Protein AF-A0A8J7VTY9-F1 (afdb_monomer)

InterPro domains:
  IPR001764 Glycoside hydrolase, family 3, N-terminal [PF00933] (319-567)
  IPR001764 Glycoside hydrolase, family 3, N-terminal [PR00133] (319-335)
  IPR001764 Glycoside hydrolase, family 3, N-terminal [PR00133] (349-368)
  IPR001764 Glycoside hydrolase, family 3, N-terminal [PR00133] (395-411)
  IPR001764 Glycoside hydrolase, family 3, N-terminal [PR00133] (426-442)
  IPR001764 Glycoside hydrolase, family 3, N-terminal [PR00133] (496-514)
  IPR002772 Glycoside hydrolase family 3 C-terminal domain [PF01915] (601-849)
  IPR005135 Endonuclease/exonuclease/phosphatase [PF03372] (13-244)
  IPR013783 Immunoglobulin-like fold [G3DSA:2.60.40.10] (851-963)
  IPR017853 Glycoside hydrolase superfamily [SSF51445] (263-583)
  IPR026891 Fibronectin type III-like domain [PF14310] (882-949)
  IPR026891 Fibronectin type III-like domain [SM01217] (882-950)
  IPR036691 Endonuclease/exonuclease/phosphatase superfamily [G3DSA:3.60.10.10] (9-251)
  IPR036691 Endonuclease/exonuclease/phosphatase superfamily [SSF56219] (6-255)
  IPR036881 Glycoside hydrolase family 3 C-terminal domain superfamily [G3DSA:3.40.50.1700] (587-850)
  IPR036881 Glycoside hydrolase family 3 C-terminal domain superfamily [SSF52279] (601-852)
  IPR036962 Glycoside hydrolase, family 3, N-terminal domain superfamily [G3DSA:3.20.20.300] (252-574)
  IPR050288 Cellulose-degrading glycosyl hydrolase 3 [PTHR42715] (268-955)

Mean predicted aligned error: 11.64 Å

Sequence (978 aa):
MSPRSAAAPLRVLTLNIYHDKADWPARRARIVDGIRALDPDVVALQEVLQHEGLRNQAEDLAEALGYEAHFFSVDPAGAPKRYGNALLTRDPVLHAASRALPPLQDGRVAGRVDIAVGARRYAMVVTHLHHTPEGGAIRAEQLGDLLAWLEETADGVPLVLMGDFNAPSEAAVFAPLRADFVEAYASLHEGGDLARTTLNPAFFDARRQKRIDHVFAQRDAFDVREARIVLDAPDRQGTWPSDHFGLLATLVPRPLPQTARAWEQRALTPDARARALVAAMTADEKFRLIRSDFGLGVDGGPRPEGALGSAGYTPAIARLGIPALQLADAGLGVTNPANIRPGDYATPMPSGPMTASTWSPEIAWAGGATMGRQAWRKGFNVLLAGSLNLQRDPRNGRNFEYAGEDPLLAGTLVGASVRGIQDQHVVSTLKHFAMNDMETGRNTHSADIGARAMHESDLLAFRVAMEVEEPGAVMSAYNRINGTYAGEHAELLDRVLKRDWGFGGWVLSDWGGAHSAAQAANAGLDQQSAGEVFDKEVWFDRPLREAIAAGTVAPARLDDMATRVLRGLIATGAFDHPPRIAPIDVAADEAVVQRTAEAGIVLLHNPDGLLPLAKDVRRVLVVGGHADRGVIAGGGSSAVLGRGGNAVEGIAPTTWPGPVVFHPSSPLAALRALLPQAEVRFVDGRDLRDASRAAGEVDAVVVFATQWSAESVDLPDMDLPQGQDALIAAVAEANPRTAVVLETNGPVPMPWREDVGAVLEAWYPGIRGGEAIARVLLGEVNPSGRLPVTWPTGLEQLPRPALPGLGFDPPQPPGDAIDYTIEGANVGYRWFAARGLEPLYPFGHGLSYTTFAYDDFRVRVLGPEVWAYFSVANTGARRGADVPQLYLELPAGHPTPVRLAGWQRIELDPGERREVAVRLSPHALADYDPDARRWHIPGGRYGVRLARSAGDAGEVRRIELPPRTLEMRIGSAPTAAP

Secondary structure (DSSP, 8-state):
-PPPPTTSPEEEEEEE--TT-S-HHHHHHHHHHHHHHH--SEEEEEEEEEETTB--HHHHHHHHHT-EEEEEESSPTT-SEEEEEEEEESSPEEEEEEEEESSGGG-EEEEEEEEEETTEEEEEEEEE----TTTHHHHHHHHHHHHHHHHHT--S--EEEEEE-SS-TT-GGGTTHHHHEEEHHHHH-TT-----S---GGG--TT--S--EEEEEETTTEEEEEEEEES-S--TTS--S-SSPEEEEEEEEPPPPS---GGG-TTS-HHHHHHHHHHHS-HHHHHHHTEEEETT-GGGPPPPTT--SSSEEE--BGGGTBPPEEEE--TTS---GGG-STT-----PPPHHHHHHTT-HHHHHHHHHHHHHHHHHTT-SEE---B------TT-TTGGGS--S-HHHHHHHHHHHHHHHHTTT-EEEEEEETT----TTTTT-EEE--HHHHHHTHHHHHHHHHHH---SEEEEPSSEETTEEGGG-HIIIIIIIIIIS---SEEEEPTT----SHHHHHHT--BEESTTTSSSS-TTTHHHHHHHHTTSS-HHHHHHHHHHHHHHHHHTSTTTS--------HHHHHHHHHHHHHHH-EEEE-TT--PSPPTT--EEEEESTTTTT-EE---GGG----TT--SSTTPSP-STT----EES--HHHHHHHH-TTSEEEEE-SSSHHHHHHHHTTSSEEEEEEE---BTTB--SSSSPGGGHHHHHHHHHHH-S-EEEEEE-SS----TTGGGSSEEEE--S-GGGHHHHHHHHHTTSS------SS-B-SSGGGSS-S--TT-SSS-SSPPPSEEE-TTTTT--THHHHHHHTPPPSB-TT--B-SS-EEEEEEEEEEETTEEEEEEEEEE-SSS-EEE--EEEEEPPTT-SS-EEEEEE--EEE-TT-EEEEEEEPPTTTS-EEETTTTEEEE-SEEEEEEEESSTT---EEEEEEE--EEPPSSTT-------

Solvent-accessible surface area (backbone atoms only — not comparable to full-atom values): 48700 Å² total; per-residue (Å²): 130,80,82,52,58,62,66,50,66,46,32,39,31,26,38,51,48,49,54,87,66,72,65,56,74,64,23,49,52,48,40,52,54,50,48,64,75,65,62,53,50,33,40,31,36,26,51,35,40,29,37,94,92,39,73,45,47,54,55,56,50,16,65,77,70,69,33,52,58,49,80,37,51,66,49,61,94,84,50,72,56,38,47,24,30,27,44,32,28,70,50,56,75,78,47,74,52,72,45,73,30,60,64,68,91,72,48,25,32,37,32,36,39,30,30,42,47,52,90,38,62,35,34,41,31,31,35,45,46,50,77,52,89,85,37,56,66,54,32,38,50,31,50,48,54,48,51,51,51,51,58,78,64,54,68,83,57,49,43,36,43,30,27,39,53,60,47,41,88,84,40,73,74,49,57,74,51,57,76,57,28,40,48,38,51,66,75,75,42,88,89,62,82,80,49,50,34,47,81,49,80,92,74,66,50,92,88,57,58,42,36,24,70,48,47,33,35,29,48,88,41,39,44,74,78,44,45,46,83,37,64,70,61,52,52,100,86,66,52,45,46,31,72,38,42,25,42,39,34,33,34,34,53,51,82,78,74,76,84,68,53,69,59,69,39,76,75,50,53,40,65,58,22,16,49,48,48,52,73,71,49,54,71,66,57,37,45,48,66,22,30,29,42,42,8,57,29,60,95,84,39,72,50,49,90,90,44,84,38,34,61,26,29,26,80,52,47,69,96,78,60,42,65,53,47,31,30,30,30,21,70,28,18,52,32,46,65,92,54,68,44,78,93,65,58,34,66,26,38,36,21,22,40,26,43,35,7,38,62,35,45,68,57,26,17,54,51,18,31,47,37,14,43,45,30,17,24,69,48,24,34,29,36,56,20,29,44,48,31,41,44,71,45,69,34,25,13,52,34,39,55,15,25,22,28,45,33,65,62,27,8,43,33,38,11,26,18,33,40,19,12,26,78,42,24,12,25,20,20,39,25,36,47,62,70,56,43,46,31,51,48,27,80,65,19,17,42,31,59,47,69,41,25,40,51,63,23,51,52,34,9,54,49,39,11,44,71,66,31,74,50,26,28,34,26,22,9,46,24,19,48,72,78,36,41,31,30,45,26,34,64,54,42,33,43,44,41,35,59,42,33,50,54,63,34,24,30,31,30,32,83,43,23,56,90,51,25,46,58,16,50,74,10,40,42,30,27,41,31,21,23,86,71,51,26,97,52,50,28,58,42,66,52,32,52,52,27,36,74,70,61,73,29,61,70,67,53,56,53,49,29,38,24,13,48,42,19,12,31,43,70,28,33,25,53,82,48,63,47,50,75,51,89,75,62,62,70,65,49,45,51,51,24,26,52,40,27,39,34,12,25,21,29,76,43,48,91,82,52,52,58,46,41,63,90,81,57,52,30,36,36,38,31,21,56,56,27,80,40,12,32,54,42,53,21,32,70,48,36,39,42,26,75,84,39,57,47,47,76,86,43,77,51,68,47,84,41,33,44,49,39,18,28,57,17,21,30,49,57,33,40,42,69,75,35,77,86,30,52,71,48,79,44,72,46,85,47,54,69,58,40,18,54,56,33,56,76,38,73,35,33,41,37,36,46,54,38,87,39,18,44,76,32,17,44,70,55,52,68,58,55,96,56,43,63,61,38,52,40,45,28,20,75,45,25,52,53,18,32,38,38,34,32,33,50,52,58,54,69,61,94,50,55,89,51,35,26,25,32,35,43,45,29,29,21,25,52,30,21,10,51,24,52,33,32,36,48,51,50,80,35,45,33,37,3,24,36,38,44,47,24,56,73,48,52,83,76,44,94,63,60,74,74,60,25,34,29,97,81,39,98,41,74,50,58,68,57,46,76,39,61,79,51,44,43,27,41,42,55,26,35,30,61,59,68,74,54,84,52,73,40,37,24,34,36,50,42,52,78,38,44,70,48,78,45,80,76,46,76,46,77,60,85,97,42,44,37,40,34,31,32,45,28,25,74,29,89,38,57,39,44,49,54,54,32,32,33,34,33,48,45,92,88,45,86,54,42,52,36,73,24,42,64,49,63,47,78,35,47,54,69,35,70,46,81,46,77,41,66,45,43,69,68,54,59,33,45,57,38,67,91,77,67,37,38,33,25,71,56,45,58,33,36,42,29,47,22,61,25,75,76,44,86,53,54,75,46,78,48,77,43,75,63,44,77,52,80,63,44,60,89,64,75,84,75,79,76,131

Organism: NCBI:txid1776034

Nearest PDB structures (foldseek):
  5wab-assembly1_A  TM=9.139E-01  e=1.112E-51  Bifidobacterium adolescentis ATCC 15703
  3ac0-assembly1_A  TM=8.756E-01  e=1.592E-51  Kluyveromyces marxianus
  7pjj-assembly1_A  TM=8.555E-01  e=2.524E-51  Streptomyces scabiei 87.22
  8idz-assembly1_A  TM=8.706E-01  e=3.443E-49  Segatella copri
  8idz-assembly2_B  TM=8.670E-01  e=4.225E-49  Segatella copri

pLDDT: mean 93.11, std 9.72, range [23.64, 98.94]

Structure (mmCIF, N/CA/C/O backbone):
data_AF-A0A8J7VTY9-F1
#
_entry.id   AF-A0A8J7VTY9-F1
#
loop_
_atom_site.group_PDB
_atom_site.id
_atom_site.type_symbol
_atom_site.label_atom_id
_atom_site.label_alt_id
_atom_site.label_comp_id
_atom_site.label_asym_id
_atom_site.label_entity_id
_atom_site.label_seq_id
_atom_site.pdbx_PDB_ins_code
_atom_site.Cartn_x
_atom_site.Cartn_y
_atom_site.Cartn_z
_atom_site.occupancy
_atom_site.B_iso_or_equiv
_atom_site.auth_seq_id
_atom_site.auth_comp_id
_atom_site.auth_asym_id
_atom_site.auth_atom_id
_atom_site.pdbx_PDB_model_num
ATOM 1 N N . MET A 1 1 ? 10.774 -47.726 -35.542 1.00 43.75 1 MET A N 1
ATOM 2 C CA . MET A 1 1 ? 9.843 -46.801 -36.225 1.00 43.75 1 MET A CA 1
ATOM 3 C C . MET A 1 1 ? 10.666 -45.714 -36.893 1.00 43.75 1 MET A C 1
ATOM 5 O O . MET A 1 1 ? 11.621 -45.258 -36.279 1.00 43.75 1 MET A O 1
ATOM 9 N N . SER A 1 2 ? 10.357 -45.335 -38.135 1.00 41.72 2 SER A N 1
ATOM 10 C CA . SER A 1 2 ? 10.954 -44.138 -38.744 1.00 41.72 2 SER A CA 1
ATOM 11 C C . SER A 1 2 ? 10.578 -42.906 -37.912 1.00 41.72 2 SER A C 1
ATOM 13 O O . SER A 1 2 ? 9.440 -42.856 -37.437 1.00 41.72 2 SER A O 1
ATOM 15 N N . PRO A 1 3 ? 11.484 -41.933 -37.710 1.00 56.00 3 PRO A N 1
ATOM 16 C CA . PRO A 1 3 ? 11.172 -40.742 -36.932 1.00 56.00 3 PRO A CA 1
ATOM 17 C C . PRO A 1 3 ? 9.994 -40.011 -37.573 1.00 56.00 3 PRO A C 1
ATOM 19 O O . PRO A 1 3 ? 9.975 -39.739 -38.777 1.00 56.00 3 PRO A O 1
ATOM 22 N N . ARG A 1 4 ? 8.975 -39.753 -36.758 1.00 67.06 4 ARG A N 1
ATOM 23 C CA . ARG A 1 4 ? 7.744 -39.094 -37.178 1.00 67.06 4 ARG A CA 1
ATOM 24 C C . ARG A 1 4 ? 8.054 -37.653 -37.593 1.00 67.06 4 ARG A C 1
ATOM 26 O O . ARG A 1 4 ? 8.893 -36.995 -36.982 1.00 67.06 4 ARG A O 1
ATOM 33 N N . SER A 1 5 ? 7.405 -37.162 -38.650 1.00 71.44 5 SER A N 1
ATOM 34 C CA . SER A 1 5 ? 7.584 -35.773 -39.094 1.00 71.44 5 SER A CA 1
ATOM 35 C C . SER A 1 5 ? 7.140 -34.801 -38.000 1.00 71.44 5 SER A C 1
ATOM 37 O O . SER A 1 5 ? 6.091 -34.998 -37.395 1.00 71.44 5 SER A O 1
ATOM 39 N N . ALA A 1 6 ? 7.884 -33.710 -37.810 1.00 64.19 6 ALA A N 1
ATOM 40 C CA . ALA A 1 6 ? 7.519 -32.619 -36.903 1.00 64.19 6 ALA A CA 1
ATOM 41 C C . ALA A 1 6 ? 6.198 -31.910 -37.285 1.00 64.19 6 ALA A C 1
ATOM 43 O O . ALA A 1 6 ? 5.639 -31.169 -36.486 1.00 64.19 6 ALA A O 1
ATOM 44 N N . ALA A 1 7 ? 5.703 -32.113 -38.509 1.00 70.44 7 ALA A N 1
ATOM 45 C CA . ALA A 1 7 ? 4.404 -31.616 -38.967 1.00 70.44 7 ALA A CA 1
ATOM 46 C C . ALA A 1 7 ? 3.302 -32.694 -38.926 1.00 70.44 7 ALA A C 1
ATOM 48 O O . ALA A 1 7 ? 2.213 -32.486 -39.459 1.00 70.44 7 ALA A O 1
ATOM 49 N N . ALA A 1 8 ? 3.584 -33.875 -38.362 1.00 82.62 8 ALA A N 1
ATOM 50 C CA . ALA A 1 8 ? 2.589 -34.932 -38.259 1.00 82.62 8 ALA A CA 1
ATOM 51 C C . ALA A 1 8 ? 1.453 -34.508 -37.309 1.00 82.62 8 ALA A C 1
ATOM 53 O O . ALA A 1 8 ? 1.731 -33.924 -36.261 1.00 82.62 8 ALA A O 1
ATOM 54 N N . PRO A 1 9 ? 0.187 -34.820 -37.639 1.00 91.38 9 PRO A N 1
ATOM 55 C CA . PRO A 1 9 ? -0.913 -34.616 -36.711 1.00 91.38 9 PRO A CA 1
ATOM 56 C C . PRO A 1 9 ? -0.704 -35.405 -35.413 1.00 91.38 9 PRO A C 1
ATOM 58 O O . PRO A 1 9 ? -0.249 -36.556 -35.456 1.00 91.38 9 PRO A O 1
ATOM 61 N N . LEU A 1 10 ? -1.077 -34.785 -34.296 1.00 94.25 10 LEU A N 1
ATOM 62 C CA . LEU A 1 10 ? -1.082 -35.362 -32.959 1.00 94.25 10 LEU A CA 1
ATOM 63 C C . LEU A 1 10 ? -2.501 -35.817 -32.605 1.00 94.25 10 LEU A C 1
ATOM 65 O O . LEU A 1 10 ? -3.442 -35.026 -32.644 1.00 94.25 10 LEU A O 1
ATOM 69 N N . ARG A 1 11 ? -2.663 -37.093 -32.275 1.00 96.81 11 ARG A N 1
ATOM 70 C CA . ARG A 1 11 ? -3.924 -37.705 -31.849 1.00 96.81 11 ARG A CA 1
ATOM 71 C C . ARG A 1 11 ? -3.915 -37.804 -30.331 1.00 96.81 11 ARG A C 1
ATOM 73 O O . ARG A 1 11 ? -3.111 -38.544 -29.775 1.00 96.81 11 ARG A O 1
ATOM 80 N N . VAL A 1 12 ? -4.801 -37.084 -29.661 1.00 98.00 12 VAL A N 1
ATOM 81 C CA . VAL A 1 12 ? -4.883 -37.060 -28.196 1.00 98.00 12 VAL A CA 1
ATOM 82 C C . VAL A 1 12 ? -6.240 -37.568 -27.733 1.00 98.00 12 VAL A C 1
ATOM 84 O O . VAL A 1 12 ? -7.262 -37.257 -28.345 1.00 98.00 12 VAL A O 1
ATOM 87 N N . LEU A 1 13 ? -6.249 -38.371 -26.674 1.00 97.88 13 LEU A N 1
ATOM 88 C CA . LEU A 1 13 ? -7.451 -38.947 -26.072 1.00 97.88 13 LEU A CA 1
ATOM 89 C C . LEU A 1 13 ? -7.518 -38.551 -24.598 1.00 97.88 13 LEU A C 1
ATOM 91 O O . LEU A 1 13 ? -6.538 -38.745 -23.891 1.00 97.88 13 LEU A O 1
ATOM 95 N N . THR A 1 14 ? -8.665 -38.072 -24.121 1.00 97.25 14 THR A N 1
ATOM 96 C CA . THR A 1 14 ? -8.945 -37.961 -22.677 1.00 97.25 14 THR A CA 1
ATOM 97 C C . THR A 1 14 ? -10.020 -38.960 -22.255 1.00 97.25 14 THR A C 1
ATOM 99 O O . THR A 1 14 ? -10.961 -39.194 -23.022 1.00 97.25 14 THR A O 1
ATOM 102 N N . LEU A 1 15 ? -9.848 -39.594 -21.088 1.00 94.88 15 LEU A N 1
ATOM 103 C CA . LEU A 1 15 ? -10.726 -40.655 -20.588 1.00 94.88 15 LEU A CA 1
ATOM 104 C C . LEU A 1 15 ? -10.658 -40.816 -19.054 1.00 94.88 15 LEU A C 1
ATOM 106 O O . LEU A 1 15 ? -9.597 -41.118 -18.504 1.00 94.88 15 LEU A O 1
ATOM 110 N N . ASN A 1 16 ? -11.813 -40.784 -18.387 1.00 91.19 16 ASN A N 1
ATOM 111 C CA . ASN A 1 16 ? -11.935 -41.146 -16.969 1.00 91.19 16 ASN A CA 1
ATOM 112 C C . ASN A 1 16 ? -11.837 -42.668 -16.761 1.00 91.19 16 ASN A C 1
ATOM 114 O O . ASN A 1 16 ? -12.388 -43.447 -17.541 1.00 91.19 16 ASN A O 1
ATOM 118 N N . ILE A 1 17 ? -11.176 -43.122 -15.692 1.00 86.94 17 ILE A N 1
ATOM 119 C CA . ILE A 1 17 ? -10.935 -44.554 -15.421 1.00 86.94 17 ILE A CA 1
ATOM 120 C C . ILE A 1 17 ? -11.934 -45.169 -14.416 1.00 86.94 17 ILE A C 1
ATOM 122 O O . ILE A 1 17 ? -11.940 -46.387 -14.231 1.00 86.94 17 ILE A O 1
ATOM 126 N N . TYR A 1 18 ? -12.888 -44.400 -13.874 1.00 77.19 18 TYR A N 1
ATOM 127 C CA . TYR A 1 18 ? -13.954 -44.870 -12.966 1.00 77.19 18 TYR A CA 1
ATOM 128 C C . TYR A 1 18 ? -13.414 -45.734 -11.802 1.00 77.19 18 TYR A C 1
ATOM 130 O O . TYR A 1 18 ? -13.913 -46.833 -11.542 1.00 77.19 18 TYR A O 1
ATOM 138 N N . HIS A 1 19 ? -12.363 -45.248 -11.125 1.00 75.38 19 HIS A N 1
ATOM 139 C CA . HIS A 1 19 ? -11.750 -45.827 -9.914 1.00 75.38 19 HIS A CA 1
ATOM 140 C C . HIS A 1 19 ? -11.599 -47.378 -9.931 1.00 75.38 19 HIS A C 1
ATOM 142 O O . HIS A 1 19 ? -11.323 -47.980 -10.967 1.00 75.38 19 HIS A O 1
ATOM 148 N N . ASP A 1 20 ? -11.771 -48.041 -8.778 1.00 71.25 20 ASP A N 1
ATOM 149 C CA . ASP A 1 20 ? -11.821 -49.499 -8.575 1.00 71.25 20 ASP A CA 1
ATOM 150 C C . ASP A 1 20 ? -13.256 -50.066 -8.596 1.00 71.25 20 ASP A C 1
ATOM 152 O O . ASP A 1 20 ? -13.503 -51.190 -8.157 1.00 71.25 20 ASP A O 1
ATOM 156 N N . LYS A 1 21 ? -14.233 -49.298 -9.097 1.00 66.94 21 LYS A N 1
ATOM 157 C CA . LYS A 1 21 ? -15.632 -49.737 -9.181 1.00 66.94 21 LYS A CA 1
ATOM 158 C C . LYS A 1 21 ? -15.813 -50.710 -10.362 1.00 66.94 21 LYS A C 1
ATOM 160 O O . LYS A 1 21 ? -15.338 -50.456 -11.473 1.00 66.94 21 LYS A O 1
ATOM 165 N N . ALA A 1 22 ? -16.580 -51.784 -10.128 1.00 69.06 22 ALA A N 1
ATOM 166 C CA . ALA A 1 22 ? -16.841 -52.905 -11.051 1.00 69.06 22 ALA A CA 1
ATOM 167 C C . ALA A 1 22 ? -15.626 -53.832 -11.322 1.00 69.06 22 ALA A C 1
ATOM 169 O O . ALA A 1 22 ? -14.648 -53.824 -10.583 1.00 69.06 22 ALA A O 1
ATOM 170 N N . ASP A 1 23 ? -15.717 -54.702 -12.337 1.00 83.88 23 ASP A N 1
ATOM 171 C CA . ASP A 1 23 ? -14.685 -55.690 -12.698 1.00 83.88 23 ASP A CA 1
ATOM 172 C C . ASP A 1 23 ? -13.533 -55.022 -13.477 1.00 83.88 23 ASP A C 1
ATOM 174 O O . ASP A 1 23 ? -13.607 -54.842 -14.698 1.00 83.88 23 ASP A O 1
ATOM 178 N N . TRP A 1 24 ? -12.477 -54.611 -12.759 1.00 89.06 24 TRP A N 1
ATOM 179 C CA . TRP A 1 24 ? -11.293 -53.978 -13.356 1.00 89.06 24 TRP A CA 1
ATOM 180 C C . TRP A 1 24 ? -10.664 -54.814 -14.484 1.00 89.06 24 TRP A C 1
ATOM 182 O O . TRP A 1 24 ? -10.461 -54.248 -15.556 1.00 89.06 24 TRP A O 1
ATOM 192 N N . PRO A 1 25 ? -10.393 -56.128 -14.335 1.00 89.00 25 PRO A N 1
ATOM 193 C CA . PRO A 1 25 ? -9.904 -56.962 -15.436 1.00 89.00 25 PRO A CA 1
ATOM 194 C C . PRO A 1 25 ? -10.725 -56.870 -16.731 1.00 89.00 25 PRO A C 1
ATOM 196 O O . PRO A 1 25 ? -10.147 -56.676 -17.808 1.00 89.00 25 PRO A O 1
ATOM 199 N N . ALA A 1 26 ? -12.056 -56.965 -16.645 1.00 88.31 26 ALA A N 1
ATOM 200 C CA . ALA A 1 26 ? -12.928 -56.867 -17.819 1.00 88.31 26 ALA A CA 1
ATOM 201 C C . ALA A 1 26 ? -12.894 -55.458 -18.439 1.00 88.31 26 ALA A C 1
ATOM 203 O O . ALA A 1 26 ? -12.750 -55.300 -19.656 1.00 88.31 26 ALA A O 1
ATOM 204 N N . ARG A 1 27 ? -12.956 -54.417 -17.599 1.00 89.94 27 ARG A N 1
ATOM 205 C CA . ARG A 1 27 ? -12.906 -53.016 -18.044 1.00 89.94 27 ARG A CA 1
ATOM 206 C C . ARG A 1 27 ? -11.564 -52.655 -18.667 1.00 89.94 27 ARG A C 1
ATOM 208 O O . ARG A 1 27 ? -11.531 -52.045 -19.731 1.00 89.94 27 ARG A O 1
ATOM 215 N N . ARG A 1 28 ? -10.461 -53.091 -18.063 1.00 92.00 28 ARG A N 1
ATOM 216 C CA . ARG A 1 28 ? -9.100 -52.938 -18.583 1.00 92.00 28 ARG A CA 1
ATOM 217 C C . ARG A 1 28 ? -8.990 -53.502 -19.993 1.00 92.00 28 ARG A C 1
ATOM 219 O O . ARG A 1 28 ? -8.496 -52.806 -20.874 1.00 92.00 28 ARG A O 1
ATOM 226 N N . ALA A 1 29 ? -9.466 -54.728 -20.227 1.00 91.69 29 ALA A N 1
ATOM 227 C CA . ALA A 1 29 ? -9.459 -55.325 -21.564 1.00 91.69 29 ALA A CA 1
ATOM 228 C C . ALA A 1 29 ? -10.233 -54.452 -22.567 1.00 91.69 29 ALA A C 1
ATOM 230 O O . ALA A 1 29 ? -9.714 -54.119 -23.634 1.00 91.69 29 ALA A O 1
ATOM 231 N N . ARG A 1 30 ? -11.425 -53.982 -22.176 1.00 91.38 30 ARG A N 1
ATOM 232 C CA . ARG A 1 30 ? -12.256 -53.099 -23.003 1.00 91.38 30 ARG A CA 1
ATOM 233 C C . ARG A 1 30 ? -11.585 -51.756 -23.321 1.00 91.38 30 ARG A C 1
ATOM 235 O O . ARG A 1 30 ? -11.667 -51.302 -24.466 1.00 91.38 30 ARG A O 1
ATOM 242 N N . ILE A 1 31 ? -10.940 -51.128 -22.337 1.00 93.81 31 ILE A N 1
ATOM 243 C CA . ILE A 1 31 ? -10.201 -49.866 -22.501 1.00 93.81 31 ILE A CA 1
ATOM 244 C C . ILE A 1 31 ? -9.007 -50.080 -23.435 1.00 93.81 31 ILE A C 1
ATOM 246 O O . ILE A 1 31 ? -8.840 -49.315 -24.382 1.00 93.81 31 ILE A O 1
ATOM 250 N N . VAL A 1 32 ? -8.214 -51.135 -23.222 1.00 95.50 32 VAL A N 1
ATOM 251 C CA . VAL A 1 32 ? -7.040 -51.453 -24.053 1.00 95.50 32 VAL A CA 1
ATOM 252 C C . VAL A 1 32 ? -7.438 -51.680 -25.510 1.00 95.50 32 VAL A C 1
ATOM 254 O O . VAL A 1 32 ? -6.833 -51.086 -26.403 1.00 95.50 32 VAL A O 1
ATOM 257 N N . ASP A 1 33 ? -8.472 -52.482 -25.768 1.00 94.00 33 ASP A N 1
ATOM 258 C CA . ASP A 1 33 ? -8.959 -52.732 -27.130 1.00 94.00 33 ASP A CA 1
ATOM 259 C C . ASP A 1 33 ? -9.476 -51.449 -27.787 1.00 94.00 33 ASP A C 1
ATOM 261 O O . ASP A 1 33 ? -9.207 -51.185 -28.962 1.00 94.00 33 ASP A O 1
ATOM 265 N N . GLY A 1 34 ? -10.173 -50.617 -27.009 1.00 94.38 34 GLY A N 1
ATOM 266 C CA . GLY A 1 34 ? -10.633 -49.305 -27.437 1.00 94.38 34 GLY A CA 1
ATOM 267 C C . GLY A 1 34 ? -9.483 -48.381 -27.837 1.00 94.38 34 GLY A C 1
ATOM 268 O O . GLY A 1 34 ? -9.474 -47.856 -28.947 1.00 94.38 34 GLY A O 1
ATOM 269 N N . ILE A 1 35 ? -8.484 -48.221 -26.969 1.00 95.94 35 ILE A N 1
ATOM 270 C CA . ILE A 1 35 ? -7.326 -47.359 -27.226 1.00 95.94 35 ILE A CA 1
ATOM 271 C C . ILE A 1 35 ? -6.514 -47.878 -28.420 1.00 95.94 35 ILE A C 1
ATOM 273 O O . ILE A 1 35 ? -6.144 -47.083 -29.281 1.00 95.94 35 ILE A O 1
ATOM 277 N N . ARG A 1 36 ? -6.307 -49.197 -28.552 1.00 95.88 36 ARG A N 1
ATOM 278 C CA . ARG A 1 36 ? -5.632 -49.786 -29.726 1.00 95.88 36 ARG A CA 1
ATOM 279 C C . ARG A 1 36 ? -6.362 -49.490 -31.032 1.00 95.88 36 ARG A C 1
ATOM 281 O O . ARG A 1 36 ? -5.713 -49.179 -32.024 1.00 95.88 36 ARG A O 1
ATOM 288 N N . ALA A 1 37 ? -7.693 -49.570 -31.038 1.00 94.94 37 ALA A N 1
ATOM 289 C CA . ALA A 1 37 ? -8.492 -49.264 -32.224 1.00 94.94 37 ALA A CA 1
ATOM 290 C C . ALA A 1 37 ? -8.469 -47.768 -32.583 1.00 94.94 37 ALA A C 1
ATOM 292 O O . ALA A 1 37 ? -8.562 -47.408 -33.757 1.00 94.94 37 ALA A O 1
ATOM 293 N N . LEU A 1 38 ? -8.362 -46.897 -31.578 1.00 95.94 38 LEU A N 1
ATOM 294 C CA . LEU A 1 38 ? -8.302 -45.449 -31.766 1.00 95.94 38 LEU A CA 1
ATOM 295 C C . LEU A 1 38 ? -6.904 -44.951 -32.141 1.00 95.94 38 LEU A C 1
ATOM 297 O O . LEU A 1 38 ? -6.804 -43.892 -32.758 1.00 95.94 38 LEU A O 1
ATOM 301 N N . ASP A 1 39 ? -5.856 -45.693 -31.790 1.00 95.25 39 ASP A N 1
ATOM 302 C CA . ASP A 1 39 ? -4.453 -45.372 -32.066 1.00 95.25 39 ASP A CA 1
ATOM 303 C C . ASP A 1 39 ? -4.068 -43.917 -31.692 1.00 95.25 39 ASP A C 1
ATOM 305 O O . ASP A 1 39 ? -3.654 -43.146 -32.564 1.00 95.25 39 ASP A O 1
ATOM 309 N N . PRO A 1 40 ? -4.283 -43.470 -30.434 1.00 96.75 40 PRO A N 1
ATOM 310 C CA . PRO A 1 40 ? -3.873 -42.139 -29.996 1.00 96.75 40 PRO A CA 1
ATOM 311 C C . PRO A 1 40 ? -2.370 -42.091 -29.705 1.00 96.75 40 PRO A C 1
ATOM 313 O O . PRO A 1 40 ? -1.769 -43.076 -29.285 1.00 96.75 40 PRO A O 1
ATOM 316 N N . ASP A 1 41 ? -1.765 -40.925 -29.858 1.00 95.62 41 ASP A N 1
ATOM 317 C CA . ASP A 1 41 ? -0.364 -40.683 -29.506 1.00 95.62 41 ASP A CA 1
ATOM 318 C C . ASP A 1 41 ? -0.202 -40.459 -28.008 1.00 95.62 41 ASP A C 1
ATOM 320 O O . ASP A 1 41 ? 0.731 -40.974 -27.393 1.00 95.62 41 ASP A O 1
ATOM 324 N N . VAL A 1 42 ? -1.164 -39.740 -27.428 1.00 97.75 42 VAL A N 1
ATOM 325 C CA . VAL A 1 42 ? -1.209 -39.402 -26.009 1.00 97.75 42 VAL A CA 1
ATOM 326 C C . VAL A 1 42 ? -2.583 -39.749 -25.451 1.00 97.75 42 VAL A C 1
ATOM 328 O O . VAL A 1 42 ? -3.606 -39.454 -26.075 1.00 97.75 42 VAL A O 1
ATOM 331 N N . VAL A 1 43 ? -2.609 -40.357 -24.267 1.00 98.31 43 VAL A N 1
ATOM 332 C CA . VAL A 1 43 ? -3.831 -40.636 -23.510 1.00 98.31 43 VAL A CA 1
ATOM 333 C C . VAL A 1 43 ? -3.745 -39.955 -22.148 1.00 98.31 43 VAL A C 1
ATOM 335 O O . VAL A 1 43 ? -2.878 -40.281 -21.343 1.00 98.31 43 VAL A O 1
ATOM 338 N N . ALA A 1 44 ? -4.645 -39.014 -21.892 1.00 98.25 44 ALA A N 1
ATOM 339 C CA . ALA A 1 44 ? -4.842 -38.353 -20.613 1.00 98.25 44 ALA A CA 1
ATOM 340 C C . ALA A 1 44 ? -5.908 -39.108 -19.811 1.00 98.25 44 ALA A C 1
ATOM 342 O O . ALA A 1 44 ? -7.062 -39.189 -20.229 1.00 98.25 44 ALA A O 1
ATOM 343 N N . LEU A 1 45 ? -5.512 -39.673 -18.674 1.00 97.56 45 LEU A N 1
ATOM 344 C CA . LEU A 1 45 ? -6.389 -40.422 -17.784 1.00 97.56 45 LEU A CA 1
ATOM 345 C C . LEU A 1 45 ? -6.692 -39.633 -16.519 1.00 97.56 45 LEU A C 1
ATOM 347 O O . LEU A 1 45 ? -5.783 -39.091 -15.885 1.00 97.56 45 LEU A O 1
ATOM 351 N N . GLN A 1 46 ? -7.957 -39.643 -16.121 1.00 96.19 46 GLN A N 1
ATOM 352 C CA . GLN A 1 46 ? -8.418 -39.088 -14.854 1.00 96.19 46 GLN A CA 1
ATOM 353 C C . GLN A 1 46 ? -8.939 -40.204 -13.949 1.00 96.19 46 GLN A C 1
ATOM 355 O O . GLN A 1 46 ? -9.332 -41.277 -14.414 1.00 96.19 46 GLN A O 1
ATOM 360 N N . GLU A 1 47 ? -8.955 -39.937 -12.645 1.00 93.12 47 GLU A N 1
ATOM 361 C CA . GLU A 1 47 ? -9.420 -40.873 -11.613 1.00 93.12 47 GLU A CA 1
ATOM 362 C C . GLU A 1 47 ? -8.633 -42.190 -11.531 1.00 93.12 47 GLU A C 1
ATOM 364 O O . GLU A 1 47 ? -9.177 -43.253 -11.222 1.00 93.12 47 GLU A O 1
ATOM 369 N N . VAL A 1 48 ? -7.331 -42.120 -11.796 1.00 94.94 48 VAL A N 1
ATOM 370 C CA . VAL A 1 48 ? -6.419 -43.260 -11.707 1.00 94.94 48 VAL A CA 1
ATOM 371 C C . VAL A 1 48 ? -6.194 -43.620 -10.240 1.00 94.94 48 VAL A C 1
ATOM 373 O O . VAL A 1 48 ? -5.869 -42.756 -9.418 1.00 94.94 48 VAL A O 1
ATOM 376 N N . LEU A 1 49 ? -6.337 -44.907 -9.920 1.00 93.94 49 LEU A N 1
ATOM 377 C CA . LEU A 1 49 ? -6.187 -45.435 -8.571 1.00 93.94 49 LEU A CA 1
ATOM 378 C C . LEU A 1 49 ? -5.033 -46.443 -8.451 1.00 93.94 49 LEU A C 1
ATOM 380 O O . LEU A 1 49 ? -4.711 -47.189 -9.379 1.00 93.94 49 LEU A O 1
ATOM 384 N N . GLN A 1 50 ? -4.430 -46.476 -7.264 1.00 93.38 50 GLN A N 1
ATOM 385 C CA . GLN A 1 50 ? -3.450 -47.471 -6.830 1.00 93.38 50 GLN A CA 1
ATOM 386 C C . GLN A 1 50 ? -3.673 -47.785 -5.342 1.00 93.38 50 GLN A C 1
ATOM 388 O O . GLN A 1 50 ? -3.786 -46.858 -4.542 1.00 93.38 50 GLN A O 1
ATOM 393 N N . HIS A 1 51 ? -3.712 -49.062 -4.950 1.00 92.94 51 HIS A N 1
ATOM 394 C CA . HIS A 1 51 ? -3.717 -49.504 -3.542 1.00 92.94 51 HIS A CA 1
ATOM 395 C C . HIS A 1 51 ? -3.234 -50.963 -3.414 1.00 92.94 51 HIS A C 1
ATOM 397 O O . HIS A 1 51 ? -2.955 -51.610 -4.416 1.00 92.94 51 HIS A O 1
ATOM 403 N N . GLU A 1 52 ? -3.144 -51.509 -2.196 1.00 86.94 52 GLU A N 1
ATOM 404 C CA . GLU A 1 52 ? -2.567 -52.845 -1.912 1.00 86.94 52 GLU A CA 1
ATOM 405 C C . GLU A 1 52 ? -3.152 -54.006 -2.753 1.00 86.94 52 GLU A C 1
ATOM 407 O O . GLU A 1 52 ? -2.452 -54.968 -3.054 1.00 86.94 52 GLU A O 1
ATOM 412 N N . GLY A 1 53 ? -4.411 -53.899 -3.189 1.00 87.19 53 GLY A N 1
ATOM 413 C CA . GLY A 1 53 ? -5.098 -54.901 -4.018 1.00 87.19 53 GLY A CA 1
ATOM 414 C C . GLY A 1 53 ? -5.226 -54.543 -5.503 1.00 87.19 53 GLY A C 1
ATOM 415 O O . GLY A 1 53 ? -5.816 -55.313 -6.257 1.00 87.19 53 GLY A O 1
ATOM 416 N N . LEU A 1 54 ? -4.712 -53.385 -5.926 1.00 89.94 54 LEU A N 1
ATOM 417 C CA . LEU A 1 54 ? -4.859 -52.867 -7.284 1.00 89.94 54 LEU A CA 1
ATOM 418 C C . LEU A 1 54 ? -3.567 -52.177 -7.722 1.00 89.94 54 LEU A C 1
ATOM 420 O O . LEU A 1 54 ? -3.209 -51.102 -7.228 1.00 89.94 54 LEU A O 1
ATOM 424 N N . ARG A 1 55 ? -2.884 -52.791 -8.695 1.00 91.44 55 ARG A N 1
ATOM 425 C CA . ARG A 1 55 ? -1.760 -52.158 -9.394 1.00 91.44 55 ARG A CA 1
ATOM 426 C C . ARG A 1 55 ? -2.207 -50.813 -9.965 1.00 91.44 55 ARG A C 1
ATOM 428 O O . ARG A 1 55 ? -3.352 -50.687 -10.389 1.00 91.44 55 ARG A O 1
ATOM 435 N N . ASN A 1 56 ? -1.294 -49.841 -10.006 1.00 94.38 56 ASN A N 1
ATOM 436 C CA . ASN A 1 56 ? -1.561 -48.548 -10.622 1.00 94.38 56 ASN A CA 1
ATOM 437 C C . ASN A 1 56 ? -2.184 -48.735 -12.014 1.00 94.38 56 ASN A C 1
ATOM 439 O O . ASN A 1 56 ? -1.573 -49.321 -12.911 1.00 94.38 56 ASN A O 1
ATOM 443 N N . GLN A 1 57 ? -3.415 -48.254 -12.171 1.00 95.75 57 GLN A N 1
ATOM 444 C CA . GLN A 1 57 ? -4.209 -48.518 -13.369 1.00 95.75 57 GLN A CA 1
ATOM 445 C C . GLN A 1 57 ? -3.575 -47.925 -14.634 1.00 95.75 57 GLN A C 1
ATOM 447 O O . GLN A 1 57 ? -3.686 -48.521 -15.704 1.00 95.75 57 GLN A O 1
ATOM 452 N N . ALA A 1 58 ? -2.878 -46.788 -14.528 1.00 96.50 58 ALA A N 1
ATOM 453 C CA . ALA A 1 58 ? -2.205 -46.175 -15.669 1.00 96.50 58 ALA A CA 1
ATOM 454 C C . ALA A 1 58 ? -0.992 -46.996 -16.122 1.00 96.50 58 ALA A C 1
ATOM 456 O O . ALA A 1 58 ? -0.830 -47.221 -17.318 1.00 96.50 58 ALA A O 1
ATOM 457 N N . GLU A 1 59 ? -0.183 -47.498 -15.186 1.00 96.00 59 GLU A N 1
ATOM 458 C CA . GLU A 1 59 ? 0.941 -48.392 -15.502 1.00 96.00 59 GLU A CA 1
ATOM 459 C C . GLU A 1 59 ? 0.461 -49.701 -16.142 1.00 96.00 59 GLU A C 1
ATOM 461 O O . GLU A 1 59 ? 1.061 -50.191 -17.098 1.00 96.00 59 GLU A O 1
ATOM 466 N N . ASP A 1 60 ? -0.643 -50.254 -15.636 1.00 94.75 60 ASP A N 1
ATOM 467 C CA . ASP A 1 60 ? -1.233 -51.495 -16.137 1.00 94.75 60 ASP A CA 1
ATOM 468 C C . ASP A 1 60 ? -1.772 -51.347 -17.577 1.00 94.75 60 ASP A C 1
ATOM 470 O O . ASP A 1 60 ? -1.556 -52.212 -18.434 1.00 94.75 60 ASP A O 1
ATOM 474 N N . LEU A 1 61 ? -2.424 -50.218 -17.877 1.00 96.81 61 LEU A N 1
ATOM 475 C CA . LEU A 1 61 ? -2.848 -49.877 -19.237 1.00 96.81 61 LEU A CA 1
ATOM 476 C C . LEU A 1 61 ? -1.647 -49.613 -20.156 1.00 96.81 61 LEU A C 1
ATOM 478 O O . LEU A 1 61 ? -1.623 -50.107 -21.285 1.00 96.81 61 LEU A O 1
ATOM 482 N N . ALA A 1 62 ? -0.644 -48.875 -19.681 1.00 96.94 62 ALA A N 1
ATOM 483 C CA . ALA A 1 62 ? 0.542 -48.530 -20.458 1.00 96.94 62 ALA A CA 1
ATOM 484 C C . ALA A 1 62 ? 1.345 -49.762 -20.875 1.00 96.94 62 ALA A C 1
ATOM 486 O O . ALA A 1 62 ? 1.714 -49.879 -22.043 1.00 96.94 62 ALA A O 1
ATOM 487 N N . GLU A 1 63 ? 1.518 -50.730 -19.973 1.00 96.31 63 GLU A N 1
ATOM 488 C CA . GLU A 1 63 ? 2.170 -52.001 -20.288 1.00 96.31 63 GLU A CA 1
ATOM 489 C C . GLU A 1 63 ? 1.423 -52.768 -21.389 1.00 96.31 63 GLU A C 1
ATOM 491 O O . GLU A 1 63 ? 2.037 -53.256 -22.338 1.00 96.31 63 GLU A O 1
ATOM 496 N N . ALA A 1 64 ? 0.089 -52.832 -21.320 1.00 96.00 64 ALA A N 1
ATOM 497 C CA . ALA A 1 64 ? -0.711 -53.505 -22.343 1.00 96.00 64 ALA A CA 1
ATOM 498 C C . ALA A 1 64 ? -0.667 -52.799 -23.707 1.00 96.00 64 ALA A C 1
ATOM 500 O O . ALA A 1 64 ? -0.806 -53.447 -24.751 1.00 96.00 64 ALA A O 1
ATOM 501 N N . LEU A 1 65 ? -0.522 -51.477 -23.709 1.00 96.69 65 LEU A N 1
ATOM 502 C CA . LEU A 1 65 ? -0.520 -50.653 -24.913 1.00 96.69 65 LEU A CA 1
ATOM 503 C C . LEU A 1 65 ? 0.882 -50.468 -25.511 1.00 96.69 65 LEU A C 1
ATOM 505 O O . LEU A 1 65 ? 0.983 -50.121 -26.686 1.00 96.69 65 LEU A O 1
ATOM 509 N N . GLY A 1 66 ? 1.942 -50.718 -24.736 1.00 96.12 66 GLY A N 1
ATOM 510 C CA . GLY A 1 66 ? 3.324 -50.405 -25.106 1.00 96.12 66 GLY A CA 1
ATOM 511 C C . GLY A 1 66 ? 3.646 -48.911 -25.007 1.00 96.12 66 GLY A C 1
ATOM 512 O O . GLY A 1 66 ? 4.365 -48.390 -25.856 1.00 96.12 66 GLY A O 1
ATOM 513 N N . TYR A 1 67 ? 3.055 -48.216 -24.033 1.00 97.50 67 TYR A N 1
ATOM 514 C CA . TYR A 1 67 ? 3.222 -46.777 -23.801 1.00 97.50 67 TYR A CA 1
ATOM 515 C C . TYR A 1 67 ? 4.082 -46.558 -22.551 1.00 97.50 67 TYR A C 1
ATOM 517 O O . TYR A 1 67 ? 4.185 -47.430 -21.689 1.00 97.50 67 TYR A O 1
ATOM 525 N N . GLU A 1 68 ? 4.664 -45.373 -22.430 1.00 96.94 68 GLU A N 1
ATOM 526 C CA . GLU A 1 68 ? 5.217 -44.861 -21.179 1.00 96.94 68 GLU A CA 1
ATOM 527 C C . GLU A 1 68 ? 4.099 -44.189 -20.367 1.00 96.94 68 GLU A C 1
ATOM 529 O O . GLU A 1 68 ? 3.281 -43.477 -20.950 1.00 96.94 68 GLU A O 1
ATOM 534 N N . ALA A 1 69 ? 4.047 -44.406 -19.047 1.00 97.19 69 ALA A N 1
ATOM 535 C CA . ALA A 1 69 ? 3.059 -43.800 -18.147 1.00 97.19 69 ALA A CA 1
ATOM 536 C C . ALA A 1 69 ? 3.704 -42.862 -17.125 1.00 97.19 69 ALA A C 1
ATOM 538 O O . ALA A 1 69 ? 4.702 -43.205 -16.497 1.00 97.19 69 ALA A O 1
ATOM 539 N N . HIS A 1 70 ? 3.051 -41.723 -16.896 1.00 97.75 70 HIS A N 1
ATOM 540 C CA . HIS A 1 70 ? 3.384 -40.760 -15.847 1.00 97.75 70 HIS A CA 1
ATOM 541 C C . HIS A 1 70 ? 2.159 -40.524 -14.968 1.00 97.75 70 HIS A C 1
ATOM 543 O O . HIS A 1 70 ? 1.160 -39.992 -15.448 1.00 97.75 70 HIS A O 1
ATOM 549 N N . PHE A 1 71 ? 2.223 -40.947 -13.701 1.00 97.31 71 PHE A N 1
ATOM 550 C CA . PHE A 1 71 ? 1.129 -40.839 -12.730 1.00 97.31 71 PHE A CA 1
ATOM 551 C C . PHE A 1 71 ? 1.378 -39.710 -11.723 1.00 97.31 71 PHE A C 1
ATOM 553 O O . PHE A 1 71 ? 2.408 -39.673 -11.047 1.00 97.31 71 PHE A O 1
ATOM 560 N N . PHE A 1 72 ? 0.394 -38.826 -11.586 1.00 96.81 72 PHE A N 1
ATOM 561 C CA . PHE A 1 72 ? 0.425 -37.630 -10.753 1.00 96.81 72 PHE A CA 1
ATOM 562 C C . PHE A 1 72 ? -0.633 -37.740 -9.662 1.00 96.81 72 PHE A C 1
ATOM 564 O O . PHE A 1 72 ? -1.788 -38.046 -9.943 1.00 96.81 72 PHE A O 1
ATOM 571 N N . SER A 1 73 ? -0.245 -37.484 -8.416 1.00 94.31 73 SER A N 1
ATOM 572 C CA . SER A 1 73 ? -1.087 -37.690 -7.236 1.00 94.31 73 SER A CA 1
ATOM 573 C C . SER A 1 73 ? -0.672 -36.712 -6.147 1.00 94.31 73 SER A C 1
ATOM 575 O O . SER A 1 73 ? 0.526 -36.507 -5.948 1.00 94.31 73 SER A O 1
ATOM 577 N N . VAL A 1 74 ? -1.642 -36.153 -5.418 1.00 92.06 74 VAL A N 1
ATOM 578 C CA . VAL A 1 74 ? -1.345 -35.371 -4.204 1.00 92.06 74 VAL A CA 1
ATOM 579 C C . VAL A 1 74 ? -0.949 -36.269 -3.030 1.00 92.06 74 VAL A C 1
ATOM 581 O O . VAL A 1 74 ? -0.282 -35.815 -2.103 1.00 92.06 74 VAL A O 1
ATOM 584 N N . ASP A 1 75 ? -1.322 -37.554 -3.079 1.00 91.00 75 ASP A N 1
ATOM 585 C CA . ASP A 1 75 ? -0.957 -38.522 -2.048 1.00 91.00 75 ASP A CA 1
ATOM 586 C C . ASP A 1 75 ? 0.554 -38.828 -2.069 1.00 91.00 75 ASP A C 1
ATOM 588 O O . ASP A 1 75 ? 1.108 -39.093 -3.151 1.00 91.00 75 ASP A O 1
ATOM 592 N N . PRO A 1 76 ? 1.218 -38.873 -0.893 1.00 87.62 76 PRO A N 1
ATOM 593 C CA . PRO A 1 76 ? 2.638 -39.183 -0.780 1.00 87.62 76 PRO A CA 1
ATOM 594 C C . PRO A 1 76 ? 3.033 -40.508 -1.439 1.00 87.62 76 PRO A C 1
ATOM 596 O O . PRO A 1 76 ? 2.278 -41.486 -1.455 1.00 87.62 76 PRO A O 1
ATOM 599 N N . ALA A 1 77 ? 4.273 -40.571 -1.928 1.00 83.06 77 ALA A N 1
ATOM 600 C CA . ALA A 1 77 ? 4.865 -41.821 -2.388 1.00 83.06 77 ALA A CA 1
ATOM 601 C C . ALA A 1 77 ? 4.888 -42.843 -1.233 1.00 83.06 77 ALA A C 1
ATOM 603 O O . ALA A 1 77 ? 5.491 -42.598 -0.192 1.00 83.06 77 ALA A O 1
ATOM 604 N N . GLY A 1 78 ? 4.203 -43.977 -1.414 1.00 82.62 78 GLY A N 1
ATOM 605 C CA . GLY A 1 78 ? 4.062 -45.026 -0.397 1.00 82.62 78 GLY A CA 1
ATOM 606 C C . GLY A 1 78 ? 2.757 -45.001 0.408 1.00 82.62 78 GLY A C 1
ATOM 607 O O . GLY A 1 78 ? 2.572 -45.868 1.259 1.00 82.62 78 GLY A O 1
ATOM 608 N N . ALA A 1 79 ? 1.838 -44.063 0.148 1.00 87.19 79 ALA A N 1
ATOM 609 C CA . ALA A 1 79 ? 0.506 -44.102 0.754 1.00 87.19 79 ALA A CA 1
ATOM 610 C C . ALA A 1 79 ? -0.236 -45.416 0.400 1.00 87.19 79 ALA A C 1
ATOM 612 O O . ALA A 1 79 ? -0.111 -45.900 -0.729 1.00 87.19 79 ALA A O 1
ATOM 613 N N . PRO A 1 80 ? -1.037 -45.988 1.327 1.00 88.06 80 PRO A N 1
ATOM 614 C CA . PRO A 1 80 ? -1.738 -47.263 1.116 1.00 88.06 80 PRO A CA 1
ATOM 615 C C . PRO A 1 80 ? -2.774 -47.197 -0.015 1.00 88.06 80 PRO A C 1
ATOM 617 O O . PRO A 1 80 ? -3.143 -48.224 -0.585 1.00 88.06 80 PRO A O 1
ATOM 620 N N . LYS A 1 81 ? -3.227 -45.984 -0.342 1.00 92.12 81 LYS A N 1
ATOM 621 C CA . LYS A 1 81 ? -4.065 -45.654 -1.488 1.00 92.12 81 LYS A CA 1
ATOM 622 C C . LYS A 1 81 ? -3.554 -44.347 -2.089 1.00 92.12 81 LYS A C 1
ATOM 624 O O . LYS A 1 81 ? -3.263 -43.420 -1.339 1.00 92.12 81 LYS A O 1
ATOM 629 N N . ARG A 1 82 ? -3.440 -44.293 -3.415 1.00 93.69 82 ARG A N 1
ATOM 630 C CA . ARG A 1 82 ? -3.086 -43.089 -4.175 1.00 93.69 82 ARG A CA 1
ATOM 631 C C . ARG A 1 82 ? -4.131 -42.833 -5.249 1.00 93.69 82 ARG A C 1
ATOM 633 O O . ARG A 1 82 ? -4.571 -43.779 -5.912 1.00 93.69 82 ARG A O 1
ATOM 640 N N . TYR A 1 83 ? -4.507 -41.573 -5.406 1.00 93.06 83 TYR A N 1
ATOM 641 C CA . TYR A 1 83 ? -5.500 -41.099 -6.360 1.00 93.06 83 TYR A CA 1
ATOM 642 C C . TYR A 1 83 ? -4.958 -39.918 -7.166 1.00 93.06 83 TYR A C 1
ATOM 644 O O . TYR A 1 83 ? -4.337 -39.004 -6.622 1.00 93.06 83 TYR A O 1
ATOM 652 N N . GLY A 1 84 ? -5.225 -39.915 -8.470 1.00 94.88 84 GLY A N 1
ATOM 653 C CA . GLY A 1 84 ? -4.935 -38.748 -9.288 1.00 94.88 84 GLY A CA 1
ATOM 654 C C . GLY A 1 84 ? -5.107 -38.980 -10.781 1.00 94.88 84 GLY A C 1
ATOM 655 O O . GLY A 1 84 ? -6.032 -39.666 -11.213 1.00 94.88 84 GLY A O 1
ATOM 656 N N . ASN A 1 85 ? -4.216 -38.383 -11.566 1.00 97.62 85 ASN A N 1
ATOM 657 C CA . ASN A 1 85 ? -4.295 -38.321 -13.024 1.00 97.62 85 ASN A CA 1
ATOM 658 C C . ASN A 1 85 ? -3.048 -38.945 -13.655 1.00 97.62 85 ASN A C 1
ATOM 660 O O . ASN A 1 85 ? -2.002 -39.033 -13.013 1.00 97.62 85 ASN A O 1
ATOM 664 N N . ALA A 1 86 ? -3.123 -39.355 -14.918 1.00 97.94 86 ALA A N 1
ATOM 665 C CA . ALA A 1 86 ? -1.962 -39.869 -15.633 1.00 97.94 86 ALA A CA 1
ATOM 666 C C . ALA A 1 86 ? -1.917 -39.445 -17.099 1.00 97.94 86 ALA A C 1
ATOM 668 O O . ALA A 1 86 ? -2.944 -39.176 -17.718 1.00 97.94 86 ALA A O 1
ATOM 669 N N . LEU A 1 87 ? -0.713 -39.434 -17.663 1.00 98.56 87 LEU A N 1
ATOM 670 C CA . LEU A 1 87 ? -0.478 -39.300 -19.098 1.00 98.56 87 LEU A CA 1
ATOM 671 C C . LEU A 1 87 ? 0.245 -40.544 -19.606 1.00 98.56 87 LEU A C 1
ATOM 673 O O . LEU A 1 87 ? 1.239 -40.970 -19.018 1.00 98.56 87 LEU A O 1
ATOM 677 N N . LEU A 1 88 ? -0.259 -41.113 -20.699 1.00 98.25 88 LEU A N 1
ATOM 678 C CA . LEU A 1 88 ? 0.365 -42.212 -21.421 1.00 98.25 88 LEU A CA 1
ATOM 679 C C . LEU A 1 88 ? 0.806 -41.713 -22.786 1.00 98.25 88 LEU A C 1
ATOM 681 O O . LEU A 1 88 ? 0.017 -41.077 -23.482 1.00 98.25 88 LEU A O 1
ATOM 685 N N . THR A 1 89 ? 2.022 -42.042 -23.207 1.00 97.19 89 THR A N 1
ATOM 686 C CA . THR A 1 89 ? 2.545 -41.632 -24.516 1.00 97.19 89 THR A CA 1
ATOM 687 C C . THR A 1 89 ? 3.418 -42.711 -25.144 1.00 97.19 89 THR A C 1
ATOM 689 O O . THR A 1 89 ? 4.061 -43.499 -24.454 1.00 97.19 89 THR A O 1
ATOM 692 N N . ARG A 1 90 ? 3.438 -42.743 -26.476 1.00 92.69 90 ARG A N 1
ATOM 693 C CA . ARG A 1 90 ? 4.374 -43.549 -27.281 1.00 92.69 90 ARG A CA 1
ATOM 694 C C . ARG A 1 90 ? 5.617 -42.766 -27.716 1.00 92.69 90 ARG A C 1
ATOM 696 O O . ARG A 1 90 ? 6.587 -43.362 -28.180 1.00 92.69 90 ARG A O 1
ATOM 703 N N . ASP A 1 91 ? 5.565 -41.441 -27.611 1.00 93.00 91 ASP A N 1
ATOM 704 C CA . ASP A 1 91 ? 6.659 -40.541 -27.960 1.00 93.00 91 ASP A CA 1
ATOM 705 C C . ASP A 1 91 ? 7.576 -40.304 -26.745 1.00 93.00 91 ASP A C 1
ATOM 707 O O . ASP A 1 91 ? 7.071 -40.262 -25.619 1.00 93.00 91 ASP A O 1
ATOM 711 N N . PRO A 1 92 ? 8.899 -40.125 -26.945 1.00 93.69 92 PRO A N 1
ATOM 712 C CA . PRO A 1 92 ? 9.851 -39.933 -25.853 1.00 93.69 92 PRO A CA 1
ATOM 713 C C . PRO A 1 92 ? 9.481 -38.773 -24.930 1.00 93.69 92 PRO A C 1
ATOM 715 O O . PRO A 1 92 ? 9.263 -37.649 -25.395 1.00 93.69 92 PRO A O 1
ATOM 718 N N . VAL A 1 93 ? 9.483 -39.038 -23.625 1.00 94.81 93 VAL A N 1
ATOM 719 C CA . VAL A 1 93 ? 9.285 -38.020 -22.594 1.00 94.81 93 VAL A CA 1
ATOM 720 C C . VAL A 1 93 ? 10.599 -37.304 -22.302 1.00 94.81 93 VAL A C 1
ATOM 722 O O . VAL A 1 93 ? 11.631 -37.921 -22.041 1.00 94.81 93 VAL A O 1
ATOM 725 N N . LEU A 1 94 ? 10.556 -35.977 -22.354 1.00 91.94 94 LEU A N 1
ATOM 726 C CA . LEU A 1 94 ? 11.694 -35.101 -22.078 1.00 91.94 94 LEU A CA 1
ATOM 727 C C . LEU A 1 94 ? 11.654 -34.545 -20.658 1.00 91.94 94 LEU A C 1
ATOM 729 O O . LEU A 1 94 ? 12.695 -34.349 -20.034 1.00 91.94 94 LEU A O 1
ATOM 733 N N . HIS A 1 95 ? 10.452 -34.256 -20.167 1.00 92.12 95 HIS A N 1
ATOM 734 C CA . HIS A 1 95 ? 10.231 -33.656 -18.862 1.00 92.12 95 HIS A CA 1
ATOM 735 C C . HIS A 1 95 ? 8.834 -34.014 -18.348 1.00 92.12 95 HIS A C 1
ATOM 737 O O . HIS A 1 95 ? 7.901 -34.142 -19.139 1.00 92.12 95 HIS A O 1
ATOM 743 N N . ALA A 1 96 ? 8.690 -34.149 -17.029 1.00 94.56 96 ALA A N 1
ATOM 744 C CA . ALA A 1 96 ? 7.408 -34.333 -16.364 1.00 94.56 96 ALA A CA 1
ATOM 745 C C . ALA A 1 96 ? 7.351 -33.492 -15.082 1.00 94.56 96 ALA A C 1
ATOM 747 O O . ALA A 1 96 ? 8.337 -33.405 -14.347 1.00 94.56 96 ALA A O 1
ATOM 748 N N . ALA A 1 97 ? 6.194 -32.890 -14.816 1.00 94.62 97 ALA A N 1
ATOM 749 C CA . ALA A 1 97 ? 5.945 -32.050 -13.649 1.00 94.62 97 ALA A CA 1
ATOM 750 C C . ALA A 1 97 ? 4.479 -32.141 -13.208 1.00 94.62 97 ALA A C 1
ATOM 752 O O . ALA A 1 97 ? 3.612 -32.557 -13.976 1.00 94.62 97 ALA A O 1
ATOM 753 N N . SER A 1 98 ? 4.182 -31.718 -11.980 1.00 96.06 98 SER A N 1
ATOM 754 C CA . SER A 1 98 ? 2.809 -31.650 -11.476 1.00 96.06 98 SER A CA 1
ATOM 755 C C . SER A 1 98 ? 2.600 -30.518 -10.484 1.00 96.06 98 SER A C 1
ATOM 757 O O . SER A 1 98 ? 3.528 -30.144 -9.767 1.00 96.06 98 SER A O 1
ATOM 759 N N . ARG A 1 99 ? 1.356 -30.049 -10.383 1.00 95.50 99 ARG A N 1
ATOM 760 C CA . ARG A 1 99 ? 0.898 -29.035 -9.427 1.00 95.50 99 ARG A CA 1
ATOM 761 C C . ARG A 1 99 ? -0.338 -29.559 -8.703 1.00 95.50 99 ARG A C 1
ATOM 763 O O . ARG A 1 99 ? -1.318 -29.927 -9.347 1.00 95.50 99 ARG A O 1
ATOM 770 N N . ALA A 1 100 ? -0.299 -29.604 -7.375 1.00 94.38 100 ALA A N 1
ATOM 771 C CA . ALA A 1 100 ? -1.513 -29.823 -6.594 1.00 94.38 100 ALA A CA 1
ATOM 772 C C . ALA A 1 100 ? -2.413 -28.583 -6.710 1.00 94.38 100 ALA A C 1
ATOM 774 O O . ALA A 1 100 ? -1.902 -27.466 -6.642 1.00 94.38 100 ALA A O 1
ATOM 775 N N . LEU A 1 101 ? -3.718 -28.780 -6.898 1.00 91.62 101 LEU A N 1
ATOM 776 C CA . LEU A 1 101 ? -4.690 -27.700 -7.078 1.00 91.62 101 LEU A CA 1
ATOM 777 C C . LEU A 1 101 ? -5.528 -27.553 -5.792 1.00 91.62 101 LEU A C 1
ATOM 779 O O . LEU A 1 101 ? -6.311 -28.458 -5.483 1.00 91.62 101 LEU A O 1
ATOM 783 N N . PRO A 1 102 ? -5.343 -26.471 -5.011 1.00 84.00 102 PRO A N 1
ATOM 784 C CA . PRO A 1 102 ? -6.156 -26.153 -3.843 1.00 84.00 102 PRO A CA 1
ATOM 785 C C . PRO A 1 102 ? -7.674 -26.154 -4.112 1.00 84.00 102 PRO A C 1
ATOM 787 O O . PRO A 1 102 ? -8.106 -25.928 -5.239 1.00 84.00 102 PRO A O 1
ATOM 790 N N . PRO A 1 103 ? -8.512 -26.417 -3.094 1.00 83.00 103 PRO A N 1
ATOM 791 C CA . PRO A 1 103 ? -8.156 -26.863 -1.749 1.00 83.00 103 PRO A CA 1
ATOM 792 C C . PRO A 1 103 ? -7.588 -28.293 -1.773 1.00 83.00 103 PRO A C 1
ATOM 794 O O . PRO A 1 103 ? -8.174 -29.197 -2.364 1.00 83.00 103 PRO A O 1
ATOM 797 N N . LEU A 1 104 ? -6.444 -28.524 -1.113 1.00 75.00 104 LEU A N 1
ATOM 798 C CA . LEU A 1 104 ? -5.714 -29.806 -1.192 1.00 75.00 104 LEU A CA 1
ATOM 799 C C . LEU A 1 104 ? -6.534 -31.004 -0.686 1.00 75.00 104 LEU A C 1
ATOM 801 O O . LEU A 1 104 ? -6.282 -32.142 -1.077 1.00 75.00 104 LEU A O 1
ATOM 805 N N . GLN A 1 105 ? -7.539 -30.747 0.152 1.00 76.12 105 GLN A N 1
ATOM 806 C CA . GLN A 1 105 ? -8.477 -31.751 0.651 1.00 76.12 105 GLN A CA 1
ATOM 807 C C . GLN A 1 105 ? -9.363 -32.345 -0.461 1.00 76.12 105 GLN A C 1
ATOM 809 O O . GLN A 1 105 ? -9.939 -33.412 -0.266 1.00 76.12 105 GLN A O 1
ATOM 814 N N . ASP A 1 106 ? -9.467 -31.687 -1.621 1.00 76.12 106 ASP A N 1
ATOM 815 C CA . ASP A 1 106 ? -10.214 -32.167 -2.792 1.00 76.12 106 ASP A CA 1
ATOM 816 C C . ASP A 1 106 ? -9.389 -33.112 -3.688 1.00 76.12 106 ASP A C 1
ATOM 818 O O . ASP A 1 106 ? -9.901 -33.646 -4.671 1.00 76.12 106 ASP A O 1
ATOM 822 N N . GLY A 1 107 ? -8.111 -33.346 -3.366 1.00 83.38 107 GLY A N 1
ATOM 823 C CA . GLY A 1 107 ? -7.300 -34.360 -4.043 1.00 83.38 107 GLY A CA 1
ATOM 824 C C . GLY A 1 107 ? -6.948 -34.049 -5.503 1.00 83.38 107 GLY A C 1
ATOM 825 O O . GLY A 1 107 ? -6.585 -34.962 -6.245 1.00 83.38 107 GLY A O 1
ATOM 826 N N . ARG A 1 108 ? -7.092 -32.793 -5.950 1.00 93.62 108 ARG A N 1
ATOM 827 C CA . ARG A 1 108 ? -6.912 -32.406 -7.359 1.00 93.62 108 ARG A CA 1
ATOM 828 C C . ARG A 1 108 ? -5.457 -32.107 -7.689 1.00 93.62 108 ARG A C 1
ATOM 830 O O . ARG A 1 108 ? -4.734 -31.479 -6.918 1.00 93.62 108 ARG A O 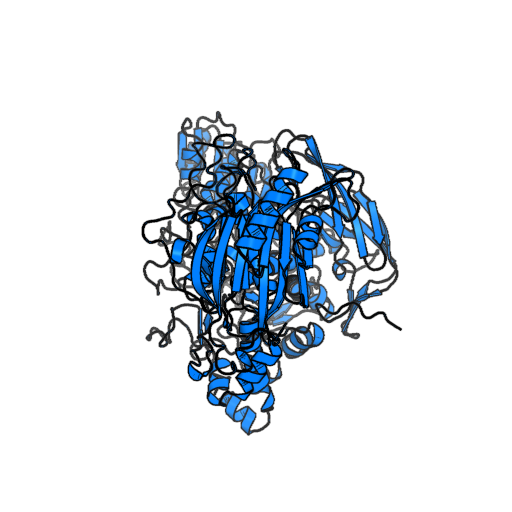1
ATOM 837 N N . VAL A 1 109 ? -5.032 -32.545 -8.869 1.00 95.88 109 VAL A N 1
ATOM 838 C CA . VAL A 1 109 ? -3.662 -32.388 -9.363 1.00 95.88 109 VAL A CA 1
ATOM 839 C C . VAL A 1 109 ? -3.666 -32.161 -10.870 1.00 95.88 109 VAL A C 1
ATOM 841 O O . VAL A 1 109 ? -4.364 -32.857 -11.606 1.00 95.88 109 VAL A O 1
ATOM 844 N N . ALA A 1 110 ? -2.858 -31.219 -11.338 1.00 97.69 110 ALA A N 1
ATOM 845 C CA . ALA A 1 110 ? -2.505 -31.090 -12.743 1.00 97.69 110 ALA A CA 1
ATOM 846 C C . ALA A 1 110 ? -1.162 -31.780 -13.004 1.00 97.69 110 ALA A C 1
ATOM 848 O O . ALA A 1 110 ? -0.225 -31.635 -12.217 1.00 97.69 110 ALA A O 1
ATOM 849 N N . GLY A 1 111 ? -1.064 -32.525 -14.102 1.00 97.31 111 GLY A N 1
ATOM 850 C CA . GLY A 1 111 ? 0.164 -33.186 -14.543 1.00 97.31 111 GLY A CA 1
ATOM 851 C C . GLY A 1 111 ? 0.570 -32.720 -15.933 1.00 97.31 111 GLY A C 1
ATOM 852 O O . GLY A 1 111 ? -0.287 -32.609 -16.804 1.00 97.31 111 GLY A O 1
ATOM 853 N N . ARG A 1 112 ? 1.861 -32.462 -16.150 1.00 97.06 112 ARG A N 1
ATOM 854 C CA . ARG A 1 112 ? 2.454 -32.055 -17.431 1.00 97.06 112 ARG A CA 1
ATOM 855 C C . ARG A 1 112 ? 3.517 -33.064 -17.843 1.00 97.06 112 ARG A C 1
ATOM 857 O O . ARG A 1 112 ? 4.367 -33.422 -17.031 1.00 97.06 112 ARG A O 1
ATOM 864 N N . VAL A 1 113 ? 3.493 -33.468 -19.109 1.00 97.12 113 VAL A N 1
ATOM 865 C CA . VAL A 1 113 ? 4.544 -34.251 -19.767 1.00 97.12 113 VAL A CA 1
ATOM 866 C C . VAL A 1 113 ? 4.937 -33.551 -21.063 1.00 97.12 113 VAL A C 1
ATOM 868 O O . VAL A 1 113 ? 4.102 -33.349 -21.943 1.00 97.12 113 VAL A O 1
ATOM 871 N N . ASP A 1 114 ? 6.214 -33.210 -21.201 1.00 95.50 114 ASP A N 1
ATOM 872 C CA . ASP A 1 114 ? 6.773 -32.711 -22.453 1.00 95.50 114 ASP A CA 1
ATOM 873 C C . ASP A 1 114 ? 7.244 -33.891 -23.304 1.00 95.50 114 ASP A C 1
ATOM 875 O O . ASP A 1 114 ? 8.146 -34.632 -22.904 1.00 95.50 114 ASP A O 1
ATOM 879 N N . ILE A 1 115 ? 6.669 -34.043 -24.494 1.00 94.25 115 ILE A N 1
ATOM 880 C CA . ILE A 1 115 ? 6.996 -35.121 -25.433 1.00 94.25 115 ILE A CA 1
ATOM 881 C C . ILE A 1 115 ? 7.783 -34.604 -26.638 1.00 94.25 115 ILE A C 1
ATOM 883 O O . ILE A 1 115 ? 7.608 -33.461 -27.077 1.00 94.25 115 ILE A O 1
ATOM 887 N N . ALA A 1 116 ? 8.630 -35.462 -27.204 1.00 90.94 116 ALA A N 1
ATOM 888 C CA . ALA A 1 116 ? 9.362 -35.197 -28.438 1.00 90.94 116 ALA A CA 1
ATOM 889 C C . ALA A 1 116 ? 8.702 -35.898 -29.635 1.00 90.94 116 ALA A C 1
ATOM 891 O O . ALA A 1 116 ? 8.756 -37.120 -29.745 1.00 90.94 116 ALA A O 1
ATOM 892 N N . VAL A 1 117 ? 8.152 -35.134 -30.583 1.00 88.69 117 VAL A N 1
ATOM 893 C CA . VAL A 1 117 ? 7.607 -35.674 -31.841 1.00 88.69 117 VAL A CA 1
ATOM 894 C C . VAL A 1 117 ? 8.477 -35.190 -33.000 1.00 88.69 117 VAL A C 1
ATOM 896 O O . VAL A 1 117 ? 8.411 -34.037 -33.441 1.00 88.69 117 VAL A O 1
ATOM 899 N N . GLY A 1 118 ? 9.352 -36.072 -33.481 1.00 83.31 118 GLY A N 1
ATOM 900 C CA . GLY A 1 118 ? 10.390 -35.700 -34.442 1.00 83.31 118 GLY A CA 1
ATOM 901 C C . GLY A 1 118 ? 11.376 -34.699 -33.830 1.00 83.31 118 GLY A C 1
ATOM 902 O O . GLY A 1 118 ? 12.010 -34.993 -32.825 1.00 83.31 118 GLY A O 1
ATOM 903 N N . ALA A 1 119 ? 11.508 -33.516 -34.438 1.00 79.88 119 ALA A N 1
ATOM 904 C CA . ALA A 1 119 ? 12.369 -32.431 -33.945 1.00 79.88 119 ALA A CA 1
ATOM 905 C C . ALA A 1 119 ? 11.623 -31.376 -33.099 1.00 79.88 119 ALA A C 1
ATOM 907 O O . ALA A 1 119 ? 12.212 -30.356 -32.741 1.00 79.88 119 ALA A O 1
ATOM 908 N N . ARG A 1 120 ? 10.325 -31.568 -32.825 1.00 86.62 120 ARG A N 1
ATOM 909 C CA . ARG A 1 120 ? 9.503 -30.620 -32.058 1.00 86.62 120 ARG A CA 1
ATOM 910 C C . ARG A 1 120 ? 9.158 -31.165 -30.677 1.00 86.62 120 ARG A C 1
ATOM 912 O O . ARG A 1 120 ? 9.030 -32.372 -30.490 1.00 86.62 120 ARG A O 1
ATOM 919 N N . ARG A 1 121 ? 8.993 -30.237 -29.735 1.00 90.94 121 ARG A N 1
ATOM 920 C CA . ARG A 1 121 ? 8.521 -30.484 -28.370 1.00 90.94 121 ARG A CA 1
ATOM 921 C C . ARG A 1 121 ? 7.058 -30.079 -28.259 1.00 90.94 121 ARG A C 1
ATOM 923 O O . ARG A 1 121 ? 6.664 -29.090 -28.878 1.00 90.94 121 ARG A O 1
ATOM 930 N N . TYR A 1 122 ? 6.296 -30.813 -27.458 1.00 93.69 122 TYR A N 1
ATOM 931 C CA . TYR A 1 122 ? 4.905 -30.498 -27.142 1.00 93.69 122 TYR A CA 1
ATOM 932 C C . TYR A 1 122 ? 4.625 -30.757 -25.663 1.00 93.69 122 TYR A C 1
ATOM 934 O O . TYR A 1 122 ? 5.047 -31.788 -25.145 1.00 93.69 122 TYR A O 1
ATOM 942 N N . ALA A 1 123 ? 3.901 -29.852 -25.008 1.00 95.75 123 ALA A N 1
ATOM 943 C CA . ALA A 1 123 ? 3.511 -29.977 -23.608 1.00 95.75 123 ALA A CA 1
ATOM 944 C C . ALA A 1 123 ? 2.098 -30.568 -23.519 1.00 95.75 123 ALA A C 1
ATOM 946 O O . ALA A 1 123 ? 1.129 -29.968 -23.989 1.00 95.75 123 ALA A O 1
ATOM 947 N N . MET A 1 124 ? 1.989 -31.761 -22.943 1.00 97.69 124 MET A N 1
ATOM 948 C CA . MET A 1 124 ? 0.731 -32.470 -22.722 1.00 97.69 124 MET A CA 1
ATOM 949 C C . MET A 1 124 ? 0.325 -32.301 -21.268 1.00 97.69 124 MET A C 1
ATOM 951 O O . MET A 1 124 ? 1.088 -32.679 -20.382 1.00 97.69 124 MET A O 1
ATOM 955 N N . VAL A 1 125 ? -0.856 -31.745 -21.014 1.00 98.25 125 VAL A N 1
ATOM 956 C CA . VAL A 1 125 ? -1.332 -31.473 -19.655 1.00 98.25 125 VAL A CA 1
ATOM 957 C C . VAL A 1 125 ? -2.632 -32.212 -19.390 1.00 98.25 125 VAL A C 1
ATOM 959 O O . VAL A 1 125 ? -3.545 -32.167 -20.211 1.00 98.25 125 VAL A O 1
ATOM 962 N N . VAL A 1 126 ? -2.721 -32.871 -18.236 1.00 98.31 126 VAL A N 1
ATOM 963 C CA . VAL A 1 126 ? -3.931 -33.528 -17.738 1.00 98.31 126 VAL A CA 1
ATOM 964 C C . VAL A 1 126 ? -4.392 -32.900 -16.427 1.00 98.31 126 VAL A C 1
ATOM 966 O O . VAL A 1 126 ? -3.572 -32.632 -15.547 1.00 98.31 126 VAL A O 1
ATOM 969 N N . THR A 1 127 ? -5.698 -32.696 -16.267 1.00 97.50 127 THR A N 1
ATOM 970 C CA . THR A 1 127 ? -6.295 -32.285 -14.989 1.00 97.50 127 THR A CA 1
ATOM 971 C C . THR A 1 127 ? -7.635 -32.976 -14.725 1.00 97.50 127 THR A C 1
ATOM 973 O O . THR A 1 127 ? -8.236 -33.574 -15.617 1.00 97.50 127 THR A O 1
ATOM 976 N N . HIS A 1 128 ? -8.090 -32.883 -13.480 1.00 95.12 128 HIS A N 1
ATOM 977 C CA . HIS A 1 128 ? -9.439 -33.226 -13.050 1.00 95.12 128 HIS A CA 1
ATOM 978 C C . HIS A 1 128 ? -9.866 -32.170 -12.025 1.00 95.12 128 HIS A C 1
ATOM 980 O O . HIS A 1 128 ? -9.205 -32.042 -10.995 1.00 95.12 128 HIS A O 1
ATOM 986 N N . LEU A 1 129 ? -10.911 -31.389 -12.311 1.00 94.50 129 LEU A N 1
ATOM 987 C CA . LEU A 1 129 ? -11.369 -30.300 -11.434 1.00 94.50 129 LEU A CA 1
ATOM 988 C C . LEU A 1 129 ? -12.480 -30.742 -10.472 1.00 94.50 129 LEU A C 1
ATOM 990 O O . LEU A 1 129 ? -13.030 -31.837 -10.582 1.00 94.50 129 LEU A O 1
ATOM 994 N N . HIS A 1 130 ? -12.834 -29.866 -9.533 1.00 92.38 130 HIS A N 1
ATOM 995 C CA . HIS A 1 130 ? -13.834 -30.114 -8.502 1.00 92.38 130 HIS A CA 1
ATOM 996 C C . HIS A 1 130 ? -15.203 -30.556 -9.056 1.00 92.38 130 HIS A C 1
ATOM 998 O O . HIS A 1 130 ? -15.812 -29.886 -9.896 1.00 92.38 130 HIS A O 1
ATOM 1004 N N . HIS A 1 131 ? -15.721 -31.663 -8.517 1.00 85.12 131 HIS A N 1
ATOM 1005 C CA . HIS A 1 131 ? -16.800 -32.455 -9.119 1.00 85.12 131 HIS A CA 1
ATOM 1006 C C . HIS A 1 131 ? -18.235 -32.116 -8.680 1.00 85.12 131 HIS A C 1
ATOM 1008 O O . HIS A 1 131 ? -19.191 -32.660 -9.243 1.00 85.12 131 HIS A O 1
ATOM 1014 N N . THR A 1 132 ? -18.439 -31.277 -7.660 1.00 80.69 132 THR A N 1
ATOM 1015 C CA . THR A 1 132 ? -19.801 -30.974 -7.176 1.00 80.69 132 THR A CA 1
ATOM 1016 C C . THR A 1 132 ? -20.503 -29.954 -8.081 1.00 80.69 132 THR A C 1
ATOM 1018 O O . THR A 1 132 ? -19.851 -29.029 -8.569 1.00 80.69 132 THR A O 1
ATOM 1021 N N . PRO A 1 133 ? -21.823 -30.062 -8.325 1.00 66.31 133 PRO A N 1
ATOM 1022 C CA . PRO A 1 133 ? -22.545 -29.074 -9.130 1.00 66.31 133 PRO A CA 1
ATOM 1023 C C . PRO A 1 133 ? -22.389 -27.637 -8.601 1.00 66.31 133 PRO A C 1
ATOM 1025 O O . PRO A 1 133 ? -22.126 -26.721 -9.381 1.00 66.31 133 PRO A O 1
ATOM 1028 N N . GLU A 1 134 ? -22.461 -27.459 -7.280 1.00 72.12 134 GLU A N 1
ATOM 1029 C CA . GLU A 1 134 ? -22.403 -26.165 -6.588 1.00 72.12 134 GLU A CA 1
ATOM 1030 C C . GLU A 1 134 ? -20.979 -25.585 -6.502 1.00 72.12 134 GLU A C 1
ATOM 1032 O O . GLU A 1 134 ? -20.812 -24.380 -6.316 1.00 72.12 134 GLU A O 1
ATOM 1037 N N . GLY A 1 135 ? -19.938 -26.401 -6.693 1.00 79.69 135 GLY A N 1
ATOM 1038 C CA . GLY A 1 135 ? -18.534 -26.000 -6.547 1.00 79.69 135 GLY A CA 1
ATOM 1039 C C . GLY A 1 135 ? -17.949 -25.199 -7.716 1.00 79.69 135 GLY A C 1
ATOM 1040 O O . GLY A 1 135 ? -16.773 -25.347 -8.040 1.00 79.69 135 GLY A O 1
ATOM 1041 N N . GLY A 1 136 ? -18.750 -24.351 -8.368 1.00 83.56 136 GLY A N 1
ATOM 1042 C CA . GLY A 1 136 ? -18.297 -23.509 -9.482 1.00 83.56 136 GLY A CA 1
ATOM 1043 C C . GLY A 1 136 ? -17.177 -22.538 -9.098 1.00 83.56 136 GLY A C 1
ATOM 1044 O O . GLY A 1 136 ? -16.254 -22.345 -9.885 1.00 83.56 136 GLY A O 1
ATOM 1045 N N . ALA A 1 137 ? -17.222 -21.988 -7.880 1.00 81.44 137 ALA A N 1
ATOM 1046 C CA . ALA A 1 137 ? -16.169 -21.117 -7.354 1.00 81.44 137 ALA A CA 1
ATOM 1047 C C . ALA A 1 137 ? -14.840 -21.869 -7.170 1.00 81.44 137 ALA A C 1
ATOM 1049 O O . ALA A 1 137 ? -13.805 -21.385 -7.612 1.00 81.44 137 ALA A O 1
ATOM 1050 N N . ILE A 1 138 ? -14.888 -23.092 -6.626 1.00 84.81 138 ILE A N 1
ATOM 1051 C CA . ILE A 1 138 ? -13.701 -23.941 -6.440 1.00 84.81 138 ILE A CA 1
ATOM 1052 C C . ILE A 1 138 ? -13.078 -24.298 -7.795 1.00 84.81 138 ILE A C 1
ATOM 1054 O O . ILE A 1 138 ? -11.867 -24.220 -7.958 1.00 84.81 138 ILE A O 1
ATOM 1058 N N . ARG A 1 139 ? -13.892 -24.634 -8.808 1.00 92.00 139 ARG A N 1
ATOM 1059 C CA . ARG A 1 139 ? -13.372 -24.871 -10.168 1.00 92.00 139 ARG A CA 1
ATOM 1060 C C . ARG A 1 139 ? -12.701 -23.634 -10.761 1.00 92.00 139 ARG A C 1
ATOM 1062 O O . ARG A 1 139 ? -11.721 -23.782 -11.482 1.00 92.00 139 ARG A O 1
ATOM 1069 N N . ALA A 1 140 ? -13.234 -22.440 -10.501 1.00 86.06 140 ALA A N 1
ATOM 1070 C CA . ALA A 1 140 ? -12.640 -21.195 -10.979 1.00 86.06 140 ALA A CA 1
ATOM 1071 C C . ALA A 1 140 ? -11.286 -20.917 -10.316 1.00 86.06 140 ALA A C 1
ATOM 1073 O O . ALA A 1 140 ? -10.349 -20.547 -11.015 1.00 86.06 140 ALA A O 1
ATOM 1074 N N . GLU A 1 141 ? -11.172 -21.170 -9.012 1.00 87.00 141 GLU A N 1
ATOM 1075 C CA . GLU A 1 141 ? -9.909 -21.105 -8.268 1.00 87.00 141 GLU A CA 1
ATOM 1076 C C . GLU A 1 141 ? -8.892 -22.122 -8.810 1.00 87.00 141 GLU A C 1
ATOM 1078 O O . GLU A 1 141 ? -7.821 -21.734 -9.266 1.00 87.00 141 GLU A O 1
ATOM 1083 N N . GLN A 1 142 ? -9.274 -23.401 -8.909 1.00 93.00 142 GLN A N 1
ATOM 1084 C CA . GLN A 1 142 ? -8.409 -24.467 -9.432 1.00 93.00 142 GLN A CA 1
ATOM 1085 C C . GLN A 1 142 ? -7.959 -24.225 -10.874 1.00 93.00 142 GLN A C 1
ATOM 1087 O O . GLN A 1 142 ? -6.831 -24.554 -11.241 1.00 93.00 142 GLN A O 1
ATOM 1092 N N . LEU A 1 143 ? -8.841 -23.681 -11.718 1.00 93.62 143 LEU A N 1
ATOM 1093 C CA . LEU A 1 143 ? -8.475 -23.310 -13.079 1.00 93.62 143 LEU A CA 1
ATOM 1094 C C . LEU A 1 143 ? -7.532 -22.102 -13.093 1.00 93.62 143 LEU A C 1
ATOM 1096 O O . LEU A 1 143 ? -6.607 -22.088 -13.900 1.00 93.62 143 LEU A O 1
ATOM 1100 N N . GLY A 1 144 ? -7.738 -21.122 -12.211 1.00 88.12 144 GLY A N 1
ATOM 1101 C CA . GLY A 1 144 ? -6.808 -20.010 -12.010 1.00 88.12 144 GLY A CA 1
ATOM 1102 C C . GLY A 1 144 ? -5.413 -20.503 -11.626 1.00 88.12 144 GLY A C 1
ATOM 1103 O O . GLY A 1 144 ? -4.443 -20.145 -12.289 1.00 88.12 144 GLY A O 1
ATOM 1104 N N . ASP A 1 145 ? -5.326 -21.409 -10.651 1.00 89.06 145 ASP A N 1
ATOM 1105 C CA . ASP A 1 145 ? -4.068 -22.027 -10.214 1.00 89.06 145 ASP A CA 1
ATOM 1106 C C . ASP A 1 145 ? -3.391 -22.840 -11.322 1.00 89.06 145 ASP A C 1
ATOM 1108 O O . ASP A 1 145 ? -2.171 -22.782 -11.492 1.00 89.06 145 ASP A O 1
ATOM 1112 N N . LEU A 1 146 ? -4.175 -23.597 -12.097 1.00 94.88 146 LEU A N 1
ATOM 1113 C CA . LEU A 1 146 ? -3.676 -24.323 -13.262 1.00 94.88 146 LEU A CA 1
ATOM 1114 C C . LEU A 1 146 ? -3.078 -23.354 -14.286 1.00 94.88 146 LEU A C 1
ATOM 1116 O O . LEU A 1 146 ? -1.958 -23.573 -14.736 1.00 94.88 146 LEU A O 1
ATOM 1120 N N . LEU A 1 147 ? -3.799 -22.294 -14.654 1.00 91.75 147 LEU A N 1
ATOM 1121 C CA . LEU A 1 147 ? -3.333 -21.324 -15.646 1.00 91.75 147 LEU A CA 1
ATOM 1122 C C . LEU A 1 147 ? -2.083 -20.579 -15.175 1.00 91.75 147 LEU A C 1
ATOM 1124 O O . LEU A 1 147 ? -1.134 -20.478 -15.949 1.00 91.75 147 LEU A O 1
ATOM 1128 N N . ALA A 1 148 ? -2.041 -20.163 -13.907 1.00 82.06 148 ALA A N 1
ATOM 1129 C CA . ALA A 1 148 ? -0.855 -19.561 -13.306 1.00 82.06 148 ALA A CA 1
ATOM 1130 C C . ALA A 1 148 ? 0.348 -20.512 -13.377 1.00 82.06 148 ALA A C 1
ATOM 1132 O O . ALA A 1 148 ? 1.425 -20.120 -13.812 1.00 82.06 148 ALA A O 1
ATOM 1133 N N . TRP A 1 149 ? 0.164 -21.796 -13.053 1.00 92.44 149 TRP A N 1
ATOM 1134 C CA . TRP A 1 149 ? 1.236 -22.788 -13.172 1.00 92.44 149 TRP A CA 1
ATOM 1135 C C . TRP A 1 149 ? 1.692 -23.022 -14.624 1.00 92.44 149 TRP A C 1
ATOM 1137 O O . TRP A 1 149 ? 2.884 -23.220 -14.886 1.00 92.44 149 TRP A O 1
ATOM 1147 N N . LEU A 1 150 ? 0.772 -23.001 -15.593 1.00 89.25 150 LEU A N 1
ATOM 1148 C CA . LEU A 1 150 ? 1.135 -23.102 -17.010 1.00 89.25 150 LEU A CA 1
ATOM 1149 C C . LEU A 1 150 ? 1.916 -21.875 -17.491 1.00 89.25 150 LEU A C 1
ATOM 1151 O O . LEU A 1 150 ? 2.814 -22.025 -18.316 1.00 89.25 150 LEU A O 1
ATOM 1155 N N . GLU A 1 151 ? 1.614 -20.695 -16.956 1.00 83.12 151 GLU A N 1
ATOM 1156 C CA . GLU A 1 151 ? 2.346 -19.459 -17.228 1.00 83.12 151 GLU A CA 1
ATOM 1157 C C . GLU A 1 151 ? 3.733 -19.451 -16.564 1.00 83.12 151 GLU A C 1
ATOM 1159 O O . GLU A 1 151 ? 4.728 -19.201 -17.244 1.00 83.12 151 GLU A O 1
ATOM 1164 N N . GLU A 1 152 ? 3.828 -19.847 -15.288 1.00 77.50 152 GLU A N 1
ATOM 1165 C CA . GLU A 1 152 ? 5.094 -20.045 -14.555 1.00 77.50 152 GLU A CA 1
ATOM 1166 C C . GLU A 1 152 ? 6.048 -20.993 -15.303 1.00 77.50 152 GLU A C 1
ATOM 1168 O O . GLU A 1 152 ? 7.269 -20.839 -15.258 1.00 77.50 152 GLU A O 1
ATOM 1173 N N . THR A 1 153 ? 5.489 -21.996 -15.987 1.00 77.56 153 THR A N 1
ATOM 1174 C CA . THR A 1 153 ? 6.243 -23.025 -16.719 1.00 77.56 153 THR A CA 1
ATOM 1175 C C . THR A 1 153 ? 6.258 -22.808 -18.235 1.00 77.56 153 THR A C 1
ATOM 1177 O O . THR A 1 153 ? 6.632 -23.716 -18.988 1.00 77.56 153 THR A O 1
ATOM 1180 N N . ALA A 1 154 ? 5.856 -21.629 -18.714 1.00 76.56 154 ALA A N 1
ATOM 1181 C CA . ALA A 1 154 ? 5.797 -21.333 -20.138 1.00 76.56 154 ALA A CA 1
ATOM 1182 C C . ALA A 1 154 ? 7.208 -21.188 -20.736 1.00 76.56 154 ALA A C 1
ATOM 1184 O O . ALA A 1 154 ? 7.892 -20.185 -20.555 1.00 76.56 154 ALA A O 1
ATOM 1185 N N . ASP A 1 155 ? 7.630 -22.172 -21.527 1.00 77.88 155 ASP A N 1
ATOM 1186 C CA . ASP A 1 155 ? 8.915 -22.185 -22.240 1.00 77.88 155 ASP A CA 1
ATOM 1187 C C . ASP A 1 155 ? 8.750 -22.013 -23.763 1.00 77.88 155 ASP A C 1
ATOM 1189 O O . ASP A 1 155 ? 9.660 -22.290 -24.545 1.00 77.88 155 ASP A O 1
ATOM 1193 N N . GLY A 1 156 ? 7.571 -21.551 -24.197 1.00 78.75 156 GLY A N 1
ATOM 1194 C CA . GLY A 1 156 ? 7.209 -21.402 -25.609 1.00 78.75 156 GLY A CA 1
ATOM 1195 C C . GLY A 1 156 ? 6.903 -22.725 -26.321 1.00 78.75 156 GLY A C 1
ATOM 1196 O O . GLY A 1 156 ? 6.704 -22.731 -27.537 1.00 78.75 156 GLY A O 1
ATOM 1197 N N . VAL A 1 157 ? 6.861 -23.845 -25.592 1.00 86.38 157 VAL A N 1
ATOM 1198 C CA . VAL A 1 157 ? 6.466 -25.148 -26.132 1.00 86.38 157 VAL A CA 1
ATOM 1199 C C . VAL A 1 157 ? 4.949 -25.174 -26.372 1.00 86.38 157 VAL A C 1
ATOM 1201 O O . VAL A 1 157 ? 4.189 -24.889 -25.447 1.00 86.38 157 VAL A O 1
ATOM 1204 N N . PRO A 1 158 ? 4.484 -25.548 -27.582 1.00 91.44 158 PRO A N 1
ATOM 1205 C CA . PRO A 1 158 ? 3.064 -25.712 -27.874 1.00 91.44 158 PRO A CA 1
ATOM 1206 C C . PRO A 1 158 ? 2.346 -26.640 -26.893 1.00 91.44 158 PRO A C 1
ATOM 1208 O O . PRO A 1 158 ? 2.770 -27.786 -26.703 1.00 91.44 158 PRO A O 1
ATOM 1211 N N . LEU A 1 159 ? 1.236 -26.164 -26.326 1.00 94.62 159 LEU A N 1
ATOM 1212 C CA . LEU A 1 159 ? 0.528 -26.853 -25.246 1.00 94.62 159 LEU A CA 1
ATOM 1213 C C . LEU A 1 159 ? -0.843 -27.409 -25.660 1.00 94.62 159 LEU A C 1
ATOM 1215 O O . LEU A 1 159 ? -1.611 -26.767 -26.385 1.00 94.62 159 LEU A O 1
ATOM 1219 N N . VAL A 1 160 ? -1.157 -28.601 -25.147 1.00 97.75 160 VAL A N 1
ATOM 1220 C CA . VAL A 1 160 ? -2.480 -29.233 -25.213 1.00 97.75 160 VAL A CA 1
ATOM 1221 C C . VAL A 1 160 ? -2.926 -29.592 -23.798 1.00 97.75 160 VAL A C 1
ATOM 1223 O O . VAL A 1 160 ? -2.252 -30.352 -23.103 1.00 97.75 160 VAL A O 1
ATOM 1226 N N . LEU A 1 161 ? -4.067 -29.052 -23.381 1.00 97.81 161 LEU A N 1
ATOM 1227 C CA . LEU A 1 161 ? -4.671 -29.276 -22.075 1.00 97.81 161 LEU A CA 1
ATOM 1228 C C . LEU A 1 161 ? -5.881 -30.206 -22.212 1.00 97.81 161 LEU A C 1
ATOM 1230 O O . LEU A 1 161 ? -6.769 -29.977 -23.030 1.00 97.81 161 LEU A O 1
ATOM 1234 N N . MET A 1 162 ? -5.914 -31.264 -21.413 1.00 97.94 162 MET A N 1
ATOM 1235 C CA . MET A 1 162 ? -6.894 -32.345 -21.488 1.00 97.94 162 MET A CA 1
ATOM 1236 C C . MET A 1 162 ? -7.438 -32.658 -20.097 1.00 97.94 162 MET A C 1
ATOM 1238 O O . MET A 1 162 ? -6.726 -32.513 -19.102 1.00 97.94 162 MET A O 1
ATOM 1242 N N . GLY A 1 163 ? -8.675 -33.132 -20.015 1.00 96.19 163 GLY A N 1
ATOM 1243 C CA . GLY A 1 163 ? -9.183 -33.693 -18.769 1.00 96.19 163 GLY A CA 1
ATOM 1244 C C . GLY A 1 163 ? -10.663 -33.503 -18.530 1.00 96.19 163 GLY A C 1
ATOM 1245 O O . GLY A 1 163 ? -11.383 -33.009 -19.397 1.00 96.19 163 GLY A O 1
ATOM 1246 N N . ASP A 1 164 ? -11.075 -33.869 -17.321 1.00 93.62 164 ASP A N 1
ATOM 1247 C CA . ASP A 1 164 ? -12.424 -33.671 -16.805 1.00 93.62 164 ASP A CA 1
ATOM 1248 C C . ASP A 1 164 ? -12.480 -32.366 -16.004 1.00 93.62 164 ASP A C 1
ATOM 1250 O O . ASP A 1 164 ? -11.931 -32.236 -14.906 1.00 93.62 164 ASP A O 1
ATOM 1254 N N . PHE A 1 165 ? -13.138 -31.364 -16.572 1.00 93.31 165 PHE A N 1
ATOM 1255 C CA . PHE A 1 165 ? -13.256 -30.048 -15.952 1.00 93.31 165 PHE A CA 1
ATOM 1256 C C . PHE A 1 165 ? -14.516 -29.909 -15.099 1.00 93.31 165 PHE A C 1
ATOM 1258 O O . PHE A 1 165 ? -14.709 -28.860 -14.480 1.00 93.31 165 PHE A O 1
ATOM 1265 N N . ASN A 1 166 ? -15.384 -30.927 -15.063 1.00 91.00 166 ASN A N 1
ATOM 1266 C CA . ASN A 1 166 ? -16.656 -30.894 -14.345 1.00 91.00 166 ASN A CA 1
ATOM 1267 C C . ASN A 1 166 ? -17.522 -29.652 -14.667 1.00 91.00 166 ASN A C 1
ATOM 1269 O O . ASN A 1 166 ? -18.280 -29.160 -13.826 1.00 91.00 166 ASN A O 1
ATOM 1273 N N . ALA A 1 167 ? -17.413 -29.120 -15.890 1.00 88.56 167 ALA A N 1
ATOM 1274 C CA . ALA A 1 167 ? -18.156 -27.955 -16.364 1.00 88.56 167 ALA A CA 1
ATOM 1275 C C . ALA A 1 167 ? -18.416 -28.053 -17.877 1.00 88.56 167 ALA A C 1
ATOM 1277 O O . ALA A 1 167 ? -17.528 -28.495 -18.592 1.00 88.56 167 ALA A O 1
ATOM 1278 N N . PRO A 1 168 ? -19.595 -27.641 -18.382 1.00 88.31 168 PRO A N 1
ATOM 1279 C CA . PRO A 1 168 ? -19.898 -27.699 -19.811 1.00 88.31 168 PRO A CA 1
ATOM 1280 C C . PRO A 1 168 ? -19.157 -26.622 -20.613 1.00 88.31 168 PRO A C 1
ATOM 1282 O O . PRO A 1 168 ? -18.774 -25.587 -20.066 1.00 88.31 168 PRO A O 1
ATOM 1285 N N . SER A 1 169 ? -19.028 -26.809 -21.931 1.00 87.12 169 SER A N 1
ATOM 1286 C CA . SER A 1 169 ? -18.279 -25.906 -22.825 1.00 87.12 169 SER A CA 1
ATOM 1287 C C . SER A 1 169 ? -18.656 -24.428 -22.732 1.00 87.12 169 SER A C 1
ATOM 1289 O O . SER A 1 169 ? -17.790 -23.571 -22.910 1.00 87.12 169 SER A O 1
ATOM 1291 N N . GLU A 1 170 ? -19.921 -24.093 -22.469 1.00 85.50 170 GLU A N 1
ATOM 1292 C CA . GLU A 1 170 ? -20.393 -22.710 -22.327 1.00 85.50 170 GLU A CA 1
ATOM 1293 C C . GLU A 1 170 ? -20.143 -22.092 -20.943 1.00 85.50 170 GLU A C 1
ATOM 1295 O O . GLU A 1 170 ? -20.362 -20.893 -20.764 1.00 85.50 170 GLU A O 1
ATOM 1300 N N . ALA A 1 171 ? -19.667 -22.867 -19.966 1.00 85.88 171 ALA A N 1
ATOM 1301 C CA . ALA A 1 171 ? -19.492 -22.397 -18.599 1.00 85.88 171 ALA A CA 1
ATOM 1302 C C . ALA A 1 171 ? -18.585 -21.158 -18.533 1.00 85.88 171 ALA A C 1
ATOM 1304 O O . ALA A 1 171 ? -17.574 -21.057 -19.237 1.00 85.88 171 ALA A O 1
ATOM 1305 N N . ALA A 1 172 ? -18.941 -20.207 -17.666 1.00 83.94 172 ALA A N 1
ATOM 1306 C CA . ALA A 1 172 ? -18.175 -18.974 -17.476 1.00 83.94 172 ALA A CA 1
ATOM 1307 C C . ALA A 1 172 ? -16.741 -19.248 -16.996 1.00 83.94 172 ALA A C 1
ATOM 1309 O O . ALA A 1 172 ? -15.838 -18.482 -17.319 1.00 83.94 172 ALA A O 1
ATOM 1310 N N . VAL A 1 173 ? -16.526 -20.378 -16.308 1.00 84.69 173 VAL A N 1
ATOM 1311 C CA . VAL A 1 173 ? -15.211 -20.808 -15.820 1.00 84.69 173 VAL A CA 1
ATOM 1312 C C . VAL A 1 173 ? -14.175 -20.902 -16.944 1.00 84.69 173 VAL A C 1
ATOM 1314 O O . VAL A 1 173 ? -13.027 -20.559 -16.725 1.00 84.69 173 VAL A O 1
ATOM 1317 N N . PHE A 1 174 ? -14.563 -21.243 -18.178 1.00 88.62 174 PHE A N 1
ATOM 1318 C CA . PHE A 1 174 ? -13.628 -21.320 -19.308 1.00 88.62 174 PHE A CA 1
ATOM 1319 C C . PHE A 1 174 ? -13.329 -19.977 -19.985 1.00 88.62 174 PHE A C 1
ATOM 1321 O O . PHE A 1 174 ? -12.572 -19.954 -20.954 1.00 88.62 174 PHE A O 1
ATOM 1328 N N . ALA A 1 175 ? -13.898 -18.855 -19.529 1.00 84.81 175 ALA A N 1
ATOM 1329 C CA . ALA A 1 175 ? -13.639 -17.551 -20.143 1.00 84.81 175 ALA A CA 1
ATOM 1330 C C . ALA A 1 175 ? -12.136 -17.204 -20.247 1.00 84.81 175 ALA A C 1
ATOM 1332 O O . ALA A 1 175 ? -11.741 -16.770 -21.331 1.00 84.81 175 ALA A O 1
ATOM 1333 N N . PRO A 1 176 ? -11.287 -17.464 -19.228 1.00 81.06 176 PRO A N 1
ATOM 1334 C CA . PRO A 1 176 ? -9.844 -17.244 -19.334 1.00 81.06 176 PRO A CA 1
ATOM 1335 C C . PRO A 1 176 ? -9.171 -18.153 -20.375 1.00 81.06 176 PRO A C 1
ATOM 1337 O O . PRO A 1 176 ? -8.374 -17.681 -21.177 1.00 81.06 176 PRO A O 1
ATOM 1340 N N . LEU A 1 177 ? -9.553 -19.437 -20.445 1.00 86.88 177 LEU A N 1
ATOM 1341 C CA . LEU A 1 177 ? -8.994 -20.396 -21.412 1.00 86.88 177 LEU A CA 1
ATOM 1342 C C . LEU A 1 177 ? -9.286 -20.016 -22.869 1.00 86.88 177 LEU A C 1
ATOM 1344 O O . LEU A 1 177 ? -8.455 -20.229 -23.748 1.00 86.88 177 LEU A O 1
ATOM 1348 N N . ARG A 1 178 ? -10.469 -19.459 -23.150 1.00 84.81 178 ARG A N 1
ATOM 1349 C CA . ARG A 1 178 ? -10.906 -19.165 -24.527 1.00 84.81 178 ARG A CA 1
ATOM 1350 C C . ARG A 1 178 ? -10.049 -18.108 -25.231 1.00 84.81 178 ARG A C 1
ATOM 1352 O O . ARG A 1 178 ? -10.098 -18.050 -26.463 1.00 84.81 178 ARG A O 1
ATOM 1359 N N . ALA A 1 179 ? -9.293 -17.295 -24.490 1.00 79.25 179 ALA A N 1
ATOM 1360 C CA . ALA A 1 179 ? -8.363 -16.331 -25.070 1.00 79.25 179 ALA A CA 1
ATOM 1361 C C . ALA A 1 179 ? -7.261 -17.049 -25.868 1.00 79.25 179 ALA A C 1
ATOM 1363 O O . ALA A 1 179 ? -7.131 -16.829 -27.075 1.00 79.25 179 ALA A O 1
ATOM 1364 N N . ASP A 1 180 ? -6.573 -17.992 -25.225 1.00 84.50 180 ASP A N 1
ATOM 1365 C CA . ASP A 1 180 ? -5.344 -18.594 -25.756 1.00 84.50 180 ASP A CA 1
ATOM 1366 C C . ASP A 1 180 ? -5.542 -20.010 -26.309 1.00 84.50 180 ASP A C 1
ATOM 1368 O O . ASP A 1 180 ? -4.699 -20.517 -27.053 1.00 84.50 180 ASP A O 1
ATOM 1372 N N . PHE A 1 181 ? -6.678 -20.644 -26.006 1.00 94.00 181 PHE A N 1
ATOM 1373 C CA . PHE A 1 181 ? -6.988 -22.007 -26.423 1.00 94.00 181 PHE A CA 1
ATOM 1374 C C . PHE A 1 181 ? -8.234 -22.093 -27.303 1.00 94.00 181 PHE A C 1
ATOM 1376 O O . PHE A 1 181 ? -9.215 -21.358 -27.150 1.00 94.00 181 PHE A O 1
ATOM 1383 N N . VAL A 1 182 ? -8.205 -23.059 -28.217 1.00 93.31 182 VAL A N 1
ATOM 1384 C CA . VAL A 1 182 ? -9.367 -23.560 -28.942 1.00 93.31 182 VAL A CA 1
ATOM 1385 C C . VAL A 1 182 ? -9.831 -24.868 -28.300 1.00 93.31 182 VAL A C 1
ATOM 1387 O O . VAL A 1 182 ? -9.048 -25.800 -28.127 1.00 93.31 182 VAL A O 1
ATOM 1390 N N . GLU A 1 183 ? -11.109 -24.943 -27.929 1.00 94.00 183 GLU A N 1
ATOM 1391 C CA . GLU A 1 183 ? -11.718 -26.192 -27.460 1.00 94.00 183 GLU A CA 1
ATOM 1392 C C . GLU A 1 183 ? -12.047 -27.066 -28.673 1.00 94.00 183 GLU A C 1
ATOM 1394 O O . GLU A 1 183 ? -12.818 -26.665 -29.549 1.00 94.00 183 GLU A O 1
ATOM 1399 N N . ALA A 1 184 ? -11.425 -28.240 -28.752 1.00 93.88 184 ALA A N 1
ATOM 1400 C CA . ALA A 1 184 ? -11.379 -29.038 -29.968 1.00 93.88 184 ALA A CA 1
ATOM 1401 C C . ALA A 1 184 ? -12.774 -29.455 -30.452 1.00 93.88 184 ALA A C 1
ATOM 1403 O O . ALA A 1 184 ? -13.089 -29.290 -31.631 1.00 93.88 184 ALA A O 1
ATOM 1404 N N . TYR A 1 185 ? -13.633 -29.945 -29.557 1.00 91.81 185 TYR A N 1
ATOM 1405 C CA . TYR A 1 185 ? -14.951 -30.443 -29.947 1.00 91.81 185 TYR A CA 1
ATOM 1406 C C . TYR A 1 185 ? -15.892 -29.311 -30.379 1.00 91.81 185 TYR A C 1
ATOM 1408 O O . TYR A 1 185 ? -16.443 -29.360 -31.480 1.00 91.81 185 TYR A O 1
ATOM 1416 N N . ALA A 1 186 ? -16.018 -28.255 -29.575 1.00 88.12 186 ALA A N 1
ATOM 1417 C CA . ALA A 1 186 ? -16.863 -27.100 -29.864 1.00 88.12 186 ALA A CA 1
ATOM 1418 C C . ALA A 1 186 ? -16.413 -26.342 -31.120 1.00 88.12 186 ALA A C 1
ATOM 1420 O O . ALA A 1 186 ? -17.251 -25.767 -31.807 1.00 88.12 186 ALA A O 1
ATOM 1421 N N . SER A 1 187 ? -15.118 -26.370 -31.459 1.00 89.12 187 SER A N 1
ATOM 1422 C CA . SER A 1 187 ? -14.610 -25.721 -32.676 1.00 89.12 187 SER A CA 1
ATOM 1423 C C . SER A 1 187 ? -15.088 -26.360 -33.984 1.00 89.12 187 SER A C 1
ATOM 1425 O O . SER A 1 187 ? -15.058 -25.700 -35.019 1.00 89.12 187 SER A O 1
ATOM 1427 N N . LEU A 1 188 ? -15.533 -27.622 -33.946 1.00 88.56 188 LEU A N 1
ATOM 1428 C CA . LEU A 1 188 ? -15.959 -28.382 -35.127 1.00 88.56 188 LEU A CA 1
ATOM 1429 C C . LEU A 1 188 ? -17.468 -28.680 -35.164 1.00 88.56 188 LEU A C 1
ATOM 1431 O O . LEU A 1 188 ? -17.951 -29.213 -36.160 1.00 88.56 188 LEU A O 1
ATOM 1435 N N . HIS A 1 189 ? -18.214 -28.343 -34.107 1.00 81.62 189 HIS A N 1
ATOM 1436 C CA . HIS A 1 189 ? -19.642 -28.651 -33.978 1.00 81.62 189 HIS A CA 1
ATOM 1437 C C . HIS A 1 189 ? -20.443 -27.370 -33.707 1.00 81.62 189 HIS A C 1
ATOM 1439 O O . HIS A 1 189 ? -20.674 -26.984 -32.559 1.00 81.62 189 HIS A O 1
ATOM 1445 N N . GLU A 1 190 ? -20.862 -26.695 -34.782 1.00 59.53 190 GLU A N 1
ATOM 1446 C CA . GLU A 1 190 ? -21.706 -25.494 -34.716 1.00 59.53 190 GLU A CA 1
ATOM 1447 C C . GLU A 1 190 ? -23.095 -25.812 -34.124 1.00 59.53 190 GLU A C 1
ATOM 1449 O O . GLU A 1 190 ? -23.729 -26.798 -34.497 1.00 59.53 190 GLU A O 1
ATOM 1454 N N . GLY A 1 191 ? -23.591 -24.965 -33.209 1.00 60.03 191 GLY A N 1
ATOM 1455 C CA . GLY A 1 191 ? -24.920 -25.109 -32.582 1.00 60.03 191 GLY A CA 1
ATOM 1456 C C . GLY A 1 191 ? -24.927 -25.404 -31.074 1.00 60.03 191 GLY A C 1
ATOM 1457 O O . GLY A 1 191 ? -26.001 -25.456 -30.476 1.00 60.03 191 GLY A O 1
ATOM 1458 N N . GLY A 1 192 ? -23.753 -25.526 -30.447 1.00 57.41 192 GLY A N 1
ATOM 1459 C CA . GLY A 1 192 ? -23.597 -25.767 -29.007 1.00 57.41 192 GLY A CA 1
ATOM 1460 C C . GLY A 1 192 ? -23.345 -27.239 -28.667 1.00 57.41 192 GLY A C 1
ATOM 1461 O O . GLY A 1 192 ? -23.687 -28.136 -29.432 1.00 57.41 192 GLY A O 1
ATOM 1462 N N . ASP A 1 193 ? -22.714 -27.490 -27.517 1.00 65.62 193 ASP A N 1
ATOM 1463 C CA . ASP A 1 193 ? -22.369 -28.844 -27.077 1.00 65.62 193 ASP A CA 1
ATOM 1464 C C . ASP A 1 193 ? -23.631 -29.634 -26.681 1.00 65.62 193 ASP A C 1
ATOM 1466 O O . ASP A 1 193 ? -24.208 -29.437 -25.608 1.00 65.62 193 ASP A O 1
ATOM 1470 N N . LEU A 1 194 ? -24.095 -30.491 -27.596 1.00 63.66 194 LEU A N 1
ATOM 1471 C CA . LEU A 1 194 ? -25.232 -31.399 -27.401 1.00 63.66 194 LEU A CA 1
ATOM 1472 C C . LEU A 1 194 ? -24.793 -32.797 -26.929 1.00 63.66 194 LEU A C 1
ATOM 1474 O O . LEU A 1 194 ? -25.640 -33.681 -26.762 1.00 63.66 194 LEU A O 1
ATOM 1478 N N . ALA A 1 195 ? -23.489 -33.020 -26.737 1.00 69.06 195 ALA A N 1
ATOM 1479 C CA . ALA A 1 195 ? -22.958 -34.293 -26.274 1.00 69.06 195 ALA A CA 1
ATOM 1480 C C . ALA A 1 195 ? -23.260 -34.505 -24.787 1.00 69.06 195 ALA A C 1
ATOM 1482 O O . ALA A 1 195 ? -23.113 -33.589 -23.980 1.00 69.06 195 ALA A O 1
ATOM 1483 N N . ARG A 1 196 ? -23.643 -35.730 -24.410 1.00 70.44 196 ARG A N 1
ATOM 1484 C CA . ARG A 1 196 ? -23.991 -36.091 -23.025 1.00 70.44 196 ARG A CA 1
ATOM 1485 C C . ARG A 1 196 ? -22.859 -36.821 -22.339 1.00 70.44 196 ARG A C 1
ATOM 1487 O O . ARG A 1 196 ? -22.477 -37.860 -22.862 1.00 70.44 196 ARG A O 1
ATOM 1494 N N . THR A 1 197 ? -22.415 -36.354 -21.166 1.00 72.06 197 THR A N 1
ATOM 1495 C CA . THR A 1 197 ? -21.289 -36.899 -20.367 1.00 72.06 197 THR A CA 1
ATOM 1496 C C . THR A 1 197 ? -21.261 -38.420 -20.253 1.00 72.06 197 THR A C 1
ATOM 1498 O O . THR A 1 197 ? -20.194 -39.021 -20.257 1.00 72.06 197 THR A O 1
ATOM 1501 N N . THR A 1 198 ? -22.429 -39.062 -20.194 1.00 71.88 198 THR A N 1
ATOM 1502 C CA . THR A 1 198 ? -22.528 -40.519 -20.206 1.00 71.88 198 THR A CA 1
ATOM 1503 C C . THR A 1 198 ? -23.731 -41.006 -21.007 1.00 71.88 198 THR A C 1
ATOM 1505 O O . THR A 1 198 ? -24.799 -40.384 -21.009 1.00 71.88 198 THR A O 1
ATOM 1508 N N . LEU A 1 199 ? -23.560 -42.149 -21.676 1.00 64.56 199 LEU A N 1
ATOM 1509 C CA . LEU A 1 199 ? -24.642 -42.938 -22.275 1.00 64.56 199 LEU A CA 1
ATOM 1510 C C . LEU A 1 199 ? -24.949 -44.208 -21.464 1.00 64.56 199 LEU A C 1
ATOM 1512 O O . LEU A 1 199 ? -25.820 -44.984 -21.858 1.00 64.56 199 LEU A O 1
ATOM 1516 N N . ASN A 1 200 ? -24.273 -44.418 -20.327 1.00 67.94 200 ASN A N 1
ATOM 1517 C CA . ASN A 1 200 ? -24.529 -45.546 -19.443 1.00 67.94 200 ASN A CA 1
ATOM 1518 C C . ASN A 1 200 ? -25.780 -45.273 -18.578 1.00 67.94 200 ASN A C 1
ATOM 1520 O O . ASN A 1 200 ? -25.753 -44.370 -17.736 1.00 67.94 200 ASN A O 1
ATOM 1524 N N . PRO A 1 201 ? -26.867 -46.061 -18.713 1.00 63.62 201 PRO A N 1
ATOM 1525 C CA . PRO A 1 201 ? -28.097 -45.843 -17.950 1.00 63.62 201 PRO A CA 1
ATOM 1526 C C . PRO A 1 201 ? -27.910 -45.938 -16.429 1.00 63.62 201 PRO A C 1
ATOM 1528 O O . PRO A 1 201 ? -28.686 -45.340 -15.688 1.00 63.62 201 PRO A O 1
ATOM 1531 N N . ALA A 1 202 ? -26.890 -46.668 -15.957 1.00 63.03 202 ALA A N 1
ATOM 1532 C CA . ALA A 1 202 ? -26.607 -46.846 -14.532 1.00 63.03 202 ALA A CA 1
ATOM 1533 C C . ALA A 1 202 ? -26.045 -45.582 -13.853 1.00 63.03 202 ALA A C 1
ATOM 1535 O O . ALA A 1 202 ? -26.147 -45.453 -12.635 1.00 63.03 202 ALA A O 1
ATOM 1536 N N . PHE A 1 203 ? -25.485 -44.650 -14.630 1.00 59.75 203 PHE A N 1
ATOM 1537 C CA . PHE A 1 203 ? -24.887 -43.395 -14.146 1.00 59.75 203 PHE A CA 1
ATOM 1538 C C . PHE A 1 203 ? -25.610 -42.160 -14.685 1.00 59.75 203 PHE A C 1
ATOM 1540 O O . PHE A 1 203 ? -25.104 -41.041 -14.629 1.00 59.75 203 PHE A O 1
ATOM 1547 N N . PHE A 1 204 ? -26.818 -42.363 -15.206 1.00 56.41 204 PHE A N 1
ATOM 1548 C CA . PHE A 1 204 ? -27.635 -41.311 -15.778 1.00 56.41 204 PHE A CA 1
ATOM 1549 C C . PHE A 1 204 ? -28.146 -40.353 -14.684 1.00 56.41 204 PHE A C 1
ATOM 1551 O O . PHE A 1 204 ? -29.101 -40.666 -13.973 1.00 56.41 204 PHE A O 1
ATOM 1558 N N . ASP A 1 205 ? -27.538 -39.166 -14.564 1.00 57.34 205 ASP A N 1
ATOM 1559 C CA . ASP A 1 205 ? -28.078 -38.039 -13.786 1.00 57.34 205 ASP A CA 1
ATOM 1560 C C . ASP A 1 205 ? -28.729 -37.023 -14.735 1.00 57.34 205 ASP A C 1
ATOM 1562 O O . ASP A 1 205 ? -28.067 -36.395 -15.565 1.00 57.34 205 ASP A O 1
ATOM 1566 N N . ALA A 1 206 ? -30.038 -36.809 -14.577 1.00 51.34 206 ALA A N 1
ATOM 1567 C CA . ALA A 1 206 ? -30.807 -35.849 -15.367 1.00 51.34 206 ALA A CA 1
ATOM 1568 C C . ALA A 1 206 ? -30.284 -34.396 -15.275 1.00 51.34 206 ALA A C 1
ATOM 1570 O O . ALA A 1 206 ? -30.648 -33.582 -16.127 1.00 51.34 206 ALA A O 1
ATOM 1571 N N . ARG A 1 207 ? -29.435 -34.074 -14.283 1.00 51.41 207 ARG A N 1
ATOM 1572 C CA . ARG A 1 207 ? -28.823 -32.752 -14.045 1.00 51.41 207 ARG A CA 1
ATOM 1573 C C . ARG A 1 207 ? -27.451 -32.555 -14.714 1.00 51.41 207 ARG A C 1
ATOM 1575 O O . ARG A 1 207 ? -26.986 -31.422 -14.769 1.00 51.41 207 ARG A O 1
ATOM 1582 N N . ARG A 1 208 ? -26.808 -33.609 -15.245 1.00 57.50 208 ARG A N 1
ATOM 1583 C CA . ARG A 1 208 ? -25.469 -33.572 -15.885 1.00 57.50 208 ARG A CA 1
ATOM 1584 C C . ARG A 1 208 ? -25.538 -33.980 -17.363 1.00 57.50 208 ARG A C 1
ATOM 1586 O O . ARG A 1 208 ? -24.958 -34.975 -17.781 1.00 57.50 208 ARG A O 1
ATOM 1593 N N . GLN A 1 209 ? -26.305 -33.237 -18.164 1.00 64.50 209 GLN A N 1
ATOM 1594 C CA . GLN A 1 209 ? -26.601 -33.627 -19.553 1.00 64.50 209 GLN A CA 1
ATOM 1595 C C . GLN A 1 209 ? -25.556 -33.212 -20.595 1.00 64.50 209 GLN A C 1
ATOM 1597 O O . GLN A 1 209 ? -25.711 -33.605 -21.745 1.00 64.50 209 GLN A O 1
ATOM 1602 N N . LYS A 1 210 ? -24.535 -32.426 -20.242 1.00 78.12 210 LYS A N 1
ATOM 1603 C CA . LYS A 1 210 ? -23.562 -31.879 -21.199 1.00 78.12 210 LYS A CA 1
ATOM 1604 C C . LYS A 1 210 ? -22.150 -32.316 -20.861 1.00 78.12 210 LYS A C 1
ATOM 1606 O O . LYS A 1 210 ? -21.809 -32.302 -19.683 1.00 78.12 210 LYS A O 1
ATOM 1611 N N . ARG A 1 211 ? -21.364 -32.646 -21.888 1.00 87.94 211 ARG A N 1
ATOM 1612 C CA . ARG A 1 211 ? -19.951 -33.037 -21.798 1.00 87.94 211 ARG A CA 1
ATOM 1613 C C . ARG A 1 211 ? -19.158 -32.133 -20.858 1.00 87.94 211 ARG A C 1
ATOM 1615 O O . ARG A 1 211 ? -19.279 -30.913 -20.926 1.00 87.94 211 ARG A O 1
ATOM 1622 N N . ILE A 1 212 ? -18.316 -32.772 -20.054 1.00 88.88 212 ILE A N 1
ATOM 1623 C CA . ILE A 1 212 ? -17.403 -32.125 -19.105 1.00 88.88 212 ILE A CA 1
ATOM 1624 C C . ILE A 1 212 ? -15.932 -32.509 -19.327 1.00 88.88 212 ILE A C 1
ATOM 1626 O O . ILE A 1 212 ? -15.041 -31.913 -18.725 1.00 88.88 212 ILE A O 1
ATOM 1630 N N . ASP A 1 213 ? -15.673 -33.460 -20.227 1.00 91.88 213 ASP A N 1
ATOM 1631 C CA . ASP A 1 213 ? -14.341 -33.850 -20.679 1.00 91.88 213 ASP A CA 1
ATOM 1632 C C . ASP A 1 213 ? -13.922 -33.009 -21.888 1.00 91.88 213 ASP A C 1
ATOM 1634 O O . ASP A 1 213 ? -14.616 -32.986 -22.911 1.00 91.88 213 ASP A O 1
ATOM 1638 N N . HIS A 1 214 ? -12.778 -32.333 -21.808 1.00 94.50 214 HIS A N 1
ATOM 1639 C CA . HIS A 1 214 ? -12.342 -31.373 -22.823 1.00 94.50 214 HIS A CA 1
ATOM 1640 C C . HIS A 1 214 ? -10.926 -31.628 -23.332 1.00 94.50 214 HIS A C 1
ATOM 1642 O O . HIS A 1 214 ? -10.062 -32.143 -22.622 1.00 94.50 214 HIS A O 1
ATOM 1648 N N . VAL A 1 215 ? -10.695 -31.200 -24.577 1.00 97.25 215 VAL A N 1
ATOM 1649 C CA . VAL A 1 215 ? -9.364 -31.031 -25.166 1.00 97.25 215 VAL A CA 1
ATOM 1650 C C . VAL A 1 215 ? -9.243 -29.580 -25.621 1.00 97.25 215 VAL A C 1
ATOM 1652 O O . VAL A 1 215 ? -9.929 -29.152 -26.548 1.00 97.25 215 VAL A O 1
ATOM 1655 N N . PHE A 1 216 ? -8.357 -28.830 -24.983 1.00 97.25 216 PHE A N 1
ATOM 1656 C CA . PHE A 1 216 ? -8.009 -27.457 -25.316 1.00 97.25 216 PHE A CA 1
ATOM 1657 C C . PHE A 1 216 ? -6.634 -27.435 -25.986 1.00 97.25 216 PHE A C 1
ATOM 1659 O O . PHE A 1 216 ? -5.634 -27.822 -25.383 1.00 97.25 216 PHE A O 1
ATOM 1666 N N . ALA A 1 217 ? -6.567 -26.977 -27.233 1.00 96.25 217 ALA A N 1
ATOM 1667 C CA . ALA A 1 217 ? -5.313 -26.824 -27.966 1.00 96.25 217 ALA A CA 1
ATOM 1668 C C . ALA A 1 217 ? -4.928 -25.345 -28.049 1.00 96.25 217 ALA A C 1
ATOM 1670 O O . ALA A 1 217 ? -5.794 -24.496 -28.257 1.00 96.25 217 ALA A O 1
ATOM 1671 N N . GLN A 1 218 ? -3.647 -25.016 -27.887 1.00 93.75 218 GLN A N 1
ATOM 1672 C CA . GLN A 1 218 ? -3.192 -23.628 -27.980 1.00 93.75 218 GLN A CA 1
ATOM 1673 C C . GLN A 1 218 ? -3.469 -23.057 -29.382 1.00 93.75 218 GLN A C 1
ATOM 1675 O O . GLN A 1 218 ? -3.019 -23.603 -30.395 1.00 93.75 218 GLN A O 1
ATOM 1680 N N . ARG A 1 219 ? -4.216 -21.951 -29.433 1.00 90.38 219 ARG A N 1
ATOM 1681 C CA . ARG A 1 219 ? -4.849 -21.400 -30.642 1.00 90.38 219 ARG A CA 1
ATOM 1682 C C . ARG A 1 219 ? -3.857 -21.077 -31.757 1.00 90.38 219 ARG A C 1
ATOM 1684 O O . ARG A 1 219 ? -4.131 -21.346 -32.924 1.00 90.38 219 ARG A O 1
ATOM 1691 N N . ASP A 1 220 ? -2.702 -20.530 -31.400 1.00 85.94 220 ASP A N 1
ATOM 1692 C CA . ASP A 1 220 ? -1.691 -20.117 -32.378 1.00 85.94 220 ASP A CA 1
ATOM 1693 C C . ASP A 1 220 ? -0.736 -21.248 -32.773 1.00 85.94 220 ASP A C 1
ATOM 1695 O O . ASP A 1 220 ? 0.041 -21.102 -33.718 1.00 85.94 220 ASP A O 1
ATOM 1699 N N . ALA A 1 221 ? -0.825 -22.399 -32.102 1.00 88.94 221 ALA A N 1
ATOM 1700 C CA . ALA A 1 221 ? 0.076 -23.521 -32.320 1.00 88.94 221 ALA A CA 1
ATOM 1701 C C . ALA A 1 221 ? -0.576 -24.718 -33.025 1.00 88.94 221 ALA A C 1
ATOM 1703 O O . ALA A 1 221 ? 0.143 -25.516 -33.633 1.00 88.94 221 ALA A O 1
ATOM 1704 N N . PHE A 1 222 ? -1.905 -24.845 -32.988 1.00 93.81 222 PHE A N 1
ATOM 1705 C CA . PHE A 1 222 ? -2.614 -25.990 -33.559 1.00 93.81 222 PHE A CA 1
ATOM 1706 C C . PHE A 1 222 ? -3.862 -25.594 -34.345 1.00 93.81 222 PHE A C 1
ATOM 1708 O O . PHE A 1 222 ? -4.629 -24.728 -33.936 1.00 93.81 222 PHE A O 1
ATOM 1715 N N . ASP A 1 223 ? -4.109 -26.327 -35.427 1.00 93.69 223 ASP A N 1
ATOM 1716 C CA . ASP A 1 223 ? -5.422 -26.426 -36.055 1.00 93.69 223 ASP A CA 1
ATOM 1717 C C . ASP A 1 223 ? -6.113 -27.717 -35.605 1.00 93.69 223 ASP A C 1
ATOM 1719 O O . ASP A 1 223 ? -5.513 -28.796 -35.602 1.00 93.69 223 ASP A O 1
ATOM 1723 N N . VAL A 1 224 ? -7.391 -27.629 -35.237 1.00 94.88 224 VAL A N 1
ATOM 1724 C CA . VAL A 1 224 ? -8.186 -28.806 -34.868 1.00 94.88 224 VAL A CA 1
ATOM 1725 C C . VAL A 1 224 ? -8.730 -29.433 -36.148 1.00 94.88 224 VAL A C 1
ATOM 1727 O O . VAL A 1 224 ? -9.559 -28.844 -36.836 1.00 94.88 224 VAL A O 1
ATOM 1730 N N . ARG A 1 225 ? -8.251 -30.632 -36.491 1.00 95.25 225 ARG A N 1
ATOM 1731 C CA . ARG A 1 225 ? -8.679 -31.349 -37.704 1.00 95.25 225 ARG A CA 1
ATOM 1732 C C . ARG A 1 225 ? -9.868 -32.263 -37.453 1.00 95.25 225 ARG A C 1
ATOM 1734 O O . ARG A 1 225 ? -10.686 -32.466 -38.343 1.00 95.25 225 ARG A O 1
ATOM 1741 N N . GLU A 1 226 ? -9.916 -32.866 -36.274 1.00 95.12 226 GLU A N 1
ATOM 1742 C CA . GLU A 1 226 ? -10.973 -33.786 -35.874 1.00 95.12 226 GLU A CA 1
ATOM 1743 C C . GLU A 1 226 ? -11.147 -33.732 -34.358 1.00 95.12 226 GLU A C 1
ATOM 1745 O O . GLU A 1 226 ? -10.160 -33.625 -33.634 1.00 95.12 226 GLU A O 1
ATOM 1750 N N . ALA A 1 227 ? -12.383 -33.855 -33.883 1.00 94.31 227 ALA A N 1
ATOM 1751 C CA . ALA A 1 227 ? -12.712 -34.064 -32.482 1.00 94.31 227 ALA A CA 1
ATOM 1752 C C . ALA A 1 227 ? -14.006 -34.880 -32.411 1.00 94.31 227 ALA A C 1
ATOM 1754 O O . ALA A 1 227 ? -14.983 -34.508 -33.053 1.00 94.31 227 ALA A O 1
ATOM 1755 N N . ARG A 1 228 ? -14.028 -36.005 -31.693 1.00 92.50 228 ARG A N 1
ATOM 1756 C CA . ARG A 1 228 ? -15.216 -36.871 -31.618 1.00 92.50 228 ARG A CA 1
ATOM 1757 C C . ARG A 1 228 ? -15.281 -37.666 -30.320 1.00 92.50 228 ARG A C 1
ATOM 1759 O O . ARG A 1 228 ? -14.252 -38.037 -29.754 1.00 92.50 228 ARG A O 1
ATOM 1766 N N . ILE A 1 229 ? -16.507 -37.969 -29.907 1.00 91.19 229 ILE A N 1
ATOM 1767 C CA . ILE A 1 229 ? -16.798 -38.893 -28.812 1.00 91.19 229 ILE A CA 1
ATOM 1768 C C . ILE A 1 229 ? -16.424 -40.314 -29.234 1.00 91.19 229 ILE A C 1
ATOM 1770 O O . ILE A 1 229 ? -16.646 -40.720 -30.377 1.00 91.19 229 ILE A O 1
ATOM 1774 N N . VAL A 1 230 ? -15.835 -41.063 -28.311 1.00 92.56 230 VAL A N 1
ATOM 1775 C CA . VAL A 1 230 ? -15.403 -42.447 -28.489 1.00 92.56 230 VAL A CA 1
ATOM 1776 C C . VAL A 1 230 ? -15.653 -43.230 -27.202 1.00 92.56 230 VAL A C 1
ATOM 1778 O O . VAL A 1 230 ? -15.878 -42.646 -26.149 1.00 92.56 230 VAL A O 1
ATOM 1781 N N . LEU A 1 231 ? -15.566 -44.562 -27.262 1.00 90.44 231 LEU A N 1
ATOM 1782 C CA . LEU A 1 231 ? -15.724 -45.427 -26.079 1.00 90.44 231 LEU A CA 1
ATOM 1783 C C . LEU A 1 231 ? -17.097 -45.269 -25.388 1.00 90.44 231 LEU A C 1
ATOM 1785 O O . LEU A 1 231 ? -17.225 -45.450 -24.184 1.00 90.44 231 LEU A O 1
ATOM 1789 N N . ASP A 1 232 ? -18.132 -44.985 -26.171 1.00 86.56 232 ASP A N 1
ATOM 1790 C CA . ASP A 1 232 ? -19.491 -44.618 -25.760 1.00 86.56 232 ASP A CA 1
ATOM 1791 C C . ASP A 1 232 ? -20.490 -45.790 -25.786 1.00 86.56 232 ASP A C 1
ATOM 1793 O O . ASP A 1 232 ? -21.703 -45.589 -25.722 1.00 86.56 232 ASP A O 1
ATOM 1797 N N . ALA A 1 233 ? -19.988 -47.027 -25.859 1.00 84.75 233 ALA A N 1
ATOM 1798 C CA . ALA A 1 233 ? -20.800 -48.241 -25.871 1.00 84.75 233 ALA A CA 1
ATOM 1799 C C . ALA A 1 233 ? -20.130 -49.403 -25.109 1.00 84.75 233 ALA A C 1
ATOM 1801 O O . ALA A 1 233 ? -18.891 -49.542 -25.157 1.00 84.75 233 ALA A O 1
ATOM 1802 N N . PRO A 1 234 ? -20.928 -50.279 -24.462 1.00 85.62 234 PRO A N 1
ATOM 1803 C CA . PRO A 1 234 ? -20.409 -51.452 -23.781 1.00 85.62 234 PRO A CA 1
ATOM 1804 C C . PRO A 1 234 ? -19.945 -52.515 -24.782 1.00 85.62 234 PRO A C 1
ATOM 1806 O O . PRO A 1 234 ? -20.283 -52.475 -25.968 1.00 85.62 234 PRO A O 1
ATOM 1809 N N . ASP A 1 235 ? -19.171 -53.488 -24.307 1.00 84.50 235 ASP A N 1
ATOM 1810 C CA . ASP A 1 235 ? -18.933 -54.717 -25.066 1.00 84.50 235 ASP A CA 1
ATOM 1811 C C . ASP A 1 235 ? -20.185 -55.619 -25.126 1.00 84.50 235 ASP A C 1
ATOM 1813 O O . ASP A 1 235 ? -21.262 -55.294 -24.617 1.00 84.50 235 ASP A O 1
ATOM 1817 N N . ARG A 1 236 ? -20.049 -56.788 -25.765 1.00 83.44 236 ARG A N 1
ATOM 1818 C CA . ARG A 1 236 ? -21.146 -57.763 -25.902 1.00 83.44 236 ARG A CA 1
ATOM 1819 C C . ARG A 1 236 ? -21.615 -58.333 -24.559 1.00 83.44 236 ARG A C 1
ATOM 1821 O O . ARG A 1 236 ? -22.702 -58.902 -24.503 1.00 83.44 236 ARG A O 1
ATOM 1828 N N . GLN A 1 237 ? -20.804 -58.212 -23.515 1.00 82.62 237 GLN A N 1
ATOM 1829 C CA . GLN A 1 237 ? -21.061 -58.669 -22.156 1.00 82.62 237 GLN A CA 1
ATOM 1830 C C . GLN A 1 237 ? -21.668 -57.558 -21.281 1.00 82.62 237 GLN A C 1
ATOM 1832 O O . GLN A 1 237 ? -22.032 -57.820 -20.138 1.00 82.62 237 GLN A O 1
ATOM 1837 N N . GLY A 1 238 ? -21.828 -56.342 -21.817 1.00 85.25 238 GLY A N 1
ATOM 1838 C CA . GLY A 1 238 ? -22.370 -55.193 -21.093 1.00 85.25 238 GLY A CA 1
ATOM 1839 C C . GLY A 1 238 ? -21.318 -54.383 -20.327 1.00 85.25 238 GLY A C 1
ATOM 1840 O O . GLY A 1 238 ? -21.686 -53.469 -19.588 1.00 85.25 238 GLY A O 1
ATOM 1841 N N . THR A 1 239 ? -20.025 -54.675 -20.500 1.00 86.81 239 THR A N 1
ATOM 1842 C CA . THR A 1 239 ? -18.929 -53.976 -19.818 1.00 86.81 239 THR A CA 1
ATOM 1843 C C . THR A 1 239 ? -18.626 -52.650 -20.502 1.00 86.81 239 THR A C 1
ATOM 1845 O O . THR A 1 239 ? -18.253 -52.601 -21.677 1.00 86.81 239 THR A O 1
ATOM 1848 N N . TRP A 1 240 ? -18.739 -51.562 -19.745 1.00 87.19 240 TRP A N 1
ATOM 1849 C CA . TRP A 1 240 ? -18.391 -50.220 -20.199 1.00 87.19 240 TRP A CA 1
ATOM 1850 C C . TRP A 1 240 ? -16.913 -49.904 -19.929 1.00 87.19 240 TRP A C 1
ATOM 1852 O O . TRP A 1 240 ? -16.402 -50.258 -18.864 1.00 87.19 240 TRP A O 1
ATOM 1862 N N . PRO A 1 241 ? -16.215 -49.219 -20.855 1.00 87.38 241 PRO A N 1
ATOM 1863 C CA . PRO A 1 241 ? -14.833 -48.791 -20.628 1.00 87.38 241 PRO A CA 1
ATOM 1864 C C . PRO A 1 241 ? -14.736 -47.804 -19.457 1.00 87.38 241 PRO A C 1
ATOM 1866 O O . PRO A 1 241 ? -13.845 -47.919 -18.620 1.00 87.38 241 PRO A O 1
ATOM 1869 N N . SER A 1 242 ? -15.683 -46.878 -19.357 1.00 87.81 242 SER A N 1
ATOM 1870 C CA . SER A 1 242 ? -15.723 -45.822 -18.351 1.00 87.81 242 SER A CA 1
ATOM 1871 C C . SER A 1 242 ? -17.175 -45.455 -18.031 1.00 87.81 242 SER A C 1
ATOM 1873 O O . SER A 1 242 ? -18.101 -45.877 -18.734 1.00 87.81 242 SER A O 1
ATOM 1875 N N . ASP A 1 243 ? -17.381 -44.733 -16.935 1.00 80.69 243 ASP A N 1
ATOM 1876 C CA . ASP A 1 243 ? -18.641 -44.058 -16.643 1.00 80.69 243 ASP A CA 1
ATOM 1877 C C . ASP A 1 243 ? -18.826 -42.790 -17.489 1.00 80.69 243 ASP A C 1
ATOM 1879 O O . ASP A 1 243 ? -19.969 -42.380 -17.696 1.00 80.69 243 ASP A O 1
ATOM 1883 N N . HIS A 1 244 ? -17.747 -42.237 -18.049 1.00 83.88 244 HIS A N 1
ATOM 1884 C CA . HIS A 1 244 ? -17.763 -41.213 -19.094 1.00 83.88 244 HIS A CA 1
ATOM 1885 C C . HIS A 1 244 ? -17.499 -41.821 -20.477 1.00 83.88 244 HIS A C 1
ATOM 1887 O O . HIS A 1 244 ? -17.037 -42.955 -20.620 1.00 83.88 244 HIS A O 1
ATOM 1893 N N . PHE A 1 245 ? -17.773 -41.056 -21.528 1.00 85.00 245 PHE A N 1
ATOM 1894 C CA . PHE A 1 245 ? -17.198 -41.345 -22.839 1.00 85.00 245 PHE A CA 1
ATOM 1895 C C . PHE A 1 245 ? -15.768 -40.783 -22.936 1.00 85.00 245 PHE A C 1
ATOM 1897 O O . PHE A 1 245 ? -15.388 -39.881 -22.196 1.00 85.00 245 PHE A O 1
ATOM 1904 N N . GLY A 1 246 ? -14.969 -41.281 -23.878 1.00 90.56 246 GLY A N 1
ATOM 1905 C CA . GLY A 1 246 ? -13.680 -40.676 -24.215 1.00 90.56 246 GLY A CA 1
ATOM 1906 C C . GLY A 1 246 ? -13.824 -39.585 -25.278 1.00 90.56 246 GLY A C 1
ATOM 1907 O O . GLY A 1 246 ? -14.674 -39.684 -26.165 1.00 90.56 246 GLY A O 1
ATOM 1908 N N . LEU A 1 247 ? -12.961 -38.571 -25.247 1.00 94.56 247 LEU A N 1
ATOM 1909 C CA . LEU A 1 247 ? -12.882 -37.555 -26.302 1.00 94.56 247 LEU A CA 1
ATOM 1910 C C . LEU A 1 247 ? -11.548 -37.673 -27.039 1.00 94.56 247 LEU A C 1
ATOM 1912 O O . LEU A 1 247 ? -10.488 -37.441 -26.458 1.00 94.56 247 LEU A O 1
ATOM 1916 N N . LEU A 1 248 ? -11.611 -38.027 -28.325 1.00 96.94 248 LEU A N 1
ATOM 1917 C CA . LEU A 1 248 ? -10.451 -38.081 -29.213 1.00 96.94 248 LEU A CA 1
ATOM 1918 C C . LEU A 1 248 ? -10.385 -36.803 -30.051 1.00 96.94 248 LEU A C 1
ATOM 1920 O O . LEU A 1 248 ? -11.363 -36.469 -30.721 1.00 96.94 248 LEU A O 1
ATOM 1924 N N . ALA A 1 249 ? -9.222 -36.158 -30.098 1.00 97.69 249 ALA A N 1
ATOM 1925 C CA . ALA A 1 249 ? -8.939 -35.046 -30.998 1.00 97.69 249 ALA A CA 1
ATOM 1926 C C . ALA A 1 249 ? -7.693 -35.312 -31.855 1.00 97.69 249 ALA A C 1
ATOM 1928 O O . ALA A 1 249 ? -6.709 -35.879 -31.385 1.00 97.69 249 ALA A O 1
ATOM 1929 N N . THR A 1 250 ? -7.724 -34.879 -33.117 1.00 97.50 250 THR A N 1
ATOM 1930 C CA . THR A 1 250 ? -6.555 -34.833 -34.004 1.00 97.50 250 THR A CA 1
ATOM 1931 C C . THR A 1 250 ? -6.171 -33.375 -34.237 1.00 97.50 250 THR A C 1
ATOM 1933 O O . THR A 1 250 ? -6.921 -32.617 -34.855 1.00 97.50 250 THR A O 1
ATOM 1936 N N . LEU A 1 251 ? -4.986 -33.001 -33.768 1.00 96.81 251 LEU A N 1
ATOM 1937 C CA . LEU A 1 251 ? -4.440 -31.649 -33.797 1.00 96.81 251 LEU A CA 1
ATOM 1938 C C . LEU A 1 251 ? -3.323 -31.566 -34.839 1.00 96.81 251 LEU A C 1
ATOM 1940 O O . LEU A 1 251 ? -2.422 -32.402 -34.861 1.00 96.81 251 LEU A O 1
ATOM 1944 N N . VAL A 1 252 ? -3.367 -30.568 -35.714 1.00 94.00 252 VAL A N 1
ATOM 1945 C CA . VAL A 1 252 ? -2.345 -30.327 -36.737 1.00 94.00 252 VAL A CA 1
ATOM 1946 C C . VAL A 1 252 ? -1.452 -29.181 -36.264 1.00 94.00 252 VAL A C 1
ATOM 1948 O O . VAL A 1 252 ? -1.946 -28.064 -36.124 1.00 94.00 252 VAL A O 1
ATOM 1951 N N . PRO A 1 253 ? -0.153 -29.418 -36.008 1.00 89.56 253 PRO A N 1
ATOM 1952 C CA . PRO A 1 253 ? 0.752 -28.355 -35.593 1.00 89.56 253 PRO A CA 1
ATOM 1953 C C . PRO A 1 253 ? 0.925 -27.300 -36.690 1.00 89.56 253 PRO A C 1
ATOM 1955 O O . PRO A 1 253 ? 1.248 -27.631 -37.835 1.00 89.56 253 PRO A O 1
ATOM 1958 N N . ARG A 1 254 ? 0.795 -26.023 -36.332 1.00 86.69 254 ARG A N 1
ATOM 1959 C CA . ARG A 1 254 ? 1.072 -24.899 -37.233 1.00 86.69 254 ARG A CA 1
ATOM 1960 C C . ARG A 1 254 ? 2.584 -24.751 -37.497 1.00 86.69 254 ARG A C 1
ATOM 1962 O O . ARG A 1 254 ? 3.419 -25.268 -36.737 1.00 86.69 254 ARG A O 1
ATOM 1969 N N . PRO A 1 255 ? 2.994 -24.097 -38.600 1.00 72.00 255 PRO A N 1
ATOM 1970 C CA . PRO A 1 255 ? 4.391 -23.725 -38.824 1.00 72.00 255 PRO A CA 1
ATOM 1971 C C . PRO A 1 255 ? 4.912 -22.833 -37.688 1.00 72.00 255 PRO A C 1
ATOM 1973 O O . PRO A 1 255 ? 4.195 -21.952 -37.226 1.00 72.00 255 PRO A O 1
ATOM 1976 N N . LEU A 1 256 ? 6.157 -23.048 -37.244 1.00 58.91 256 LEU A N 1
ATOM 1977 C CA . LEU A 1 256 ? 6.790 -22.148 -36.275 1.00 58.91 256 LEU A CA 1
ATOM 1978 C C . LEU A 1 256 ? 7.006 -20.775 -36.940 1.00 58.91 256 LEU A C 1
ATOM 1980 O O . LEU A 1 256 ? 7.426 -20.751 -38.103 1.00 58.91 256 LEU A O 1
ATOM 1984 N N . PRO A 1 257 ? 6.758 -19.650 -36.245 1.00 53.03 257 PRO A N 1
ATOM 1985 C CA . PRO A 1 257 ? 7.091 -18.327 -36.761 1.00 53.03 257 PRO A CA 1
ATOM 1986 C C . PRO A 1 257 ? 8.580 -18.219 -37.131 1.00 53.03 257 PRO A C 1
ATOM 1988 O O . PRO A 1 257 ? 9.435 -18.885 -36.543 1.00 53.03 257 PRO A O 1
ATOM 1991 N N . GLN A 1 258 ? 8.887 -17.356 -38.103 1.00 51.00 258 GLN A N 1
ATOM 1992 C CA . GLN A 1 258 ? 10.248 -16.907 -38.428 1.00 51.00 258 GLN A CA 1
ATOM 1993 C C . GLN A 1 258 ? 10.961 -16.491 -37.127 1.00 51.00 258 GLN A C 1
ATOM 1995 O O . GLN A 1 258 ? 10.312 -15.881 -36.285 1.00 51.00 258 GLN A O 1
ATOM 2000 N N . THR A 1 259 ? 12.241 -16.852 -36.937 1.00 56.50 259 THR A N 1
ATOM 2001 C CA . THR A 1 259 ? 12.962 -16.743 -35.646 1.00 56.50 259 THR A CA 1
ATOM 2002 C C . THR A 1 259 ? 12.605 -15.463 -34.893 1.00 56.50 259 THR A C 1
ATOM 2004 O O . THR A 1 259 ? 13.017 -14.378 -35.310 1.00 56.50 259 THR A O 1
ATOM 2007 N N . ALA A 1 260 ? 11.828 -15.610 -33.815 1.00 64.56 260 ALA A N 1
ATOM 2008 C CA . ALA A 1 260 ? 11.399 -14.506 -32.968 1.00 64.56 260 ALA A CA 1
ATOM 2009 C C . ALA A 1 260 ? 12.618 -13.665 -32.574 1.00 64.56 260 ALA A C 1
ATOM 2011 O O . ALA A 1 260 ? 13.688 -14.215 -32.263 1.00 64.56 260 ALA A O 1
ATOM 2012 N N . ARG A 1 261 ? 12.480 -12.336 -32.617 1.00 84.38 261 ARG A N 1
ATOM 2013 C CA . ARG A 1 261 ? 13.562 -11.420 -32.228 1.00 84.38 261 ARG A CA 1
ATOM 2014 C C . ARG A 1 261 ? 13.996 -11.759 -30.804 1.00 84.38 261 ARG A C 1
ATOM 2016 O O . ARG A 1 261 ? 13.190 -12.244 -30.018 1.00 84.38 261 ARG A O 1
ATOM 2023 N N . ALA A 1 262 ? 15.252 -11.505 -30.440 1.00 86.75 262 ALA A N 1
ATOM 2024 C CA . ALA A 1 262 ? 15.762 -11.910 -29.125 1.00 86.75 262 ALA A CA 1
ATOM 2025 C C . ALA A 1 262 ? 14.864 -11.426 -27.965 1.00 86.75 262 ALA A C 1
ATOM 2027 O O . ALA A 1 262 ? 14.597 -12.174 -27.035 1.00 86.75 262 ALA A O 1
ATOM 2028 N N . TRP A 1 263 ? 14.306 -10.218 -28.052 1.00 90.19 263 TRP A N 1
ATOM 2029 C CA . TRP A 1 263 ? 13.403 -9.684 -27.029 1.00 90.19 263 TRP A CA 1
ATOM 2030 C C . TRP A 1 263 ? 11.964 -10.224 -27.064 1.00 90.19 263 TRP A C 1
ATOM 2032 O O . TRP A 1 263 ? 11.211 -9.977 -26.128 1.00 90.19 263 TRP A O 1
ATOM 2042 N N . GLU A 1 264 ? 11.579 -10.979 -28.090 1.00 85.69 264 GLU A N 1
ATOM 2043 C CA . GLU A 1 264 ? 10.299 -11.703 -28.175 1.00 85.69 264 GLU A CA 1
ATOM 2044 C C . GLU A 1 264 ? 10.418 -13.125 -27.590 1.00 85.69 264 GLU A C 1
ATOM 2046 O O . GLU A 1 264 ? 9.418 -13.802 -27.359 1.00 85.69 264 GLU A O 1
ATOM 2051 N N . GLN A 1 265 ? 11.641 -13.592 -27.318 1.00 82.38 265 GLN A N 1
ATOM 2052 C CA . GLN A 1 265 ? 11.898 -14.911 -26.745 1.00 82.38 265 GLN A CA 1
ATOM 2053 C C . GLN A 1 265 ? 11.713 -14.873 -25.225 1.00 82.38 265 GLN A C 1
ATOM 2055 O O . GLN A 1 265 ? 12.639 -14.541 -24.486 1.00 82.38 265 GLN A O 1
ATOM 2060 N N . ARG A 1 266 ? 10.524 -15.259 -24.749 1.00 83.19 266 ARG A N 1
ATOM 2061 C CA . ARG A 1 266 ? 10.173 -15.274 -23.313 1.00 83.19 266 ARG A CA 1
ATOM 2062 C C . ARG A 1 266 ? 11.062 -16.184 -22.449 1.00 83.19 266 ARG A C 1
ATOM 2064 O O . ARG A 1 266 ? 11.145 -15.974 -21.250 1.00 83.19 266 ARG A O 1
ATOM 2071 N N . ALA A 1 267 ? 11.776 -17.135 -23.057 1.00 78.69 267 ALA A N 1
ATOM 2072 C CA . ALA A 1 267 ? 12.768 -17.967 -22.370 1.00 78.69 267 ALA A CA 1
ATOM 2073 C C . ALA A 1 267 ? 14.040 -17.199 -21.944 1.00 78.69 267 ALA A C 1
ATOM 2075 O O . ALA A 1 267 ? 14.811 -17.694 -21.122 1.00 78.69 267 ALA A O 1
ATOM 2076 N N . LEU A 1 268 ? 14.303 -16.015 -22.513 1.00 81.31 268 LEU A N 1
ATOM 2077 C CA . LEU A 1 268 ? 15.398 -15.150 -22.076 1.00 81.31 268 LEU A CA 1
ATOM 2078 C C . LEU A 1 268 ? 14.990 -14.336 -20.846 1.00 81.31 268 LEU A C 1
ATOM 2080 O O . LEU A 1 268 ? 13.850 -13.894 -20.726 1.00 81.31 268 LEU A O 1
ATOM 2084 N N . THR A 1 269 ? 15.957 -14.060 -19.968 1.00 91.19 269 THR A N 1
ATOM 2085 C CA . THR A 1 269 ? 15.723 -13.219 -18.788 1.00 91.19 269 THR A CA 1
ATOM 2086 C C . THR A 1 269 ? 15.285 -11.800 -19.182 1.00 91.19 269 THR A C 1
ATOM 2088 O O . THR A 1 269 ? 15.690 -11.316 -20.249 1.00 91.19 269 THR A O 1
ATOM 2091 N N . PRO A 1 270 ? 14.534 -11.085 -18.317 1.00 94.38 270 PRO A N 1
ATOM 2092 C CA . PRO A 1 270 ? 14.174 -9.685 -18.551 1.00 94.38 270 PRO A CA 1
ATOM 2093 C C . PRO A 1 270 ? 15.379 -8.814 -18.921 1.00 94.38 270 PRO A C 1
ATOM 2095 O O . PRO A 1 270 ? 15.341 -8.070 -19.897 1.00 94.38 270 PRO A O 1
ATOM 2098 N N . ASP A 1 271 ? 16.493 -8.996 -18.214 1.00 93.94 271 ASP A N 1
ATOM 2099 C CA . ASP A 1 271 ? 17.780 -8.357 -18.479 1.00 93.94 271 ASP A CA 1
ATOM 2100 C C . ASP A 1 271 ? 18.316 -8.591 -19.901 1.00 93.94 271 ASP A C 1
ATOM 2102 O O . ASP A 1 271 ? 18.787 -7.662 -20.561 1.00 93.94 271 ASP A O 1
ATOM 2106 N N . ALA A 1 272 ? 18.280 -9.835 -20.386 1.00 94.75 272 ALA A N 1
ATOM 2107 C CA . ALA A 1 272 ? 18.770 -10.169 -21.721 1.00 94.75 272 ALA A CA 1
ATOM 2108 C C . ALA A 1 272 ? 17.869 -9.579 -22.816 1.00 94.75 272 ALA A C 1
ATOM 2110 O O . ALA A 1 272 ? 18.373 -9.033 -23.802 1.00 94.75 272 ALA A O 1
ATOM 2111 N N . ARG A 1 273 ? 16.549 -9.636 -22.615 1.00 97.19 273 ARG A N 1
ATOM 2112 C CA . ARG A 1 273 ? 15.554 -9.067 -23.534 1.00 97.19 273 ARG A CA 1
ATOM 2113 C C . ARG A 1 273 ? 15.653 -7.539 -23.591 1.00 97.19 273 ARG A C 1
ATOM 2115 O O . ARG A 1 273 ? 15.699 -6.979 -24.686 1.00 97.19 273 ARG A O 1
ATOM 2122 N N . ALA A 1 274 ? 15.785 -6.874 -22.442 1.00 98.12 274 ALA A N 1
ATOM 2123 C CA . ALA A 1 274 ? 15.961 -5.425 -22.353 1.00 98.12 274 ALA A CA 1
ATOM 2124 C C . ALA A 1 274 ? 17.240 -4.957 -23.067 1.00 98.12 274 ALA A C 1
ATOM 2126 O O . ALA A 1 274 ? 17.182 -4.053 -23.898 1.00 98.12 274 ALA A O 1
ATOM 2127 N N . ARG A 1 275 ? 18.383 -5.623 -22.838 1.00 97.81 275 ARG A N 1
ATOM 2128 C CA . ARG A 1 275 ? 19.636 -5.303 -23.549 1.00 97.81 275 ARG A CA 1
ATOM 2129 C C . ARG A 1 275 ? 19.515 -5.477 -25.062 1.00 97.81 275 ARG A C 1
ATOM 2131 O O . ARG A 1 275 ? 20.043 -4.659 -25.810 1.00 97.81 275 ARG A O 1
ATOM 2138 N N . ALA A 1 276 ? 18.814 -6.516 -25.517 1.00 97.19 276 ALA A N 1
ATOM 2139 C CA . ALA A 1 276 ? 18.576 -6.730 -26.941 1.00 97.19 276 ALA A CA 1
ATOM 2140 C C . ALA A 1 276 ? 17.709 -5.619 -27.565 1.00 97.19 276 ALA A C 1
ATOM 2142 O O . ALA A 1 276 ? 18.006 -5.181 -28.676 1.00 97.19 276 ALA A O 1
ATOM 2143 N N . LEU A 1 277 ? 16.692 -5.124 -26.848 1.00 97.94 277 LEU A N 1
ATOM 2144 C CA . LEU A 1 277 ? 15.905 -3.960 -27.273 1.00 97.94 277 LEU A CA 1
ATOM 2145 C C . LEU A 1 277 ? 16.764 -2.695 -27.349 1.00 97.94 277 LEU A C 1
ATOM 2147 O O . LEU A 1 277 ? 16.782 -2.047 -28.391 1.00 97.94 277 LEU A O 1
ATOM 2151 N N . VAL A 1 278 ? 17.527 -2.375 -26.297 1.00 98.44 278 VAL A N 1
ATOM 2152 C CA . VAL A 1 278 ? 18.395 -1.180 -26.260 1.00 98.44 278 VAL A CA 1
ATOM 2153 C C . VAL A 1 278 ? 19.444 -1.202 -27.369 1.00 98.44 278 VAL A C 1
ATOM 2155 O O . VAL A 1 278 ? 19.702 -0.169 -27.990 1.00 98.44 278 VAL A O 1
ATOM 2158 N N . ALA A 1 279 ? 20.015 -2.370 -27.672 1.00 97.69 279 ALA A N 1
ATOM 2159 C CA . ALA A 1 279 ? 20.948 -2.533 -28.787 1.00 97.69 279 ALA A CA 1
ATOM 2160 C C . ALA A 1 279 ? 20.294 -2.267 -30.156 1.00 97.69 279 ALA A C 1
ATOM 2162 O O . ALA A 1 279 ? 20.975 -1.856 -31.094 1.00 97.69 279 ALA A O 1
ATOM 2163 N N . ALA A 1 280 ? 18.981 -2.479 -30.274 1.00 97.19 280 ALA A N 1
ATOM 2164 C CA . ALA A 1 280 ? 18.213 -2.220 -31.485 1.00 97.19 280 ALA A CA 1
ATOM 2165 C C . ALA A 1 280 ? 17.643 -0.791 -31.568 1.00 97.19 280 ALA A C 1
ATOM 2167 O O . ALA A 1 280 ? 17.090 -0.442 -32.616 1.00 97.19 280 ALA A O 1
ATOM 2168 N N . MET A 1 281 ? 17.743 0.019 -30.506 1.00 98.25 281 MET A N 1
ATOM 2169 C CA . MET A 1 281 ? 17.237 1.398 -30.434 1.00 98.25 281 MET A CA 1
ATOM 2170 C C . MET A 1 281 ? 18.208 2.420 -31.038 1.00 98.25 281 MET A C 1
ATOM 2172 O O . MET A 1 281 ? 19.429 2.290 -30.934 1.00 98.25 281 MET A O 1
ATOM 2176 N N . THR A 1 282 ? 17.661 3.492 -31.609 1.00 98.00 282 THR A N 1
ATOM 2177 C CA . THR A 1 282 ? 18.425 4.707 -31.925 1.00 98.00 282 THR A CA 1
ATOM 2178 C C . THR A 1 282 ? 18.682 5.523 -30.653 1.00 98.00 282 THR A C 1
ATOM 2180 O O . THR A 1 282 ? 18.048 5.305 -29.621 1.00 98.00 282 THR A O 1
ATOM 2183 N N . ALA A 1 283 ? 19.598 6.495 -30.709 1.00 96.38 283 ALA A N 1
ATOM 2184 C CA . ALA A 1 283 ? 19.817 7.402 -29.581 1.00 96.38 283 ALA A CA 1
ATOM 2185 C C . ALA A 1 283 ? 18.549 8.204 -29.232 1.00 96.38 283 ALA A C 1
ATOM 2187 O O . ALA A 1 283 ? 18.215 8.332 -28.059 1.00 96.38 283 ALA A O 1
ATOM 2188 N N . ASP A 1 284 ? 17.811 8.688 -30.234 1.00 98.00 284 ASP A N 1
ATOM 2189 C CA . ASP A 1 284 ? 16.600 9.487 -30.009 1.00 98.00 284 ASP A CA 1
ATOM 2190 C C . ASP A 1 284 ? 15.470 8.684 -29.368 1.00 98.00 284 ASP A C 1
ATOM 2192 O O . ASP A 1 284 ? 14.760 9.200 -28.510 1.00 98.00 284 ASP A O 1
ATOM 2196 N N . GLU A 1 285 ? 15.336 7.405 -29.710 1.00 98.44 285 GLU A N 1
ATOM 2197 C CA . GLU A 1 285 ? 14.391 6.515 -29.034 1.00 98.44 285 GLU A CA 1
ATOM 2198 C C . GLU A 1 285 ? 14.770 6.281 -27.570 1.00 98.44 285 GLU A C 1
ATOM 2200 O O . GLU A 1 285 ? 13.886 6.221 -26.718 1.00 98.44 285 GLU A O 1
ATOM 2205 N N . LYS A 1 286 ? 16.072 6.188 -27.254 1.00 98.69 286 LYS A N 1
ATOM 2206 C CA . LYS A 1 286 ? 16.542 6.073 -25.863 1.00 98.69 286 LYS A CA 1
ATOM 2207 C C . LYS A 1 286 ? 16.231 7.348 -25.087 1.00 98.69 286 LYS A C 1
ATOM 2209 O O . LYS A 1 286 ? 15.642 7.262 -24.017 1.00 98.69 286 LYS A O 1
ATOM 2214 N N . PHE A 1 287 ? 16.534 8.517 -25.659 1.00 98.56 287 PHE A N 1
ATOM 2215 C CA . PHE A 1 287 ? 16.173 9.811 -25.070 1.00 98.56 287 PHE A CA 1
ATOM 2216 C C . PHE A 1 287 ? 14.669 9.974 -24.888 1.00 98.56 287 PHE A C 1
ATOM 2218 O O . PHE A 1 287 ? 14.232 10.551 -23.897 1.00 98.56 287 PHE A O 1
ATOM 2225 N N . ARG A 1 288 ? 13.859 9.446 -25.811 1.00 97.38 288 ARG A N 1
ATOM 2226 C CA . ARG A 1 288 ? 12.409 9.504 -25.657 1.00 97.38 288 ARG A CA 1
ATOM 2227 C C . ARG A 1 288 ? 11.909 8.637 -24.506 1.00 97.38 288 ARG A C 1
ATOM 2229 O O . ARG A 1 288 ? 10.979 9.050 -23.827 1.00 97.38 288 ARG A O 1
ATOM 2236 N N . LEU A 1 289 ? 12.514 7.470 -24.291 1.00 98.31 289 LEU A N 1
ATOM 2237 C CA . LEU A 1 289 ? 12.106 6.529 -23.248 1.00 98.31 289 LEU A CA 1
ATOM 2238 C C . LEU A 1 289 ? 12.417 7.033 -21.826 1.00 98.31 289 LEU A C 1
ATOM 2240 O O . LEU A 1 289 ? 11.652 6.775 -20.898 1.00 98.31 289 LEU A O 1
ATOM 2244 N N . ILE A 1 290 ? 13.508 7.784 -21.655 1.00 98.44 290 ILE A N 1
ATOM 2245 C CA . ILE A 1 290 ? 13.957 8.321 -20.354 1.00 98.44 290 ILE A CA 1
ATOM 2246 C C . ILE A 1 290 ? 13.243 9.619 -19.947 1.00 98.44 290 ILE A C 1
ATOM 2248 O O . ILE A 1 290 ? 13.706 10.362 -19.082 1.00 98.44 290 ILE A O 1
ATOM 2252 N N . ARG A 1 291 ? 12.095 9.900 -20.562 1.00 96.94 291 ARG A N 1
ATOM 2253 C CA . ARG A 1 291 ? 11.226 11.009 -20.187 1.00 96.94 291 ARG A CA 1
ATOM 2254 C C . ARG A 1 291 ? 9.759 10.643 -20.357 1.00 96.94 291 ARG A C 1
ATOM 2256 O O . ARG A 1 291 ? 9.396 9.904 -21.276 1.00 96.94 291 ARG A O 1
ATOM 2263 N N . SER A 1 292 ? 8.916 11.196 -19.501 1.00 97.19 292 SER A N 1
ATOM 2264 C CA . SER A 1 292 ? 7.467 11.210 -19.694 1.00 97.19 292 SER A CA 1
ATOM 2265 C C . SER A 1 292 ? 6.991 12.650 -19.862 1.00 97.19 292 SER A C 1
ATOM 2267 O O . SER A 1 292 ? 7.581 13.567 -19.295 1.00 97.19 292 SER A O 1
ATOM 2269 N N . ASP A 1 293 ? 5.956 12.844 -20.671 1.00 96.12 293 ASP A N 1
ATOM 2270 C CA . ASP A 1 293 ? 5.246 14.119 -20.772 1.00 96.12 293 ASP A CA 1
ATOM 2271 C C . ASP A 1 293 ? 4.066 14.117 -19.796 1.00 96.12 293 ASP A C 1
ATOM 2273 O O . ASP A 1 293 ? 3.545 13.052 -19.441 1.00 96.12 293 ASP A O 1
ATOM 2277 N N . PHE A 1 294 ? 3.578 15.296 -19.421 1.00 95.94 294 PHE A N 1
ATOM 2278 C CA . PHE A 1 294 ? 2.380 15.439 -18.614 1.00 95.94 294 PHE A CA 1
ATOM 2279 C C . PHE A 1 294 ? 1.162 14.922 -19.377 1.00 95.94 294 PHE A C 1
ATOM 2281 O O . PHE A 1 294 ? 0.799 15.430 -20.444 1.00 95.94 294 PHE A O 1
ATOM 2288 N N . GLY A 1 295 ? 0.490 13.919 -18.812 1.00 94.06 295 GLY A N 1
ATOM 2289 C CA . GLY A 1 295 ? -0.618 13.251 -19.491 1.00 94.06 295 GLY A CA 1
ATOM 2290 C C . GLY A 1 295 ? -1.805 14.176 -19.781 1.00 94.06 295 GLY A C 1
ATOM 2291 O O . GLY A 1 295 ? -2.581 13.885 -20.693 1.00 94.06 295 GLY A O 1
ATOM 2292 N N . LEU A 1 296 ? -1.942 15.289 -19.049 1.00 91.00 296 LEU A N 1
ATOM 2293 C CA . LEU A 1 296 ? -3.013 16.276 -19.237 1.00 91.00 296 LEU A CA 1
ATOM 2294 C C . LEU A 1 296 ? -2.714 17.336 -20.308 1.00 91.00 296 LEU A C 1
ATOM 2296 O O . LEU A 1 296 ? -3.657 17.952 -20.799 1.00 91.00 296 LEU A O 1
ATOM 2300 N N . GLY A 1 297 ? -1.452 17.500 -20.715 1.00 85.75 297 GLY A N 1
ATOM 2301 C CA . GLY A 1 297 ? -1.011 18.584 -21.600 1.00 85.75 297 GLY A CA 1
ATOM 2302 C C . GLY A 1 297 ? -0.525 19.833 -20.850 1.00 85.75 297 GLY A C 1
ATOM 2303 O O . GLY A 1 297 ? -0.819 20.032 -19.675 1.00 85.75 297 GLY A O 1
ATOM 2304 N N . VAL A 1 298 ? 0.249 20.671 -21.542 1.00 82.56 298 VAL A N 1
ATOM 2305 C CA . VAL A 1 298 ? 0.931 21.857 -20.983 1.00 82.56 298 VAL A CA 1
ATOM 2306 C C . VAL A 1 298 ? -0.015 23.060 -20.941 1.00 82.56 298 VAL A C 1
ATOM 2308 O O . VAL A 1 298 ? -0.612 23.375 -21.966 1.00 82.56 298 VAL A O 1
ATOM 2311 N N . ASP A 1 299 ? -0.140 23.746 -19.799 1.00 74.88 299 ASP A N 1
ATOM 2312 C CA . ASP A 1 299 ? -0.873 25.022 -19.640 1.00 74.88 299 ASP A CA 1
ATOM 2313 C C . ASP A 1 299 ? -2.308 25.040 -20.214 1.00 74.88 299 ASP A C 1
ATOM 2315 O O . ASP A 1 299 ? -2.757 26.015 -20.818 1.00 74.88 299 ASP A O 1
ATOM 2319 N N . GLY A 1 300 ? -3.048 23.936 -20.059 1.00 70.31 300 GLY A N 1
ATOM 2320 C CA . GLY A 1 300 ? -4.397 23.790 -20.628 1.00 70.31 300 GLY A CA 1
ATOM 2321 C C . GLY A 1 300 ? -4.422 23.532 -22.143 1.00 70.31 300 GLY A C 1
ATOM 2322 O O . GLY A 1 300 ? -5.486 23.570 -22.764 1.00 70.31 300 GLY A O 1
ATOM 2323 N N . GLY A 1 301 ? -3.260 23.265 -22.739 1.00 79.38 301 GLY A N 1
ATOM 2324 C CA . GLY A 1 301 ? -3.092 22.768 -24.099 1.00 79.38 301 GLY A CA 1
ATOM 2325 C C . GLY A 1 301 ? -3.602 21.332 -24.282 1.00 79.38 301 GLY A C 1
ATOM 2326 O O . GLY A 1 301 ? -4.007 20.671 -23.324 1.00 79.38 301 GLY A O 1
ATOM 2327 N N . PRO A 1 302 ? -3.620 20.822 -25.528 1.00 84.94 302 PRO A N 1
ATOM 2328 C CA . PRO A 1 302 ? -4.114 19.480 -25.799 1.00 84.94 302 PRO A CA 1
ATOM 2329 C C . PRO A 1 302 ? -3.230 18.422 -25.133 1.00 84.94 302 PRO A C 1
ATOM 2331 O O . PRO A 1 302 ? -2.010 18.570 -25.048 1.00 84.94 302 PRO A O 1
ATOM 2334 N N . ARG A 1 303 ? -3.853 17.310 -24.730 1.00 91.06 303 ARG A N 1
ATOM 2335 C CA . ARG A 1 303 ? -3.124 16.114 -24.298 1.00 91.06 303 ARG A CA 1
ATOM 2336 C C . ARG A 1 303 ? -2.151 15.652 -25.391 1.00 91.06 303 ARG A C 1
ATOM 2338 O O . ARG A 1 303 ? -2.510 15.737 -26.572 1.00 91.06 303 ARG A O 1
ATOM 2345 N N . PRO A 1 304 ? -0.984 15.092 -25.023 1.00 93.69 304 PRO A N 1
ATOM 2346 C CA . PRO A 1 304 ? -0.093 14.458 -25.987 1.00 93.69 304 PRO A CA 1
ATOM 2347 C C . PRO A 1 304 ? -0.823 13.401 -26.828 1.00 93.69 304 PRO A C 1
ATOM 2349 O O . PRO A 1 304 ? -1.699 12.686 -26.335 1.00 93.69 304 PRO A O 1
ATOM 2352 N N . GLU A 1 305 ? -0.458 13.280 -28.105 1.00 93.69 305 GLU A N 1
ATOM 2353 C CA . GLU A 1 305 ? -1.075 12.301 -29.003 1.00 93.69 305 GLU A CA 1
ATOM 2354 C C . GLU A 1 305 ? -0.875 10.873 -28.471 1.00 93.69 305 GLU A C 1
ATOM 2356 O O . GLU A 1 305 ? 0.252 10.428 -28.242 1.00 93.69 305 GLU A O 1
ATOM 2361 N N . GLY A 1 306 ? -1.984 10.156 -28.269 1.00 93.38 306 GLY A N 1
ATOM 2362 C CA . GLY A 1 306 ? -2.008 8.805 -27.706 1.00 93.38 306 GLY A CA 1
ATOM 2363 C C . GLY A 1 306 ? -2.101 8.740 -26.177 1.00 93.38 306 GLY A C 1
ATOM 2364 O O . GLY A 1 306 ? -2.360 7.658 -25.652 1.00 93.38 306 GLY A O 1
ATOM 2365 N N . ALA A 1 307 ? -1.958 9.852 -25.450 1.00 95.69 307 ALA A N 1
ATOM 2366 C CA . ALA A 1 307 ? -2.122 9.869 -23.997 1.00 95.69 307 ALA A CA 1
ATOM 2367 C C . ALA A 1 307 ? -3.592 9.666 -23.591 1.00 95.69 307 ALA A C 1
ATOM 2369 O O . ALA A 1 307 ? -4.505 10.303 -24.127 1.00 95.69 307 ALA A O 1
ATOM 2370 N N . LEU A 1 308 ? -3.827 8.822 -22.582 1.00 94.62 308 LEU A N 1
ATOM 2371 C CA . LEU A 1 308 ? -5.172 8.603 -22.031 1.00 94.62 308 LEU A CA 1
ATOM 2372 C C . LEU A 1 308 ? -5.645 9.765 -21.143 1.00 94.62 308 LEU A C 1
ATOM 2374 O O . LEU A 1 308 ? -6.845 9.925 -20.931 1.00 94.62 308 LEU A O 1
ATOM 2378 N N . GLY A 1 309 ? -4.728 10.621 -20.687 1.00 92.31 309 GLY A N 1
ATOM 2379 C CA . GLY A 1 309 ? -5.008 11.748 -19.797 1.00 92.31 309 GLY A CA 1
ATOM 2380 C C . GLY A 1 309 ? -4.970 11.349 -18.331 1.00 92.31 309 GLY A C 1
ATOM 2381 O O . GLY A 1 309 ? -6.015 11.063 -17.773 1.00 92.31 309 GLY A O 1
ATOM 2382 N N . SER A 1 310 ? -3.789 11.318 -17.717 1.00 93.38 310 SER A N 1
ATOM 2383 C CA . SER A 1 310 ? -3.564 11.139 -16.272 1.00 93.38 310 SER A CA 1
ATOM 2384 C C . SER A 1 310 ? -2.199 11.766 -15.924 1.00 93.38 310 SER A C 1
ATOM 2386 O O . SER A 1 310 ? -1.858 12.788 -16.520 1.00 93.38 310 SER A O 1
ATOM 2388 N N . ALA A 1 311 ? -1.422 11.177 -15.014 1.00 94.38 311 ALA A N 1
ATOM 2389 C CA . ALA A 1 311 ? -0.159 11.717 -14.517 1.00 94.38 311 ALA A CA 1
ATOM 2390 C C . ALA A 1 311 ? 0.909 11.881 -15.612 1.00 94.38 311 ALA A C 1
ATOM 2392 O O . ALA A 1 311 ? 1.484 12.958 -15.768 1.00 94.38 311 ALA A O 1
ATOM 2393 N N . GLY A 1 312 ? 1.161 10.845 -16.420 1.00 96.19 312 GLY A N 1
ATOM 2394 C CA . GLY A 1 312 ? 2.277 10.870 -17.371 1.00 96.19 312 GLY A CA 1
ATOM 2395 C C . GLY A 1 312 ? 2.098 9.987 -18.599 1.00 96.19 312 GLY A C 1
ATOM 2396 O O . GLY A 1 312 ? 1.282 9.063 -18.619 1.00 96.19 312 GLY A O 1
ATOM 2397 N N . TYR A 1 313 ? 2.880 10.275 -19.638 1.00 97.75 313 TYR A N 1
ATOM 2398 C CA . TYR A 1 313 ? 2.840 9.553 -20.906 1.00 97.75 313 TYR A CA 1
ATOM 2399 C C . TYR A 1 313 ? 4.210 9.478 -21.591 1.00 97.75 313 TYR A C 1
ATOM 2401 O O . TYR A 1 313 ? 4.855 10.499 -21.828 1.00 97.75 313 TYR A O 1
ATOM 2409 N N . THR A 1 314 ? 4.611 8.274 -22.000 1.00 97.94 314 THR A N 1
ATOM 2410 C CA . THR A 1 314 ? 5.740 8.047 -22.915 1.00 97.94 314 THR A CA 1
ATOM 2411 C C . THR A 1 314 ? 5.242 7.269 -24.148 1.00 97.94 314 THR A C 1
ATOM 2413 O O . THR A 1 314 ? 4.727 6.164 -23.997 1.00 97.94 314 THR A O 1
ATOM 2416 N N . PRO A 1 315 ? 5.378 7.800 -25.377 1.00 97.19 315 PRO A N 1
ATOM 2417 C CA . PRO A 1 315 ? 4.950 7.174 -26.623 1.00 97.19 315 PRO A CA 1
ATOM 2418 C C . PRO A 1 315 ? 5.549 5.795 -26.875 1.00 97.19 315 PRO A C 1
ATOM 2420 O O . PRO A 1 315 ? 6.680 5.500 -26.492 1.00 97.19 315 PRO A O 1
ATOM 2423 N N . ALA A 1 316 ? 4.799 4.985 -27.620 1.00 96.81 316 ALA A N 1
ATOM 2424 C CA . ALA A 1 316 ? 5.240 3.679 -28.087 1.00 96.81 316 ALA A CA 1
ATOM 2425 C C . ALA A 1 316 ? 6.416 3.783 -29.072 1.00 96.81 316 ALA A C 1
ATOM 2427 O O . ALA A 1 316 ? 6.485 4.701 -29.893 1.00 96.81 316 ALA A O 1
ATOM 2428 N N . ILE A 1 317 ? 7.271 2.758 -29.086 1.00 97.50 317 ILE A N 1
ATOM 2429 C CA . ILE A 1 317 ? 8.275 2.551 -30.140 1.00 97.50 317 ILE A CA 1
ATOM 2430 C C . ILE A 1 317 ? 7.826 1.345 -30.968 1.00 97.50 317 ILE A C 1
ATOM 2432 O O . ILE A 1 317 ? 8.303 0.217 -30.814 1.00 97.50 317 ILE A O 1
ATOM 2436 N N . ALA A 1 318 ? 6.863 1.598 -31.859 1.00 93.50 318 ALA A N 1
ATOM 2437 C CA . ALA A 1 318 ? 6.106 0.561 -32.562 1.00 93.50 318 ALA A CA 1
ATOM 2438 C C . ALA A 1 318 ? 6.987 -0.432 -33.341 1.00 93.50 318 ALA A C 1
ATOM 2440 O O . ALA A 1 318 ? 6.720 -1.631 -33.329 1.00 93.50 318 ALA A O 1
ATOM 2441 N N . ARG A 1 319 ? 8.086 0.025 -33.964 1.00 95.12 319 ARG A N 1
ATOM 2442 C CA . ARG A 1 319 ? 8.981 -0.860 -34.739 1.00 95.12 319 ARG A CA 1
ATOM 2443 C C . ARG A 1 319 ? 9.647 -1.950 -33.887 1.00 95.12 319 ARG A C 1
ATOM 2445 O O . ARG A 1 319 ? 10.057 -2.980 -34.429 1.00 95.12 319 ARG A O 1
ATOM 2452 N N . LEU A 1 320 ? 9.799 -1.699 -32.585 1.00 95.56 320 LEU A N 1
ATOM 2453 C CA . LEU A 1 320 ? 10.405 -2.608 -31.610 1.00 95.56 320 LEU A CA 1
ATOM 2454 C C . LEU A 1 320 ? 9.359 -3.365 -30.781 1.00 95.56 320 LEU A C 1
ATOM 2456 O O . LEU A 1 320 ? 9.735 -4.257 -30.028 1.00 95.56 320 LEU A O 1
ATOM 2460 N N . GLY A 1 321 ? 8.071 -3.040 -30.938 1.00 93.81 321 GLY A N 1
ATOM 2461 C CA . GLY A 1 321 ? 6.992 -3.614 -30.137 1.00 93.81 321 GLY A CA 1
ATOM 2462 C C . GLY A 1 321 ? 6.918 -3.067 -28.709 1.00 93.81 321 GLY A C 1
ATOM 2463 O O . GLY A 1 321 ? 6.198 -3.630 -27.898 1.00 93.81 321 GLY A O 1
ATOM 2464 N N . ILE A 1 322 ? 7.638 -1.983 -28.388 1.00 97.00 322 ILE A N 1
ATOM 2465 C CA . ILE A 1 322 ? 7.564 -1.351 -27.064 1.00 97.00 322 ILE A CA 1
ATOM 2466 C C . ILE A 1 322 ? 6.239 -0.573 -26.986 1.00 97.00 322 ILE A C 1
ATOM 2468 O O . ILE A 1 322 ? 6.055 0.353 -27.790 1.00 97.00 322 ILE A O 1
ATOM 2472 N N . PRO A 1 323 ? 5.318 -0.923 -26.065 1.00 96.31 323 PRO A N 1
ATOM 2473 C CA . PRO A 1 323 ? 4.065 -0.195 -25.904 1.00 96.31 323 PRO A CA 1
ATOM 2474 C C . PRO A 1 323 ? 4.322 1.213 -25.360 1.00 96.31 323 PRO A C 1
ATOM 2476 O O . PRO A 1 323 ? 5.387 1.502 -24.818 1.00 96.31 323 PRO A O 1
ATOM 2479 N N . ALA A 1 324 ? 3.335 2.099 -25.486 1.00 97.25 324 ALA A N 1
ATOM 2480 C CA . ALA A 1 324 ? 3.383 3.365 -24.767 1.00 97.25 324 ALA A CA 1
ATOM 2481 C C . ALA A 1 324 ? 3.338 3.103 -23.254 1.00 97.25 324 ALA A C 1
ATOM 2483 O O . ALA A 1 324 ? 2.654 2.177 -22.812 1.00 97.25 324 ALA A O 1
ATOM 2484 N N . LEU A 1 325 ? 4.031 3.922 -22.467 1.00 98.31 325 LEU A N 1
ATOM 2485 C CA . LEU A 1 325 ? 3.876 3.945 -21.017 1.00 98.31 325 LEU A CA 1
ATOM 2486 C C . LEU A 1 325 ? 2.783 4.963 -20.703 1.00 98.31 325 LEU A C 1
ATOM 2488 O O . LEU A 1 325 ? 2.932 6.157 -20.963 1.00 98.31 325 LEU A O 1
ATOM 2492 N N . GLN A 1 326 ? 1.673 4.472 -20.173 1.00 97.94 326 GLN A N 1
ATOM 2493 C CA . GLN A 1 326 ? 0.544 5.257 -19.696 1.00 97.94 326 GLN A CA 1
ATOM 2494 C C . GLN A 1 326 ? 0.605 5.230 -18.168 1.00 97.94 326 GLN A C 1
ATOM 2496 O O . GLN A 1 326 ? 0.327 4.189 -17.562 1.00 97.94 326 GLN A O 1
ATOM 2501 N N . LEU A 1 327 ? 1.006 6.353 -17.568 1.00 98.19 327 LEU A N 1
ATOM 2502 C CA . LEU A 1 327 ? 1.224 6.486 -16.130 1.00 98.19 327 LEU A CA 1
ATOM 2503 C C . LEU A 1 327 ? -0.036 7.071 -15.489 1.00 98.19 327 LEU A C 1
ATOM 2505 O O . LEU A 1 327 ? -0.456 8.177 -15.847 1.00 98.19 327 LEU A O 1
ATOM 2509 N N . ALA A 1 328 ? -0.620 6.342 -14.540 1.00 97.06 328 ALA A N 1
ATOM 2510 C CA . ALA A 1 328 ? -1.734 6.815 -13.727 1.00 97.06 328 ALA A CA 1
ATOM 2511 C C . ALA A 1 328 ? -1.357 6.940 -12.253 1.00 97.06 328 ALA A C 1
ATOM 2513 O O . ALA A 1 328 ? -0.685 6.075 -11.697 1.00 97.06 328 ALA A O 1
ATOM 2514 N N . ASP A 1 329 ? -1.867 7.985 -11.614 1.00 93.25 329 ASP A N 1
ATOM 2515 C CA . ASP A 1 329 ? -1.984 8.067 -10.160 1.00 93.25 329 ASP A CA 1
ATOM 2516 C C . ASP A 1 329 ? -3.176 7.219 -9.666 1.00 93.25 329 ASP A C 1
ATOM 2518 O O . ASP A 1 329 ? -4.120 6.997 -10.427 1.00 93.25 329 ASP A O 1
ATOM 2522 N N . ALA A 1 330 ? -3.226 6.732 -8.421 1.00 81.38 330 ALA A N 1
ATOM 2523 C CA . ALA A 1 330 ? -2.133 6.523 -7.457 1.00 81.38 330 ALA A CA 1
ATOM 2524 C C . ALA A 1 330 ? -2.504 5.373 -6.485 1.00 81.38 330 ALA A C 1
ATOM 2526 O O . ALA A 1 330 ? -3.248 4.460 -6.845 1.00 81.38 330 ALA A O 1
ATOM 2527 N N . GLY A 1 331 ? -1.975 5.383 -5.255 1.00 88.06 331 GLY A N 1
ATOM 2528 C CA . GLY A 1 331 ? -2.044 4.284 -4.280 1.00 88.06 331 GLY A CA 1
ATOM 2529 C C . GLY A 1 331 ? -3.430 3.915 -3.740 1.00 88.06 331 GLY A C 1
ATOM 2530 O O . GLY A 1 331 ? -3.515 2.957 -2.978 1.00 88.06 331 GLY A O 1
ATOM 2531 N N . LEU A 1 332 ? -4.491 4.636 -4.124 1.00 95.69 332 LEU A N 1
ATOM 2532 C CA . LEU A 1 332 ? -5.877 4.400 -3.686 1.00 95.69 332 LEU A CA 1
ATOM 2533 C C . LEU A 1 332 ? -6.845 4.090 -4.846 1.00 95.69 332 LEU A C 1
ATOM 2535 O O . LEU A 1 332 ? -8.057 4.002 -4.640 1.00 95.69 332 LEU A O 1
ATOM 2539 N N . GLY A 1 333 ? -6.325 3.923 -6.066 1.00 95.19 333 GLY A N 1
ATOM 2540 C CA . GLY A 1 333 ? -7.090 3.632 -7.281 1.00 95.19 333 GLY A CA 1
ATOM 2541 C C . GLY A 1 333 ? -6.705 4.538 -8.453 1.00 95.19 333 GLY A C 1
ATOM 2542 O O . GLY A 1 333 ? -5.946 5.491 -8.303 1.00 95.19 333 GLY A O 1
ATOM 2543 N N . VAL A 1 334 ? -7.233 4.230 -9.643 1.00 95.69 334 VAL A N 1
ATOM 2544 C CA . VAL A 1 334 ? -6.926 4.970 -10.882 1.00 95.69 334 VAL A CA 1
ATOM 2545 C C . VAL A 1 334 ? -7.632 6.328 -10.885 1.00 95.69 334 VAL A C 1
ATOM 2547 O O . VAL A 1 334 ? -8.863 6.394 -10.890 1.00 95.69 334 VAL A O 1
ATOM 2550 N N . THR A 1 335 ? -6.873 7.418 -10.945 1.00 93.44 335 THR A N 1
ATOM 2551 C CA . THR A 1 335 ? -7.415 8.779 -10.853 1.00 93.44 335 THR A CA 1
ATOM 2552 C C . THR A 1 335 ? -7.854 9.335 -12.203 1.00 93.44 335 THR A C 1
ATOM 2554 O O . THR A 1 335 ? -7.325 8.996 -13.269 1.00 93.44 335 THR A O 1
ATOM 2557 N N . ASN A 1 336 ? -8.839 10.234 -12.169 1.00 91.69 336 ASN A N 1
ATOM 2558 C CA . ASN A 1 336 ? -9.334 10.989 -13.322 1.00 91.69 336 ASN A CA 1
ATOM 2559 C C . ASN A 1 336 ? -9.201 12.499 -13.050 1.00 91.69 336 ASN A C 1
ATOM 2561 O O . ASN A 1 336 ? -10.208 13.183 -12.831 1.00 91.69 336 ASN A O 1
ATOM 2565 N N . PRO A 1 337 ? -7.961 13.017 -12.983 1.00 88.44 337 PRO A N 1
ATOM 2566 C CA . PRO A 1 337 ? -7.715 14.400 -12.601 1.00 88.44 337 PRO A CA 1
ATOM 2567 C C . PRO A 1 337 ? -8.381 15.363 -13.587 1.00 88.44 337 PRO A C 1
ATOM 2569 O O . PRO A 1 337 ? -8.457 15.103 -14.791 1.00 88.44 337 PRO A O 1
ATOM 2572 N N . ALA A 1 338 ? -8.912 16.463 -13.047 1.00 82.38 338 ALA A N 1
ATOM 2573 C CA . ALA A 1 338 ? -9.680 17.470 -13.783 1.00 82.38 338 ALA A CA 1
ATOM 2574 C C . ALA A 1 338 ? -10.855 16.909 -14.621 1.00 82.38 338 ALA A C 1
ATOM 2576 O O . ALA A 1 338 ? -11.328 17.582 -15.536 1.00 82.38 338 ALA A O 1
ATOM 2577 N N . ASN A 1 339 ? -11.334 15.688 -14.326 1.00 86.00 339 ASN A N 1
ATOM 2578 C CA . ASN A 1 339 ? -12.364 14.989 -15.102 1.00 86.00 339 ASN A CA 1
ATOM 2579 C C . ASN A 1 339 ? -12.032 14.918 -16.610 1.00 86.00 339 ASN A C 1
ATOM 2581 O O . ASN A 1 339 ? -12.912 15.032 -17.467 1.00 86.00 339 ASN A O 1
ATOM 2585 N N . ILE A 1 340 ? -10.747 14.746 -16.949 1.00 87.69 340 ILE A N 1
ATOM 2586 C CA . ILE A 1 340 ? -10.275 14.754 -18.343 1.00 87.69 340 ILE A CA 1
ATOM 2587 C C . ILE A 1 340 ? -10.801 13.573 -19.170 1.00 87.69 340 ILE A C 1
ATOM 2589 O O . ILE A 1 340 ? -10.791 13.610 -20.403 1.00 87.69 340 ILE A O 1
ATOM 2593 N N . ARG A 1 341 ? -11.289 12.526 -18.496 1.00 90.88 341 ARG A N 1
ATOM 2594 C CA . ARG A 1 341 ? -12.014 11.399 -19.088 1.00 90.88 341 ARG A CA 1
ATOM 2595 C C . ARG A 1 341 ? -13.471 11.447 -18.596 1.00 90.88 341 ARG A C 1
ATOM 2597 O O . ARG A 1 341 ? -13.795 10.784 -17.613 1.00 90.88 341 ARG A O 1
ATOM 2604 N N . PRO A 1 342 ? -14.364 12.248 -19.210 1.00 88.06 342 PRO A N 1
ATOM 2605 C CA . PRO A 1 342 ? -15.729 12.411 -18.717 1.00 88.06 342 PRO A CA 1
ATOM 2606 C C . PRO A 1 342 ? -16.480 11.083 -18.610 1.00 88.06 342 PRO A C 1
ATOM 2608 O O . PRO A 1 342 ? -16.506 10.297 -19.556 1.00 88.06 342 PRO A O 1
ATOM 2611 N N . GLY A 1 343 ? -17.106 10.846 -17.457 1.00 86.31 343 GLY A N 1
ATOM 2612 C CA . GLY A 1 343 ? -17.830 9.604 -17.169 1.00 86.31 343 GLY A CA 1
ATOM 2613 C C . GLY A 1 343 ? -16.940 8.428 -16.751 1.00 86.31 343 GLY A C 1
ATOM 2614 O O . GLY A 1 343 ? -17.475 7.376 -16.407 1.00 86.31 343 GLY A O 1
ATOM 2615 N N . ASP A 1 344 ? -15.613 8.596 -16.741 1.00 90.62 344 ASP A N 1
ATOM 2616 C CA . ASP A 1 344 ? -14.694 7.608 -16.186 1.00 90.62 344 ASP A CA 1
ATOM 2617 C C . ASP A 1 344 ? -14.662 7.687 -14.655 1.00 90.62 344 ASP A C 1
ATOM 2619 O O . ASP A 1 344 ? -14.432 8.749 -14.072 1.00 90.62 344 ASP A O 1
ATOM 2623 N N . TYR A 1 345 ? -14.862 6.535 -14.022 1.00 92.44 345 TYR A N 1
ATOM 2624 C CA . TYR A 1 345 ? -14.771 6.326 -12.581 1.00 92.44 345 TYR A CA 1
ATOM 2625 C C . TYR A 1 345 ? -13.959 5.062 -12.301 1.00 92.44 345 TYR A C 1
ATOM 2627 O O . TYR A 1 345 ? -13.924 4.136 -13.119 1.00 92.44 345 TYR A O 1
ATOM 2635 N N . ALA A 1 346 ? -13.325 5.005 -11.138 1.00 94.88 346 ALA A N 1
ATOM 2636 C CA . ALA A 1 346 ? -12.605 3.829 -10.656 1.00 94.88 346 ALA A CA 1
ATOM 2637 C C . ALA A 1 346 ? -13.220 3.345 -9.338 1.00 94.88 346 ALA A C 1
ATOM 2639 O O . ALA A 1 346 ? -14.260 3.855 -8.918 1.00 94.88 346 ALA A O 1
ATOM 2640 N N . THR A 1 347 ? -12.607 2.349 -8.705 1.00 96.69 347 THR A N 1
ATOM 2641 C CA . THR A 1 347 ? -12.950 1.943 -7.336 1.00 96.69 347 THR A CA 1
ATOM 2642 C C . THR A 1 347 ? -12.030 2.658 -6.346 1.00 96.69 347 THR A C 1
ATOM 2644 O O . THR A 1 347 ? -10.844 2.335 -6.312 1.00 96.69 347 THR A O 1
ATOM 2647 N N . PRO A 1 348 ? -12.544 3.617 -5.550 1.00 97.12 348 PRO A N 1
ATOM 2648 C CA . PRO A 1 348 ? -11.803 4.193 -4.438 1.00 97.12 348 PRO A CA 1
ATOM 2649 C C . PRO A 1 348 ? -11.535 3.148 -3.357 1.00 97.12 348 PRO A C 1
ATOM 2651 O O . PRO A 1 348 ? -12.467 2.639 -2.721 1.00 97.12 348 PRO A O 1
ATOM 2654 N N . MET A 1 349 ? -10.257 2.838 -3.169 1.00 98.25 349 MET A N 1
ATOM 2655 C CA . MET A 1 349 ? -9.782 1.942 -2.124 1.00 98.25 349 MET A CA 1
ATOM 2656 C C . MET A 1 349 ? -9.771 2.653 -0.763 1.00 98.25 349 MET A C 1
ATOM 2658 O O . MET A 1 349 ? -9.688 3.883 -0.717 1.00 98.25 349 MET A O 1
ATOM 2662 N N . PRO A 1 350 ? -9.829 1.908 0.355 1.00 98.56 350 PRO A N 1
ATOM 2663 C CA . PRO A 1 350 ? -9.598 2.491 1.670 1.00 98.56 350 PRO A CA 1
ATOM 2664 C C . PRO A 1 350 ? -8.177 3.042 1.814 1.00 98.56 350 PRO A C 1
ATOM 2666 O O . PRO A 1 350 ? -7.255 2.568 1.148 1.00 98.56 350 PRO A O 1
ATOM 2669 N N . SER A 1 351 ? -8.008 4.010 2.713 1.00 98.62 351 SER A N 1
ATOM 2670 C CA . SER A 1 351 ? -6.744 4.704 2.969 1.00 98.62 351 SER A CA 1
ATOM 2671 C C . SER A 1 351 ? -5.587 3.762 3.336 1.00 98.62 351 SER A C 1
ATOM 2673 O O . SER A 1 351 ? -5.786 2.616 3.760 1.00 98.62 351 SER A O 1
ATOM 2675 N N . GLY A 1 352 ? -4.357 4.265 3.209 1.00 98.12 352 GLY A N 1
ATOM 2676 C CA . GLY A 1 352 ? -3.138 3.599 3.672 1.00 98.12 352 GLY A CA 1
ATOM 2677 C C . GLY A 1 352 ? -3.228 3.163 5.141 1.00 98.12 352 GLY A C 1
ATOM 2678 O O . GLY A 1 352 ? -3.079 1.964 5.396 1.00 98.12 352 GLY A O 1
ATOM 2679 N N . PRO A 1 353 ? -3.569 4.064 6.090 1.00 98.56 353 PRO A N 1
ATOM 2680 C CA . PRO A 1 353 ? -3.778 3.709 7.491 1.00 98.56 353 PRO A CA 1
ATOM 2681 C C . PRO A 1 353 ? -4.852 2.636 7.680 1.00 98.56 353 PRO A C 1
ATOM 2683 O O . PRO A 1 353 ? -4.636 1.693 8.434 1.00 98.56 353 PRO A O 1
ATOM 2686 N N . MET A 1 354 ? -5.975 2.707 6.956 1.00 98.69 354 MET A N 1
ATOM 2687 C CA . MET A 1 354 ? -7.038 1.707 7.085 1.00 98.69 354 MET A CA 1
ATOM 2688 C C . MET A 1 354 ? -6.602 0.329 6.606 1.00 98.69 354 MET A C 1
ATOM 2690 O O . MET A 1 354 ? -6.826 -0.678 7.281 1.00 98.69 354 MET A O 1
ATOM 2694 N N . THR A 1 355 ? -5.964 0.276 5.439 1.00 98.75 355 THR A N 1
ATOM 2695 C CA . THR A 1 355 ? -5.434 -0.974 4.892 1.00 98.75 355 THR A CA 1
ATOM 2696 C C . THR A 1 355 ? -4.365 -1.539 5.820 1.00 98.75 355 THR A C 1
ATOM 2698 O O . THR A 1 355 ? -4.353 -2.742 6.094 1.00 98.75 355 THR A O 1
ATOM 2701 N N . ALA A 1 356 ? -3.519 -0.680 6.386 1.00 98.81 356 ALA A N 1
ATOM 2702 C CA . ALA A 1 356 ? -2.524 -1.089 7.358 1.00 98.81 356 ALA A CA 1
ATOM 2703 C C . ALA A 1 356 ? -3.125 -1.561 8.681 1.00 98.81 356 ALA A C 1
ATOM 2705 O O . ALA A 1 356 ? -2.632 -2.532 9.255 1.00 98.81 356 ALA A O 1
ATOM 2706 N N . SER A 1 357 ? -4.245 -0.974 9.108 1.00 98.94 357 SER A N 1
ATOM 2707 C CA . SER A 1 357 ? -4.980 -1.409 10.291 1.00 98.94 357 SER A CA 1
ATOM 2708 C C . SER A 1 357 ? -5.487 -2.840 10.205 1.00 98.94 357 SER A C 1
ATOM 2710 O O . SER A 1 357 ? -5.710 -3.468 11.238 1.00 98.94 357 SER A O 1
ATOM 2712 N N . THR A 1 358 ? -5.599 -3.409 9.006 1.00 98.88 358 THR A N 1
ATOM 2713 C CA . THR A 1 358 ? -5.944 -4.826 8.846 1.00 98.88 358 THR A CA 1
ATOM 2714 C C . THR A 1 358 ? -4.842 -5.767 9.341 1.00 98.88 358 THR A C 1
ATOM 2716 O O . THR A 1 358 ? -5.141 -6.916 9.685 1.00 98.88 358 THR A O 1
ATOM 2719 N N . TRP A 1 359 ? -3.580 -5.304 9.341 1.00 98.81 359 TRP A N 1
ATOM 2720 C CA . TRP A 1 359 ? -2.371 -6.101 9.576 1.00 98.81 359 TRP A CA 1
ATOM 2721 C C . TRP A 1 359 ? -2.332 -7.370 8.706 1.00 98.81 359 TRP A C 1
ATOM 2723 O O . TRP A 1 359 ? -1.852 -8.426 9.124 1.00 98.81 359 TRP A O 1
ATOM 2733 N N . SER A 1 360 ? -2.873 -7.289 7.487 1.00 98.56 360 SER A N 1
ATOM 2734 C CA . SER A 1 360 ? -3.044 -8.433 6.592 1.00 98.56 360 SER A CA 1
ATOM 2735 C C . SER A 1 360 ? -2.387 -8.192 5.233 1.00 98.56 360 SER A C 1
ATOM 2737 O O . SER A 1 360 ? -2.942 -7.467 4.402 1.00 98.56 360 SER A O 1
ATOM 2739 N N . PRO A 1 361 ? -1.241 -8.844 4.960 1.00 96.50 361 PRO A N 1
ATOM 2740 C CA . PRO A 1 361 ? -0.633 -8.826 3.631 1.00 96.50 361 PRO A CA 1
ATOM 2741 C C . PRO A 1 361 ? -1.582 -9.348 2.542 1.00 96.50 361 PRO A C 1
ATOM 2743 O O . PRO A 1 361 ? -1.570 -8.843 1.428 1.00 96.50 361 PRO A O 1
ATOM 2746 N N . GLU A 1 362 ? -2.453 -10.308 2.871 1.00 96.69 362 GLU A N 1
ATOM 2747 C CA . GLU A 1 362 ? -3.468 -10.847 1.951 1.00 96.69 362 GLU A CA 1
ATOM 2748 C C . GLU A 1 362 ? -4.478 -9.772 1.519 1.00 96.69 362 GLU A C 1
ATOM 2750 O O . GLU A 1 362 ? -4.793 -9.646 0.337 1.00 96.69 362 GLU A O 1
ATOM 2755 N N . ILE A 1 363 ? -4.974 -8.969 2.468 1.00 97.62 363 ILE A N 1
ATOM 2756 C CA . ILE A 1 363 ? -5.940 -7.904 2.167 1.00 97.62 363 ILE A CA 1
ATOM 2757 C C . ILE A 1 363 ? -5.262 -6.781 1.372 1.00 97.62 363 ILE A C 1
ATOM 2759 O O . ILE A 1 363 ? -5.836 -6.294 0.397 1.00 97.62 363 ILE A O 1
ATOM 2763 N N . ALA A 1 364 ? -4.028 -6.415 1.733 1.00 98.44 364 ALA A N 1
ATOM 2764 C CA . ALA A 1 364 ? -3.249 -5.435 0.980 1.00 98.44 364 ALA A CA 1
ATOM 2765 C C . ALA A 1 364 ? -2.987 -5.897 -0.468 1.00 98.44 364 ALA A C 1
ATOM 2767 O O . ALA A 1 364 ? -3.185 -5.121 -1.403 1.00 98.44 364 ALA A O 1
ATOM 2768 N N . TRP A 1 365 ? -2.635 -7.174 -0.666 1.00 98.44 365 TRP A N 1
ATOM 2769 C CA . TRP A 1 365 ? -2.480 -7.778 -1.993 1.00 98.44 365 TRP A CA 1
ATOM 2770 C C . TRP A 1 365 ? -3.776 -7.733 -2.807 1.00 98.44 365 TRP A C 1
ATOM 2772 O O . TRP A 1 365 ? -3.756 -7.312 -3.962 1.00 98.44 365 TRP A O 1
ATOM 2782 N N . ALA A 1 366 ? -4.921 -8.083 -2.211 1.00 96.81 366 ALA A N 1
ATOM 2783 C CA . ALA A 1 366 ? -6.213 -8.036 -2.902 1.00 96.81 366 ALA A CA 1
ATOM 2784 C C . ALA A 1 366 ? -6.589 -6.606 -3.342 1.00 96.81 366 ALA A C 1
ATOM 2786 O O . ALA A 1 366 ? -7.143 -6.406 -4.433 1.00 96.81 366 ALA A O 1
ATOM 2787 N N . GLY A 1 367 ? -6.259 -5.608 -2.517 1.00 97.81 367 GLY A N 1
ATOM 2788 C CA . GLY A 1 367 ? -6.394 -4.198 -2.875 1.00 97.81 367 GLY A CA 1
ATOM 2789 C C . GLY A 1 367 ? -5.497 -3.809 -4.051 1.00 97.81 367 GLY A C 1
ATOM 2790 O O . GLY A 1 367 ? -5.985 -3.255 -5.037 1.00 97.81 367 GLY A O 1
ATOM 2791 N N . GLY A 1 368 ? -4.218 -4.187 -3.997 1.00 98.38 368 GLY A N 1
ATOM 2792 C CA . GLY A 1 368 ? -3.262 -4.008 -5.092 1.00 98.38 368 GLY A CA 1
ATOM 2793 C C . GLY A 1 368 ? -3.727 -4.645 -6.404 1.00 98.38 368 GLY A C 1
ATOM 2794 O O . GLY A 1 368 ? -3.785 -3.979 -7.437 1.00 98.38 368 GLY A O 1
ATOM 2795 N N . ALA A 1 369 ? -4.171 -5.903 -6.362 1.00 97.31 369 ALA A N 1
ATOM 2796 C CA . ALA A 1 369 ? -4.697 -6.621 -7.523 1.00 97.31 369 ALA A CA 1
ATOM 2797 C C . ALA A 1 369 ? -5.944 -5.954 -8.113 1.00 97.31 369 ALA A C 1
ATOM 2799 O O . ALA A 1 369 ? -6.140 -5.950 -9.329 1.00 97.31 369 ALA A O 1
ATOM 2800 N N . THR A 1 370 ? -6.786 -5.348 -7.274 1.00 96.69 370 THR A N 1
ATOM 2801 C CA . THR A 1 370 ? -7.940 -4.567 -7.738 1.00 96.69 370 THR A CA 1
ATOM 2802 C C . THR A 1 370 ? -7.505 -3.316 -8.489 1.00 96.69 370 THR A C 1
ATOM 2804 O O . THR A 1 370 ? -7.967 -3.088 -9.611 1.00 96.69 370 THR A O 1
ATOM 2807 N N . MET A 1 371 ? -6.558 -2.554 -7.939 1.00 98.12 371 MET A N 1
ATOM 2808 C CA . MET A 1 371 ? -6.012 -1.372 -8.610 1.00 98.12 371 MET A CA 1
ATOM 2809 C C . MET A 1 371 ? -5.289 -1.726 -9.916 1.00 98.12 371 MET A C 1
ATOM 2811 O O . MET A 1 371 ? -5.564 -1.106 -10.943 1.00 98.12 371 MET A O 1
ATOM 2815 N N . GLY A 1 372 ? -4.429 -2.751 -9.913 1.00 97.75 372 GLY A N 1
ATOM 2816 C CA . GLY A 1 372 ? -3.697 -3.211 -11.098 1.00 97.75 372 GLY A CA 1
ATOM 2817 C C . GLY A 1 372 ? -4.631 -3.675 -12.216 1.00 97.75 372 GLY A C 1
ATOM 2818 O O . GLY A 1 372 ? -4.520 -3.221 -13.354 1.00 97.75 372 GLY A O 1
ATOM 2819 N N . ARG A 1 373 ? -5.641 -4.491 -11.890 1.00 95.88 373 ARG A N 1
ATOM 2820 C CA . ARG A 1 373 ? -6.639 -4.954 -12.867 1.00 95.88 373 ARG A CA 1
ATOM 2821 C C . ARG A 1 373 ? -7.420 -3.791 -13.470 1.00 95.88 373 ARG A C 1
ATOM 2823 O O . ARG A 1 373 ? -7.677 -3.794 -14.674 1.00 95.88 373 ARG A O 1
ATOM 2830 N N . GLN A 1 374 ? -7.806 -2.800 -12.663 1.00 95.75 374 GLN A N 1
ATOM 2831 C CA . GLN A 1 374 ? -8.485 -1.611 -13.179 1.00 95.75 374 GLN A CA 1
ATOM 2832 C C . GLN A 1 374 ? -7.572 -0.750 -14.042 1.00 95.75 374 GLN A C 1
ATOM 2834 O O . GLN A 1 374 ? -8.013 -0.316 -15.104 1.00 95.75 374 GLN A O 1
ATOM 2839 N N . ALA A 1 375 ? -6.324 -0.523 -13.630 1.00 97.56 375 ALA A N 1
ATOM 2840 C CA . ALA A 1 375 ? -5.340 0.204 -14.425 1.00 97.56 375 ALA A CA 1
ATOM 2841 C C . ALA A 1 375 ? -5.180 -0.452 -15.803 1.00 97.56 375 ALA A C 1
ATOM 2843 O O . ALA A 1 375 ? -5.419 0.203 -16.822 1.00 97.56 375 ALA A O 1
ATOM 2844 N N . TRP A 1 376 ? -4.946 -1.767 -15.829 1.00 96.31 376 TRP A N 1
ATOM 2845 C CA . TRP A 1 376 ? -4.817 -2.543 -17.060 1.00 96.31 376 TRP A CA 1
ATOM 2846 C C . TRP A 1 376 ? -6.074 -2.459 -17.937 1.00 96.31 376 TRP A C 1
ATOM 2848 O O . TRP A 1 376 ? -5.989 -2.188 -19.138 1.00 96.31 376 TRP A O 1
ATOM 2858 N N . ARG A 1 377 ? -7.266 -2.604 -17.337 1.00 95.12 377 ARG A N 1
ATOM 2859 C CA . ARG A 1 377 ? -8.555 -2.482 -18.044 1.00 95.12 377 ARG A CA 1
ATOM 2860 C C . ARG A 1 377 ? -8.894 -1.064 -18.493 1.00 95.12 377 ARG A C 1
ATOM 2862 O O . ARG A 1 377 ? -9.766 -0.887 -19.336 1.00 95.12 377 ARG A O 1
ATOM 2869 N N . LYS A 1 378 ? -8.235 -0.049 -17.946 1.00 95.12 378 LYS A N 1
ATOM 2870 C CA . LYS A 1 378 ? -8.403 1.355 -18.341 1.00 95.12 378 LYS A CA 1
ATOM 2871 C C . LYS A 1 378 ? -7.340 1.818 -19.335 1.00 95.12 378 LYS A C 1
ATOM 2873 O O . LYS A 1 378 ? -7.411 2.956 -19.785 1.00 95.12 378 LYS A O 1
ATOM 2878 N N . GLY A 1 379 ? -6.411 0.943 -19.727 1.00 96.06 379 GLY A N 1
ATOM 2879 C CA . GLY A 1 379 ? -5.361 1.260 -20.694 1.00 96.06 379 GLY A CA 1
ATOM 2880 C C . GLY A 1 379 ? -4.034 1.709 -20.070 1.00 96.06 379 GLY A C 1
ATOM 2881 O O . GLY A 1 379 ? -3.116 2.044 -20.814 1.00 96.06 379 GLY A O 1
ATOM 2882 N N . PHE A 1 380 ? -3.911 1.710 -18.740 1.00 98.19 380 PHE A N 1
ATOM 2883 C CA . PHE A 1 380 ? -2.689 2.079 -18.024 1.00 98.19 380 PHE A CA 1
ATOM 2884 C C . PHE A 1 380 ? -1.817 0.852 -17.744 1.00 98.19 380 PHE A C 1
ATOM 2886 O O . PHE A 1 380 ? -2.322 -0.205 -17.375 1.00 98.19 380 PHE A O 1
ATOM 2893 N N . ASN A 1 381 ? -0.503 0.994 -17.908 1.00 97.88 381 ASN A N 1
ATOM 2894 C CA . ASN A 1 381 ? 0.491 -0.058 -17.652 1.00 97.88 381 ASN A CA 1
ATOM 2895 C C . ASN A 1 381 ? 1.576 0.359 -16.655 1.00 97.88 381 ASN A C 1
ATOM 2897 O O . ASN A 1 381 ? 2.438 -0.451 -16.321 1.00 97.88 381 ASN A O 1
ATOM 2901 N N . VAL A 1 382 ? 1.512 1.592 -16.153 1.00 98.62 382 VAL A N 1
ATOM 2902 C CA . VAL A 1 382 ? 2.307 2.061 -15.022 1.00 98.62 382 VAL A CA 1
ATOM 2903 C C . VAL A 1 382 ? 1.356 2.723 -14.032 1.00 98.62 382 VAL A C 1
ATOM 2905 O O . VAL A 1 382 ? 0.660 3.681 -14.370 1.00 98.62 382 VAL A O 1
ATOM 2908 N N . LEU A 1 383 ? 1.311 2.201 -12.813 1.00 98.44 383 LEU A N 1
ATOM 2909 C CA . LEU A 1 383 ? 0.555 2.771 -11.711 1.00 98.44 383 LEU A CA 1
ATOM 2910 C C . LEU A 1 383 ? 1.538 3.356 -10.694 1.00 98.44 383 LEU A C 1
ATOM 2912 O O . LEU A 1 383 ? 2.443 2.676 -10.199 1.00 98.44 383 LEU A O 1
ATOM 2916 N N . LEU A 1 384 ? 1.348 4.629 -10.364 1.00 98.44 384 LEU A N 1
ATOM 2917 C CA . LEU A 1 384 ? 2.159 5.378 -9.406 1.00 98.44 384 LEU A CA 1
ATOM 2918 C C . LEU A 1 384 ? 1.701 5.061 -7.975 1.00 98.44 384 LEU A C 1
ATOM 2920 O O . LEU A 1 384 ? 1.299 5.942 -7.212 1.00 98.44 384 LEU A O 1
ATOM 2924 N N . ALA A 1 385 ? 1.703 3.768 -7.653 1.00 97.06 385 ALA A N 1
ATOM 2925 C CA . ALA A 1 385 ? 1.215 3.186 -6.413 1.00 97.06 385 ALA A CA 1
ATOM 2926 C C . ALA A 1 385 ? 2.321 2.384 -5.720 1.00 97.06 385 ALA A C 1
ATOM 2928 O O . ALA A 1 385 ? 3.036 1.601 -6.351 1.00 97.06 385 ALA A O 1
ATOM 2929 N N . GLY A 1 386 ? 2.425 2.595 -4.409 1.00 96.12 386 GLY A N 1
ATOM 2930 C CA . GLY A 1 386 ? 3.520 2.106 -3.574 1.00 96.12 386 GLY A CA 1
ATOM 2931 C C . GLY A 1 386 ? 3.976 3.138 -2.538 1.00 96.12 386 GLY A C 1
ATOM 2932 O O . GLY A 1 386 ? 5.168 3.210 -2.252 1.00 96.12 386 GLY A O 1
ATOM 2933 N N . SER A 1 387 ? 3.053 3.968 -2.032 1.00 95.50 387 SER A N 1
ATOM 2934 C CA . SER A 1 387 ? 3.323 5.038 -1.064 1.00 95.50 387 SER A CA 1
ATOM 2935 C C . SER A 1 387 ? 3.787 4.449 0.280 1.00 95.50 387 SER A C 1
ATOM 2937 O O . SER A 1 387 ? 3.025 3.752 0.948 1.00 95.50 387 SER A O 1
ATOM 2939 N N . LEU A 1 388 ? 5.047 4.689 0.658 1.00 96.12 388 LEU A N 1
ATOM 2940 C CA . LEU A 1 388 ? 5.761 3.958 1.720 1.00 96.12 388 LEU A CA 1
ATOM 2941 C C . LEU A 1 388 ? 6.591 4.845 2.665 1.00 96.12 388 LEU A C 1
ATOM 2943 O O . LEU A 1 388 ? 7.357 4.348 3.488 1.00 96.12 388 LEU A O 1
ATOM 2947 N N . ASN A 1 389 ? 6.442 6.160 2.572 1.00 97.88 389 ASN A N 1
ATOM 2948 C CA . ASN A 1 389 ? 6.963 7.067 3.589 1.00 97.88 389 ASN A CA 1
ATOM 2949 C C . ASN A 1 389 ? 6.421 6.690 4.978 1.00 97.88 389 ASN A C 1
ATOM 2951 O O . ASN A 1 389 ? 5.282 6.230 5.101 1.00 97.88 389 ASN A O 1
ATOM 2955 N N . LEU A 1 390 ? 7.248 6.832 6.018 1.00 98.19 390 LEU A N 1
ATOM 2956 C CA . LEU A 1 390 ? 6.803 6.546 7.379 1.00 98.19 390 LEU A CA 1
ATOM 2957 C C . LEU A 1 390 ? 5.986 7.724 7.900 1.00 98.19 390 LEU A C 1
ATOM 2959 O O . LEU A 1 390 ? 6.326 8.886 7.684 1.00 98.19 390 LEU A O 1
ATOM 2963 N N . GLN A 1 391 ? 4.932 7.428 8.655 1.00 97.62 391 GLN A N 1
ATOM 2964 C CA . GLN A 1 391 ? 4.163 8.461 9.346 1.00 97.62 391 GLN A CA 1
ATOM 2965 C C . GLN A 1 391 ? 4.960 8.983 10.548 1.00 97.62 391 GLN A C 1
ATOM 2967 O O . GLN A 1 391 ? 4.811 8.508 11.674 1.00 97.62 391 GLN A O 1
ATOM 2972 N N . ARG A 1 392 ? 5.869 9.932 10.291 1.00 95.62 392 ARG A N 1
ATOM 2973 C CA . ARG A 1 392 ? 6.742 10.538 11.311 1.00 95.62 392 ARG A CA 1
ATOM 2974 C C . ARG A 1 392 ? 6.048 11.589 12.163 1.00 95.62 392 ARG A C 1
ATOM 2976 O O . ARG A 1 392 ? 6.406 11.758 13.328 1.00 95.62 392 ARG A O 1
ATOM 2983 N N . ASP A 1 393 ? 5.105 12.314 11.575 1.00 96.75 393 ASP A N 1
ATOM 2984 C CA . ASP A 1 393 ? 4.358 13.376 12.236 1.00 96.75 393 ASP A CA 1
ATOM 2985 C C . ASP A 1 393 ? 2.866 13.229 11.906 1.00 96.75 393 ASP A C 1
ATOM 2987 O O . ASP A 1 393 ? 2.521 13.083 10.729 1.00 96.75 393 ASP A O 1
ATOM 2991 N N . PRO A 1 394 ? 1.961 13.263 12.902 1.00 96.75 394 PRO A N 1
ATOM 2992 C CA . PRO A 1 394 ? 0.524 13.119 12.664 1.00 96.75 394 PRO A CA 1
ATOM 2993 C C . PRO A 1 394 ? -0.056 14.235 11.782 1.00 96.75 394 PRO A C 1
ATOM 2995 O O . PRO A 1 394 ? -1.105 14.036 11.170 1.00 96.75 394 PRO A O 1
ATOM 2998 N N . ARG A 1 395 ? 0.629 15.383 11.674 1.00 97.25 395 ARG A N 1
ATOM 2999 C CA . ARG A 1 395 ? 0.179 16.533 10.877 1.00 97.25 395 ARG A CA 1
ATOM 3000 C C . ARG A 1 395 ? 0.488 16.413 9.387 1.00 97.25 395 ARG A C 1
ATOM 3002 O O . ARG A 1 395 ? -0.015 17.230 8.624 1.00 97.25 395 ARG A O 1
ATOM 3009 N N . ASN A 1 396 ? 1.278 15.428 8.954 1.00 97.56 396 ASN A N 1
ATOM 3010 C CA . ASN A 1 396 ? 1.601 15.265 7.537 1.00 97.56 396 ASN A CA 1
ATOM 3011 C C . ASN A 1 396 ? 0.323 15.111 6.688 1.00 97.56 396 ASN A C 1
ATOM 3013 O O . ASN A 1 396 ? -0.489 14.206 6.917 1.00 97.56 396 ASN A O 1
ATOM 3017 N N . GLY A 1 397 ? 0.170 15.968 5.676 1.00 97.50 397 GLY A N 1
ATOM 3018 C CA . GLY A 1 397 ? -0.992 16.028 4.786 1.00 97.50 397 GLY A CA 1
ATOM 3019 C C . GLY A 1 397 ? -1.283 14.743 4.007 1.00 97.50 397 GLY A C 1
ATOM 3020 O O . GLY A 1 397 ? -2.416 14.528 3.578 1.00 97.50 397 GLY A O 1
ATOM 3021 N N . ARG A 1 398 ? -0.289 13.860 3.858 1.00 97.56 398 ARG A N 1
ATOM 3022 C CA . ARG A 1 398 ? -0.383 12.602 3.096 1.00 97.56 398 ARG A CA 1
ATOM 3023 C C . ARG A 1 398 ? -0.362 11.337 3.940 1.00 97.56 398 ARG A C 1
ATOM 3025 O O . ARG A 1 398 ? -0.309 10.247 3.375 1.00 97.56 398 ARG A O 1
ATOM 3032 N N . ASN A 1 399 ? -0.471 11.430 5.266 1.00 98.06 399 ASN A N 1
ATOM 3033 C CA . ASN A 1 399 ? -0.554 10.225 6.102 1.00 98.06 399 ASN A CA 1
ATOM 3034 C C . ASN A 1 399 ? -1.660 9.262 5.635 1.00 98.06 399 ASN A C 1
ATOM 3036 O O . ASN A 1 399 ? -1.455 8.051 5.662 1.00 98.06 399 ASN A O 1
ATOM 3040 N N . PHE A 1 400 ? -2.773 9.776 5.101 1.00 97.38 400 PHE A N 1
ATOM 3041 C CA . PHE A 1 400 ? -3.856 8.964 4.546 1.00 97.38 400 PHE A CA 1
ATOM 3042 C C . PHE A 1 400 ? -3.450 8.022 3.399 1.00 97.38 400 PHE A C 1
ATOM 3044 O O . PHE A 1 400 ? -4.158 7.051 3.144 1.00 97.38 400 PHE A O 1
ATOM 3051 N N . GLU A 1 401 ? -2.354 8.265 2.681 1.00 96.00 401 GLU A N 1
ATOM 3052 C CA . GLU A 1 401 ? -1.866 7.350 1.639 1.00 96.00 401 GLU A CA 1
ATOM 3053 C C . GLU A 1 401 ? -0.663 6.505 2.085 1.00 96.00 401 GLU A C 1
ATOM 3055 O O . GLU A 1 401 ? -0.241 5.615 1.349 1.00 96.00 401 GLU A O 1
ATOM 3060 N N . TYR A 1 402 ? -0.142 6.729 3.295 1.00 97.75 402 TYR A N 1
ATOM 3061 C CA . TYR A 1 402 ? 0.970 5.976 3.874 1.00 97.75 402 TYR A CA 1
ATOM 3062 C C . TYR A 1 402 ? 0.487 4.907 4.856 1.00 97.75 402 TYR A C 1
ATOM 3064 O O . TYR A 1 402 ? -0.525 5.061 5.532 1.00 97.75 402 TYR A O 1
ATOM 3072 N N . ALA A 1 403 ? 1.228 3.805 4.968 1.00 97.00 403 ALA A N 1
ATOM 3073 C CA . ALA A 1 403 ? 0.787 2.647 5.745 1.00 97.00 403 ALA A CA 1
ATOM 3074 C C . ALA A 1 403 ? 0.989 2.776 7.269 1.00 97.00 403 ALA A C 1
ATOM 3076 O O . ALA A 1 403 ? 0.325 2.070 8.014 1.00 97.00 403 ALA A O 1
ATOM 3077 N N . GLY A 1 404 ? 1.875 3.637 7.776 1.00 97.75 404 GLY A N 1
ATOM 3078 C CA . GLY A 1 404 ? 2.037 3.813 9.227 1.00 97.75 404 GLY A CA 1
ATOM 3079 C C . GLY A 1 404 ? 3.458 4.147 9.660 1.00 97.75 404 GLY A C 1
ATOM 3080 O O . GLY A 1 404 ? 4.278 4.583 8.855 1.00 97.75 404 GLY A O 1
ATOM 3081 N N . GLU A 1 405 ? 3.743 3.953 10.947 1.00 98.62 405 GLU A N 1
ATOM 3082 C CA . GLU A 1 405 ? 4.990 4.415 11.580 1.00 98.62 405 GLU A CA 1
ATOM 3083 C C . GLU A 1 405 ? 6.089 3.344 11.699 1.00 98.62 405 GLU A C 1
ATOM 3085 O O . GLU A 1 405 ? 7.249 3.676 11.943 1.00 98.62 405 GLU A O 1
ATOM 3090 N N . ASP A 1 406 ? 5.749 2.058 11.544 1.00 98.75 406 ASP A N 1
ATOM 3091 C CA . ASP A 1 406 ? 6.709 0.956 11.671 1.00 98.75 406 ASP A CA 1
ATOM 3092 C C . ASP A 1 406 ? 7.170 0.435 10.297 1.00 98.75 406 ASP A C 1
ATOM 3094 O O . ASP A 1 406 ? 6.332 0.027 9.487 1.00 98.75 406 ASP A O 1
ATOM 3098 N N . PRO A 1 407 ? 8.489 0.360 10.033 1.00 98.62 407 PRO A N 1
ATOM 3099 C CA . PRO A 1 407 ? 9.007 -0.063 8.734 1.00 98.62 407 PRO A CA 1
ATOM 3100 C C . PRO A 1 407 ? 8.715 -1.524 8.385 1.00 98.62 407 PRO A C 1
ATOM 3102 O O . PRO A 1 407 ? 8.587 -1.840 7.203 1.00 98.62 407 PRO A O 1
ATOM 3105 N N . LEU A 1 408 ? 8.594 -2.424 9.370 1.00 98.81 408 LEU A N 1
ATOM 3106 C CA . LEU A 1 408 ? 8.289 -3.826 9.087 1.00 98.81 408 LEU A CA 1
ATOM 3107 C C . LEU A 1 408 ? 6.823 -3.973 8.669 1.00 98.81 408 LEU A C 1
ATOM 3109 O O . LEU A 1 408 ? 6.546 -4.626 7.662 1.00 98.81 408 LEU A O 1
ATOM 3113 N N . LEU A 1 409 ? 5.898 -3.347 9.403 1.00 98.88 409 LEU A N 1
ATOM 3114 C CA . LEU A 1 409 ? 4.477 -3.355 9.048 1.00 98.88 409 LEU A CA 1
ATOM 3115 C C . LEU A 1 409 ? 4.241 -2.654 7.702 1.00 98.88 409 LEU A C 1
ATOM 3117 O O . LEU A 1 409 ? 3.690 -3.263 6.784 1.00 98.88 409 LEU A O 1
ATOM 3121 N N . ALA A 1 410 ? 4.698 -1.405 7.571 1.00 98.75 410 ALA A N 1
ATOM 3122 C CA . ALA A 1 410 ? 4.487 -0.596 6.375 1.00 98.75 410 ALA A CA 1
ATOM 3123 C C . ALA A 1 410 ? 5.106 -1.252 5.132 1.00 98.75 410 ALA A C 1
ATOM 3125 O O . ALA A 1 410 ? 4.413 -1.451 4.134 1.00 98.75 410 ALA A O 1
ATOM 3126 N N . GLY A 1 411 ? 6.374 -1.671 5.218 1.00 98.75 411 GLY A N 1
ATOM 3127 C CA . GLY A 1 411 ? 7.072 -2.328 4.114 1.00 98.75 411 GLY A CA 1
ATOM 3128 C C . GLY A 1 411 ? 6.381 -3.612 3.668 1.00 98.75 411 GLY A C 1
ATOM 3129 O O . GLY A 1 411 ? 6.166 -3.815 2.476 1.00 98.75 411 GLY A O 1
ATOM 3130 N N . THR A 1 412 ? 5.950 -4.454 4.613 1.00 98.81 412 THR A N 1
ATOM 3131 C CA . THR A 1 412 ? 5.301 -5.730 4.274 1.00 98.81 412 THR A CA 1
ATOM 3132 C C . THR A 1 412 ? 3.971 -5.518 3.552 1.00 98.81 412 THR A C 1
ATOM 3134 O O . THR A 1 412 ? 3.693 -6.185 2.555 1.00 98.81 412 THR A O 1
ATOM 3137 N N . LEU A 1 413 ? 3.135 -4.597 4.040 1.00 98.81 413 LEU A N 1
ATOM 3138 C CA . LEU A 1 413 ? 1.803 -4.379 3.476 1.00 98.81 413 LEU A CA 1
ATOM 3139 C C . LEU A 1 413 ? 1.856 -3.633 2.141 1.00 98.81 413 LEU A C 1
ATOM 3141 O O . LEU A 1 413 ? 1.160 -4.019 1.201 1.00 98.81 413 LEU A O 1
ATOM 3145 N N . VAL A 1 414 ? 2.716 -2.620 2.014 1.00 98.81 414 VAL A N 1
ATOM 3146 C CA . VAL A 1 414 ? 2.898 -1.926 0.732 1.00 98.81 414 VAL A CA 1
ATOM 3147 C C . VAL A 1 414 ? 3.553 -2.846 -0.296 1.00 98.81 414 VAL A C 1
ATOM 3149 O O . VAL A 1 414 ? 3.094 -2.876 -1.434 1.00 98.81 414 VAL A O 1
ATOM 3152 N N . GLY A 1 415 ? 4.540 -3.661 0.092 1.00 98.75 415 GLY A N 1
ATOM 3153 C CA . GLY A 1 415 ? 5.122 -4.685 -0.783 1.00 98.75 415 GLY A CA 1
ATOM 3154 C C . GLY A 1 415 ? 4.086 -5.705 -1.276 1.00 98.75 415 GLY A C 1
ATOM 3155 O O . GLY A 1 415 ? 4.067 -6.054 -2.453 1.00 98.75 415 GLY A O 1
ATOM 3156 N N . ALA A 1 416 ? 3.151 -6.121 -0.416 1.00 98.50 416 ALA A N 1
ATOM 3157 C CA . ALA A 1 416 ? 2.051 -6.997 -0.822 1.00 98.50 416 ALA A CA 1
ATOM 3158 C C . ALA A 1 416 ? 1.089 -6.318 -1.817 1.00 98.50 416 ALA A C 1
ATOM 3160 O O . ALA A 1 416 ? 0.656 -6.952 -2.779 1.00 98.50 416 ALA A O 1
ATOM 3161 N N . SER A 1 417 ? 0.792 -5.026 -1.629 1.00 98.75 417 SER A N 1
ATOM 3162 C CA . SER A 1 417 ? 0.008 -4.231 -2.588 1.00 98.75 417 SER A CA 1
ATOM 3163 C C . SER A 1 417 ? 0.727 -4.085 -3.937 1.00 98.75 417 SER A C 1
ATOM 3165 O O . SER A 1 417 ? 0.121 -4.319 -4.983 1.00 98.75 417 SER A O 1
ATOM 3167 N N . VAL A 1 418 ? 2.036 -3.798 -3.918 1.00 98.81 418 VAL A N 1
ATOM 3168 C CA . VAL A 1 418 ? 2.904 -3.765 -5.110 1.00 98.81 418 VAL A CA 1
ATOM 3169 C C . VAL A 1 418 ? 2.821 -5.088 -5.866 1.00 98.81 418 VAL A C 1
ATOM 3171 O O . VAL A 1 418 ? 2.530 -5.080 -7.060 1.00 98.81 418 VAL A O 1
ATOM 3174 N N . ARG A 1 419 ? 2.971 -6.222 -5.174 1.00 98.19 419 ARG A N 1
ATOM 3175 C CA . ARG A 1 419 ? 2.804 -7.550 -5.778 1.00 98.19 419 ARG A CA 1
ATOM 3176 C C . ARG A 1 419 ? 1.444 -7.719 -6.439 1.00 98.19 419 ARG A C 1
ATOM 3178 O O . ARG A 1 419 ? 1.379 -8.114 -7.597 1.00 98.19 419 ARG A O 1
ATOM 3185 N N . GLY A 1 420 ? 0.368 -7.357 -5.741 1.00 96.81 420 GLY A N 1
ATOM 3186 C CA . GLY A 1 420 ? -0.983 -7.430 -6.294 1.00 96.81 420 GLY A CA 1
ATOM 3187 C C . GLY A 1 420 ? -1.125 -6.644 -7.599 1.00 96.81 420 GLY A C 1
ATOM 3188 O O . GLY A 1 420 ? -1.729 -7.138 -8.546 1.00 96.81 420 GLY A O 1
ATOM 3189 N N . ILE A 1 421 ? -0.535 -5.448 -7.686 1.00 98.62 421 ILE A N 1
ATOM 3190 C CA . ILE A 1 421 ? -0.545 -4.633 -8.911 1.00 98.62 421 ILE A CA 1
ATOM 3191 C C . ILE A 1 421 ? 0.230 -5.330 -10.042 1.00 98.62 421 ILE A C 1
ATOM 3193 O O . ILE A 1 421 ? -0.275 -5.415 -11.165 1.00 98.62 421 ILE A O 1
ATOM 3197 N N . GLN A 1 422 ? 1.427 -5.849 -9.749 1.00 97.94 422 GLN A N 1
ATOM 3198 C CA . GLN A 1 422 ? 2.311 -6.465 -10.749 1.00 97.94 422 GLN A CA 1
ATOM 3199 C C . GLN A 1 422 ? 1.799 -7.810 -11.264 1.00 97.94 422 GLN A C 1
ATOM 3201 O O . GLN A 1 422 ? 1.944 -8.084 -12.455 1.00 97.94 422 GLN A O 1
ATOM 3206 N N . ASP A 1 423 ? 1.083 -8.573 -10.433 1.00 95.25 423 ASP A N 1
ATOM 3207 C CA . ASP A 1 423 ? 0.374 -9.797 -10.836 1.00 95.25 423 ASP A CA 1
ATOM 3208 C C . ASP A 1 423 ? -0.685 -9.531 -11.931 1.00 95.25 423 ASP A C 1
ATOM 3210 O O . ASP A 1 423 ? -1.194 -10.462 -12.547 1.00 95.25 423 ASP A O 1
ATOM 3214 N N . GLN A 1 424 ? -1.052 -8.265 -12.178 1.00 95.44 424 GLN A N 1
ATOM 3215 C CA . GLN A 1 424 ? -1.993 -7.848 -13.230 1.00 95.44 424 GLN A CA 1
ATOM 3216 C C . GLN A 1 424 ? -1.296 -7.250 -14.465 1.00 95.44 424 GLN A C 1
ATOM 3218 O O . GLN A 1 424 ? -1.942 -6.592 -15.283 1.00 95.44 424 GLN A O 1
ATOM 3223 N N . HIS A 1 425 ? 0.015 -7.460 -14.600 1.00 96.38 425 HIS A N 1
ATOM 3224 C CA . HIS A 1 425 ? 0.852 -6.939 -15.683 1.00 96.38 425 HIS A CA 1
ATOM 3225 C C . HIS A 1 425 ? 0.906 -5.407 -15.766 1.00 96.38 425 HIS A C 1
ATOM 3227 O O . HIS A 1 425 ? 0.950 -4.817 -16.851 1.00 96.38 425 HIS A O 1
ATOM 3233 N N . VAL A 1 426 ? 0.890 -4.750 -14.607 1.00 98.44 426 VAL A N 1
ATOM 3234 C CA . VAL A 1 426 ? 1.030 -3.297 -14.469 1.00 98.44 426 VAL A CA 1
ATOM 3235 C C . VAL A 1 426 ? 2.256 -3.015 -13.615 1.00 98.44 426 VAL A C 1
ATOM 3237 O O . VAL A 1 426 ? 2.422 -3.602 -12.550 1.00 98.44 426 VAL A O 1
ATOM 3240 N N . VAL A 1 427 ? 3.118 -2.100 -14.053 1.00 98.75 427 VAL A N 1
ATOM 3241 C CA . VAL A 1 427 ? 4.258 -1.679 -13.236 1.00 98.75 427 VAL A CA 1
ATOM 3242 C C . VAL A 1 427 ? 3.754 -0.899 -12.025 1.00 98.75 427 VAL A C 1
ATOM 3244 O O . VAL A 1 427 ? 3.091 0.123 -12.191 1.00 98.75 427 VAL A O 1
ATOM 3247 N N . SER A 1 428 ? 4.109 -1.347 -10.822 1.00 98.56 428 SER A N 1
ATOM 3248 C CA . SER A 1 428 ? 3.938 -0.562 -9.597 1.00 98.56 428 SER A CA 1
ATOM 3249 C C . SER A 1 428 ? 5.158 0.327 -9.347 1.00 98.56 428 SER A C 1
ATOM 3251 O O . SER A 1 428 ? 6.267 0.017 -9.791 1.00 98.56 428 SER A O 1
ATOM 3253 N N . THR A 1 429 ? 4.963 1.408 -8.591 1.00 98.50 429 THR A N 1
ATOM 3254 C CA . THR A 1 429 ? 6.003 2.405 -8.315 1.00 98.50 429 THR A CA 1
ATOM 3255 C C . THR A 1 429 ? 6.120 2.682 -6.818 1.00 98.50 429 THR A C 1
ATOM 3257 O O . THR A 1 429 ? 5.296 3.410 -6.262 1.00 98.50 429 THR A O 1
ATOM 3260 N N . LEU A 1 430 ? 7.156 2.150 -6.159 1.00 98.31 430 LEU A N 1
ATOM 3261 C CA . LEU A 1 430 ? 7.425 2.514 -4.761 1.00 98.31 430 LEU A CA 1
ATOM 3262 C C . LEU A 1 430 ? 7.776 4.002 -4.665 1.00 98.31 430 LEU A C 1
ATOM 3264 O O . LEU A 1 430 ? 8.637 4.482 -5.406 1.00 98.31 430 LEU A O 1
ATOM 3268 N N . LYS A 1 431 ? 7.117 4.727 -3.758 1.00 97.88 431 LYS A N 1
ATOM 3269 C CA . LYS A 1 431 ? 7.258 6.179 -3.621 1.00 97.88 431 LYS A CA 1
ATOM 3270 C C . LYS A 1 431 ? 7.062 6.653 -2.176 1.00 97.88 431 LYS A C 1
ATOM 3272 O O . LYS A 1 431 ? 6.435 5.967 -1.384 1.00 97.88 431 LYS A O 1
ATOM 3277 N N . HIS A 1 432 ? 7.589 7.797 -1.770 1.00 98.31 432 HIS A N 1
ATOM 3278 C CA . HIS A 1 432 ? 8.558 8.634 -2.477 1.00 98.31 432 HIS A CA 1
ATOM 3279 C C . HIS A 1 432 ? 9.909 8.387 -1.823 1.00 98.31 432 HIS A C 1
ATOM 3281 O O . HIS A 1 432 ? 10.051 8.574 -0.615 1.00 98.31 432 HIS A O 1
ATOM 3287 N N . PHE A 1 433 ? 10.877 7.913 -2.600 1.00 98.50 433 PHE A N 1
ATOM 3288 C CA . PHE A 1 433 ? 12.178 7.468 -2.120 1.00 98.50 433 PHE A CA 1
ATOM 3289 C C . PHE A 1 433 ? 13.130 8.672 -1.980 1.00 98.50 433 PHE A C 1
ATOM 3291 O O . PHE A 1 433 ? 13.630 9.184 -2.979 1.00 98.50 433 PHE A O 1
ATOM 3298 N N . ALA A 1 434 ? 13.391 9.195 -0.781 1.00 96.38 434 ALA A N 1
ATOM 3299 C CA . ALA A 1 434 ? 12.910 8.757 0.535 1.00 96.38 434 ALA A CA 1
ATOM 3300 C C . ALA A 1 434 ? 12.646 9.963 1.461 1.00 96.38 434 ALA A C 1
ATOM 3302 O O . ALA A 1 434 ? 13.064 11.075 1.151 1.00 96.38 434 ALA A O 1
ATOM 3303 N N . MET A 1 435 ? 11.993 9.725 2.608 1.00 95.88 435 MET A N 1
ATOM 3304 C CA . MET A 1 435 ? 11.763 10.715 3.682 1.00 95.88 435 MET A CA 1
ATOM 3305 C C . MET A 1 435 ? 10.949 11.958 3.269 1.00 95.88 435 MET A C 1
ATOM 3307 O O . MET A 1 435 ? 11.173 13.055 3.773 1.00 95.88 435 MET A O 1
ATOM 3311 N N . ASN A 1 436 ? 9.991 11.791 2.355 1.00 96.56 436 ASN A N 1
ATOM 3312 C CA . ASN A 1 436 ? 8.979 12.796 2.026 1.00 96.56 436 ASN A CA 1
ATOM 3313 C C . ASN A 1 436 ? 7.832 12.756 3.050 1.00 96.56 436 ASN A C 1
ATOM 3315 O O . ASN A 1 436 ? 6.678 12.466 2.718 1.00 96.56 436 ASN A O 1
ATOM 3319 N N . ASP A 1 437 ? 8.182 12.952 4.319 1.00 91.69 437 ASP A N 1
ATOM 3320 C CA . ASP A 1 437 ? 7.282 12.706 5.447 1.00 91.69 437 ASP A CA 1
ATOM 3321 C C . ASP A 1 437 ? 6.603 14.001 5.943 1.00 91.69 437 ASP A C 1
ATOM 3323 O O . ASP A 1 437 ? 5.997 13.994 7.014 1.00 91.69 437 ASP A O 1
ATOM 3327 N N . MET A 1 438 ? 6.696 15.091 5.166 1.00 94.56 438 MET A N 1
ATOM 3328 C CA . MET A 1 438 ? 6.024 16.386 5.353 1.00 94.56 438 MET A CA 1
ATOM 3329 C C . MET A 1 438 ? 5.762 17.040 3.988 1.00 94.56 438 MET A C 1
ATOM 3331 O O . MET A 1 438 ? 6.649 17.063 3.132 1.00 94.56 438 MET A O 1
ATOM 3335 N N . GLU A 1 439 ? 4.583 17.624 3.784 1.00 96.56 439 GLU A N 1
ATOM 3336 C CA . GLU A 1 439 ? 4.227 18.290 2.524 1.00 96.56 439 GLU A CA 1
ATOM 3337 C C . GLU A 1 439 ? 4.679 19.752 2.475 1.00 96.56 439 GLU A C 1
ATOM 3339 O O . GLU A 1 439 ? 5.047 20.283 1.418 1.00 96.56 439 GLU A O 1
ATOM 3344 N N . THR A 1 440 ? 4.680 20.413 3.627 1.00 94.00 440 THR A N 1
ATOM 3345 C CA . THR A 1 440 ? 5.081 21.801 3.775 1.00 94.00 440 THR A CA 1
ATOM 3346 C C . THR A 1 440 ? 6.541 21.972 3.343 1.00 94.00 440 THR A C 1
ATOM 3348 O O . THR A 1 440 ? 7.481 21.386 3.884 1.00 94.00 440 THR A O 1
ATOM 3351 N N . GLY A 1 441 ? 6.747 22.792 2.310 1.00 92.75 441 GLY A N 1
ATOM 3352 C CA . GLY A 1 441 ? 8.072 23.027 1.740 1.00 92.75 441 GLY A CA 1
ATOM 3353 C C . GLY A 1 441 ? 8.708 21.794 1.087 1.00 92.75 441 GLY A C 1
ATOM 3354 O O . GLY A 1 441 ? 9.918 21.815 0.888 1.00 92.75 441 GLY A O 1
ATOM 3355 N N . ARG A 1 442 ? 7.950 20.736 0.747 1.00 95.31 442 ARG A N 1
ATOM 3356 C CA . ARG A 1 442 ? 8.476 19.467 0.188 1.00 95.31 442 ARG A CA 1
ATOM 3357 C C . ARG A 1 442 ? 9.444 19.626 -0.983 1.00 95.31 442 ARG A C 1
ATOM 3359 O O . ARG A 1 442 ? 10.386 18.861 -1.106 1.00 95.31 442 ARG A O 1
ATOM 3366 N N . ASN A 1 443 ? 9.270 20.665 -1.800 1.00 94.12 443 ASN A N 1
ATOM 3367 C CA . ASN A 1 443 ? 10.130 20.942 -2.956 1.00 94.12 443 ASN A CA 1
ATOM 3368 C C . ASN A 1 443 ? 11.473 21.596 -2.591 1.00 94.12 443 ASN A C 1
ATOM 3370 O O . ASN A 1 443 ? 12.286 21.847 -3.476 1.00 94.12 443 ASN A O 1
ATOM 3374 N N . THR A 1 444 ? 11.686 21.972 -1.328 1.00 93.50 444 THR A N 1
ATOM 3375 C CA . THR A 1 444 ? 12.843 22.780 -0.918 1.00 93.50 444 THR A CA 1
ATOM 3376 C C . THR A 1 444 ? 13.437 22.382 0.423 1.00 93.50 444 THR A C 1
ATOM 3378 O O . THR A 1 444 ? 14.634 22.587 0.614 1.00 93.50 444 THR A O 1
ATOM 3381 N N . HIS A 1 445 ? 12.672 21.842 1.371 1.00 95.75 445 HIS A N 1
ATOM 3382 C CA . HIS A 1 445 ? 13.212 21.507 2.687 1.00 95.75 445 HIS A CA 1
ATOM 3383 C C . HIS A 1 445 ? 14.222 20.349 2.599 1.00 95.75 445 HIS A C 1
ATOM 3385 O O . HIS A 1 445 ? 14.218 19.565 1.647 1.00 95.75 445 HIS A O 1
ATOM 3391 N N . SER A 1 446 ? 15.112 20.258 3.584 1.00 98.00 446 SER A N 1
ATOM 3392 C CA . SER A 1 446 ? 15.988 19.104 3.799 1.00 98.00 446 SER A CA 1
ATOM 3393 C C . SER A 1 446 ? 15.502 18.260 4.970 1.00 98.00 446 SER A C 1
ATOM 3395 O O . SER A 1 446 ? 15.300 18.792 6.054 1.00 98.00 446 SER A O 1
ATOM 3397 N N . ALA A 1 447 ? 15.316 16.960 4.768 1.00 97.69 447 ALA A N 1
ATOM 3398 C CA . ALA A 1 447 ? 15.161 15.991 5.845 1.00 97.69 447 ALA A CA 1
ATOM 3399 C C . ALA A 1 447 ? 16.561 15.578 6.322 1.00 97.69 447 ALA A C 1
ATOM 3401 O O . ALA A 1 447 ? 17.299 14.899 5.599 1.00 97.69 447 ALA A O 1
ATOM 3402 N N . ASP A 1 448 ? 16.947 16.021 7.517 1.00 98.00 448 ASP A N 1
ATOM 3403 C CA . ASP A 1 448 ? 18.295 15.813 8.044 1.00 98.00 448 ASP A CA 1
ATOM 3404 C C . ASP A 1 448 ? 18.296 14.657 9.050 1.00 98.00 448 ASP A C 1
ATOM 3406 O O . ASP A 1 448 ? 17.664 14.717 10.105 1.00 98.00 448 ASP A O 1
ATOM 3410 N N . ILE A 1 449 ? 19.003 13.576 8.714 1.00 97.94 449 ILE A N 1
ATOM 3411 C CA . ILE A 1 449 ? 18.981 12.313 9.459 1.00 97.94 449 ILE A CA 1
ATOM 3412 C C . ILE A 1 449 ? 20.341 11.607 9.412 1.00 97.94 449 ILE A C 1
ATOM 3414 O O . ILE A 1 449 ? 21.040 11.590 8.396 1.00 97.94 449 ILE A O 1
ATOM 3418 N N . GLY A 1 450 ? 20.720 10.964 10.520 1.00 97.56 450 GLY A N 1
ATOM 3419 C CA . GLY A 1 450 ? 21.939 10.155 10.583 1.00 97.56 450 GLY A CA 1
ATOM 3420 C C . GLY A 1 450 ? 21.849 8.883 9.731 1.00 97.56 450 GLY A C 1
ATOM 3421 O O . GLY A 1 450 ? 20.811 8.226 9.695 1.00 97.56 450 GLY A O 1
ATOM 3422 N N . ALA A 1 451 ? 22.958 8.473 9.105 1.00 96.06 451 ALA A N 1
ATOM 3423 C CA . ALA A 1 451 ? 22.989 7.335 8.176 1.00 96.06 451 ALA A CA 1
ATOM 3424 C C . ALA A 1 451 ? 22.442 6.027 8.779 1.00 96.06 451 ALA A C 1
ATOM 3426 O O . ALA A 1 451 ? 21.611 5.364 8.165 1.00 96.06 451 ALA A O 1
ATOM 3427 N N . ARG A 1 452 ? 22.846 5.675 10.010 1.00 97.12 452 ARG A N 1
ATOM 3428 C CA . ARG A 1 452 ? 22.293 4.507 10.719 1.00 97.12 452 ARG A CA 1
ATOM 3429 C C . ARG A 1 452 ? 20.781 4.626 10.906 1.00 97.12 452 ARG A C 1
ATOM 3431 O O . ARG A 1 452 ? 20.054 3.687 10.608 1.00 97.12 452 ARG A O 1
ATOM 3438 N N . ALA A 1 453 ? 20.314 5.788 11.359 1.00 98.12 453 ALA A N 1
ATOM 3439 C CA . ALA A 1 453 ? 18.901 6.022 11.616 1.00 98.12 453 ALA A CA 1
ATOM 3440 C C . ALA A 1 453 ? 18.053 5.886 10.345 1.00 98.12 453 ALA A C 1
ATOM 3442 O O . ALA A 1 453 ? 17.038 5.196 10.356 1.00 98.12 453 ALA A O 1
ATOM 3443 N N . MET A 1 454 ? 18.523 6.470 9.243 1.00 97.31 454 MET A N 1
ATOM 3444 C CA . MET A 1 454 ? 17.903 6.383 7.921 1.00 97.31 454 MET A CA 1
ATOM 3445 C C . MET A 1 454 ? 17.767 4.929 7.440 1.00 97.31 454 MET A C 1
ATOM 3447 O O . MET A 1 454 ? 16.714 4.529 6.945 1.00 97.31 454 MET A O 1
ATOM 3451 N N . HIS A 1 455 ? 18.807 4.111 7.640 1.00 98.06 455 HIS A N 1
ATOM 3452 C CA . HIS A 1 455 ? 18.784 2.687 7.301 1.00 98.06 455 HIS A CA 1
ATOM 3453 C C . HIS A 1 455 ? 17.900 1.838 8.222 1.00 98.06 455 HIS A C 1
ATOM 3455 O O . HIS A 1 455 ? 17.388 0.827 7.762 1.00 98.06 455 HIS A O 1
ATOM 3461 N N . GLU A 1 456 ? 17.700 2.231 9.482 1.00 98.12 456 GLU A N 1
ATOM 3462 C CA . GLU A 1 456 ? 16.877 1.512 10.473 1.00 98.12 456 GLU A CA 1
ATOM 3463 C C . GLU A 1 456 ? 15.408 1.984 10.545 1.00 98.12 456 GLU A C 1
ATOM 3465 O O . GLU A 1 456 ? 14.610 1.416 11.302 1.00 98.12 456 GLU A O 1
ATOM 3470 N N . SER A 1 457 ? 15.039 2.994 9.748 1.00 98.00 457 SER A N 1
ATOM 3471 C CA . SER A 1 457 ? 13.676 3.537 9.638 1.00 98.00 457 SER A CA 1
ATOM 3472 C C . SER A 1 457 ? 13.177 3.571 8.189 1.00 98.00 457 SER A C 1
ATOM 3474 O O . SER A 1 457 ? 12.737 2.534 7.698 1.00 98.00 457 SER A O 1
ATOM 3476 N N . ASP A 1 458 ? 13.237 4.701 7.479 1.00 97.56 458 ASP A N 1
ATOM 3477 C CA . ASP A 1 458 ? 12.539 4.862 6.189 1.00 97.56 458 ASP A CA 1
ATOM 3478 C C . ASP A 1 458 ? 13.092 3.923 5.121 1.00 97.56 458 ASP A C 1
ATOM 3480 O O . ASP A 1 458 ? 12.333 3.223 4.453 1.00 97.56 458 ASP A O 1
ATOM 3484 N N . LEU A 1 459 ? 14.421 3.822 4.992 1.00 98.31 459 LEU A N 1
ATOM 3485 C CA . LEU A 1 459 ? 15.015 2.907 4.016 1.00 98.31 459 LEU A CA 1
ATOM 3486 C C . LEU A 1 459 ? 14.757 1.443 4.378 1.00 98.31 459 LEU A C 1
ATOM 3488 O O . LEU A 1 459 ? 14.689 0.608 3.478 1.00 98.31 459 LEU A O 1
ATOM 3492 N N . LEU A 1 460 ? 14.579 1.117 5.664 1.00 98.25 460 LEU A N 1
ATOM 3493 C CA . LEU A 1 460 ? 14.168 -0.229 6.051 1.00 98.25 460 LEU A CA 1
ATOM 3494 C C . LEU A 1 460 ? 12.761 -0.540 5.532 1.00 98.25 460 LEU A C 1
ATOM 3496 O O . LEU A 1 460 ? 12.546 -1.650 5.058 1.00 98.25 460 LEU A O 1
ATOM 3500 N N . ALA A 1 461 ? 11.834 0.423 5.558 1.00 98.62 461 ALA A N 1
ATOM 3501 C CA . ALA A 1 461 ? 10.489 0.231 5.017 1.00 98.62 461 ALA A CA 1
ATOM 3502 C C . ALA A 1 461 ? 10.541 -0.121 3.520 1.00 98.62 461 ALA A C 1
ATOM 3504 O O . ALA A 1 461 ? 10.009 -1.155 3.112 1.00 98.62 461 ALA A O 1
ATOM 3505 N N . PHE A 1 462 ? 11.269 0.670 2.718 1.00 98.69 462 PHE A N 1
ATOM 3506 C CA . PHE A 1 462 ? 11.477 0.393 1.288 1.00 98.69 462 PHE A CA 1
ATOM 3507 C C . PHE A 1 462 ? 12.171 -0.946 1.042 1.00 98.69 462 PHE A C 1
ATOM 3509 O O . PHE A 1 462 ? 11.755 -1.701 0.163 1.00 98.69 462 PHE A O 1
ATOM 3516 N N . ARG A 1 463 ? 13.197 -1.271 1.835 1.00 97.38 463 ARG A N 1
ATOM 3517 C CA . ARG A 1 463 ? 13.890 -2.556 1.739 1.00 97.38 463 ARG A CA 1
ATOM 3518 C C . ARG A 1 463 ? 12.945 -3.727 2.001 1.00 97.38 463 ARG A C 1
ATOM 3520 O O . ARG A 1 463 ? 12.943 -4.670 1.219 1.00 97.38 463 ARG A O 1
ATOM 3527 N N . VAL A 1 464 ? 12.150 -3.670 3.071 1.00 98.19 464 VAL A N 1
ATOM 3528 C CA . VAL A 1 464 ? 11.186 -4.727 3.414 1.00 98.19 464 VAL A CA 1
ATOM 3529 C C . VAL A 1 464 ? 10.147 -4.884 2.302 1.00 98.19 464 VAL A C 1
ATOM 3531 O O . VAL A 1 464 ? 9.842 -6.012 1.928 1.00 98.19 464 VAL A O 1
ATOM 3534 N N . ALA A 1 465 ? 9.649 -3.789 1.720 1.00 98.44 465 ALA A N 1
ATOM 3535 C CA . ALA A 1 465 ? 8.739 -3.880 0.577 1.00 98.44 465 ALA A CA 1
ATOM 3536 C C . ALA A 1 465 ? 9.380 -4.587 -0.625 1.00 98.44 465 ALA A C 1
ATOM 3538 O O . ALA A 1 465 ? 8.747 -5.457 -1.215 1.00 98.44 465 ALA A O 1
ATOM 3539 N N . MET A 1 466 ? 10.644 -4.283 -0.935 1.00 96.44 466 MET A N 1
ATOM 3540 C CA . MET A 1 466 ? 11.395 -4.954 -2.005 1.00 96.44 466 MET A CA 1
ATOM 3541 C C . MET A 1 466 ? 11.728 -6.421 -1.705 1.00 96.44 466 MET A C 1
ATOM 3543 O O . MET A 1 466 ? 11.879 -7.214 -2.630 1.00 96.44 466 MET A O 1
ATOM 3547 N N . GLU A 1 467 ? 11.848 -6.797 -0.429 1.00 94.44 467 GLU A N 1
ATOM 3548 C CA . GLU A 1 467 ? 11.984 -8.198 -0.009 1.00 94.44 467 GLU A CA 1
ATOM 3549 C C . GLU A 1 467 ? 10.676 -8.988 -0.195 1.00 94.44 467 GLU A C 1
ATOM 3551 O O . GLU A 1 467 ? 10.730 -10.206 -0.374 1.00 94.44 467 GLU A O 1
ATOM 3556 N N . VAL A 1 468 ? 9.518 -8.315 -0.176 1.00 93.81 468 VAL A N 1
ATOM 3557 C CA . VAL A 1 468 ? 8.220 -8.917 -0.525 1.00 93.81 468 VAL A CA 1
ATOM 3558 C C . VAL A 1 468 ? 8.039 -9.001 -2.040 1.00 93.81 468 VAL A C 1
ATOM 3560 O O . VAL A 1 468 ? 7.641 -10.056 -2.529 1.00 93.81 468 VAL A O 1
ATOM 3563 N N . GLU A 1 469 ? 8.316 -7.911 -2.761 1.00 93.88 469 GLU A N 1
ATOM 3564 C CA . GLU A 1 469 ? 8.213 -7.824 -4.220 1.00 93.88 469 GLU A CA 1
ATOM 3565 C C . GLU A 1 469 ? 9.112 -6.702 -4.767 1.00 93.88 469 GLU A C 1
ATOM 3567 O O . GLU A 1 469 ? 8.993 -5.545 -4.356 1.00 93.88 469 GLU A O 1
ATOM 3572 N N . GLU A 1 470 ? 9.982 -7.008 -5.737 1.00 96.88 470 GLU A N 1
ATOM 3573 C CA . GLU A 1 470 ? 10.753 -5.974 -6.441 1.00 96.88 470 GLU A CA 1
ATOM 3574 C C . GLU A 1 470 ? 9.814 -5.174 -7.369 1.00 96.88 470 GLU A C 1
ATOM 3576 O O . GLU A 1 470 ? 9.272 -5.748 -8.320 1.00 96.88 470 GLU A O 1
ATOM 3581 N N . PRO A 1 471 ? 9.615 -3.856 -7.158 1.00 97.62 471 PRO A N 1
ATOM 3582 C CA . PRO A 1 471 ? 8.757 -3.072 -8.036 1.00 97.62 471 PRO A CA 1
ATOM 3583 C C . PRO A 1 471 ? 9.412 -2.884 -9.414 1.00 97.62 471 PRO A C 1
ATOM 3585 O O . PRO A 1 471 ? 10.635 -2.866 -9.549 1.00 97.62 471 PRO A O 1
ATOM 3588 N N . GLY A 1 472 ? 8.619 -2.652 -10.457 1.00 98.38 472 GLY A N 1
ATOM 3589 C CA . GLY A 1 472 ? 9.146 -2.289 -11.772 1.00 98.38 472 GLY A CA 1
ATOM 3590 C C . GLY A 1 472 ? 9.786 -0.896 -11.771 1.00 98.38 472 GLY A C 1
ATOM 3591 O O . GLY A 1 472 ? 10.725 -0.665 -12.539 1.00 98.38 472 GLY A O 1
ATOM 3592 N N . ALA A 1 473 ? 9.333 -0.003 -10.880 1.00 98.75 473 ALA A N 1
ATOM 3593 C CA . ALA A 1 473 ? 9.826 1.364 -10.757 1.00 98.75 473 ALA A CA 1
ATOM 3594 C C . ALA A 1 473 ? 9.910 1.873 -9.303 1.00 98.75 473 ALA A C 1
ATOM 3596 O O . ALA A 1 473 ? 9.211 1.402 -8.403 1.00 98.75 473 ALA A O 1
ATOM 3597 N N . VAL A 1 474 ? 10.749 2.887 -9.087 1.00 98.88 474 VAL A N 1
ATOM 3598 C CA . VAL A 1 474 ? 10.833 3.678 -7.848 1.00 98.88 474 VAL A CA 1
ATOM 3599 C C . VAL A 1 474 ? 10.748 5.158 -8.206 1.00 98.88 474 VAL A C 1
ATOM 3601 O O . VAL A 1 474 ? 11.423 5.607 -9.128 1.00 98.88 474 VAL A O 1
ATOM 3604 N N . MET A 1 475 ? 9.955 5.930 -7.473 1.00 98.88 475 MET A N 1
ATOM 3605 C CA . MET A 1 475 ? 9.884 7.382 -7.632 1.00 98.88 475 MET A CA 1
ATOM 3606 C C . MET A 1 475 ? 10.740 8.067 -6.571 1.00 98.88 475 MET A C 1
ATOM 3608 O O . MET A 1 475 ? 10.554 7.809 -5.379 1.00 98.88 475 MET A O 1
ATOM 3612 N N . SER A 1 476 ? 11.670 8.931 -6.981 1.00 98.62 476 SER A N 1
ATOM 3613 C CA . SER A 1 476 ? 12.453 9.737 -6.038 1.00 98.62 476 SER A CA 1
ATOM 3614 C C . SER A 1 476 ? 11.588 10.820 -5.395 1.00 98.62 476 SER A C 1
ATOM 3616 O O . SER A 1 476 ? 10.750 11.401 -6.072 1.00 98.62 476 SER A O 1
ATOM 3618 N N . ALA A 1 477 ? 11.832 11.130 -4.125 1.00 98.31 477 ALA A N 1
ATOM 3619 C CA . ALA A 1 477 ? 11.146 12.202 -3.409 1.00 98.31 477 ALA A CA 1
ATOM 3620 C C . ALA A 1 477 ? 11.447 13.615 -3.944 1.00 98.31 477 ALA A C 1
ATOM 3622 O O . ALA A 1 477 ? 12.408 13.830 -4.685 1.00 98.31 477 ALA A O 1
ATOM 3623 N N . TYR A 1 478 ? 10.623 14.578 -3.526 1.00 98.19 478 TYR A N 1
ATOM 3624 C CA . TYR A 1 478 ? 10.821 16.004 -3.791 1.00 98.19 478 TYR A CA 1
ATOM 3625 C C . TYR A 1 478 ? 11.954 16.617 -2.968 1.00 98.19 478 TYR A C 1
ATOM 3627 O O . TYR A 1 478 ? 12.744 17.412 -3.475 1.00 98.19 478 TYR A O 1
ATOM 3635 N N . ASN A 1 479 ? 12.007 16.275 -1.683 1.00 98.00 479 ASN A N 1
ATOM 3636 C CA . ASN A 1 479 ? 12.823 16.975 -0.707 1.00 98.00 479 ASN A CA 1
ATOM 3637 C C . ASN A 1 479 ? 14.319 16.708 -0.884 1.00 98.00 479 ASN A C 1
ATOM 3639 O O . ASN A 1 479 ? 14.776 15.780 -1.564 1.00 98.00 479 ASN A O 1
ATOM 3643 N N . ARG A 1 480 ? 15.108 17.546 -0.214 1.00 98.44 480 ARG A N 1
ATOM 3644 C CA . ARG A 1 480 ? 16.515 17.255 0.038 1.00 98.44 480 ARG A CA 1
ATOM 3645 C C . ARG A 1 480 ? 16.622 16.269 1.199 1.00 98.44 480 ARG A C 1
ATOM 3647 O O . ARG A 1 480 ? 15.785 16.263 2.097 1.00 98.44 480 ARG A O 1
ATOM 3654 N N . ILE A 1 481 ? 17.665 15.453 1.187 1.00 98.12 481 ILE A N 1
ATOM 3655 C CA . ILE A 1 481 ? 18.077 14.600 2.297 1.00 98.12 481 ILE A CA 1
ATOM 3656 C C . ILE A 1 481 ? 19.514 14.984 2.614 1.00 98.12 481 ILE A C 1
ATOM 3658 O O . ILE A 1 481 ? 20.372 14.931 1.727 1.00 98.12 481 ILE A O 1
ATOM 3662 N N . ASN A 1 482 ? 19.770 15.428 3.847 1.00 97.75 482 ASN A N 1
ATOM 3663 C CA . ASN A 1 482 ? 21.082 15.930 4.268 1.00 97.75 482 ASN A CA 1
ATOM 3664 C C . ASN A 1 482 ? 21.685 16.944 3.263 1.00 97.75 482 ASN A C 1
ATOM 3666 O O . ASN A 1 482 ? 22.864 16.882 2.903 1.00 97.75 482 ASN A O 1
ATOM 3670 N N . GLY A 1 483 ? 20.849 17.855 2.753 1.00 97.56 483 GLY A N 1
ATOM 3671 C CA . GLY A 1 483 ? 21.222 18.939 1.842 1.00 97.56 483 GLY A CA 1
ATOM 3672 C C . GLY A 1 483 ? 21.214 18.613 0.341 1.00 97.56 483 GLY A C 1
ATOM 3673 O O . GLY A 1 483 ? 21.360 19.541 -0.455 1.00 97.56 483 GLY A O 1
ATOM 3674 N N . THR A 1 484 ? 21.002 17.357 -0.071 1.00 98.19 484 THR A N 1
ATOM 3675 C CA . THR A 1 484 ? 20.993 16.948 -1.494 1.00 98.19 484 THR A CA 1
ATOM 3676 C C . THR A 1 484 ? 19.603 16.502 -1.934 1.00 98.19 484 THR A C 1
ATOM 3678 O O . THR A 1 484 ? 19.002 15.671 -1.263 1.00 98.19 484 THR A O 1
ATOM 3681 N N . TYR A 1 485 ? 19.091 17.008 -3.061 1.00 98.50 485 TYR A N 1
ATOM 3682 C CA . TYR A 1 485 ? 17.793 16.581 -3.603 1.00 98.50 485 TYR A CA 1
ATOM 3683 C C . TYR A 1 485 ? 17.756 15.076 -3.863 1.00 98.50 485 TYR A C 1
ATOM 3685 O O . TYR A 1 485 ? 18.732 14.522 -4.371 1.00 98.50 485 TYR A O 1
ATOM 3693 N N . ALA A 1 486 ? 16.634 14.416 -3.560 1.00 98.19 486 ALA A N 1
ATOM 3694 C CA . ALA A 1 486 ? 16.531 12.961 -3.683 1.00 98.19 486 ALA A CA 1
ATOM 3695 C C . ALA A 1 486 ? 16.852 12.464 -5.106 1.00 98.19 486 ALA A C 1
ATOM 3697 O O . ALA A 1 486 ? 17.607 11.504 -5.260 1.00 98.19 486 ALA A O 1
ATOM 3698 N N . GLY A 1 487 ? 16.375 13.173 -6.140 1.00 97.75 487 GLY A N 1
ATOM 3699 C CA . GLY A 1 487 ? 16.675 12.902 -7.557 1.00 97.75 487 GLY A CA 1
ATOM 3700 C C . GLY A 1 487 ? 18.156 13.053 -7.953 1.00 97.75 487 GLY A C 1
ATOM 3701 O O . GLY A 1 487 ? 18.566 12.612 -9.025 1.00 97.75 487 GLY A O 1
ATOM 3702 N N . GLU A 1 488 ? 18.977 13.646 -7.087 1.00 98.50 488 GLU A N 1
ATOM 3703 C CA . GLU A 1 488 ? 20.413 13.893 -7.276 1.00 98.50 488 GLU A CA 1
ATOM 3704 C C . GLU A 1 488 ? 21.280 13.169 -6.231 1.00 98.50 488 GLU A C 1
ATOM 3706 O O . GLU A 1 488 ? 22.505 13.330 -6.203 1.00 98.50 488 GLU A O 1
ATOM 3711 N N . HIS A 1 489 ? 20.670 12.355 -5.366 1.00 98.44 489 HIS A N 1
ATOM 3712 C CA . HIS A 1 489 ? 21.337 11.769 -4.211 1.00 98.44 489 HIS A CA 1
ATOM 3713 C C . HIS A 1 489 ? 22.002 10.429 -4.560 1.00 98.44 489 HIS A C 1
ATOM 3715 O O . HIS A 1 489 ? 21.441 9.354 -4.339 1.00 98.44 489 HIS A O 1
ATOM 3721 N N . ALA A 1 490 ? 23.241 10.480 -5.063 1.00 98.06 490 ALA A N 1
ATOM 3722 C CA . ALA A 1 490 ? 23.978 9.304 -5.548 1.00 98.06 490 ALA A CA 1
ATOM 3723 C C . ALA A 1 490 ? 24.104 8.163 -4.520 1.00 98.06 490 ALA A C 1
ATOM 3725 O O . ALA A 1 490 ? 24.025 6.988 -4.879 1.00 98.06 490 ALA A O 1
ATOM 3726 N N . GLU A 1 491 ? 24.254 8.493 -3.232 1.00 96.75 491 GLU A N 1
ATOM 3727 C CA . GLU A 1 491 ? 24.295 7.473 -2.178 1.00 96.75 491 GLU A CA 1
ATOM 3728 C C . GLU A 1 491 ? 22.954 6.726 -2.043 1.00 96.75 491 GLU A C 1
ATOM 3730 O O . GLU A 1 491 ? 22.953 5.532 -1.774 1.00 96.75 491 GLU A O 1
ATOM 3735 N N . LEU A 1 492 ? 21.812 7.376 -2.287 1.00 97.62 492 LEU A N 1
ATOM 3736 C CA . LEU A 1 492 ? 20.500 6.736 -2.172 1.00 97.62 492 LEU A CA 1
ATOM 3737 C C . LEU A 1 492 ? 20.152 5.968 -3.449 1.00 97.62 492 LEU A C 1
ATOM 3739 O O . LEU A 1 492 ? 19.868 4.772 -3.387 1.00 97.62 492 LEU A O 1
ATOM 3743 N N . LEU A 1 493 ? 20.185 6.641 -4.604 1.00 98.62 493 LEU A N 1
ATOM 3744 C CA . LEU A 1 493 ? 19.663 6.086 -5.856 1.00 98.62 493 LEU A CA 1
ATOM 3745 C C . LEU A 1 493 ? 20.613 5.069 -6.502 1.00 98.62 493 LEU A C 1
ATOM 3747 O O . LEU A 1 493 ? 20.193 3.976 -6.875 1.00 98.62 493 LEU A O 1
ATOM 3751 N N . ASP A 1 494 ? 21.893 5.401 -6.653 1.00 97.88 494 ASP A N 1
ATOM 3752 C CA . ASP A 1 494 ? 22.871 4.492 -7.259 1.00 97.88 494 ASP A CA 1
ATOM 3753 C C . ASP A 1 494 ? 23.430 3.518 -6.222 1.00 97.88 494 ASP A C 1
ATOM 3755 O O . ASP A 1 494 ? 23.403 2.300 -6.421 1.00 97.88 494 ASP A O 1
ATOM 3759 N N . ARG A 1 495 ? 23.925 4.026 -5.093 1.00 96.44 495 ARG A N 1
ATOM 3760 C CA . ARG A 1 495 ? 24.657 3.179 -4.157 1.00 96.44 495 ARG A CA 1
ATOM 3761 C C . ARG A 1 495 ? 23.743 2.253 -3.350 1.00 96.44 495 ARG A C 1
ATOM 3763 O O . ARG A 1 495 ? 23.893 1.040 -3.475 1.00 96.44 495 ARG A O 1
ATOM 3770 N N . VAL A 1 496 ? 22.817 2.781 -2.552 1.00 97.31 496 VAL A N 1
ATOM 3771 C CA . VAL A 1 496 ? 21.943 1.957 -1.701 1.00 97.31 496 VAL A CA 1
ATOM 3772 C C . VAL A 1 496 ? 20.952 1.154 -2.543 1.00 97.31 496 VAL A C 1
ATOM 3774 O O . VAL A 1 496 ? 20.951 -0.075 -2.486 1.00 97.31 496 VAL A O 1
ATOM 3777 N N . LEU A 1 497 ? 20.142 1.829 -3.359 1.00 98.19 497 LEU A N 1
ATOM 3778 C CA . LEU A 1 497 ? 19.045 1.198 -4.089 1.00 98.19 497 LEU A CA 1
ATOM 3779 C C . LEU A 1 497 ? 19.545 0.251 -5.195 1.00 98.19 497 LEU A C 1
ATOM 3781 O O . LEU A 1 497 ? 19.240 -0.942 -5.195 1.00 98.19 497 LEU A O 1
ATOM 3785 N N . LYS A 1 498 ? 20.337 0.753 -6.148 1.00 97.31 498 LYS A N 1
ATOM 3786 C CA . LYS A 1 498 ? 20.724 -0.039 -7.330 1.00 97.31 498 LYS A CA 1
ATOM 3787 C C . LYS A 1 498 ? 21.844 -1.038 -7.065 1.00 97.31 498 LYS A C 1
ATOM 3789 O O . LYS A 1 498 ? 21.790 -2.146 -7.597 1.00 97.31 498 LYS A O 1
ATOM 3794 N N . ARG A 1 499 ? 22.873 -0.669 -6.295 1.00 95.62 499 ARG A N 1
ATOM 3795 C CA . ARG A 1 499 ? 24.053 -1.529 -6.086 1.00 95.62 499 ARG A CA 1
ATOM 3796 C C . ARG A 1 499 ? 23.930 -2.407 -4.853 1.00 95.62 499 ARG A C 1
ATOM 3798 O O . ARG A 1 499 ? 24.084 -3.620 -4.977 1.00 95.62 499 ARG A O 1
ATOM 3805 N N . ASP A 1 500 ? 23.678 -1.811 -3.691 1.00 94.75 500 ASP A N 1
ATOM 3806 C CA . ASP A 1 500 ? 23.686 -2.554 -2.434 1.00 94.75 500 ASP A CA 1
ATOM 3807 C C . ASP A 1 500 ? 22.443 -3.458 -2.327 1.00 94.75 500 ASP A C 1
ATOM 3809 O O . ASP A 1 500 ? 22.593 -4.627 -1.978 1.00 94.75 500 ASP A O 1
ATOM 3813 N N . TRP A 1 501 ? 21.241 -2.976 -2.678 1.00 95.88 501 TRP A N 1
ATOM 3814 C CA . TRP A 1 501 ? 20.019 -3.804 -2.686 1.00 95.88 501 TRP A CA 1
ATOM 3815 C C . TRP A 1 501 ? 19.844 -4.607 -3.975 1.00 95.88 501 TRP A C 1
ATOM 3817 O O . TRP A 1 501 ? 19.271 -5.695 -3.938 1.00 95.88 501 TRP A O 1
ATOM 3827 N N . GLY A 1 502 ? 20.407 -4.128 -5.087 1.00 95.69 502 GLY A N 1
ATOM 3828 C CA . GLY A 1 502 ? 20.370 -4.818 -6.376 1.00 95.69 502 GLY A CA 1
ATOM 3829 C C . GLY A 1 502 ? 19.141 -4.507 -7.229 1.00 95.69 502 GLY A C 1
ATOM 3830 O O . GLY A 1 502 ? 18.852 -5.290 -8.132 1.00 95.69 502 GLY A O 1
ATOM 3831 N N . PHE A 1 503 ? 18.449 -3.391 -6.967 1.00 97.62 503 PHE A N 1
ATOM 3832 C CA . PHE A 1 503 ? 17.243 -2.986 -7.688 1.00 97.62 503 PHE A CA 1
ATOM 3833 C C . PHE A 1 503 ? 17.476 -2.903 -9.204 1.00 97.62 503 PHE A C 1
ATOM 3835 O O . PHE A 1 503 ? 18.293 -2.104 -9.694 1.00 97.62 503 PHE A O 1
ATOM 3842 N N . GLY A 1 504 ? 16.742 -3.727 -9.955 1.00 95.50 504 GLY A N 1
ATOM 3843 C CA . GLY A 1 504 ? 16.871 -3.800 -11.410 1.00 95.50 504 GLY A CA 1
ATOM 3844 C C . GLY A 1 504 ? 15.922 -2.890 -12.197 1.00 95.50 504 GLY A C 1
ATOM 3845 O O . GLY A 1 504 ? 16.166 -2.664 -13.382 1.00 95.50 504 GLY A O 1
ATOM 3846 N N . GLY A 1 505 ? 14.861 -2.368 -11.577 1.00 97.75 505 GLY A N 1
ATOM 3847 C CA . GLY A 1 505 ? 13.925 -1.436 -12.214 1.00 97.75 505 GLY A CA 1
ATOM 3848 C C . GLY A 1 505 ? 14.524 -0.047 -12.471 1.00 97.75 505 GLY A C 1
ATOM 3849 O O . GLY A 1 505 ? 15.742 0.168 -12.351 1.00 97.75 505 GLY A O 1
ATOM 3850 N N . TRP A 1 506 ? 13.661 0.903 -12.842 1.00 98.69 506 TRP A N 1
ATOM 3851 C CA . TRP A 1 506 ? 14.065 2.289 -13.103 1.00 98.69 506 TRP A CA 1
ATOM 3852 C C . TRP A 1 506 ? 13.647 3.246 -11.988 1.00 98.69 506 TRP A C 1
ATOM 3854 O O . TRP A 1 506 ? 12.658 3.022 -11.290 1.00 98.69 506 TRP A O 1
ATOM 3864 N N . VAL A 1 507 ? 14.417 4.322 -11.837 1.00 98.88 507 VAL A N 1
ATOM 3865 C CA . VAL A 1 507 ? 14.081 5.448 -10.966 1.00 98.88 507 VAL A CA 1
ATOM 3866 C C . VAL A 1 507 ? 13.520 6.586 -11.810 1.00 98.88 507 VAL A C 1
ATOM 3868 O O . VAL A 1 507 ? 14.220 7.105 -12.681 1.00 98.88 507 VAL A O 1
ATOM 3871 N N . LEU A 1 508 ? 12.281 6.988 -11.549 1.00 98.75 508 LEU A N 1
ATOM 3872 C CA . LEU A 1 508 ? 11.670 8.184 -12.127 1.00 98.75 508 LEU A CA 1
ATOM 3873 C C . LEU A 1 508 ? 11.658 9.323 -11.105 1.00 98.75 508 LEU A C 1
ATOM 3875 O O . LEU A 1 508 ? 11.627 9.076 -9.898 1.00 98.75 508 LEU A O 1
ATOM 3879 N N . SER A 1 509 ? 11.685 10.567 -11.578 1.00 98.69 509 SER A N 1
ATOM 3880 C CA . SER A 1 509 ? 11.513 11.719 -10.695 1.00 98.69 509 SER A CA 1
ATOM 3881 C C . SER A 1 509 ? 10.049 11.862 -10.301 1.00 98.69 509 SER A C 1
ATOM 3883 O O . SER A 1 509 ? 9.157 11.460 -11.055 1.00 98.69 509 SER A O 1
ATOM 3885 N N . ASP A 1 510 ? 9.796 12.498 -9.163 1.00 98.00 510 ASP A N 1
ATOM 3886 C CA . ASP A 1 510 ? 8.497 13.124 -8.938 1.00 98.00 510 ASP A CA 1
ATOM 3887 C C . ASP A 1 510 ? 8.277 14.297 -9.923 1.00 98.00 510 ASP A C 1
ATOM 3889 O O . ASP A 1 510 ? 9.220 14.758 -10.589 1.00 98.00 510 ASP A O 1
ATOM 3893 N N . TRP A 1 511 ? 7.040 14.782 -10.034 1.00 96.06 511 TRP A N 1
ATOM 3894 C CA . TRP A 1 511 ? 6.653 15.879 -10.933 1.00 96.06 511 TRP A CA 1
ATOM 3895 C C . TRP A 1 511 ? 7.183 17.215 -10.409 1.00 96.06 511 TRP A C 1
ATOM 3897 O O . TRP A 1 511 ? 6.572 17.801 -9.517 1.00 96.06 511 TRP A O 1
ATOM 3907 N N . GLY A 1 512 ? 8.298 17.710 -10.954 1.00 95.44 512 GLY A N 1
ATOM 3908 C CA . GLY A 1 512 ? 9.019 18.872 -10.408 1.00 95.44 512 GLY A CA 1
ATOM 3909 C C . GLY A 1 512 ? 10.276 18.505 -9.605 1.00 95.44 512 GLY A C 1
ATOM 3910 O O . GLY A 1 512 ? 10.932 19.382 -9.040 1.00 95.44 512 GLY A O 1
ATOM 3911 N N . GLY A 1 513 ? 10.585 17.206 -9.494 1.00 96.25 513 GLY A N 1
ATOM 3912 C CA . GLY A 1 513 ? 11.680 16.677 -8.673 1.00 96.25 513 GLY A CA 1
ATOM 3913 C C . GLY A 1 513 ? 13.036 16.578 -9.382 1.00 96.25 513 GLY A C 1
ATOM 3914 O O . GLY A 1 513 ? 13.982 16.042 -8.803 1.00 96.25 513 GLY A O 1
ATOM 3915 N N . ALA A 1 514 ? 13.156 17.036 -10.636 1.00 97.06 514 ALA A N 1
ATOM 3916 C CA . ALA A 1 514 ? 14.419 17.014 -11.374 1.00 97.06 514 ALA A CA 1
ATOM 3917 C C . ALA A 1 514 ? 15.052 18.415 -11.444 1.00 97.06 514 ALA A C 1
ATOM 3919 O O . ALA A 1 514 ? 14.461 19.381 -11.930 1.00 97.06 514 ALA A O 1
ATOM 3920 N N . HIS A 1 515 ? 16.308 18.530 -11.002 1.00 97.19 515 HIS A N 1
ATOM 3921 C CA . HIS A 1 515 ? 16.986 19.829 -10.869 1.00 97.19 515 HIS A CA 1
ATOM 3922 C C . HIS A 1 515 ? 18.242 19.989 -11.732 1.00 97.19 515 HIS A C 1
ATOM 3924 O O . HIS A 1 515 ? 18.779 21.095 -11.828 1.00 97.19 515 HIS A O 1
ATOM 3930 N N . SER A 1 516 ? 18.689 18.925 -12.400 1.00 98.25 516 SER A N 1
ATOM 3931 C CA . SER A 1 516 ? 19.852 18.951 -13.283 1.00 98.25 516 SER A CA 1
ATOM 3932 C C . SER A 1 516 ? 19.859 17.777 -14.262 1.00 98.25 516 SER A C 1
ATOM 3934 O O . SER A 1 516 ? 19.152 16.786 -14.091 1.00 98.25 516 SER A O 1
ATOM 3936 N N . ALA A 1 517 ? 20.709 17.869 -15.289 1.00 98.25 517 ALA A N 1
ATOM 3937 C CA . ALA A 1 517 ? 20.971 16.758 -16.199 1.00 98.25 517 ALA A CA 1
ATOM 3938 C C . ALA A 1 517 ? 22.099 15.853 -15.693 1.00 98.25 517 ALA A C 1
ATOM 3940 O O . ALA A 1 517 ? 21.862 14.714 -15.307 1.00 98.25 517 ALA A O 1
ATOM 3941 N N . ALA A 1 518 ? 23.338 16.356 -15.684 1.00 98.38 518 ALA A N 1
ATOM 3942 C CA . ALA A 1 518 ? 24.512 15.524 -15.426 1.00 98.38 518 ALA A CA 1
ATOM 3943 C C . ALA A 1 518 ? 24.554 14.959 -13.999 1.00 98.38 518 ALA A C 1
ATOM 3945 O O . ALA A 1 518 ? 24.866 13.784 -13.818 1.00 98.38 518 ALA A O 1
ATOM 3946 N N . GLN A 1 519 ? 24.237 15.774 -12.990 1.00 98.38 519 GLN A N 1
ATOM 3947 C CA . GLN A 1 519 ? 24.278 15.339 -11.595 1.00 98.38 519 GLN A CA 1
ATOM 3948 C C . GLN A 1 519 ? 23.177 14.309 -11.308 1.00 98.38 519 GLN A C 1
ATOM 3950 O O . GLN A 1 519 ? 23.506 13.229 -10.825 1.00 98.38 519 GLN A O 1
ATOM 3955 N N . ALA A 1 520 ? 21.922 14.567 -11.690 1.00 98.62 520 ALA A N 1
ATOM 3956 C CA . ALA A 1 520 ? 20.835 13.594 -11.535 1.00 98.62 520 ALA A CA 1
ATOM 3957 C C . ALA A 1 520 ? 21.092 12.281 -12.306 1.00 98.62 520 ALA A C 1
ATOM 3959 O O . ALA A 1 520 ? 20.962 11.183 -11.754 1.00 98.62 520 ALA A O 1
ATOM 3960 N N . ALA A 1 521 ? 21.550 12.372 -13.562 1.00 98.69 521 ALA A N 1
ATOM 3961 C CA . ALA A 1 521 ? 21.891 11.204 -14.374 1.00 98.69 521 ALA A CA 1
ATOM 3962 C C . ALA A 1 521 ? 22.981 10.340 -13.722 1.00 98.69 521 ALA A C 1
ATOM 3964 O O . ALA A 1 521 ? 22.830 9.117 -13.640 1.00 98.69 521 ALA A O 1
ATOM 3965 N N . ASN A 1 522 ? 24.062 10.963 -13.242 1.00 98.62 522 ASN A N 1
ATOM 3966 C CA . ASN A 1 522 ? 25.171 10.270 -12.583 1.00 98.62 522 ASN A CA 1
ATOM 3967 C C . ASN A 1 522 ? 24.808 9.771 -11.175 1.00 98.62 522 ASN A C 1
ATOM 3969 O O . ASN A 1 522 ? 25.385 8.786 -10.721 1.00 98.62 522 ASN A O 1
ATOM 3973 N N . ALA A 1 523 ? 23.847 10.410 -10.502 1.00 98.56 523 ALA A N 1
ATOM 3974 C CA . ALA A 1 523 ? 23.333 9.973 -9.209 1.00 98.56 523 ALA A CA 1
ATOM 3975 C C . ALA A 1 523 ? 22.452 8.722 -9.302 1.00 98.56 523 ALA A C 1
ATOM 3977 O O . ALA A 1 523 ? 22.286 8.028 -8.305 1.00 98.56 523 ALA A O 1
ATOM 3978 N N . GLY A 1 524 ? 21.917 8.412 -10.485 1.00 98.44 524 GLY A N 1
ATOM 3979 C CA . GLY A 1 524 ? 21.125 7.208 -10.719 1.00 98.44 524 GLY A CA 1
ATOM 3980 C C . GLY A 1 524 ? 19.664 7.460 -11.082 1.00 98.44 524 GLY A C 1
ATOM 3981 O O . GLY A 1 524 ? 18.932 6.483 -11.200 1.00 98.44 524 GLY A O 1
ATOM 3982 N N . LEU A 1 525 ? 19.229 8.699 -11.321 1.00 98.88 525 LEU A N 1
ATOM 3983 C CA . LEU A 1 525 ? 17.899 8.969 -11.877 1.00 98.88 525 LEU A CA 1
ATOM 3984 C C . LEU A 1 525 ? 17.820 8.465 -13.327 1.00 98.88 525 LEU A C 1
ATOM 3986 O O . LEU A 1 525 ? 18.724 8.757 -14.111 1.00 98.88 525 LEU A O 1
ATOM 3990 N N . ASP A 1 526 ? 16.793 7.687 -13.683 1.00 98.88 526 ASP A N 1
ATOM 3991 C CA . ASP A 1 526 ? 16.653 7.055 -15.007 1.00 98.88 526 ASP A CA 1
ATOM 3992 C C . ASP A 1 526 ? 15.634 7.724 -15.922 1.00 98.88 526 ASP A C 1
ATOM 3994 O O . ASP A 1 526 ? 15.787 7.643 -17.138 1.00 98.88 526 ASP A O 1
ATOM 3998 N N . GLN A 1 527 ? 14.601 8.351 -15.361 1.00 98.75 527 GLN A N 1
ATOM 3999 C CA . GLN A 1 527 ? 13.528 8.973 -16.127 1.00 98.75 527 GLN A CA 1
ATOM 4000 C C . GLN A 1 527 ? 13.103 10.305 -15.497 1.00 98.75 527 GLN A C 1
ATOM 4002 O O . GLN A 1 527 ? 12.831 10.364 -14.300 1.00 98.75 527 GLN A O 1
ATOM 4007 N N . GLN A 1 528 ? 13.021 11.365 -16.302 1.00 98.69 528 GLN A N 1
ATOM 4008 C CA . GLN A 1 528 ? 12.441 12.645 -15.877 1.00 98.69 528 GLN A CA 1
ATOM 4009 C C . GLN A 1 528 ? 10.929 12.650 -16.132 1.00 98.69 528 GLN A C 1
ATOM 4011 O O . GLN A 1 528 ? 10.492 12.336 -17.245 1.00 98.69 528 GLN A O 1
ATOM 4016 N N . SER A 1 529 ? 10.146 13.045 -15.130 1.00 98.19 529 SER A N 1
ATOM 4017 C CA . SER A 1 529 ? 8.684 13.099 -15.213 1.00 98.19 529 SER A CA 1
ATOM 4018 C C . SER A 1 529 ? 8.178 14.505 -15.526 1.00 98.19 529 SER A C 1
ATOM 4020 O O . SER A 1 529 ? 8.379 15.418 -14.731 1.00 98.19 529 SER A O 1
ATOM 4022 N N . ALA A 1 530 ? 7.502 14.672 -16.668 1.00 95.94 530 ALA A N 1
ATOM 4023 C CA . ALA A 1 530 ? 6.785 15.891 -17.069 1.00 95.94 530 ALA A CA 1
ATOM 4024 C C . ALA A 1 530 ? 7.599 17.197 -16.951 1.00 95.94 530 ALA A C 1
ATOM 4026 O O . ALA A 1 530 ? 7.088 18.250 -16.550 1.00 95.94 530 ALA A O 1
ATOM 4027 N N . GLY A 1 531 ? 8.886 17.134 -17.307 1.00 95.88 531 GLY A N 1
ATOM 4028 C CA . GLY A 1 531 ? 9.813 18.257 -17.154 1.00 95.88 531 GLY A CA 1
ATOM 4029 C C . GLY A 1 531 ? 9.457 19.494 -17.981 1.00 95.88 531 GLY A C 1
ATOM 4030 O O . GLY A 1 531 ? 9.935 20.585 -17.697 1.00 95.88 531 GLY A O 1
ATOM 4031 N N . GLU A 1 532 ? 8.610 19.348 -18.999 1.00 94.81 532 GLU A N 1
ATOM 4032 C CA . GLU A 1 532 ? 8.087 20.457 -19.797 1.00 94.81 532 GLU A CA 1
ATOM 4033 C C . GLU A 1 532 ? 7.005 21.285 -19.087 1.00 94.81 532 GLU A C 1
ATOM 4035 O O . GLU A 1 532 ? 6.679 22.365 -19.575 1.00 94.81 532 GLU A O 1
ATOM 4040 N N . VAL A 1 533 ? 6.463 20.799 -17.963 1.00 94.25 533 VAL A N 1
ATOM 4041 C CA . VAL A 1 533 ? 5.450 21.505 -17.157 1.00 94.25 533 VAL A CA 1
ATOM 4042 C C . VAL A 1 533 ? 5.984 21.879 -15.776 1.00 94.25 533 VAL A C 1
ATOM 4044 O O . VAL A 1 533 ? 5.765 23.000 -15.323 1.00 94.25 533 VAL A O 1
ATOM 4047 N N . PHE A 1 534 ? 6.660 20.951 -15.092 1.00 94.31 534 PHE A N 1
ATOM 4048 C CA . PHE A 1 534 ? 6.934 21.095 -13.656 1.00 94.31 534 PHE A CA 1
ATOM 4049 C C . PHE A 1 534 ? 8.379 21.469 -13.320 1.00 94.31 534 PHE A C 1
ATOM 4051 O O . PHE A 1 534 ? 8.636 21.964 -12.222 1.00 94.31 534 PHE A O 1
ATOM 4058 N N . ASP A 1 535 ? 9.314 21.283 -14.253 1.00 95.12 535 ASP A N 1
ATOM 4059 C CA . ASP A 1 535 ? 10.726 21.595 -14.043 1.00 95.12 535 ASP A CA 1
ATOM 4060 C C . ASP A 1 535 ? 11.130 22.903 -14.741 1.00 95.12 535 ASP A C 1
ATOM 4062 O O . ASP A 1 535 ? 10.469 23.404 -15.648 1.00 95.12 535 ASP A O 1
ATOM 4066 N N . LYS A 1 536 ? 12.277 23.466 -14.337 1.00 95.38 536 LYS A N 1
ATOM 4067 C CA . LYS A 1 536 ? 12.838 24.681 -14.965 1.00 95.38 536 LYS A CA 1
ATOM 4068 C C . LYS A 1 536 ? 13.245 24.470 -16.425 1.00 95.38 536 LYS A C 1
ATOM 4070 O O . LYS A 1 536 ? 13.297 25.427 -17.194 1.00 95.38 536 LYS A O 1
ATOM 4075 N N . GLU A 1 537 ? 13.606 23.241 -16.770 1.00 95.88 537 GLU A N 1
ATOM 4076 C CA . GLU A 1 537 ? 13.983 22.808 -18.107 1.00 95.88 537 GLU A CA 1
ATOM 4077 C C . GLU A 1 537 ? 13.784 21.292 -18.205 1.00 95.88 537 GLU A C 1
ATOM 4079 O O . GLU A 1 537 ? 13.868 20.558 -17.216 1.00 95.88 537 GLU A O 1
ATOM 4084 N N . VAL A 1 538 ? 13.594 20.791 -19.422 1.00 97.56 538 VAL A N 1
ATOM 4085 C CA . VAL A 1 538 ? 13.695 19.358 -19.681 1.00 97.56 538 VAL A CA 1
ATOM 4086 C C . VAL A 1 538 ? 15.166 18.921 -19.644 1.00 97.56 538 VAL A C 1
ATOM 4088 O O . VAL A 1 538 ? 15.840 18.825 -20.672 1.00 97.56 538 VAL A O 1
ATOM 4091 N N . TRP A 1 539 ? 15.660 18.631 -18.446 1.00 98.50 539 TRP A N 1
ATOM 4092 C CA . TRP A 1 539 ? 17.018 18.171 -18.185 1.00 98.50 539 TRP A CA 1
ATOM 4093 C C . TRP A 1 539 ? 17.419 16.916 -18.974 1.00 98.50 539 TRP A C 1
ATOM 4095 O O . TRP A 1 539 ? 18.538 16.848 -19.484 1.00 98.50 539 TRP A O 1
ATOM 4105 N N . PHE A 1 540 ? 16.522 15.938 -19.125 1.00 98.56 540 PHE A N 1
ATOM 4106 C CA . PHE A 1 540 ? 16.799 14.624 -19.726 1.00 98.56 540 PHE A CA 1
ATOM 4107 C C . PHE A 1 540 ? 16.593 14.603 -21.253 1.00 98.56 540 PHE A C 1
ATOM 4109 O O . PHE A 1 540 ? 16.287 13.571 -21.846 1.00 98.56 540 PHE A O 1
ATOM 4116 N N . ASP A 1 541 ? 16.797 15.745 -21.914 1.00 98.19 541 ASP A N 1
ATOM 4117 C CA . ASP A 1 541 ? 16.893 15.827 -23.373 1.00 98.19 541 ASP A CA 1
ATOM 4118 C C . ASP A 1 541 ? 18.103 16.661 -23.803 1.00 98.19 541 ASP A C 1
ATOM 4120 O O . ASP A 1 541 ? 19.228 16.170 -23.698 1.00 98.19 541 ASP A O 1
ATOM 4124 N N . ARG A 1 542 ? 17.926 17.913 -24.257 1.00 98.38 542 ARG A N 1
ATOM 4125 C CA . ARG A 1 542 ? 19.043 18.751 -24.731 1.00 98.38 542 ARG A CA 1
ATOM 4126 C C . ARG A 1 542 ? 20.186 18.855 -23.703 1.00 98.38 542 ARG A C 1
ATOM 4128 O O . ARG A 1 542 ? 21.312 18.540 -24.092 1.00 98.38 542 ARG A O 1
ATOM 4135 N N . PRO A 1 543 ? 19.955 19.205 -22.422 1.00 98.62 543 PRO A N 1
ATOM 4136 C CA . PRO A 1 543 ? 21.047 19.329 -21.456 1.00 98.62 543 PRO A CA 1
ATOM 4137 C C . PRO A 1 543 ? 21.798 18.010 -21.212 1.00 98.62 543 PRO A C 1
ATOM 4139 O O . PRO A 1 543 ? 23.023 18.001 -21.098 1.00 98.62 543 PRO A O 1
ATOM 4142 N N . LEU A 1 544 ? 21.099 16.869 -21.184 1.00 98.75 544 LEU A N 1
ATOM 4143 C CA . LEU A 1 544 ? 21.737 15.558 -21.036 1.00 98.75 544 LEU A CA 1
ATOM 4144 C C . LEU A 1 544 ? 22.509 15.135 -22.297 1.00 98.75 544 LEU A C 1
ATOM 4146 O O . LEU A 1 544 ? 23.594 14.564 -22.183 1.00 98.75 544 LEU A O 1
ATOM 4150 N N . ARG A 1 545 ? 22.013 15.454 -23.500 1.00 98.62 545 ARG A N 1
ATOM 4151 C CA . ARG A 1 545 ? 22.755 15.258 -24.761 1.00 98.62 545 ARG A CA 1
ATOM 4152 C C . ARG A 1 545 ? 24.067 16.037 -24.756 1.00 98.62 545 ARG A C 1
ATOM 4154 O O . ARG A 1 545 ? 25.105 15.481 -25.112 1.00 98.62 545 ARG A O 1
ATOM 4161 N N . GLU A 1 546 ? 24.024 17.295 -24.324 1.00 98.62 546 GLU A N 1
ATOM 4162 C CA . GLU A 1 546 ? 25.205 18.151 -24.183 1.00 98.62 546 GLU A CA 1
ATOM 4163 C C . GLU A 1 546 ? 26.179 17.596 -23.136 1.00 98.62 546 GLU A C 1
ATOM 4165 O O . GLU A 1 546 ? 27.380 17.526 -23.395 1.00 98.62 546 GLU A O 1
ATOM 4170 N N . ALA A 1 547 ? 25.675 17.113 -21.997 1.00 98.62 547 ALA A N 1
ATOM 4171 C CA . ALA A 1 547 ? 26.491 16.478 -20.965 1.00 98.62 547 ALA A CA 1
ATOM 4172 C C . ALA A 1 547 ? 27.194 15.198 -21.461 1.00 98.62 547 ALA A C 1
ATOM 4174 O O . ALA A 1 547 ? 28.378 14.987 -21.184 1.00 98.62 547 ALA A O 1
ATOM 4175 N N . ILE A 1 548 ? 26.503 14.363 -22.246 1.00 98.62 548 ILE A N 1
ATOM 4176 C CA . ILE A 1 548 ? 27.103 13.175 -22.871 1.00 98.62 548 ILE A CA 1
ATOM 4177 C C . ILE A 1 548 ? 28.156 13.579 -23.909 1.00 98.62 548 ILE A C 1
ATOM 4179 O O . ILE A 1 548 ? 29.252 13.019 -23.920 1.00 98.62 548 ILE A O 1
ATOM 4183 N N . ALA A 1 549 ? 27.864 14.573 -24.753 1.00 98.25 549 ALA A N 1
ATOM 4184 C CA . ALA A 1 549 ? 28.811 15.073 -25.750 1.00 98.25 549 ALA A CA 1
ATOM 4185 C C . ALA A 1 549 ? 30.071 15.687 -25.111 1.00 98.25 549 ALA A C 1
ATOM 4187 O O . ALA A 1 549 ? 31.168 15.532 -25.645 1.00 98.25 549 ALA A O 1
ATOM 4188 N N . ALA A 1 550 ? 29.924 16.340 -23.954 1.00 98.19 550 ALA A N 1
ATOM 4189 C CA . ALA A 1 550 ? 31.031 16.902 -23.183 1.00 98.19 550 ALA A CA 1
ATOM 4190 C C . ALA A 1 550 ? 31.784 15.857 -22.334 1.00 98.19 550 ALA A C 1
ATOM 4192 O O . ALA A 1 550 ? 32.813 16.182 -21.742 1.00 98.19 550 ALA A O 1
ATOM 4193 N N . GLY A 1 551 ? 31.287 14.617 -22.251 1.00 97.69 551 GLY A N 1
ATOM 4194 C CA . GLY A 1 551 ? 31.882 13.538 -21.458 1.00 97.69 551 GLY A CA 1
ATOM 4195 C C . GLY A 1 551 ? 31.662 13.652 -19.945 1.00 97.69 551 GLY A C 1
ATOM 4196 O O . GLY A 1 551 ? 32.284 12.904 -19.192 1.00 97.69 551 GLY A O 1
ATOM 4197 N N . THR A 1 552 ? 30.789 14.553 -19.481 1.00 98.19 552 THR A N 1
ATOM 4198 C CA . THR A 1 552 ? 30.418 14.660 -18.056 1.00 98.19 552 THR A CA 1
ATOM 4199 C C . THR A 1 552 ? 29.425 13.576 -17.632 1.00 98.19 552 THR A C 1
ATOM 4201 O O . THR A 1 552 ? 29.339 13.247 -16.448 1.00 98.19 552 THR A O 1
ATOM 4204 N N . VAL A 1 553 ? 28.718 12.981 -18.596 1.00 98.62 553 VAL A N 1
ATOM 4205 C CA . VAL A 1 553 ? 27.943 11.744 -18.438 1.00 98.62 553 VAL A CA 1
ATOM 4206 C C . VAL A 1 553 ? 28.464 10.721 -19.443 1.00 98.62 553 VAL A C 1
ATOM 4208 O O . VAL A 1 553 ? 28.615 11.015 -20.628 1.00 98.62 553 VAL A O 1
ATOM 4211 N N . ALA A 1 554 ? 28.744 9.500 -18.990 1.00 98.00 554 ALA A N 1
ATOM 4212 C CA . ALA A 1 554 ? 29.205 8.442 -19.885 1.00 98.00 554 ALA A CA 1
ATOM 4213 C C . ALA A 1 554 ? 28.085 8.030 -20.865 1.00 98.00 554 ALA A C 1
ATOM 4215 O O . ALA A 1 554 ? 26.960 7.812 -20.415 1.00 98.00 554 ALA A O 1
ATOM 4216 N N . PRO A 1 555 ? 28.360 7.805 -22.167 1.00 96.12 555 PRO A N 1
ATOM 4217 C CA . PRO A 1 555 ? 27.339 7.350 -23.119 1.00 96.12 555 PRO A CA 1
ATOM 4218 C C . PRO A 1 555 ? 26.613 6.068 -22.684 1.00 96.12 555 PRO A C 1
ATOM 4220 O O . PRO A 1 555 ? 25.410 5.938 -22.882 1.00 96.12 555 PRO A O 1
ATOM 4223 N N . ALA A 1 556 ? 27.324 5.151 -22.017 1.00 97.62 556 ALA A N 1
ATOM 4224 C CA . ALA A 1 556 ? 26.752 3.917 -21.474 1.00 97.62 556 ALA A CA 1
ATOM 4225 C C . ALA A 1 556 ? 25.662 4.157 -20.412 1.00 97.62 556 ALA A C 1
ATOM 4227 O O . ALA A 1 556 ? 24.844 3.271 -20.172 1.00 97.62 556 ALA A O 1
ATOM 4228 N N . ARG A 1 557 ? 25.615 5.343 -19.788 1.00 98.31 557 ARG A N 1
ATOM 4229 C CA . ARG A 1 557 ? 24.567 5.683 -18.823 1.00 98.31 557 ARG A CA 1
ATOM 4230 C C . ARG A 1 557 ? 23.198 5.782 -19.495 1.00 98.31 557 ARG A C 1
ATOM 4232 O O . ARG A 1 557 ? 22.237 5.288 -18.923 1.00 98.31 557 ARG A O 1
ATOM 4239 N N . LEU A 1 558 ? 23.114 6.329 -20.710 1.00 98.69 558 LEU A N 1
ATOM 4240 C CA . LEU A 1 558 ? 21.863 6.372 -21.478 1.00 98.69 558 LEU A CA 1
ATOM 4241 C C . LEU A 1 558 ? 21.331 4.958 -21.766 1.00 98.69 558 LEU A C 1
ATOM 4243 O O . LEU A 1 558 ? 20.133 4.703 -21.649 1.00 98.69 558 LEU A O 1
ATOM 4247 N N . ASP A 1 559 ? 22.229 4.031 -22.102 1.00 98.56 559 ASP A N 1
ATOM 4248 C CA . ASP A 1 559 ? 21.877 2.630 -22.342 1.00 98.56 559 ASP A CA 1
ATOM 4249 C C . ASP A 1 559 ? 21.400 1.935 -21.061 1.00 98.56 559 ASP A C 1
ATOM 4251 O O . ASP A 1 559 ? 20.435 1.174 -21.111 1.00 98.56 559 ASP A O 1
ATOM 4255 N N . ASP A 1 560 ? 22.026 2.216 -19.914 1.00 98.69 560 ASP A N 1
ATOM 4256 C CA . ASP A 1 560 ? 21.588 1.705 -18.608 1.00 98.69 560 ASP A CA 1
ATOM 4257 C C . ASP A 1 560 ? 20.196 2.236 -18.226 1.00 98.69 560 ASP A C 1
ATOM 4259 O O . ASP A 1 560 ? 19.326 1.440 -17.871 1.00 98.69 560 ASP A O 1
ATOM 4263 N N . MET A 1 561 ? 19.941 3.543 -18.384 1.00 98.88 561 MET A N 1
ATOM 4264 C CA . MET A 1 561 ? 18.620 4.147 -18.136 1.00 98.88 561 MET A CA 1
ATOM 4265 C C . MET A 1 561 ? 17.529 3.465 -18.975 1.00 98.88 561 MET A C 1
ATOM 4267 O O . MET A 1 561 ? 16.526 2.991 -18.439 1.00 98.88 561 MET A O 1
ATOM 4271 N N . ALA A 1 562 ? 17.751 3.346 -20.289 1.00 98.81 562 ALA A N 1
ATOM 4272 C CA . ALA A 1 562 ? 16.805 2.694 -21.192 1.00 98.81 562 ALA A CA 1
ATOM 4273 C C . ALA A 1 562 ? 16.634 1.198 -20.870 1.00 98.81 562 ALA A C 1
ATOM 4275 O O . ALA A 1 562 ? 15.518 0.678 -20.912 1.00 98.81 562 ALA A O 1
ATOM 4276 N N . THR A 1 563 ? 17.720 0.506 -20.503 1.00 98.81 563 THR A N 1
ATOM 4277 C CA . THR A 1 563 ? 17.679 -0.915 -20.118 1.00 98.81 563 THR A CA 1
ATOM 4278 C C . THR A 1 563 ? 16.808 -1.117 -18.885 1.00 98.81 563 THR A C 1
ATOM 4280 O O . THR A 1 563 ? 16.022 -2.059 -18.862 1.00 98.81 563 THR A O 1
ATOM 4283 N N . ARG A 1 564 ? 16.903 -0.239 -17.883 1.00 98.75 564 ARG A N 1
ATOM 4284 C CA . ARG A 1 564 ? 16.123 -0.322 -16.639 1.00 98.75 564 ARG A CA 1
ATOM 4285 C C . ARG A 1 564 ? 14.630 -0.129 -16.862 1.00 98.75 564 ARG A C 1
ATOM 4287 O O . ARG A 1 564 ? 13.845 -0.924 -16.349 1.00 98.75 564 ARG A O 1
ATOM 4294 N N . VAL A 1 565 ? 14.242 0.854 -17.680 1.00 98.88 565 VAL A N 1
ATOM 4295 C CA . VAL A 1 565 ? 12.829 1.062 -18.047 1.00 98.88 565 VAL A CA 1
ATOM 4296 C C . VAL A 1 565 ? 12.277 -0.185 -18.745 1.00 98.88 565 VAL A C 1
ATOM 4298 O O . VAL A 1 565 ? 11.246 -0.727 -18.351 1.00 98.88 565 VAL A O 1
ATOM 4301 N N . LEU A 1 566 ? 13.000 -0.706 -19.741 1.00 98.75 566 LEU A N 1
ATOM 4302 C CA . LEU A 1 566 ? 12.568 -1.892 -20.484 1.00 98.75 566 LEU A CA 1
ATOM 4303 C C . LEU A 1 566 ? 12.568 -3.158 -19.628 1.00 98.75 566 LEU A C 1
ATOM 4305 O O . LEU A 1 566 ? 11.648 -3.964 -19.741 1.00 98.75 566 LEU A O 1
ATOM 4309 N N . ARG A 1 567 ? 13.561 -3.334 -18.749 1.00 98.44 567 ARG A N 1
ATOM 4310 C CA . ARG A 1 567 ? 13.595 -4.457 -17.808 1.00 98.44 567 ARG A CA 1
ATOM 4311 C C . ARG A 1 567 ? 12.391 -4.398 -16.874 1.00 98.44 567 ARG A C 1
ATOM 4313 O O . ARG A 1 567 ? 11.765 -5.434 -16.698 1.00 98.44 567 ARG A O 1
ATOM 4320 N N . GLY A 1 568 ? 12.046 -3.230 -16.326 1.00 98.06 568 GLY A N 1
ATOM 4321 C CA . GLY A 1 568 ? 10.866 -3.062 -15.472 1.00 98.06 568 GLY A CA 1
ATOM 4322 C C . GLY A 1 568 ? 9.571 -3.469 -16.181 1.00 98.06 568 GLY A C 1
ATOM 4323 O O . GLY A 1 568 ? 8.780 -4.234 -15.631 1.00 98.06 568 GLY A O 1
ATOM 4324 N N . LEU A 1 569 ? 9.393 -3.061 -17.442 1.00 98.38 569 LEU A N 1
ATOM 4325 C CA . LEU A 1 569 ? 8.239 -3.470 -18.256 1.00 98.38 569 LEU A CA 1
ATOM 4326 C C . LEU A 1 569 ? 8.213 -4.976 -18.548 1.00 98.38 569 LEU A C 1
ATOM 4328 O O . LEU A 1 569 ? 7.148 -5.583 -18.567 1.00 98.38 569 LEU A O 1
ATOM 4332 N N . ILE A 1 570 ? 9.369 -5.587 -18.809 1.00 98.00 570 ILE A N 1
ATOM 4333 C CA . ILE A 1 570 ? 9.448 -7.016 -19.133 1.00 98.00 570 ILE A CA 1
ATOM 4334 C C . ILE A 1 570 ? 9.269 -7.877 -17.879 1.00 98.00 570 ILE A C 1
ATOM 4336 O O . ILE A 1 570 ? 8.536 -8.859 -17.922 1.00 98.00 570 ILE A O 1
ATOM 4340 N N . ALA A 1 571 ? 9.914 -7.516 -16.768 1.00 95.81 571 ALA A N 1
ATOM 4341 C CA . ALA A 1 571 ? 9.874 -8.272 -15.517 1.00 95.81 571 ALA A CA 1
ATOM 4342 C C . ALA A 1 571 ? 8.469 -8.313 -14.903 1.00 95.81 571 ALA A C 1
ATOM 4344 O O . ALA A 1 571 ? 8.092 -9.320 -14.320 1.00 95.81 571 ALA A O 1
ATOM 4345 N N . THR A 1 572 ? 7.686 -7.250 -15.092 1.00 95.19 572 THR A N 1
ATOM 4346 C CA . THR A 1 572 ? 6.286 -7.171 -14.645 1.00 95.19 572 THR A CA 1
ATOM 4347 C C . THR A 1 572 ? 5.295 -7.731 -15.668 1.00 95.19 572 THR A C 1
ATOM 4349 O O . THR A 1 572 ? 4.094 -7.706 -15.439 1.00 95.19 572 THR A O 1
ATOM 4352 N N . GLY A 1 573 ? 5.751 -8.190 -16.838 1.00 95.44 573 GLY A N 1
ATOM 4353 C CA . GLY A 1 573 ? 4.880 -8.648 -17.926 1.00 95.44 573 GLY A CA 1
ATOM 4354 C C . GLY A 1 573 ? 4.176 -7.529 -18.710 1.00 95.44 573 GLY A C 1
ATOM 4355 O O . GLY A 1 573 ? 3.583 -7.813 -19.749 1.00 95.44 573 GLY A O 1
ATOM 4356 N N . ALA A 1 574 ? 4.290 -6.259 -18.304 1.00 96.12 574 ALA A N 1
ATOM 4357 C CA . ALA A 1 574 ? 3.669 -5.109 -18.973 1.00 96.12 574 ALA A CA 1
ATOM 4358 C C . ALA A 1 574 ? 4.105 -4.922 -20.445 1.00 96.12 574 ALA A C 1
ATOM 4360 O O . ALA A 1 574 ? 3.367 -4.345 -21.248 1.00 96.12 574 ALA A O 1
ATOM 4361 N N . PHE A 1 575 ? 5.294 -5.410 -20.820 1.00 96.19 575 PHE A N 1
ATOM 4362 C CA . PHE A 1 575 ? 5.750 -5.458 -22.216 1.00 96.19 575 PHE A CA 1
ATOM 4363 C C . PHE A 1 575 ? 4.985 -6.504 -23.042 1.00 96.19 575 PHE A C 1
ATOM 4365 O O . PHE A 1 575 ? 4.591 -6.245 -24.177 1.00 96.19 575 PHE A O 1
ATOM 4372 N N . ASP A 1 576 ? 4.787 -7.690 -22.471 1.00 92.69 576 ASP A N 1
ATOM 4373 C CA . ASP A 1 576 ? 4.225 -8.863 -23.144 1.00 92.69 576 ASP A CA 1
ATOM 4374 C C . ASP A 1 576 ? 2.686 -8.884 -23.125 1.00 92.69 576 ASP A C 1
ATOM 4376 O O . ASP A 1 576 ? 2.060 -9.519 -23.978 1.00 92.69 576 ASP A O 1
ATOM 4380 N N . HIS A 1 577 ? 2.084 -8.179 -22.164 1.00 91.81 577 HIS A N 1
ATOM 4381 C CA . HIS A 1 577 ? 0.648 -8.132 -21.897 1.00 91.81 577 HIS A CA 1
ATOM 4382 C C . HIS A 1 577 ? 0.160 -6.672 -21.857 1.00 91.81 577 HIS A C 1
ATOM 4384 O O . HIS A 1 577 ? -0.294 -6.199 -20.812 1.00 91.81 577 HIS A O 1
ATOM 4390 N N . PRO A 1 578 ? 0.241 -5.928 -22.981 1.00 90.50 578 PRO A N 1
ATOM 4391 C CA . PRO A 1 578 ? -0.165 -4.529 -23.014 1.00 90.50 578 PRO A CA 1
ATOM 4392 C C . PRO A 1 578 ? -1.641 -4.359 -22.608 1.00 90.50 578 PRO A C 1
ATOM 4394 O O . PRO A 1 578 ? -2.465 -5.245 -22.875 1.00 90.50 578 PRO A O 1
ATOM 4397 N N . PRO A 1 579 ? -1.988 -3.219 -21.988 1.00 92.38 579 PRO A N 1
ATOM 4398 C CA . PRO A 1 579 ? -3.289 -3.008 -21.372 1.00 92.38 579 PRO A CA 1
ATOM 4399 C C . PRO A 1 579 ? -4.409 -2.979 -22.415 1.00 92.38 579 PRO A C 1
ATOM 4401 O O . PRO A 1 579 ? -4.224 -2.526 -23.549 1.00 92.38 579 PRO A O 1
ATOM 4404 N N . ARG A 1 580 ? -5.595 -3.466 -22.034 1.00 88.56 580 ARG A N 1
ATOM 4405 C CA . ARG A 1 580 ? -6.767 -3.547 -22.918 1.00 88.56 580 ARG A CA 1
ATOM 4406 C C . ARG A 1 580 ? -7.944 -2.821 -22.298 1.00 88.56 580 ARG A C 1
ATOM 4408 O O . ARG A 1 580 ? -8.407 -3.205 -21.232 1.00 88.56 580 ARG A O 1
ATOM 4415 N N . ILE A 1 581 ? -8.477 -1.829 -23.009 1.00 91.75 581 ILE A N 1
ATOM 4416 C CA . ILE A 1 581 ? -9.647 -1.083 -22.541 1.00 91.75 581 ILE A CA 1
ATOM 4417 C C . ILE A 1 581 ? -10.867 -2.011 -22.468 1.00 91.75 581 ILE A C 1
ATOM 4419 O O . ILE A 1 581 ? -11.303 -2.558 -23.482 1.00 91.75 581 ILE A O 1
ATOM 4423 N N . ALA A 1 582 ? -11.420 -2.177 -21.268 1.00 90.12 582 ALA A N 1
ATOM 4424 C CA . ALA A 1 582 ? -12.588 -3.000 -20.981 1.00 90.12 582 ALA A CA 1
ATOM 4425 C C . ALA A 1 582 ? -13.335 -2.481 -19.733 1.00 90.12 582 ALA A C 1
ATOM 4427 O O . ALA A 1 582 ? -12.746 -1.788 -18.902 1.00 90.12 582 ALA A O 1
ATOM 4428 N N . PRO A 1 583 ? -14.625 -2.823 -19.550 1.00 87.88 583 PRO A N 1
ATOM 4429 C CA . PRO A 1 583 ? -15.353 -2.483 -18.328 1.00 87.88 583 PRO A CA 1
ATOM 4430 C C . PRO A 1 583 ? -14.703 -3.069 -17.063 1.00 87.88 583 PRO A C 1
ATOM 4432 O O . PRO A 1 583 ? -14.192 -4.192 -17.083 1.00 87.88 583 PRO A O 1
ATOM 4435 N N . ILE A 1 584 ? -14.764 -2.335 -15.950 1.00 88.69 584 ILE A N 1
ATOM 4436 C CA . ILE A 1 584 ? -14.347 -2.821 -14.622 1.00 88.69 584 ILE A CA 1
ATOM 4437 C C . ILE A 1 584 ? -15.437 -3.700 -13.982 1.00 88.69 584 ILE A C 1
ATOM 4439 O O . ILE A 1 584 ? -16.613 -3.578 -14.331 1.00 88.69 584 ILE A O 1
ATOM 4443 N N . ASP A 1 585 ? -15.057 -4.577 -13.050 1.00 88.50 585 ASP A N 1
ATOM 4444 C CA . ASP A 1 585 ? -15.994 -5.432 -12.307 1.00 88.50 585 ASP A CA 1
ATOM 4445 C C . ASP A 1 585 ? -16.362 -4.775 -10.975 1.00 88.50 585 ASP A C 1
ATOM 4447 O O . ASP A 1 585 ? -15.812 -5.082 -9.922 1.00 88.50 585 ASP A O 1
ATOM 4451 N N . VAL A 1 586 ? -17.307 -3.837 -11.038 1.00 90.62 586 VAL A N 1
ATOM 4452 C CA . VAL A 1 586 ? -17.688 -3.005 -9.888 1.00 90.62 586 VAL A CA 1
ATOM 4453 C C . VAL A 1 586 ? -18.066 -3.842 -8.664 1.00 90.62 586 VAL A C 1
ATOM 4455 O O . VAL A 1 586 ? -17.671 -3.500 -7.557 1.00 90.62 586 VAL A O 1
ATOM 4458 N N . ALA A 1 587 ? -18.804 -4.941 -8.842 1.00 91.06 587 ALA A N 1
ATOM 4459 C CA . ALA A 1 587 ? -19.279 -5.740 -7.715 1.00 91.06 587 ALA A CA 1
ATOM 4460 C C . ALA A 1 587 ? -18.133 -6.486 -7.017 1.00 91.06 587 ALA A C 1
ATOM 4462 O O . ALA A 1 587 ? -18.066 -6.484 -5.787 1.00 91.06 587 ALA A O 1
ATOM 4463 N N . ALA A 1 588 ? -17.227 -7.097 -7.788 1.00 89.88 588 ALA A N 1
ATOM 4464 C CA . ALA A 1 588 ? -16.051 -7.757 -7.229 1.00 89.88 588 ALA A CA 1
ATOM 4465 C C . ALA A 1 588 ? -15.098 -6.746 -6.570 1.00 89.88 588 ALA A C 1
ATOM 4467 O O . ALA A 1 588 ? -14.604 -6.987 -5.469 1.00 89.88 588 ALA A O 1
ATOM 4468 N N . ASP A 1 589 ? -14.887 -5.596 -7.213 1.00 94.00 589 ASP A N 1
ATOM 4469 C CA . ASP A 1 589 ? -13.983 -4.552 -6.731 1.00 94.00 589 ASP A CA 1
ATOM 4470 C C . ASP A 1 589 ? -14.502 -3.929 -5.420 1.00 94.00 589 ASP A C 1
ATOM 4472 O O . ASP A 1 589 ? -13.758 -3.783 -4.451 1.00 94.00 589 ASP A O 1
ATOM 4476 N N . GLU A 1 590 ? -15.800 -3.620 -5.346 1.00 95.75 590 GLU A N 1
ATOM 4477 C CA . GLU A 1 590 ? -16.435 -3.098 -4.131 1.00 95.75 590 GLU A CA 1
ATOM 4478 C C . GLU A 1 590 ? -16.440 -4.115 -2.980 1.00 95.75 590 GLU A C 1
ATOM 4480 O O . GLU A 1 590 ? -16.329 -3.717 -1.821 1.00 95.75 590 GLU A O 1
ATOM 4485 N N . ALA A 1 591 ? -16.520 -5.420 -3.264 1.00 96.25 591 ALA A N 1
ATOM 4486 C CA . ALA A 1 591 ? -16.418 -6.449 -2.228 1.00 96.25 591 ALA A CA 1
ATOM 4487 C C . ALA A 1 591 ? -15.032 -6.456 -1.558 1.00 96.25 591 ALA A C 1
ATOM 4489 O O . ALA A 1 591 ? -14.940 -6.646 -0.343 1.00 96.25 591 ALA A O 1
ATOM 4490 N N . VAL A 1 592 ? -13.964 -6.193 -2.322 1.00 97.69 592 VAL A N 1
ATOM 4491 C CA . VAL A 1 592 ? -12.610 -6.019 -1.770 1.00 97.69 592 VAL A CA 1
ATOM 4492 C C . VAL A 1 592 ? -12.552 -4.774 -0.887 1.00 97.69 592 VAL A C 1
ATOM 4494 O O . VAL A 1 592 ? -12.090 -4.869 0.248 1.00 97.69 592 VAL A O 1
ATOM 4497 N N . VAL A 1 593 ? -13.076 -3.634 -1.355 1.00 98.62 593 VAL A N 1
ATOM 4498 C CA . VAL A 1 593 ? -13.130 -2.389 -0.561 1.00 98.62 593 VAL A CA 1
ATOM 4499 C C . VAL A 1 593 ? -13.876 -2.603 0.750 1.00 98.62 593 VAL A C 1
ATOM 4501 O O . VAL A 1 593 ? -13.373 -2.230 1.808 1.00 98.62 593 VAL A O 1
ATOM 4504 N N . GLN A 1 594 ? -15.045 -3.245 0.697 1.00 98.69 594 GLN A N 1
ATOM 4505 C CA . GLN A 1 594 ? -15.841 -3.517 1.887 1.00 98.69 594 GLN A CA 1
ATOM 4506 C C . GLN A 1 594 ? -15.091 -4.426 2.868 1.00 98.69 594 GLN A C 1
ATOM 4508 O O . GLN A 1 594 ? -15.049 -4.112 4.055 1.00 98.69 594 GLN A O 1
ATOM 4513 N N . ARG A 1 595 ? -14.453 -5.506 2.390 1.00 98.44 595 ARG A N 1
ATOM 4514 C CA . ARG A 1 595 ? -13.656 -6.405 3.245 1.00 98.44 595 ARG A CA 1
ATOM 4515 C C . ARG A 1 595 ? -12.499 -5.664 3.915 1.00 98.44 595 ARG A C 1
ATOM 4517 O O . ARG A 1 595 ? -12.256 -5.869 5.103 1.00 98.44 595 ARG A O 1
ATOM 4524 N N . THR A 1 596 ? -11.796 -4.811 3.172 1.00 98.81 596 THR A N 1
ATOM 4525 C CA . THR A 1 596 ? -10.693 -4.007 3.711 1.00 98.81 596 THR A CA 1
ATOM 4526 C C . THR A 1 596 ? -11.193 -3.026 4.768 1.00 98.81 596 THR A C 1
ATOM 4528 O O . THR A 1 596 ? -10.612 -2.973 5.849 1.00 98.81 596 THR A O 1
ATOM 4531 N N . ALA A 1 597 ? -12.291 -2.309 4.510 1.00 98.88 597 ALA A N 1
ATOM 4532 C CA . ALA A 1 597 ? -12.867 -1.378 5.477 1.00 98.88 597 ALA A CA 1
ATOM 4533 C C . ALA A 1 597 ? -13.360 -2.097 6.747 1.00 98.88 597 ALA A C 1
ATOM 4535 O O . ALA A 1 597 ? -13.003 -1.715 7.857 1.00 98.88 597 ALA A O 1
ATOM 4536 N N . GLU A 1 598 ? -14.096 -3.201 6.605 1.00 98.81 598 GLU A N 1
ATOM 4537 C CA . GLU A 1 598 ? -14.574 -4.025 7.726 1.00 98.81 598 GLU A CA 1
ATOM 4538 C C . GLU A 1 598 ? -13.429 -4.575 8.598 1.00 98.81 598 GLU A C 1
ATOM 4540 O O . GLU A 1 598 ? -13.542 -4.616 9.825 1.00 98.81 598 GLU A O 1
ATOM 4545 N N . ALA A 1 599 ? -12.314 -4.977 7.981 1.00 98.75 599 ALA A N 1
ATOM 4546 C CA . ALA A 1 599 ? -11.136 -5.475 8.688 1.00 98.75 599 ALA A CA 1
ATOM 4547 C C . ALA A 1 599 ? -10.232 -4.362 9.249 1.00 98.75 599 ALA A C 1
ATOM 4549 O O . ALA A 1 599 ? -9.437 -4.638 10.150 1.00 98.75 599 ALA A O 1
ATOM 4550 N N . GLY A 1 600 ? -10.314 -3.151 8.689 1.00 98.75 600 GLY A N 1
ATOM 4551 C CA . GLY A 1 600 ? -9.451 -2.009 8.991 1.00 98.75 600 GLY A CA 1
ATOM 4552 C C . GLY A 1 600 ? -10.022 -1.034 10.021 1.00 98.75 600 GLY A C 1
ATOM 4553 O O . GLY A 1 600 ? -9.247 -0.306 10.633 1.00 98.75 600 GLY A O 1
ATOM 4554 N N . ILE A 1 601 ? -11.340 -1.035 10.262 1.00 98.94 601 ILE A N 1
ATOM 4555 C CA . ILE A 1 601 ? -11.949 -0.241 11.342 1.00 98.94 601 ILE A CA 1
ATOM 4556 C C . ILE A 1 601 ? -11.374 -0.685 12.696 1.00 98.94 601 ILE A C 1
ATOM 4558 O O . ILE A 1 601 ? -11.399 -1.875 13.044 1.00 98.94 601 ILE A O 1
ATOM 4562 N N . VAL A 1 602 ? -10.892 0.282 13.478 1.00 98.94 602 VAL A N 1
ATOM 4563 C CA . VAL A 1 602 ? -10.293 0.052 14.798 1.00 98.94 602 VAL A CA 1
ATOM 4564 C C . VAL A 1 602 ? -11.262 0.506 15.884 1.00 98.94 602 VAL A C 1
ATOM 4566 O O . VAL A 1 602 ? -11.637 1.673 15.955 1.00 98.94 602 VAL A O 1
ATOM 4569 N N . LEU A 1 603 ? -11.651 -0.402 16.779 1.00 98.94 603 LEU A N 1
ATOM 4570 C CA . LEU A 1 603 ? -12.384 -0.028 17.989 1.00 98.94 603 LEU A CA 1
ATOM 4571 C C . LEU A 1 603 ? -11.393 0.470 19.043 1.00 98.94 603 LEU A C 1
ATOM 4573 O O . LEU A 1 603 ? -10.651 -0.321 19.620 1.00 98.94 603 LEU A O 1
ATOM 4577 N N . LEU A 1 604 ? -11.367 1.780 19.281 1.00 98.81 604 LEU A N 1
ATOM 4578 C CA . LEU A 1 604 ? -10.419 2.424 20.192 1.00 98.81 604 LEU A CA 1
ATOM 4579 C C . LEU A 1 604 ? -10.898 2.379 21.644 1.00 98.81 604 LEU A C 1
ATOM 4581 O O . LEU A 1 604 ? -10.121 2.069 22.552 1.00 98.81 604 LEU A O 1
ATOM 4585 N N . HIS A 1 605 ? -12.181 2.665 21.862 1.00 98.69 605 HIS A N 1
ATOM 4586 C CA . HIS A 1 605 ? -12.795 2.789 23.183 1.00 98.69 605 HIS A CA 1
ATOM 4587 C C . HIS A 1 605 ? -14.164 2.109 23.208 1.00 98.69 605 HIS A C 1
ATOM 4589 O O . HIS A 1 605 ? -14.931 2.278 22.263 1.00 98.69 605 HIS A O 1
ATOM 4595 N N . ASN A 1 606 ? -14.465 1.342 24.262 1.00 98.38 606 ASN A N 1
ATOM 4596 C CA . ASN A 1 606 ? -15.777 0.713 24.487 1.00 98.38 606 ASN A CA 1
ATOM 4597 C C . ASN A 1 606 ? -15.905 0.168 25.933 1.00 98.38 606 ASN A C 1
ATOM 4599 O O . ASN A 1 606 ? -16.078 -1.041 26.109 1.00 98.38 606 ASN A O 1
ATOM 4603 N N . PRO A 1 607 ? -15.721 1.000 26.975 1.00 96.31 607 PRO A N 1
ATOM 4604 C CA . PRO A 1 607 ? -15.533 0.536 28.355 1.00 96.31 607 PRO A CA 1
ATOM 4605 C C . PRO A 1 607 ? -16.757 -0.206 28.909 1.00 96.31 607 PRO A C 1
ATOM 4607 O O . PRO A 1 607 ? -16.600 -1.234 29.564 1.00 96.31 607 PRO A O 1
ATOM 4610 N N . ASP A 1 608 ? -17.961 0.262 28.571 1.00 93.81 608 ASP A N 1
ATOM 4611 C CA . ASP A 1 608 ? -19.231 -0.293 29.055 1.00 93.81 608 ASP A CA 1
ATOM 4612 C C . ASP A 1 608 ? -19.933 -1.196 28.027 1.00 93.81 608 ASP A C 1
ATOM 4614 O O . ASP A 1 608 ? -21.074 -1.616 28.227 1.00 93.81 608 ASP A O 1
ATOM 4618 N N . GLY A 1 609 ? -19.273 -1.497 26.903 1.00 95.38 609 GLY A N 1
ATOM 4619 C CA . GLY A 1 609 ? -19.845 -2.343 25.857 1.00 95.38 609 GLY A CA 1
ATOM 4620 C C . GLY A 1 609 ? -21.057 -1.723 25.152 1.00 95.38 609 GLY A C 1
ATOM 4621 O O . GLY A 1 609 ? -21.995 -2.450 24.823 1.00 95.38 609 GLY A O 1
ATOM 4622 N N . LEU A 1 610 ? -21.057 -0.400 24.913 1.00 97.56 610 LEU A N 1
ATOM 4623 C CA . LEU A 1 610 ? -22.095 0.262 24.108 1.00 97.56 610 LEU A CA 1
ATOM 4624 C C . LEU A 1 610 ? -22.179 -0.353 22.707 1.00 97.56 610 LEU A C 1
ATOM 4626 O O . LEU A 1 610 ? -23.280 -0.551 22.189 1.00 97.56 610 LEU A O 1
ATOM 4630 N N . LEU A 1 611 ? -21.020 -0.624 22.099 1.00 98.31 611 LEU A N 1
ATOM 4631 C CA . LEU A 1 611 ? -20.937 -1.299 20.812 1.00 98.31 611 LEU A CA 1
ATOM 4632 C C . LEU A 1 611 ? -20.719 -2.817 20.982 1.00 98.31 611 LEU A C 1
ATOM 4634 O O . LEU A 1 611 ? -19.931 -3.227 21.839 1.00 98.31 611 LEU A O 1
ATOM 4638 N N . PRO A 1 612 ? -21.354 -3.657 20.141 1.00 98.38 612 PRO A N 1
ATOM 4639 C CA . PRO A 1 612 ? -22.258 -3.270 19.056 1.00 98.38 612 PRO A CA 1
ATOM 4640 C C . PRO A 1 612 ? -23.608 -2.760 19.579 1.00 98.38 612 PRO A C 1
ATOM 4642 O O . PRO A 1 612 ? -24.110 -3.252 20.590 1.00 98.38 612 PRO A O 1
ATOM 4645 N N . LEU A 1 613 ? -24.214 -1.806 18.867 1.00 97.06 613 LEU A N 1
ATOM 4646 C CA . LEU A 1 613 ? -25.552 -1.317 19.191 1.00 97.06 613 LEU A CA 1
ATOM 4647 C C . LEU A 1 613 ? -26.549 -2.480 19.166 1.00 97.06 613 LEU A C 1
ATOM 4649 O O . LEU A 1 613 ? -26.526 -3.339 18.280 1.00 97.06 613 LEU A O 1
ATOM 4653 N N . ALA A 1 614 ? -27.445 -2.495 20.149 1.00 91.25 614 ALA A N 1
ATOM 4654 C CA . ALA A 1 614 ? -28.436 -3.549 20.276 1.00 91.25 614 ALA A CA 1
ATOM 4655 C C . ALA A 1 614 ? -29.390 -3.553 19.069 1.00 91.25 614 ALA A C 1
ATOM 4657 O O . ALA A 1 614 ? -29.870 -2.506 18.637 1.00 91.25 614 ALA A O 1
ATOM 4658 N N . LYS A 1 615 ? -29.701 -4.742 18.538 1.00 85.25 615 LYS A N 1
ATOM 4659 C CA . LYS A 1 615 ? -30.582 -4.894 17.363 1.00 85.25 615 LYS A CA 1
ATOM 4660 C C . LYS A 1 615 ? -32.018 -4.416 17.605 1.00 85.25 615 LYS A C 1
ATOM 4662 O O . LYS A 1 615 ? -32.747 -4.182 16.648 1.00 85.25 615 LYS A O 1
ATOM 4667 N N . ASP A 1 616 ? -32.431 -4.307 18.864 1.00 89.31 616 ASP A N 1
ATOM 4668 C CA . ASP A 1 616 ? -33.743 -3.822 19.291 1.00 89.31 616 ASP A CA 1
ATOM 4669 C C . ASP A 1 616 ? -33.762 -2.320 19.629 1.00 89.31 616 ASP A C 1
ATOM 4671 O O . ASP A 1 616 ? -34.781 -1.822 20.121 1.00 89.31 616 ASP A O 1
ATOM 4675 N N . VAL A 1 617 ? -32.674 -1.588 19.341 1.00 95.56 617 VAL A N 1
ATOM 4676 C CA . VAL A 1 617 ? -32.647 -0.121 19.407 1.00 95.56 617 VAL A CA 1
ATOM 4677 C C . VAL A 1 617 ? -33.787 0.453 18.563 1.00 95.56 617 VAL A C 1
ATOM 4679 O O . VAL A 1 617 ? -33.995 0.040 17.421 1.00 95.56 617 VAL A O 1
ATOM 4682 N N . ARG A 1 618 ? -34.568 1.383 19.123 1.00 97.38 618 ARG A N 1
ATOM 4683 C CA . ARG A 1 618 ? -35.776 1.895 18.454 1.00 97.38 618 ARG A CA 1
ATOM 4684 C C . ARG A 1 618 ? -35.559 3.259 17.835 1.00 97.38 618 ARG A C 1
ATOM 4686 O O . ARG A 1 618 ? -36.197 3.559 16.834 1.00 97.38 618 ARG A O 1
ATOM 4693 N N . ARG A 1 619 ? -34.701 4.087 18.426 1.00 98.38 619 ARG A N 1
ATOM 4694 C CA . ARG A 1 619 ? -34.403 5.442 17.960 1.00 98.38 619 ARG A CA 1
ATOM 4695 C C . ARG A 1 619 ? -32.902 5.671 17.975 1.00 98.38 619 ARG A C 1
ATOM 4697 O O . ARG A 1 619 ? -32.285 5.610 19.037 1.00 98.38 619 ARG A O 1
ATOM 4704 N N . VAL A 1 620 ? -32.338 5.959 16.809 1.00 98.62 620 VAL A N 1
ATOM 4705 C CA . VAL A 1 620 ? -30.918 6.277 16.634 1.00 98.62 620 VAL A CA 1
ATOM 4706 C C . VAL A 1 620 ? -30.799 7.655 16.000 1.00 98.62 620 VAL A C 1
ATOM 4708 O O . VAL A 1 620 ? -31.477 7.952 15.013 1.00 98.62 620 VAL A O 1
ATOM 4711 N N . LEU A 1 621 ? -29.928 8.494 16.553 1.00 98.81 621 LEU A N 1
ATOM 4712 C CA . LEU A 1 621 ? -29.541 9.756 15.931 1.00 98.81 621 LEU A CA 1
ATOM 4713 C C . LEU A 1 621 ? -28.152 9.623 15.311 1.00 98.81 621 LEU A C 1
ATOM 4715 O O . LEU A 1 621 ? -27.209 9.243 15.995 1.00 98.81 621 LEU A O 1
ATOM 4719 N N . VAL A 1 622 ? -28.026 9.976 14.037 1.00 98.88 622 VAL A N 1
ATOM 4720 C CA . VAL A 1 622 ? -26.740 10.180 13.365 1.00 98.88 622 VAL A CA 1
ATOM 4721 C C . VAL A 1 622 ? -26.455 11.681 13.309 1.00 98.88 622 VAL A C 1
ATOM 4723 O O . VAL A 1 622 ? -27.332 12.457 12.923 1.00 98.88 622 VAL A O 1
ATOM 4726 N N . VAL A 1 623 ? -25.252 12.094 13.697 1.00 98.81 623 VAL A N 1
ATOM 4727 C CA . VAL A 1 623 ? -24.856 13.507 13.784 1.00 98.81 623 VAL A CA 1
ATOM 4728 C C . VAL A 1 623 ? -23.601 13.750 12.951 1.00 98.81 623 VAL A C 1
ATOM 4730 O O . VAL A 1 623 ? -22.608 13.059 13.147 1.00 98.81 623 VAL A O 1
ATOM 4733 N N . GLY A 1 624 ? -23.613 14.770 12.092 1.00 97.81 624 GLY A N 1
ATOM 4734 C CA . GLY A 1 624 ? -22.391 15.323 11.499 1.00 97.81 624 GLY A CA 1
ATOM 4735 C C . GLY A 1 624 ? -21.756 14.517 10.362 1.00 97.81 624 GLY A C 1
ATOM 4736 O O . GLY A 1 624 ? -22.352 13.592 9.803 1.00 97.81 624 GLY A O 1
ATOM 4737 N N . GLY A 1 625 ? -20.558 14.961 9.967 1.00 95.50 625 GLY A N 1
ATOM 4738 C CA . GLY A 1 625 ? -19.660 14.286 9.020 1.00 95.50 625 GLY A CA 1
ATOM 4739 C C . GLY A 1 625 ? -20.206 14.035 7.613 1.00 95.50 625 GLY A C 1
ATOM 4740 O O . GLY A 1 625 ? -19.654 13.214 6.895 1.00 95.50 625 GLY A O 1
ATOM 4741 N N . HIS A 1 626 ? -21.309 14.682 7.217 1.00 97.88 626 HIS A N 1
ATOM 4742 C CA . HIS A 1 626 ? -22.041 14.348 5.986 1.00 97.88 626 HIS A CA 1
ATOM 4743 C C . HIS A 1 626 ? -22.417 12.858 5.871 1.00 97.88 626 HIS A C 1
ATOM 4745 O O . HIS A 1 626 ? -22.562 12.324 4.766 1.00 97.88 626 HIS A O 1
ATOM 4751 N N . ALA A 1 627 ? -22.650 12.191 7.009 1.00 98.44 627 ALA A N 1
ATOM 4752 C CA . ALA A 1 627 ? -23.004 10.773 7.056 1.00 98.44 627 ALA A CA 1
ATOM 4753 C C . ALA A 1 627 ? -24.336 10.452 6.336 1.00 98.44 627 ALA A C 1
ATOM 4755 O O . ALA A 1 627 ? -24.634 9.295 6.024 1.00 98.44 627 ALA A O 1
ATOM 4756 N N . ASP A 1 628 ? -25.154 11.465 6.028 1.00 98.50 628 ASP A N 1
ATOM 4757 C CA . ASP A 1 628 ? -26.339 11.351 5.174 1.00 98.50 628 ASP A CA 1
ATOM 4758 C C . ASP A 1 628 ? -26.016 11.171 3.683 1.00 98.50 628 ASP A C 1
ATOM 4760 O O . ASP A 1 628 ? -26.872 10.703 2.929 1.00 98.50 628 ASP A O 1
ATOM 4764 N N . ARG A 1 629 ? -24.798 11.520 3.254 1.00 98.31 629 ARG A N 1
ATOM 4765 C CA . ARG A 1 629 ? -24.373 11.514 1.848 1.00 98.31 629 ARG A CA 1
ATOM 4766 C C . ARG A 1 629 ? -23.262 10.525 1.546 1.00 98.31 629 ARG A C 1
ATOM 4768 O O . ARG A 1 629 ? -23.345 9.852 0.519 1.00 98.31 629 ARG A O 1
ATOM 4775 N N . GLY A 1 630 ? -22.244 10.434 2.394 1.00 98.19 630 GLY A N 1
ATOM 4776 C CA . GLY A 1 630 ? -21.038 9.697 2.045 1.00 98.19 630 GLY A CA 1
ATOM 4777 C C . GLY A 1 630 ? -20.018 9.585 3.166 1.00 98.19 630 GLY A C 1
ATOM 4778 O O . GLY A 1 630 ? -20.313 9.911 4.310 1.00 98.19 630 GLY A O 1
ATOM 4779 N N . VAL A 1 631 ? -18.826 9.143 2.776 1.00 98.50 631 VAL A N 1
ATOM 4780 C CA . VAL A 1 631 ? -17.617 9.028 3.606 1.00 98.50 631 VAL A CA 1
ATOM 4781 C C . VAL A 1 631 ? -16.485 9.812 2.953 1.00 98.50 631 VAL A C 1
ATOM 4783 O O . VAL A 1 631 ? -16.419 9.885 1.720 1.00 98.50 631 VAL A O 1
ATOM 4786 N N . ILE A 1 632 ? -15.630 10.432 3.755 1.00 97.75 632 ILE A N 1
ATOM 4787 C CA . ILE A 1 632 ? -14.603 11.359 3.277 1.00 97.75 632 ILE A CA 1
ATOM 4788 C C . ILE A 1 632 ? -13.411 10.617 2.651 1.00 97.75 632 ILE A C 1
ATOM 4790 O O . ILE A 1 632 ? -13.134 9.456 2.956 1.00 97.75 632 ILE A O 1
ATOM 4794 N N . ALA A 1 633 ? -12.702 11.303 1.756 1.00 96.69 633 ALA A N 1
ATOM 4795 C CA . ALA A 1 633 ? -11.469 10.846 1.130 1.00 96.69 633 ALA A CA 1
ATOM 4796 C C . ALA A 1 633 ? -10.369 11.912 1.216 1.00 96.69 633 ALA A C 1
ATOM 4798 O O . ALA A 1 633 ? -10.653 13.104 1.344 1.00 96.69 633 ALA A O 1
ATOM 4799 N N . GLY A 1 634 ? -9.111 11.487 1.083 1.00 95.62 634 GLY A N 1
ATOM 4800 C CA . GLY A 1 634 ? -7.975 12.402 0.967 1.00 95.62 634 GLY A CA 1
ATOM 4801 C C . GLY A 1 634 ? -7.945 13.134 -0.380 1.00 95.62 634 GLY A C 1
ATOM 4802 O O . GLY A 1 634 ? -8.517 12.671 -1.371 1.00 95.62 634 GLY A O 1
ATOM 4803 N N . GLY A 1 635 ? -7.302 14.302 -0.407 1.00 95.12 635 GLY A N 1
ATOM 4804 C CA . GLY A 1 635 ? -7.101 15.100 -1.622 1.00 95.12 635 GLY A CA 1
ATOM 4805 C C . GLY A 1 635 ? -5.823 14.764 -2.401 1.00 95.12 635 GLY A C 1
ATOM 4806 O O . GLY A 1 635 ? -5.101 13.822 -2.088 1.00 95.12 635 GLY A O 1
ATOM 4807 N N . GLY A 1 636 ? -5.506 15.584 -3.401 1.00 94.31 636 GLY A N 1
ATOM 4808 C CA . GLY A 1 636 ? -4.263 15.492 -4.169 1.00 94.31 636 GLY A CA 1
ATOM 4809 C C . GLY A 1 636 ? -4.262 14.420 -5.258 1.00 94.31 636 GLY A C 1
ATOM 4810 O O . GLY A 1 636 ? -5.310 14.033 -5.781 1.00 94.31 636 GLY A O 1
ATOM 4811 N N . SER A 1 637 ? -3.070 13.935 -5.610 1.00 93.06 637 SER A N 1
ATOM 4812 C CA . SER A 1 637 ? -2.868 12.916 -6.652 1.00 93.06 637 SER A CA 1
ATOM 4813 C C . SER A 1 637 ? -3.585 11.600 -6.352 1.00 93.06 637 SER A C 1
ATOM 4815 O O . SER A 1 637 ? -4.029 10.932 -7.279 1.00 93.06 637 SER A O 1
ATOM 4817 N N . SER A 1 638 ? -3.781 11.251 -5.077 1.00 92.94 638 SER A N 1
ATOM 4818 C CA . SER A 1 638 ? -4.491 10.038 -4.647 1.00 92.94 638 SER A CA 1
ATOM 4819 C C . SER A 1 638 ? -6.024 10.165 -4.632 1.00 92.94 638 SER A C 1
ATOM 4821 O O . SER A 1 638 ? -6.707 9.209 -4.261 1.00 92.94 638 SER A O 1
ATOM 4823 N N . ALA A 1 639 ? -6.593 11.301 -5.056 1.00 91.69 639 ALA A N 1
ATOM 4824 C CA . ALA A 1 639 ? -8.040 11.505 -5.089 1.00 91.69 639 ALA A CA 1
ATOM 4825 C C . ALA A 1 639 ? -8.715 10.706 -6.225 1.00 91.69 639 ALA A C 1
ATOM 4827 O O . ALA A 1 639 ? -8.591 11.017 -7.415 1.00 91.69 639 ALA A O 1
ATOM 4828 N N . VAL A 1 640 ? -9.492 9.685 -5.853 1.00 93.81 640 VAL A N 1
ATOM 4829 C CA . VAL A 1 640 ? -10.222 8.821 -6.792 1.00 93.81 640 VAL A CA 1
ATOM 4830 C C . VAL A 1 640 ? -11.701 9.187 -6.824 1.00 93.81 640 VAL A C 1
ATOM 4832 O O . VAL A 1 640 ? -12.364 9.266 -5.794 1.00 93.81 640 VAL A O 1
ATOM 4835 N N . LEU A 1 641 ? -12.259 9.351 -8.023 1.00 91.44 641 LEU A N 1
ATOM 4836 C CA . LEU A 1 641 ? -13.703 9.497 -8.194 1.00 91.44 641 LEU A CA 1
ATOM 4837 C C . LEU A 1 641 ? -14.345 8.122 -8.384 1.00 91.44 641 LEU A C 1
ATOM 4839 O O . LEU A 1 641 ? -14.098 7.427 -9.375 1.00 91.44 641 LEU A O 1
ATOM 4843 N N . GLY A 1 642 ? -15.172 7.742 -7.411 1.00 91.88 642 GLY A N 1
ATOM 4844 C CA . GLY A 1 642 ? -15.981 6.533 -7.459 1.00 91.88 642 GLY A CA 1
ATOM 4845 C C . GLY A 1 642 ? -17.207 6.672 -8.354 1.00 91.88 642 GLY A C 1
ATOM 4846 O O . GLY A 1 642 ? -17.565 7.758 -8.822 1.00 91.88 642 GLY A O 1
ATOM 4847 N N . ARG A 1 643 ? -17.896 5.550 -8.572 1.00 91.06 643 ARG A N 1
ATOM 4848 C CA . ARG A 1 643 ? -19.203 5.554 -9.232 1.00 91.06 643 ARG A CA 1
ATOM 4849 C C . ARG A 1 643 ? -20.156 6.473 -8.461 1.00 91.06 643 ARG A C 1
ATOM 4851 O O . ARG A 1 643 ? -20.329 6.307 -7.264 1.00 91.06 643 ARG A O 1
ATOM 4858 N N . GLY A 1 644 ? -20.790 7.413 -9.158 1.00 91.50 644 GLY A N 1
ATOM 4859 C CA . GLY A 1 644 ? -21.651 8.427 -8.535 1.00 91.50 644 GLY A CA 1
ATOM 4860 C C . GLY A 1 644 ? -20.944 9.748 -8.208 1.00 91.50 644 GLY A C 1
ATOM 4861 O O . GLY A 1 644 ? -21.621 10.687 -7.807 1.00 91.50 644 GLY A O 1
ATOM 4862 N N . GLY A 1 645 ? -19.633 9.858 -8.455 1.00 92.94 645 GLY A N 1
ATOM 4863 C CA . GLY A 1 645 ? -18.889 11.114 -8.339 1.00 92.94 645 GLY A CA 1
ATOM 4864 C C . GLY A 1 645 ? -18.647 11.540 -6.891 1.00 92.94 645 GLY A C 1
ATOM 4865 O O . GLY A 1 645 ? -18.400 10.700 -6.028 1.00 92.94 645 GLY A O 1
ATOM 4866 N N . ASN A 1 646 ? -18.682 12.851 -6.642 1.00 94.88 646 ASN A N 1
ATOM 4867 C CA . ASN A 1 646 ? -18.567 13.422 -5.303 1.00 94.88 646 ASN A CA 1
ATOM 4868 C C . ASN A 1 646 ? -19.966 13.596 -4.692 1.00 94.88 646 ASN A C 1
ATOM 4870 O O . ASN A 1 646 ? -20.785 14.343 -5.220 1.00 94.88 646 ASN A O 1
ATOM 4874 N N . ALA A 1 647 ? -20.238 12.922 -3.576 1.00 96.94 647 ALA A N 1
ATOM 4875 C CA . ALA A 1 647 ? -21.536 12.960 -2.905 1.00 96.94 647 ALA A CA 1
ATOM 4876 C C . ALA A 1 647 ? -21.846 14.318 -2.251 1.00 96.94 647 ALA A C 1
ATOM 4878 O O . ALA A 1 647 ? -23.015 14.622 -1.993 1.00 96.94 647 ALA A O 1
ATOM 4879 N N . VAL A 1 648 ? -20.808 15.117 -1.974 1.00 96.31 648 VAL A N 1
ATOM 4880 C CA . VAL A 1 648 ? -20.921 16.434 -1.342 1.00 96.31 648 VAL A CA 1
ATOM 4881 C C . VAL A 1 648 ? -20.075 17.445 -2.111 1.00 96.31 648 VAL A C 1
ATOM 4883 O O . VAL A 1 648 ? -18.875 17.595 -1.899 1.00 96.31 648 VAL A O 1
ATOM 4886 N N . GLU A 1 649 ? -20.714 18.145 -3.041 1.00 94.19 649 GLU A N 1
ATOM 4887 C CA . GLU A 1 649 ? -20.050 19.134 -3.889 1.00 94.19 649 GLU A CA 1
ATOM 4888 C C . GLU A 1 649 ? -19.848 20.481 -3.175 1.00 94.19 649 GLU A C 1
ATOM 4890 O O . GLU A 1 649 ? -20.609 20.867 -2.288 1.00 94.19 649 GLU A O 1
ATOM 4895 N N . GLY A 1 650 ? -18.841 21.243 -3.613 1.00 93.88 650 GLY A N 1
ATOM 4896 C CA . GLY A 1 650 ? -18.656 22.646 -3.218 1.00 93.88 650 GLY A CA 1
ATOM 4897 C C . GLY A 1 650 ? -17.938 22.884 -1.887 1.00 93.88 650 GLY A C 1
ATOM 4898 O O . GLY A 1 650 ? -17.775 24.042 -1.504 1.00 93.88 650 GLY A O 1
ATOM 4899 N N . ILE A 1 651 ? -17.474 21.837 -1.200 1.00 93.94 651 ILE A N 1
ATOM 4900 C CA . ILE A 1 651 ? -16.614 21.987 -0.019 1.00 93.94 651 ILE A CA 1
ATOM 4901 C C . ILE A 1 651 ? -15.230 22.477 -0.466 1.00 93.94 651 ILE A C 1
ATOM 4903 O O . ILE A 1 651 ? -14.621 21.911 -1.374 1.00 93.94 651 ILE A O 1
ATOM 4907 N N . ALA A 1 652 ? -14.752 23.555 0.159 1.00 92.12 652 ALA A N 1
ATOM 4908 C CA . ALA A 1 652 ? -13.442 24.127 -0.121 1.00 92.12 652 ALA A CA 1
ATOM 4909 C C . ALA A 1 652 ? -12.310 23.306 0.536 1.00 92.12 652 ALA A C 1
ATOM 4911 O O . ALA A 1 652 ? -12.505 22.813 1.648 1.00 92.12 652 ALA A O 1
ATOM 4912 N N . PRO A 1 653 ? -11.124 23.217 -0.095 1.00 92.56 653 PRO A N 1
ATOM 4913 C CA . PRO A 1 653 ? -10.793 23.753 -1.420 1.00 92.56 653 PRO A CA 1
ATOM 4914 C C . PRO A 1 653 ? -11.510 22.982 -2.541 1.00 92.56 653 PRO A C 1
ATOM 4916 O O . PRO A 1 653 ? -11.653 21.770 -2.461 1.00 92.56 653 PRO A O 1
ATOM 4919 N N . THR A 1 654 ? -11.973 23.681 -3.585 1.00 91.75 654 THR A N 1
ATOM 4920 C CA . THR A 1 654 ? -12.713 23.089 -4.726 1.00 91.75 654 THR A CA 1
ATOM 4921 C C . THR A 1 654 ? -11.822 22.742 -5.922 1.00 91.75 654 THR A C 1
ATOM 4923 O O . THR A 1 654 ? -12.261 22.088 -6.866 1.00 91.75 654 THR A O 1
ATOM 4926 N N . THR A 1 655 ? -10.569 23.178 -5.877 1.00 88.19 655 THR A N 1
ATOM 4927 C CA . THR A 1 655 ? -9.502 22.918 -6.850 1.00 88.19 655 THR A CA 1
ATOM 4928 C C . THR A 1 655 ? -8.266 22.438 -6.105 1.00 88.19 655 THR A C 1
ATOM 4930 O O . THR A 1 655 ? -8.259 22.497 -4.876 1.00 88.19 655 THR A O 1
ATOM 4933 N N . TRP A 1 656 ? -7.226 22.014 -6.834 1.00 89.75 656 TRP A N 1
ATOM 4934 C CA . TRP A 1 656 ? -5.987 21.472 -6.265 1.00 89.75 656 TRP A CA 1
ATOM 4935 C C . TRP A 1 656 ? -5.536 22.202 -4.981 1.00 89.75 656 TRP A C 1
ATOM 4937 O O . TRP A 1 656 ? -5.458 23.435 -4.995 1.00 89.75 656 TRP A O 1
ATOM 4947 N N . PRO A 1 657 ? -5.253 21.475 -3.884 1.00 92.19 657 PRO A N 1
ATOM 4948 C CA . PRO A 1 657 ? -5.215 20.009 -3.775 1.00 92.19 657 PRO A CA 1
ATOM 4949 C C . PRO A 1 657 ? -6.592 19.340 -3.569 1.00 92.19 657 PRO A C 1
ATOM 4951 O O . PRO A 1 657 ? -6.672 18.135 -3.355 1.00 92.19 657 PRO A O 1
ATOM 4954 N N . GLY A 1 658 ? -7.687 20.099 -3.643 1.00 89.88 658 GLY A N 1
ATOM 4955 C CA . GLY A 1 658 ? -9.057 19.588 -3.709 1.00 89.88 658 GLY A CA 1
ATOM 4956 C C . GLY A 1 658 ? -9.522 19.199 -5.128 1.00 89.88 658 GLY A C 1
ATOM 4957 O O . GLY A 1 658 ? -8.721 19.179 -6.069 1.00 89.88 658 GLY A O 1
ATOM 4958 N N . PRO A 1 659 ? -10.828 18.936 -5.324 1.00 92.88 659 PRO A N 1
ATOM 4959 C CA . PRO A 1 659 ? -11.910 19.150 -4.362 1.00 92.88 659 PRO A CA 1
ATOM 4960 C C . PRO A 1 659 ? -11.853 18.212 -3.152 1.00 92.88 659 PRO A C 1
ATOM 4962 O O . PRO A 1 659 ? -11.319 17.110 -3.249 1.00 92.88 659 PRO A O 1
ATOM 4965 N N . VAL A 1 660 ? -12.460 18.616 -2.033 1.00 95.44 660 VAL A N 1
ATOM 4966 C CA . VAL A 1 660 ? -12.792 17.677 -0.948 1.00 95.44 660 VAL A CA 1
ATOM 4967 C C . VAL A 1 660 ? -13.828 16.683 -1.475 1.00 95.44 660 VAL A C 1
ATOM 4969 O O . VAL A 1 660 ? -14.919 17.079 -1.896 1.00 95.44 660 VAL A O 1
ATOM 4972 N N . VAL A 1 661 ? -13.479 15.396 -1.488 1.00 95.44 661 VAL A N 1
ATOM 4973 C CA . VAL A 1 661 ? -14.325 14.329 -2.034 1.00 95.44 661 VAL A CA 1
ATOM 4974 C C . VAL A 1 661 ? -14.971 13.540 -0.904 1.00 95.44 661 VAL A C 1
ATOM 4976 O O . VAL A 1 661 ? -14.291 13.054 -0.005 1.00 95.44 661 VAL A O 1
ATOM 4979 N N . PHE A 1 662 ? -16.284 13.355 -1.015 1.00 98.00 662 PHE A N 1
ATOM 4980 C CA . PHE A 1 662 ? -17.032 12.343 -0.284 1.00 98.00 662 PHE A CA 1
ATOM 4981 C C . PHE A 1 662 ? -17.472 11.256 -1.260 1.00 98.00 662 PHE A C 1
ATOM 4983 O O . PHE A 1 662 ? -18.151 11.528 -2.254 1.00 98.00 662 PHE A O 1
ATOM 4990 N N . HIS A 1 663 ? -17.097 10.012 -0.993 1.00 97.88 663 HIS A N 1
ATOM 4991 C CA . HIS A 1 663 ? -17.570 8.878 -1.773 1.00 97.88 663 HIS A CA 1
ATOM 4992 C C . HIS A 1 663 ? -19.043 8.593 -1.447 1.00 97.88 663 HIS A C 1
ATOM 4994 O O . HIS A 1 663 ? -19.408 8.629 -0.271 1.00 97.88 663 HIS A O 1
ATOM 5000 N N . PRO A 1 664 ? -19.900 8.300 -2.447 1.00 97.38 664 PRO A N 1
ATOM 5001 C CA . PRO A 1 664 ? -21.344 8.107 -2.268 1.00 97.38 664 PRO A CA 1
ATOM 5002 C C . PRO A 1 664 ? -21.696 6.766 -1.602 1.00 97.38 664 PRO A C 1
ATOM 5004 O O . PRO A 1 664 ? -22.352 5.908 -2.187 1.00 97.38 664 PRO A O 1
ATOM 5007 N N . SER A 1 665 ? -21.274 6.608 -0.351 1.00 98.06 665 SER A N 1
ATOM 5008 C CA . SER A 1 665 ? -21.543 5.480 0.538 1.00 98.06 665 SER A CA 1
ATOM 5009 C C . SER A 1 665 ? -21.983 6.047 1.883 1.00 98.06 665 SER A C 1
ATOM 5011 O O . SER A 1 665 ? -21.160 6.370 2.728 1.00 98.06 665 SER A O 1
ATOM 5013 N N . SER A 1 666 ? -23.288 6.279 2.045 1.00 98.62 666 SER A N 1
ATOM 5014 C CA . SER A 1 666 ? -23.846 6.951 3.226 1.00 98.62 666 SER A CA 1
ATOM 5015 C C . SER A 1 666 ? -23.975 5.988 4.418 1.00 98.62 666 SER A C 1
ATOM 5017 O O . SER A 1 666 ? -24.782 5.049 4.346 1.00 98.62 666 SER A O 1
ATOM 5019 N N . PRO A 1 667 ? -23.294 6.249 5.555 1.00 98.75 667 PRO A N 1
ATOM 5020 C CA . PRO A 1 667 ? -23.526 5.504 6.792 1.00 98.75 667 PRO A CA 1
ATOM 5021 C C . PRO A 1 667 ? -24.985 5.557 7.271 1.00 98.75 667 PRO A C 1
ATOM 5023 O O . PRO A 1 667 ? -25.526 4.549 7.725 1.00 98.75 667 PRO A O 1
ATOM 5026 N N . LEU A 1 668 ? -25.668 6.701 7.124 1.00 98.75 668 LEU A N 1
ATOM 5027 C CA . LEU A 1 668 ? -27.087 6.841 7.473 1.00 98.75 668 LEU A CA 1
ATOM 5028 C C . LEU A 1 668 ? -27.974 5.895 6.653 1.00 98.75 668 LEU A C 1
ATOM 5030 O O . LEU A 1 668 ? -28.870 5.249 7.204 1.00 98.75 668 LEU A O 1
ATOM 5034 N N . ALA A 1 669 ? -27.753 5.829 5.337 1.00 98.69 669 ALA A N 1
ATOM 5035 C CA . ALA A 1 669 ? -28.511 4.948 4.455 1.00 98.69 669 ALA A CA 1
ATOM 5036 C C . ALA A 1 669 ? -28.271 3.473 4.808 1.00 98.69 669 ALA A C 1
ATOM 5038 O O . ALA A 1 669 ? -29.231 2.703 4.898 1.00 98.69 669 ALA A O 1
ATOM 5039 N N . ALA A 1 670 ? -27.019 3.099 5.088 1.00 98.62 670 ALA A N 1
ATOM 5040 C CA . ALA A 1 670 ? -26.661 1.748 5.507 1.00 98.62 670 ALA A CA 1
ATOM 5041 C C . ALA A 1 670 ? -27.284 1.368 6.865 1.00 98.62 670 ALA A C 1
ATOM 5043 O O . ALA A 1 670 ? -27.866 0.290 6.993 1.00 98.62 670 ALA A O 1
ATOM 5044 N N . LEU A 1 671 ? -27.256 2.267 7.856 1.00 98.50 671 LEU A N 1
ATOM 5045 C CA . LEU A 1 671 ? -27.910 2.052 9.153 1.00 98.50 671 LEU A CA 1
ATOM 5046 C C . LEU A 1 671 ? -29.427 1.880 9.008 1.00 98.50 671 LEU A C 1
ATOM 5048 O O . LEU A 1 671 ? -29.991 0.963 9.599 1.00 98.50 671 LEU A O 1
ATOM 5052 N N . ARG A 1 672 ? -30.092 2.698 8.181 1.00 98.31 672 ARG A N 1
ATOM 5053 C CA . ARG A 1 672 ? -31.531 2.545 7.885 1.00 98.31 672 ARG A CA 1
ATOM 5054 C C . ARG A 1 672 ? -31.855 1.207 7.226 1.00 98.31 672 ARG A C 1
ATOM 5056 O O . ARG A 1 672 ? -32.883 0.613 7.539 1.00 98.31 672 ARG A O 1
ATOM 5063 N N . ALA A 1 673 ? -30.990 0.732 6.331 1.00 98.12 673 ALA A N 1
ATOM 5064 C CA . ALA A 1 673 ? -31.168 -0.558 5.674 1.00 98.12 673 ALA A CA 1
ATOM 5065 C C . ALA A 1 673 ? -31.034 -1.734 6.658 1.00 98.12 673 ALA A C 1
ATOM 5067 O O . ALA A 1 673 ? -31.778 -2.709 6.553 1.00 98.12 673 ALA A O 1
ATOM 5068 N N . LEU A 1 674 ? -30.116 -1.635 7.624 1.00 97.19 674 LEU A N 1
ATOM 5069 C CA . LEU A 1 674 ? -29.869 -2.679 8.624 1.00 97.19 674 LEU A CA 1
ATOM 5070 C C . LEU A 1 674 ? -30.806 -2.601 9.844 1.00 97.19 674 LEU A C 1
ATOM 5072 O O . LEU A 1 674 ? -31.005 -3.610 10.519 1.00 97.19 674 LEU A O 1
ATOM 5076 N N . LEU A 1 675 ? -31.421 -1.443 10.102 1.00 96.88 675 LEU A N 1
ATOM 5077 C CA . LEU A 1 675 ? -32.396 -1.217 11.175 1.00 96.88 675 LEU A CA 1
ATOM 5078 C C . LEU A 1 675 ? -33.774 -0.792 10.625 1.00 96.88 675 LEU A C 1
ATOM 5080 O O . LEU A 1 675 ? -34.264 0.289 10.954 1.00 96.88 675 LEU A O 1
ATOM 5084 N N . PRO A 1 676 ? -34.466 -1.633 9.834 1.00 95.75 676 PRO A N 1
ATOM 5085 C CA . PRO A 1 676 ? -35.725 -1.251 9.185 1.00 95.75 676 PRO A CA 1
ATOM 5086 C C . PRO A 1 676 ? -36.885 -1.000 10.164 1.00 95.75 676 PRO A C 1
ATOM 5088 O O . PRO A 1 676 ? -37.917 -0.468 9.767 1.00 95.75 676 PRO A O 1
ATOM 5091 N N . GLN A 1 677 ? -36.741 -1.421 11.425 1.00 95.12 677 GLN A N 1
ATOM 5092 C CA . GLN A 1 677 ? -37.740 -1.240 12.486 1.00 95.12 677 GLN A CA 1
ATOM 5093 C C . GLN A 1 677 ? -37.402 -0.086 13.443 1.00 95.12 677 GLN A C 1
ATOM 5095 O O . GLN A 1 677 ? -38.213 0.233 14.312 1.00 95.12 677 GLN A O 1
ATOM 5100 N N . ALA A 1 678 ? -36.220 0.520 13.307 1.00 97.12 678 ALA A N 1
ATOM 5101 C CA . ALA A 1 678 ? -35.807 1.657 14.115 1.00 97.12 678 ALA A CA 1
ATOM 5102 C C . ALA A 1 678 ? -36.051 2.966 13.360 1.00 97.12 678 ALA A C 1
ATOM 5104 O O . ALA A 1 678 ? -35.918 3.057 12.139 1.00 97.12 678 ALA A O 1
ATOM 5105 N N . GLU A 1 679 ? -36.343 4.019 14.105 1.00 98.19 679 GLU A N 1
ATOM 5106 C CA . GLU A 1 679 ? -36.292 5.376 13.601 1.00 98.19 679 GLU A CA 1
ATOM 5107 C C . GLU A 1 679 ? -34.839 5.872 13.618 1.00 98.19 679 GLU A C 1
ATOM 5109 O O . GLU A 1 679 ? -34.282 6.153 14.678 1.00 98.19 679 GLU A O 1
ATOM 5114 N N . VAL A 1 680 ? -34.224 5.994 12.438 1.00 98.38 680 VAL A N 1
ATOM 5115 C CA . VAL A 1 680 ? -32.863 6.535 12.286 1.00 98.38 680 VAL A CA 1
ATOM 5116 C C . VAL A 1 680 ? -32.928 7.947 11.696 1.00 98.38 680 VAL A C 1
ATOM 5118 O O . VAL A 1 680 ? -33.239 8.138 10.507 1.00 98.38 680 VAL A O 1
ATOM 5121 N N . ARG A 1 681 ? -32.651 8.947 12.537 1.00 97.88 681 ARG A N 1
ATOM 5122 C CA . ARG A 1 681 ? -32.665 10.379 12.193 1.00 97.88 681 ARG A CA 1
ATOM 5123 C C . ARG A 1 681 ? -31.255 10.890 11.905 1.00 97.88 681 ARG A C 1
ATOM 5125 O O . ARG A 1 681 ? -30.279 10.290 12.338 1.00 97.88 681 ARG A O 1
ATOM 5132 N N . PHE A 1 682 ? -31.172 12.011 11.195 1.00 98.56 682 PHE A N 1
ATOM 5133 C CA . PHE A 1 682 ? -29.919 12.711 10.929 1.00 98.56 682 PHE A CA 1
ATOM 5134 C C . PHE A 1 682 ? -30.038 14.189 11.288 1.00 98.56 682 PHE A C 1
ATOM 5136 O O . PHE A 1 682 ? -31.062 14.805 10.985 1.00 98.56 682 PHE A O 1
ATOM 5143 N N . VAL A 1 683 ? -28.982 14.737 11.883 1.00 98.19 683 VAL A N 1
ATOM 5144 C CA . VAL A 1 683 ? -28.758 16.178 12.053 1.00 98.19 683 VAL A CA 1
ATOM 5145 C C . VAL A 1 683 ? -27.327 16.511 11.630 1.00 98.19 683 VAL A C 1
ATOM 5147 O O . VAL A 1 683 ? -26.409 15.724 11.843 1.00 98.19 683 VAL A O 1
ATOM 5150 N N . ASP A 1 684 ? -27.118 17.678 11.024 1.00 95.50 684 ASP A N 1
ATOM 5151 C CA . ASP A 1 684 ? -25.807 18.035 10.461 1.00 95.50 684 ASP A CA 1
ATOM 5152 C C . ASP A 1 684 ? -24.753 18.438 11.510 1.00 95.50 684 ASP A C 1
ATOM 5154 O O . ASP A 1 684 ? -23.570 18.477 11.193 1.00 95.50 684 ASP A O 1
ATOM 5158 N N . GLY A 1 685 ? -25.167 18.726 12.749 1.00 95.38 685 GLY A N 1
ATOM 5159 C CA . GLY A 1 685 ? -24.275 19.095 13.851 1.00 95.38 685 GLY A CA 1
ATOM 5160 C C . GLY A 1 685 ? -23.786 20.551 13.864 1.00 95.38 685 GLY A C 1
ATOM 5161 O O . GLY A 1 685 ? -23.029 20.915 14.758 1.00 95.38 685 GLY A O 1
ATOM 5162 N N . ARG A 1 686 ? -24.219 21.414 12.933 1.00 93.12 686 ARG A N 1
ATOM 5163 C CA . ARG A 1 686 ? -23.780 22.826 12.873 1.00 93.12 686 ARG A CA 1
ATOM 5164 C C . ARG A 1 686 ? -24.396 23.703 13.964 1.00 93.12 686 ARG A C 1
ATOM 5166 O O . ARG A 1 686 ? -23.791 24.69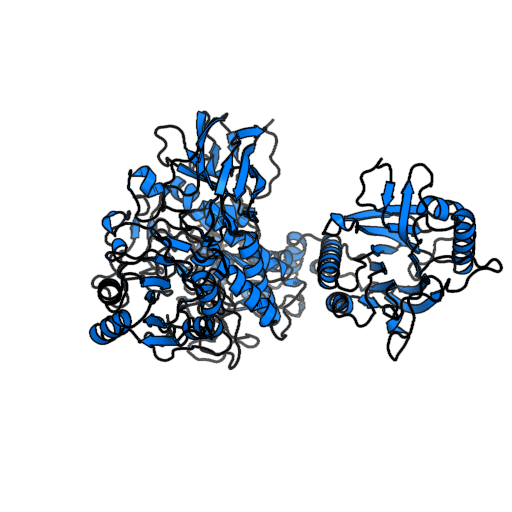8 14.355 1.00 93.12 686 ARG A O 1
ATOM 5173 N N . ASP A 1 687 ? -25.587 23.354 14.455 1.00 96.00 687 ASP A N 1
ATOM 5174 C CA . ASP A 1 687 ? -26.191 23.969 15.643 1.00 96.00 687 ASP A CA 1
ATOM 5175 C C . ASP A 1 687 ? -26.111 23.002 16.830 1.00 96.00 687 ASP A C 1
ATOM 5177 O O . ASP A 1 687 ? -26.847 22.016 16.911 1.00 96.00 687 ASP A O 1
ATOM 5181 N N . LEU A 1 688 ? -25.231 23.324 17.782 1.00 96.38 688 LEU A N 1
ATOM 5182 C CA . LEU A 1 688 ? -25.007 22.537 18.996 1.00 96.38 688 LEU A CA 1
ATOM 5183 C C . LEU A 1 688 ? -26.291 22.315 19.807 1.00 96.38 688 LEU A C 1
ATOM 5185 O O . LEU A 1 688 ? -26.490 21.239 20.369 1.00 96.38 688 LEU A O 1
ATOM 5189 N N . ARG A 1 689 ? -27.188 23.310 19.863 1.00 95.81 689 ARG A N 1
ATOM 5190 C CA . ARG A 1 689 ? -28.445 23.199 20.622 1.00 95.81 689 ARG A CA 1
ATOM 5191 C C . ARG A 1 689 ? -29.432 22.275 19.931 1.00 95.81 689 ARG A C 1
ATOM 5193 O O . ARG A 1 689 ? -30.218 21.612 20.605 1.00 95.81 689 ARG A O 1
ATOM 5200 N N . ASP A 1 690 ? -29.414 22.254 18.603 1.00 96.56 690 ASP A N 1
ATOM 5201 C CA . ASP A 1 690 ? -30.238 21.340 17.822 1.00 96.56 690 ASP A CA 1
ATOM 5202 C C . ASP A 1 690 ? -29.768 19.895 17.991 1.00 96.56 690 ASP A C 1
ATOM 5204 O O . ASP A 1 690 ? -30.565 19.029 18.356 1.00 96.56 690 ASP A O 1
ATOM 5208 N N . ALA A 1 691 ? -28.459 19.667 17.842 1.00 97.69 691 ALA A N 1
ATOM 5209 C CA . ALA A 1 691 ? -27.842 18.357 18.014 1.00 97.69 691 ALA A CA 1
ATOM 5210 C C . ALA A 1 691 ? -28.037 17.801 19.434 1.00 97.69 691 ALA A C 1
ATOM 5212 O O . ALA A 1 691 ? -28.497 16.672 19.591 1.00 97.69 691 ALA A O 1
ATOM 5213 N N . SER A 1 692 ? -27.768 18.610 20.464 1.00 98.06 692 SER A N 1
ATOM 5214 C CA . SER A 1 692 ? -27.930 18.222 21.872 1.00 98.06 692 SER A CA 1
ATOM 5215 C C . SER A 1 692 ? -29.394 17.911 22.223 1.00 98.06 692 SER A C 1
ATOM 5217 O O . SER A 1 692 ? -29.689 16.882 22.832 1.00 98.06 692 SER A O 1
ATOM 5219 N N . ARG A 1 693 ? -30.353 18.728 21.754 1.00 98.19 693 ARG A N 1
ATOM 5220 C CA . ARG A 1 693 ? -31.787 18.453 21.956 1.00 98.19 693 ARG A CA 1
ATOM 5221 C C . ARG A 1 693 ? -32.208 17.141 21.297 1.00 98.19 693 ARG A C 1
ATOM 5223 O O . ARG A 1 693 ? -32.862 16.328 21.944 1.00 98.19 693 ARG A O 1
ATOM 5230 N N . ALA A 1 694 ? -31.830 16.927 20.036 1.00 98.25 694 ALA A N 1
ATOM 5231 C CA . ALA A 1 694 ? -32.152 15.697 19.319 1.00 98.25 694 ALA A CA 1
ATOM 5232 C C . ALA A 1 694 ? -31.516 14.462 19.984 1.00 98.25 694 ALA A C 1
ATOM 5234 O O . ALA A 1 694 ? -32.147 13.405 20.037 1.00 98.25 694 ALA A O 1
ATOM 5235 N N . ALA A 1 695 ? -30.297 14.594 20.520 1.00 98.50 695 ALA A N 1
ATOM 5236 C CA . ALA A 1 695 ? -29.589 13.520 21.214 1.00 98.50 695 ALA A CA 1
ATOM 5237 C C . ALA A 1 695 ? -30.342 13.037 22.466 1.00 98.50 695 ALA A C 1
ATOM 5239 O O . ALA A 1 695 ? -30.414 11.830 22.709 1.00 98.50 695 ALA A O 1
ATOM 5240 N N . GLY A 1 696 ? -30.977 13.948 23.210 1.00 98.06 696 GLY A N 1
ATOM 5241 C CA . GLY A 1 696 ? -31.784 13.614 24.391 1.00 98.06 696 GLY A CA 1
ATOM 5242 C C . GLY A 1 696 ? -33.109 12.890 24.096 1.00 98.06 696 GLY A C 1
ATOM 5243 O O . GLY A 1 696 ? -33.759 12.398 25.018 1.00 98.06 696 GLY A O 1
ATOM 5244 N N . GLU A 1 697 ? -33.534 12.804 22.829 1.00 97.62 697 GLU A N 1
ATOM 5245 C CA . GLU A 1 697 ? -34.816 12.202 22.421 1.00 97.62 697 GLU A CA 1
ATOM 5246 C C . GLU A 1 697 ? -34.693 10.761 21.887 1.00 97.62 697 GLU A C 1
ATOM 5248 O O . GLU A 1 697 ? -35.710 10.138 21.554 1.00 97.62 697 GLU A O 1
ATOM 5253 N N . VAL A 1 698 ? -33.474 10.224 21.783 1.00 98.50 698 VAL A N 1
ATOM 5254 C CA . VAL A 1 698 ? -33.179 8.927 21.149 1.00 98.50 698 VAL A CA 1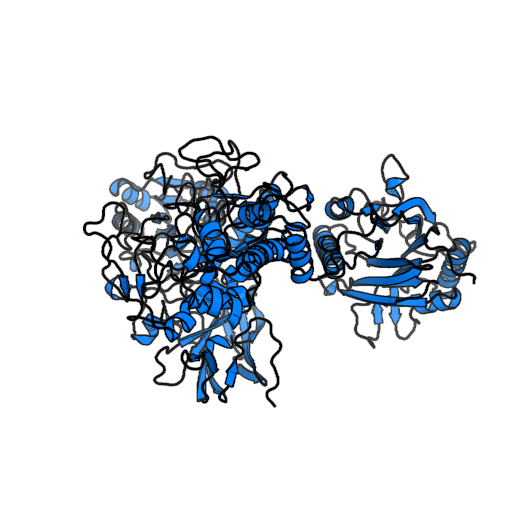
ATOM 5255 C C . VAL A 1 698 ? -32.529 7.931 22.115 1.00 98.50 698 VAL A C 1
ATOM 5257 O O . VAL A 1 698 ? -32.115 8.286 23.215 1.00 98.50 698 VAL A O 1
ATOM 5260 N N . ASP A 1 699 ? -32.446 6.661 21.712 1.00 97.94 699 ASP A N 1
ATOM 5261 C CA . ASP A 1 699 ? -31.908 5.589 22.557 1.00 97.94 699 ASP A CA 1
ATOM 5262 C C . ASP A 1 699 ? -30.375 5.465 22.440 1.00 97.94 699 ASP A C 1
ATOM 5264 O O . ASP A 1 699 ? -29.723 4.995 23.372 1.00 97.94 699 ASP A O 1
ATOM 5268 N N . ALA A 1 700 ? -29.806 5.863 21.298 1.00 98.25 700 ALA A N 1
ATOM 5269 C CA . ALA A 1 700 ? -28.367 5.907 21.046 1.00 98.25 700 ALA A CA 1
ATOM 5270 C C . ALA A 1 700 ? -28.024 6.978 19.999 1.00 98.25 700 ALA A C 1
ATOM 5272 O O . ALA A 1 700 ? -28.835 7.279 19.114 1.00 98.25 700 ALA A O 1
ATOM 5273 N N . VAL A 1 701 ? -26.807 7.513 20.075 1.00 98.88 701 VAL A N 1
ATOM 5274 C CA . VAL A 1 701 ? -26.292 8.519 19.138 1.00 98.88 701 VAL A CA 1
ATOM 5275 C C . VAL A 1 701 ? -25.012 8.013 18.480 1.00 98.88 701 VAL A C 1
ATOM 5277 O O . VAL A 1 701 ? -24.180 7.388 19.133 1.00 98.88 701 VAL A O 1
ATOM 5280 N N . VAL A 1 702 ? -24.854 8.289 17.188 1.00 98.88 702 VAL A N 1
AT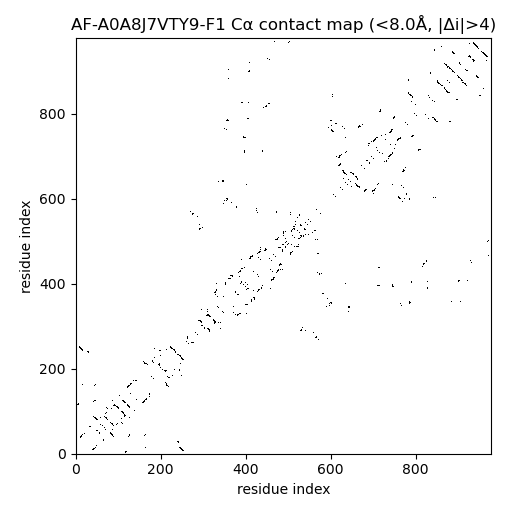OM 5281 C CA . VAL A 1 702 ? -23.621 8.061 16.430 1.00 98.88 702 VAL A CA 1
ATOM 5282 C C . VAL A 1 702 ? -23.165 9.398 15.853 1.00 98.88 702 VAL A C 1
ATOM 5284 O O . VAL A 1 702 ? -23.809 9.935 14.951 1.00 98.88 702 VAL A O 1
ATOM 5287 N N . VAL A 1 703 ? -22.077 9.950 16.384 1.00 98.94 703 VAL A N 1
ATOM 5288 C CA . VAL A 1 703 ? -21.474 11.198 15.895 1.00 98.94 703 VAL A CA 1
ATOM 5289 C C . VAL A 1 703 ? -20.348 10.857 14.928 1.00 98.94 703 VAL A C 1
ATOM 5291 O O . VAL A 1 703 ? -19.450 10.099 15.279 1.00 98.94 703 VAL A O 1
ATOM 5294 N N . PHE A 1 704 ? -20.389 11.418 13.725 1.00 98.81 704 PHE A N 1
ATOM 5295 C CA . PHE A 1 704 ? -19.314 11.331 12.744 1.00 98.81 704 PHE A CA 1
ATOM 5296 C C . PHE A 1 704 ? -18.457 12.588 12.832 1.00 98.81 704 PHE A C 1
ATOM 5298 O O . PHE A 1 704 ? -18.969 13.697 12.645 1.00 98.81 704 PHE A O 1
ATOM 5305 N N . ALA A 1 705 ? -17.167 12.405 13.110 1.00 98.62 705 ALA A N 1
ATOM 5306 C CA . ALA A 1 705 ? -16.188 13.479 13.131 1.00 98.62 705 ALA A CA 1
ATOM 5307 C C . ALA A 1 705 ? -15.179 13.290 11.995 1.00 98.62 705 ALA A C 1
ATOM 5309 O O . ALA A 1 705 ? -14.581 12.226 11.859 1.00 98.62 705 ALA A O 1
ATOM 5310 N N . THR A 1 706 ? -14.989 14.324 11.181 1.00 97.94 706 THR A N 1
ATOM 5311 C CA . THR A 1 706 ? -14.159 14.268 9.970 1.00 97.94 706 THR A CA 1
ATOM 5312 C C . THR A 1 706 ? -13.009 15.266 10.051 1.00 97.94 706 THR A C 1
ATOM 5314 O O . THR A 1 706 ? -13.229 16.426 10.416 1.00 97.94 706 THR A O 1
ATOM 5317 N N . GLN A 1 707 ? -11.811 14.868 9.629 1.00 97.25 707 GLN A N 1
ATOM 5318 C CA . GLN A 1 707 ? -10.670 15.766 9.426 1.00 97.25 707 GLN A CA 1
ATOM 5319 C C . GLN A 1 707 ? -10.093 15.489 8.042 1.00 97.25 707 GLN A C 1
ATOM 5321 O O . GLN A 1 707 ? -9.535 14.424 7.827 1.00 97.25 707 GLN A O 1
ATOM 5326 N N . TRP A 1 708 ? -10.248 16.433 7.112 1.00 97.12 708 TRP A N 1
ATOM 5327 C CA . TRP A 1 708 ? -9.739 16.290 5.750 1.00 97.12 708 TRP A CA 1
ATOM 5328 C C . TRP A 1 708 ? -8.255 16.645 5.659 1.00 97.12 708 TRP A C 1
ATOM 5330 O O . TRP A 1 708 ? -7.812 17.632 6.246 1.00 97.12 708 TRP A O 1
ATOM 5340 N N . SER A 1 709 ? -7.517 15.886 4.855 1.00 96.88 709 SER A N 1
ATOM 5341 C CA . SER A 1 709 ? -6.105 16.103 4.540 1.00 96.88 709 SER A CA 1
ATOM 5342 C C . SER A 1 709 ? -5.849 15.904 3.049 1.00 96.88 709 SER A C 1
ATOM 5344 O O . SER A 1 709 ? -6.635 15.265 2.339 1.00 96.88 709 SER A O 1
ATOM 5346 N N . ALA A 1 710 ? -4.751 16.472 2.558 1.00 96.31 710 ALA A N 1
ATOM 5347 C CA . ALA A 1 710 ? -4.382 16.362 1.161 1.00 96.31 710 ALA A CA 1
ATOM 5348 C C . ALA A 1 710 ? -2.883 16.543 0.942 1.00 96.31 710 ALA A C 1
ATOM 5350 O O . ALA A 1 710 ? -2.159 17.102 1.760 1.00 96.31 710 ALA A O 1
ATOM 5351 N N . GLU A 1 711 ? -2.448 16.122 -0.238 1.00 95.69 711 GLU A N 1
ATOM 5352 C CA . GLU A 1 711 ? -1.160 16.498 -0.803 1.00 95.69 711 GLU A CA 1
ATOM 5353 C C . GLU A 1 711 ? -0.937 18.027 -0.819 1.00 95.69 711 GLU A C 1
ATOM 5355 O O . GLU A 1 711 ? -1.873 18.808 -0.975 1.00 95.69 711 GLU A O 1
ATOM 5360 N N . SER A 1 712 ? 0.331 18.445 -0.773 1.00 93.75 712 SER A N 1
ATOM 5361 C CA . SER A 1 712 ? 0.842 19.823 -0.860 1.00 93.75 712 SER A CA 1
ATOM 5362 C C . SER A 1 712 ? 0.640 20.699 0.377 1.00 93.75 712 SER A C 1
ATOM 5364 O O . SER A 1 712 ? 1.108 21.837 0.378 1.00 93.75 712 SER A O 1
ATOM 5366 N N . VAL A 1 713 ? -0.032 20.208 1.419 1.00 94.25 713 VAL A N 1
ATOM 5367 C CA . VAL A 1 713 ? -0.301 20.981 2.635 1.00 94.25 713 VAL A CA 1
ATOM 5368 C C . VAL A 1 713 ? -0.381 20.071 3.852 1.00 94.25 713 VAL A C 1
ATOM 5370 O O . VAL A 1 713 ? -1.157 19.123 3.876 1.00 94.25 713 VAL A O 1
ATOM 5373 N N . ASP A 1 714 ? 0.393 20.382 4.886 1.00 96.81 714 ASP A N 1
ATOM 5374 C CA . ASP A 1 714 ? 0.263 19.710 6.176 1.00 96.81 714 ASP A CA 1
ATOM 5375 C C . ASP A 1 714 ? -0.860 20.332 7.012 1.00 96.81 714 ASP A C 1
ATOM 5377 O O . ASP A 1 714 ? -1.185 21.518 6.877 1.00 96.81 714 ASP A O 1
ATOM 5381 N N . LEU A 1 715 ? -1.446 19.532 7.902 1.00 95.88 715 LEU A N 1
ATOM 5382 C CA . LEU A 1 715 ? -2.431 20.003 8.868 1.00 95.88 715 LEU A CA 1
ATOM 5383 C C . LEU A 1 715 ? -1.796 21.068 9.783 1.00 95.88 715 LEU A C 1
ATOM 5385 O O . LEU A 1 715 ? -0.649 20.904 10.207 1.00 95.88 715 LEU A O 1
ATOM 5389 N N . PRO A 1 716 ? -2.518 22.155 10.116 1.00 93.38 716 PRO A N 1
ATOM 5390 C CA . PRO A 1 716 ? -1.998 23.202 11.000 1.00 93.38 716 PRO A CA 1
ATOM 5391 C C . PRO A 1 716 ? -1.727 22.693 12.425 1.00 93.38 716 PRO A C 1
ATOM 5393 O O . PRO A 1 716 ? -0.817 23.171 13.104 1.00 93.38 716 PRO A O 1
ATOM 5396 N N . ASP A 1 717 ? -2.503 21.706 12.857 1.00 93.06 717 ASP A N 1
ATOM 5397 C CA . ASP A 1 717 ? -2.509 21.092 14.179 1.00 93.06 717 ASP A CA 1
ATOM 5398 C C . ASP A 1 717 ? -3.129 19.679 14.077 1.00 93.06 717 ASP A C 1
ATOM 5400 O O . ASP A 1 717 ? -3.300 19.146 12.979 1.00 93.06 717 ASP A O 1
ATOM 5404 N N . MET A 1 718 ? -3.395 19.037 15.216 1.00 95.00 718 MET A N 1
ATOM 5405 C CA . MET A 1 718 ? -4.053 17.726 15.267 1.00 95.00 718 MET A CA 1
ATOM 5406 C C . MET A 1 718 ? -5.562 17.824 15.543 1.00 95.00 718 MET A C 1
ATOM 5408 O O . MET A 1 718 ? -6.219 16.790 15.659 1.00 95.00 718 MET A O 1
ATOM 5412 N N . ASP A 1 719 ? -6.117 19.025 15.691 1.00 95.06 719 ASP A N 1
ATOM 5413 C CA . ASP A 1 719 ? -7.460 19.220 16.225 1.00 95.06 719 ASP A CA 1
ATOM 5414 C C . ASP A 1 719 ? -8.534 18.808 15.209 1.00 95.06 719 ASP A C 1
ATOM 5416 O O . ASP A 1 719 ? -8.347 18.835 13.982 1.00 95.06 719 ASP A O 1
ATOM 5420 N N . LEU A 1 720 ? -9.710 18.436 15.719 1.00 96.94 720 LEU A N 1
ATOM 5421 C CA . LEU A 1 720 ? -10.871 18.241 14.862 1.00 96.94 720 LEU A CA 1
ATOM 5422 C C . LEU A 1 720 ? -11.384 19.613 14.386 1.00 96.94 720 LEU A C 1
ATOM 5424 O O . LEU A 1 720 ? -11.718 20.478 15.203 1.00 96.94 720 LEU A O 1
ATOM 5428 N N . PRO A 1 721 ? -11.508 19.842 13.066 1.00 94.56 721 PRO A N 1
ATOM 5429 C CA . PRO A 1 721 ? -11.850 21.160 12.550 1.00 94.56 721 PRO A CA 1
ATOM 5430 C C . PRO A 1 721 ? -13.309 21.525 12.853 1.00 94.56 721 PRO A C 1
ATOM 5432 O O . PRO A 1 721 ? -14.124 20.683 13.225 1.00 94.56 721 PRO A O 1
ATOM 5435 N N . GLN A 1 722 ? -13.668 22.793 12.636 1.00 92.44 722 GLN A N 1
ATOM 5436 C CA . GLN A 1 722 ? -15.061 23.278 12.669 1.00 92.44 722 GLN A CA 1
ATOM 5437 C C . GLN A 1 722 ? -15.791 23.074 14.015 1.00 92.44 722 GLN A C 1
ATOM 5439 O O . GLN A 1 722 ? -17.018 23.016 14.053 1.00 92.44 722 GLN A O 1
ATOM 5444 N N . GLY A 1 723 ? -15.055 23.003 15.131 1.00 94.81 723 GLY A N 1
ATOM 5445 C CA . GLY A 1 723 ? -15.637 22.925 16.477 1.00 94.81 723 GLY A CA 1
ATOM 5446 C C . GLY A 1 723 ? -16.277 21.574 16.813 1.00 94.81 723 GLY A C 1
ATOM 5447 O O . GLY A 1 723 ? -17.133 21.508 17.695 1.00 94.81 723 GLY A O 1
ATOM 5448 N N . GLN A 1 724 ? -15.877 20.503 16.124 1.00 98.00 724 GLN A N 1
ATOM 5449 C CA . GLN A 1 724 ? -16.438 19.163 16.316 1.00 98.00 724 GLN A CA 1
ATOM 5450 C C . GLN A 1 724 ? -16.226 18.613 17.737 1.00 98.00 724 GLN A C 1
ATOM 5452 O O . GLN A 1 724 ? -17.110 17.925 18.236 1.00 98.00 724 GLN A O 1
ATOM 5457 N N . ASP A 1 725 ? -15.149 18.979 18.441 1.00 98.00 725 ASP A N 1
ATOM 5458 C CA . ASP A 1 725 ? -14.977 18.604 19.856 1.00 98.00 725 ASP A CA 1
ATOM 5459 C C . ASP A 1 725 ? -16.106 19.144 20.746 1.00 98.00 725 ASP A C 1
ATOM 5461 O O . ASP A 1 725 ? -16.636 18.429 21.597 1.00 98.00 725 ASP A O 1
ATOM 5465 N N . ALA A 1 726 ? -16.528 20.394 20.519 1.00 98.12 726 ALA A N 1
ATOM 5466 C CA . ALA A 1 726 ? -17.637 20.999 21.253 1.00 98.12 726 ALA A CA 1
ATOM 5467 C C . ALA A 1 726 ? -18.983 20.351 20.892 1.00 98.12 726 ALA A C 1
ATOM 5469 O O . ALA A 1 726 ? -19.853 20.218 21.753 1.00 98.12 726 ALA A O 1
ATOM 5470 N N . LEU A 1 727 ? -19.151 19.923 19.635 1.00 98.50 727 LEU A N 1
ATOM 5471 C CA . LEU A 1 727 ? -20.308 19.139 19.198 1.00 98.50 727 LEU A CA 1
ATOM 5472 C C . LEU A 1 727 ? -20.376 17.793 19.913 1.00 98.50 727 LEU A C 1
ATOM 5474 O O . LEU A 1 727 ? -21.429 17.452 20.451 1.00 98.50 727 LEU A O 1
ATOM 5478 N N . ILE A 1 728 ? -19.270 17.053 19.945 1.00 98.69 728 ILE A N 1
ATOM 5479 C CA . ILE A 1 728 ? -19.218 15.740 20.588 1.00 98.69 728 ILE A CA 1
ATOM 5480 C C . ILE A 1 728 ? -19.500 15.877 22.084 1.00 98.69 728 ILE A C 1
ATOM 5482 O O . ILE A 1 728 ? -20.367 15.170 22.590 1.00 98.69 728 ILE A O 1
ATOM 5486 N N . ALA A 1 729 ? -18.865 16.836 22.765 1.00 98.44 729 ALA A N 1
ATOM 5487 C CA . ALA A 1 729 ? -19.112 17.095 24.182 1.00 98.44 729 ALA A CA 1
ATOM 5488 C C . ALA A 1 729 ? -20.589 17.438 24.468 1.00 98.44 729 ALA A C 1
ATOM 5490 O O . ALA A 1 729 ? -21.202 16.839 25.349 1.00 98.44 729 ALA A O 1
ATOM 5491 N N . ALA A 1 730 ? -21.198 18.339 23.685 1.00 98.38 730 ALA A N 1
ATOM 5492 C CA . ALA A 1 730 ? -22.597 18.742 23.876 1.00 98.38 730 ALA A CA 1
ATOM 5493 C C . ALA A 1 730 ? -23.610 17.611 23.597 1.00 98.38 730 ALA A C 1
ATOM 5495 O O . ALA A 1 730 ? -24.698 17.581 24.183 1.00 98.38 730 ALA A O 1
ATOM 5496 N N . VAL A 1 731 ? -23.279 16.697 22.681 1.00 98.69 731 VAL A N 1
ATOM 5497 C CA . VAL A 1 731 ? -24.085 15.504 22.383 1.00 98.69 731 VAL A CA 1
ATOM 5498 C C . VAL A 1 731 ? -23.916 14.443 23.472 1.00 98.69 731 VAL A C 1
ATOM 5500 O O . VAL A 1 731 ? -24.918 13.895 23.930 1.00 98.69 731 VAL A O 1
ATOM 5503 N N . ALA A 1 732 ? -22.683 14.192 23.915 1.00 98.38 732 ALA A N 1
ATOM 5504 C CA . ALA A 1 732 ? -22.362 13.236 24.971 1.00 98.38 732 ALA A CA 1
ATOM 5505 C C . ALA A 1 732 ? -23.003 13.624 26.314 1.00 98.38 732 ALA A C 1
ATOM 5507 O O . ALA A 1 732 ? -23.595 12.775 26.980 1.00 98.38 732 ALA A O 1
ATOM 5508 N N . GLU A 1 733 ? -22.990 14.917 26.660 1.00 98.31 733 GLU A N 1
ATOM 5509 C CA . GLU A 1 733 ? -23.666 15.448 27.851 1.00 98.31 733 GLU A CA 1
ATOM 5510 C C . GLU A 1 733 ? -25.182 15.184 27.817 1.00 98.31 733 GLU A C 1
ATOM 5512 O O . GLU A 1 733 ? -25.785 14.828 28.831 1.00 98.31 733 GLU A O 1
ATOM 5517 N N . ALA A 1 734 ? -25.810 15.320 26.645 1.00 98.50 734 ALA A N 1
ATOM 5518 C CA . ALA A 1 734 ? -27.238 15.064 26.480 1.00 98.50 734 ALA A CA 1
ATOM 5519 C C . ALA A 1 734 ? -27.584 13.569 26.426 1.00 98.50 734 ALA A C 1
ATOM 5521 O O . ALA A 1 734 ? -28.692 13.181 26.810 1.00 98.50 734 ALA A O 1
ATOM 5522 N N . ASN A 1 735 ? -26.670 12.730 25.930 1.00 98.38 735 ASN A N 1
ATOM 5523 C CA . ASN A 1 735 ? -26.868 11.292 25.832 1.00 98.38 735 ASN A CA 1
ATOM 5524 C C . ASN A 1 735 ? -25.540 10.522 25.990 1.00 98.38 735 ASN A C 1
ATOM 5526 O O . ASN A 1 735 ? -24.761 10.446 25.036 1.00 98.38 735 ASN A O 1
ATOM 5530 N N . PRO A 1 736 ? -25.302 9.846 27.130 1.00 95.50 736 PRO A N 1
ATOM 5531 C CA . PRO A 1 736 ? -24.065 9.091 27.351 1.00 95.50 736 PRO A CA 1
ATOM 5532 C C . PRO A 1 736 ? -23.959 7.836 26.466 1.00 95.50 736 PRO A C 1
ATOM 5534 O O . PRO A 1 736 ? -22.882 7.263 26.314 1.00 95.50 736 PRO A O 1
ATOM 5537 N N . ARG A 1 737 ? -25.049 7.402 25.812 1.00 98.00 737 ARG A N 1
ATOM 5538 C CA . ARG A 1 737 ? -25.024 6.334 24.793 1.00 98.00 737 ARG A CA 1
ATOM 5539 C C . ARG A 1 737 ? -24.606 6.877 23.425 1.00 98.00 737 ARG A C 1
ATOM 5541 O O . ARG A 1 737 ? -25.237 6.583 22.407 1.00 98.00 737 ARG A O 1
ATOM 5548 N N . THR A 1 738 ? -23.541 7.667 23.427 1.00 98.81 738 THR A N 1
ATOM 5549 C CA . THR A 1 738 ? -22.936 8.258 22.237 1.00 98.81 738 TH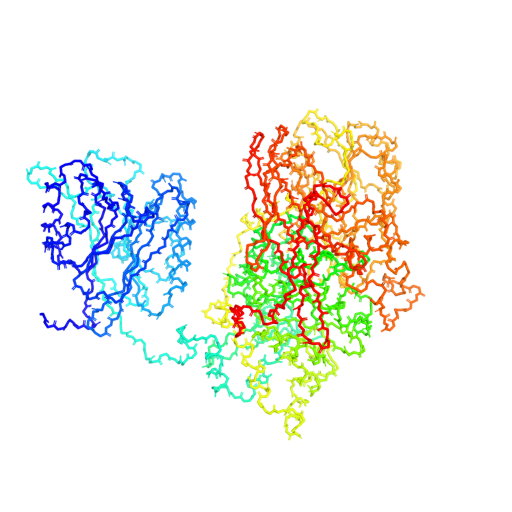R A CA 1
ATOM 5550 C C . THR A 1 738 ? -21.742 7.419 21.800 1.00 98.81 738 THR A C 1
ATOM 5552 O O . THR A 1 738 ? -20.830 7.172 22.585 1.00 98.81 738 THR A O 1
ATOM 5555 N N . ALA A 1 739 ? -21.750 6.977 20.546 1.00 98.88 739 ALA A N 1
ATOM 5556 C CA . ALA A 1 739 ? -20.587 6.428 19.864 1.00 98.88 739 ALA A CA 1
ATOM 5557 C C . ALA A 1 739 ? -20.030 7.478 18.895 1.00 98.88 739 ALA A C 1
ATOM 5559 O O . ALA A 1 739 ? -20.801 8.126 18.184 1.00 98.88 739 ALA A O 1
ATOM 5560 N N . VAL A 1 740 ? -18.709 7.626 18.837 1.00 98.94 740 VAL A N 1
ATOM 5561 C CA . VAL A 1 740 ? -18.035 8.503 17.871 1.00 98.94 740 VAL A CA 1
ATOM 5562 C C . VAL A 1 740 ? -17.360 7.659 16.797 1.00 98.94 740 VAL A C 1
ATOM 5564 O O . VAL A 1 740 ? -16.664 6.695 17.111 1.00 98.94 740 VAL A O 1
ATOM 5567 N N . VAL A 1 741 ? -17.583 8.013 15.534 1.00 98.94 741 VAL A N 1
ATOM 5568 C CA . VAL A 1 741 ? -16.889 7.461 14.368 1.00 98.94 741 VAL A CA 1
ATOM 5569 C C . VAL A 1 741 ? -15.972 8.546 13.821 1.00 98.94 741 VAL A C 1
ATOM 5571 O O . VAL A 1 741 ? -16.439 9.616 13.431 1.00 98.94 741 VAL A O 1
ATOM 5574 N N . LEU A 1 742 ? -14.674 8.273 13.828 1.00 98.94 742 LEU A N 1
ATOM 5575 C CA . LEU A 1 742 ? -13.641 9.158 13.313 1.00 98.94 742 LEU A CA 1
ATOM 5576 C C . LEU A 1 742 ? -13.337 8.790 11.860 1.00 98.94 742 LEU A C 1
ATOM 5578 O O . LEU A 1 742 ? -13.073 7.629 11.553 1.00 98.94 742 LEU A O 1
ATOM 5582 N N . GLU A 1 743 ? -13.376 9.783 10.980 1.00 98.81 743 GLU A N 1
ATOM 5583 C CA . GLU A 1 743 ? -12.852 9.695 9.621 1.00 98.81 743 GLU A CA 1
ATOM 5584 C C . GLU A 1 743 ? -11.728 10.728 9.462 1.00 98.81 743 GLU A C 1
ATOM 5586 O O . GLU A 1 743 ? -11.951 11.871 9.038 1.00 98.81 743 GLU A O 1
ATOM 5591 N N . THR A 1 744 ? -10.522 10.360 9.899 1.00 98.56 744 THR A N 1
ATOM 5592 C CA . THR A 1 744 ? -9.384 11.280 10.029 1.00 98.56 744 THR A CA 1
ATOM 5593 C C . THR A 1 744 ? -8.130 10.768 9.314 1.00 98.56 744 THR A C 1
ATOM 5595 O O . THR A 1 744 ? -7.970 9.586 9.004 1.00 98.56 744 THR A O 1
ATOM 5598 N N . ASN A 1 745 ? -7.208 11.693 9.039 1.00 96.44 745 ASN A N 1
ATOM 5599 C CA . ASN A 1 745 ? -5.907 11.427 8.415 1.00 96.44 745 ASN A CA 1
ATOM 5600 C C . ASN A 1 745 ? -4.929 10.657 9.321 1.00 96.44 745 ASN A C 1
ATOM 5602 O O . ASN A 1 745 ? -3.935 10.107 8.850 1.00 96.44 745 ASN A O 1
ATOM 5606 N N . GLY A 1 746 ? -5.169 10.691 10.627 1.00 96.31 746 GLY A N 1
ATOM 5607 C CA . GLY A 1 746 ? -4.232 10.285 11.660 1.00 96.31 746 GLY A CA 1
ATOM 5608 C C . GLY A 1 746 ? -4.789 10.582 13.056 1.00 96.31 746 GLY A C 1
ATOM 5609 O O . GLY A 1 746 ? -5.981 10.874 13.197 1.00 96.31 746 GLY A O 1
ATOM 5610 N N . PRO A 1 747 ? -3.933 10.519 14.089 1.00 97.56 747 PRO A N 1
ATOM 5611 C CA . PRO A 1 747 ? -4.330 10.798 15.462 1.00 97.56 747 PRO A CA 1
ATOM 5612 C C . PRO A 1 747 ? -4.891 12.213 15.669 1.00 97.56 747 PRO A C 1
ATOM 5614 O O . PRO A 1 747 ? -4.289 13.185 15.218 1.00 97.56 747 PRO A O 1
ATOM 5617 N N . VAL A 1 748 ? -5.981 12.324 16.436 1.00 97.69 748 VAL A N 1
ATOM 5618 C CA . VAL A 1 748 ? -6.585 13.593 16.894 1.00 97.69 748 VAL A CA 1
ATOM 5619 C C . VAL A 1 748 ? -6.748 13.615 18.423 1.00 97.69 748 VAL A C 1
ATOM 5621 O O . VAL A 1 748 ? -6.931 12.550 19.023 1.00 97.69 748 VAL A O 1
ATOM 5624 N N . PRO A 1 749 ? -6.696 14.774 19.102 1.00 96.38 749 PRO A N 1
ATOM 5625 C CA . PRO A 1 749 ? -7.051 14.868 20.514 1.00 96.38 749 PRO A CA 1
ATOM 5626 C C . PRO A 1 749 ? -8.494 14.412 20.757 1.00 96.38 749 PRO A C 1
ATOM 5628 O O . PRO A 1 749 ? -9.370 14.599 19.918 1.00 96.38 749 PRO A O 1
ATOM 5631 N N . MET A 1 750 ? -8.752 13.815 21.922 1.00 97.25 750 MET A N 1
ATOM 5632 C CA . MET A 1 750 ? -10.092 13.353 22.309 1.00 97.25 750 MET A CA 1
ATOM 5633 C C . MET A 1 750 ? -10.422 13.788 23.745 1.00 97.25 750 MET A C 1
ATOM 5635 O O . MET A 1 750 ? -10.501 12.946 24.642 1.00 97.25 750 MET A O 1
ATOM 5639 N N . PRO A 1 751 ? -10.601 15.096 24.013 1.00 96.69 751 PRO A N 1
ATOM 5640 C CA . PRO A 1 751 ? -10.892 15.585 25.365 1.00 96.69 751 PRO A CA 1
ATOM 5641 C C . PRO A 1 751 ? -12.227 15.060 25.926 1.00 96.69 751 PRO A C 1
ATOM 5643 O O . PRO A 1 751 ? -12.390 14.975 27.136 1.00 96.69 751 PRO A O 1
ATOM 5646 N N . TRP A 1 752 ? -13.152 14.670 25.046 1.00 97.56 752 TRP A N 1
ATOM 5647 C CA . TRP A 1 752 ? -14.485 14.121 25.334 1.00 97.56 752 TRP A CA 1
ATOM 5648 C C . TRP A 1 752 ? -14.512 12.585 25.455 1.00 97.56 752 TRP A C 1
ATOM 5650 O O . TRP A 1 752 ? -15.581 11.993 25.587 1.00 97.56 752 TRP A O 1
ATOM 5660 N N . ARG A 1 753 ? -13.360 11.902 25.363 1.00 97.31 753 ARG A N 1
ATOM 5661 C CA . ARG A 1 753 ? -13.293 10.430 25.263 1.00 97.31 753 ARG A CA 1
ATOM 5662 C C . ARG A 1 753 ? -13.970 9.707 26.427 1.00 97.31 753 ARG A C 1
ATOM 5664 O O . ARG A 1 753 ? -14.553 8.656 26.206 1.00 97.31 753 ARG A O 1
ATOM 5671 N N . GLU A 1 754 ? -13.831 10.223 27.647 1.00 97.00 754 GLU A N 1
ATOM 5672 C CA . GLU A 1 754 ? -14.414 9.612 28.855 1.00 97.00 754 GLU A CA 1
ATOM 5673 C C . GLU A 1 754 ? -15.931 9.859 28.972 1.00 97.00 754 GLU A C 1
ATOM 5675 O O . GLU A 1 754 ? -16.595 9.192 29.760 1.00 97.00 754 GLU A O 1
ATOM 5680 N N . ASP A 1 755 ? -16.488 10.785 28.183 1.00 97.50 755 ASP A N 1
ATOM 5681 C CA . ASP A 1 755 ? -17.914 11.137 28.208 1.00 97.50 755 ASP A CA 1
ATOM 5682 C C . ASP A 1 755 ? -18.739 10.347 27.173 1.00 97.50 755 ASP A C 1
ATOM 5684 O O . ASP A 1 755 ? -19.972 10.371 27.197 1.00 97.50 755 ASP A O 1
ATOM 5688 N N . VAL A 1 756 ? -18.078 9.634 26.253 1.00 98.62 756 VAL A N 1
ATOM 5689 C CA . VAL A 1 756 ? -18.719 8.839 25.196 1.00 98.62 756 VAL A CA 1
ATOM 5690 C C . VAL A 1 756 ? -18.609 7.342 25.479 1.00 98.62 756 VAL A C 1
ATOM 5692 O O . VAL A 1 756 ? -17.610 6.849 25.994 1.00 98.62 756 VAL A O 1
ATOM 5695 N N . GLY A 1 757 ? -19.623 6.574 25.081 1.00 98.44 757 GLY A N 1
ATOM 5696 C CA . GLY A 1 757 ? -19.660 5.131 25.327 1.00 98.44 757 GLY A CA 1
ATOM 5697 C C . GLY A 1 757 ? -18.778 4.305 24.387 1.00 98.44 757 GLY A C 1
ATOM 5698 O O . GLY A 1 757 ? -18.437 3.169 24.719 1.00 98.44 757 GLY A O 1
ATOM 5699 N N . ALA A 1 758 ? -18.419 4.833 23.211 1.00 98.81 758 ALA A N 1
ATO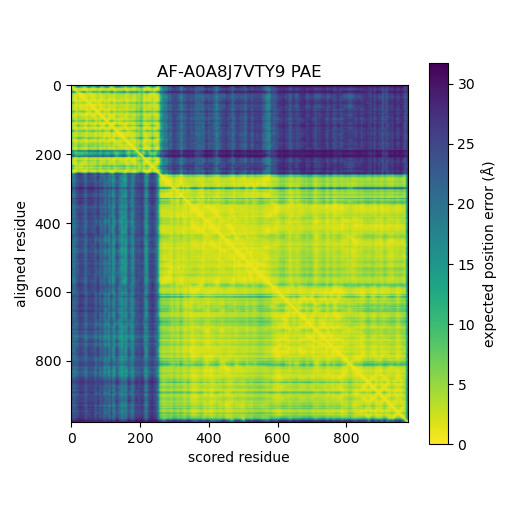M 5700 C CA . ALA A 1 758 ? -17.501 4.162 22.293 1.00 98.81 758 ALA A CA 1
ATOM 5701 C C . ALA A 1 758 ? -16.825 5.114 21.295 1.00 98.81 758 ALA A C 1
ATOM 5703 O O . ALA A 1 758 ? -17.388 6.145 20.928 1.00 98.81 758 ALA A O 1
ATOM 5704 N N . VAL A 1 759 ? -15.654 4.709 20.796 1.00 98.94 759 VAL A N 1
ATOM 5705 C CA . VAL A 1 759 ? -14.925 5.388 19.712 1.00 98.94 759 VAL A CA 1
ATOM 5706 C C . VAL A 1 759 ? -14.447 4.358 18.689 1.00 98.94 759 VAL A C 1
ATOM 5708 O O . VAL A 1 759 ? -13.733 3.413 19.041 1.00 98.94 759 VAL A O 1
ATOM 5711 N N . LEU A 1 760 ? -14.841 4.548 17.430 1.00 98.75 760 LEU A N 1
ATOM 5712 C CA . LEU A 1 760 ? -14.373 3.810 16.258 1.00 98.75 760 LEU A CA 1
ATOM 5713 C C . LEU A 1 760 ? -13.510 4.730 15.391 1.00 98.75 760 LEU A C 1
ATOM 5715 O O . LEU A 1 760 ? -13.943 5.823 15.046 1.00 98.75 760 LEU A O 1
ATOM 5719 N N . GLU A 1 761 ? -12.341 4.251 14.984 1.00 98.88 761 GLU A N 1
ATOM 5720 C CA . GLU A 1 761 ? -11.531 4.861 13.931 1.00 98.88 761 GLU A CA 1
ATOM 5721 C C . GLU A 1 761 ? -11.826 4.166 12.598 1.00 98.88 761 GLU A C 1
ATOM 5723 O O . GLU A 1 761 ? -11.612 2.955 12.458 1.00 98.88 761 GLU A O 1
ATOM 5728 N N . ALA A 1 762 ? -12.358 4.926 11.643 1.00 98.75 762 ALA A N 1
ATOM 5729 C CA . ALA A 1 762 ? -12.751 4.466 10.314 1.00 98.75 762 ALA A CA 1
ATOM 5730 C C . ALA A 1 762 ? -11.880 5.047 9.187 1.00 98.75 762 ALA A C 1
ATOM 5732 O O . ALA A 1 762 ? -12.054 4.643 8.035 1.00 98.75 762 ALA A O 1
ATOM 5733 N N . TRP A 1 763 ? -10.919 5.918 9.505 1.00 98.75 763 TRP A N 1
ATOM 5734 C CA . TRP A 1 763 ? -9.974 6.534 8.576 1.00 98.75 763 TRP A CA 1
ATOM 5735 C C . TRP A 1 763 ? -10.694 7.146 7.363 1.00 98.75 763 TRP A C 1
ATOM 5737 O O . TRP A 1 763 ? -11.766 7.724 7.507 1.00 98.75 763 TRP A O 1
ATOM 5747 N N . TYR A 1 764 ? -10.154 6.992 6.148 1.00 98.69 764 TYR A N 1
ATOM 5748 C CA . TYR A 1 764 ? -10.910 7.228 4.916 1.00 98.69 764 TYR A CA 1
ATOM 5749 C C . TYR A 1 764 ? -11.286 5.877 4.292 1.00 98.69 764 TYR A C 1
ATOM 5751 O O . TYR A 1 764 ? -10.413 5.184 3.756 1.00 98.69 764 TYR A O 1
ATOM 5759 N N . PRO A 1 765 ? -12.561 5.462 4.363 1.00 98.31 765 PRO A N 1
ATOM 5760 C CA . PRO A 1 765 ? -12.920 4.054 4.202 1.00 98.31 765 PRO A CA 1
ATOM 5761 C C . PRO A 1 765 ? -13.239 3.597 2.771 1.00 98.31 765 PRO A C 1
ATOM 5763 O O . PRO A 1 765 ? -13.599 2.439 2.554 1.00 98.31 765 PRO A O 1
ATOM 5766 N N . GLY A 1 766 ? -13.102 4.473 1.775 1.00 97.94 766 GLY A N 1
ATOM 5767 C CA . GLY A 1 766 ? -13.349 4.127 0.373 1.00 97.94 766 GLY A CA 1
ATOM 5768 C C . GLY A 1 766 ? -14.837 3.970 0.028 1.00 97.94 766 GLY A C 1
ATOM 5769 O O . GLY A 1 766 ? -15.734 4.264 0.819 1.00 97.94 766 GLY A O 1
ATOM 5770 N N . ILE A 1 767 ? -15.126 3.502 -1.189 1.00 97.81 767 ILE A N 1
ATOM 5771 C CA . ILE A 1 767 ? -16.481 3.545 -1.780 1.00 97.81 767 ILE A CA 1
ATOM 5772 C C . ILE A 1 767 ? -17.524 2.637 -1.108 1.00 97.81 767 ILE A C 1
ATOM 5774 O O . ILE A 1 767 ? -18.696 2.736 -1.445 1.00 97.81 767 ILE A O 1
ATOM 5778 N N . ARG A 1 768 ? -17.134 1.777 -0.157 1.00 98.31 768 ARG A N 1
ATOM 5779 C CA . ARG A 1 768 ? -18.045 0.931 0.647 1.00 98.31 768 ARG A CA 1
ATOM 5780 C C . ARG A 1 768 ? -17.948 1.188 2.152 1.00 98.31 768 ARG A C 1
ATOM 5782 O O . ARG A 1 768 ? -18.328 0.341 2.965 1.00 98.31 768 ARG A O 1
ATOM 5789 N N . GLY A 1 769 ? -17.406 2.344 2.524 1.00 98.50 769 GLY A N 1
ATOM 5790 C CA . GLY A 1 769 ? -17.144 2.689 3.912 1.00 98.50 769 GLY A CA 1
ATOM 5791 C C . GLY A 1 769 ? -18.395 2.834 4.770 1.00 98.50 769 GLY A C 1
ATOM 5792 O O . GLY A 1 769 ? -18.429 2.308 5.878 1.00 98.50 769 GLY A O 1
ATOM 5793 N N . GLY A 1 770 ? -19.452 3.462 4.254 1.00 98.75 770 GLY A N 1
ATOM 5794 C CA . GLY A 1 770 ? -20.711 3.624 4.979 1.00 98.75 770 GLY A CA 1
ATOM 5795 C C . GLY A 1 770 ? -21.368 2.286 5.319 1.00 98.75 770 GLY A C 1
ATOM 5796 O O . GLY A 1 770 ? -21.839 2.097 6.444 1.00 98.75 770 GLY A O 1
ATOM 5797 N N . GLU A 1 771 ? -21.340 1.320 4.393 1.00 98.81 771 GLU A N 1
ATOM 5798 C CA . GLU A 1 771 ? -21.815 -0.039 4.669 1.00 98.81 771 GLU A CA 1
ATOM 5799 C C . GLU A 1 771 ? -20.945 -0.765 5.702 1.00 98.81 771 GLU A C 1
ATOM 5801 O O . GLU A 1 771 ? -21.490 -1.404 6.606 1.00 98.81 771 GLU A O 1
ATOM 5806 N N . ALA A 1 772 ? -19.616 -0.659 5.598 1.00 98.88 772 ALA A N 1
ATOM 5807 C CA . ALA A 1 772 ? -18.691 -1.280 6.546 1.00 98.88 772 ALA A CA 1
ATOM 5808 C C . ALA A 1 772 ? -18.872 -0.723 7.969 1.00 98.88 772 ALA A C 1
ATOM 5810 O O . ALA A 1 772 ? -19.041 -1.494 8.918 1.00 98.88 772 ALA A O 1
ATOM 5811 N N . ILE A 1 773 ? -18.933 0.605 8.111 1.00 98.94 773 ILE A N 1
ATOM 5812 C CA . ILE A 1 773 ? -19.149 1.296 9.389 1.00 98.94 773 ILE A CA 1
ATOM 5813 C C . ILE A 1 773 ? -20.468 0.848 10.025 1.00 98.94 773 ILE A C 1
ATOM 5815 O O . ILE A 1 773 ? -20.485 0.455 11.191 1.00 98.94 773 ILE A O 1
ATOM 5819 N N . ALA A 1 774 ? -21.568 0.833 9.266 1.00 98.81 774 ALA A N 1
ATOM 5820 C CA . ALA A 1 774 ? -22.867 0.407 9.786 1.00 98.81 774 ALA A CA 1
ATOM 5821 C C . ALA A 1 774 ? -22.863 -1.062 10.250 1.00 98.81 774 ALA A C 1
ATOM 5823 O O . ALA A 1 774 ? -23.431 -1.389 11.294 1.00 98.81 774 ALA A O 1
ATOM 5824 N N . ARG A 1 775 ? -22.193 -1.957 9.513 1.00 98.75 775 ARG A N 1
ATOM 5825 C CA . ARG A 1 775 ? -22.086 -3.382 9.876 1.00 98.75 775 ARG A CA 1
ATOM 5826 C C . ARG A 1 775 ? -21.248 -3.606 11.132 1.00 98.75 775 ARG A C 1
ATOM 5828 O O . ARG A 1 775 ? -21.607 -4.471 11.935 1.00 98.75 775 ARG A O 1
ATOM 5835 N N . VAL A 1 776 ? -20.187 -2.821 11.330 1.00 98.81 776 VAL A N 1
ATOM 5836 C CA . VAL A 1 776 ? -19.400 -2.837 12.572 1.00 98.81 776 VAL A CA 1
ATOM 5837 C C . VAL A 1 776 ? -20.224 -2.281 13.732 1.00 98.81 776 VAL A C 1
ATOM 5839 O O . VAL A 1 776 ? -20.391 -2.979 14.726 1.00 98.81 776 VAL A O 1
ATOM 5842 N N . LEU A 1 777 ? -20.838 -1.100 13.588 1.00 98.81 777 LEU A N 1
ATOM 5843 C CA . LEU A 1 777 ? -21.673 -0.486 14.633 1.00 98.81 777 LEU A CA 1
ATOM 5844 C C . LEU A 1 777 ? -22.762 -1.431 15.164 1.00 98.81 777 LEU A C 1
ATOM 5846 O O . LEU A 1 777 ? -23.059 -1.410 16.356 1.00 98.81 777 LEU A O 1
ATOM 5850 N N . LEU A 1 778 ? -23.344 -2.270 14.302 1.00 98.25 778 LEU A N 1
ATOM 5851 C CA . LEU A 1 778 ? -24.413 -3.216 14.651 1.00 98.25 778 LEU A CA 1
ATOM 5852 C C . LEU A 1 778 ? -23.914 -4.628 15.000 1.00 98.25 778 LEU A C 1
ATOM 5854 O O . LEU A 1 778 ? -24.712 -5.513 15.323 1.00 98.25 778 LEU A O 1
ATOM 5858 N N . GLY A 1 779 ? -22.603 -4.869 14.935 1.00 97.50 779 GLY A N 1
ATOM 5859 C CA . GLY A 1 779 ? -22.001 -6.164 15.248 1.00 97.50 779 GLY A CA 1
ATOM 5860 C C . GLY A 1 779 ? -22.371 -7.284 14.279 1.00 97.50 779 GLY A C 1
ATOM 5861 O O . GLY A 1 779 ? -22.295 -8.453 14.668 1.00 97.50 779 GLY A O 1
ATOM 5862 N N . GLU A 1 780 ? -22.775 -6.939 13.050 1.00 96.81 780 GLU A N 1
ATOM 5863 C CA . GLU A 1 780 ? -22.789 -7.863 11.903 1.00 96.81 780 GLU A CA 1
ATOM 5864 C C . GLU A 1 780 ? -21.354 -8.252 11.521 1.00 96.81 780 GLU A C 1
ATOM 5866 O O . GLU A 1 780 ? -21.103 -9.356 11.042 1.00 96.81 780 GLU A O 1
ATOM 5871 N N . VAL A 1 781 ? -20.409 -7.346 11.789 1.00 97.31 781 VAL A N 1
ATOM 5872 C CA . VAL A 1 781 ? -18.967 -7.560 11.697 1.00 97.31 781 VAL A CA 1
ATOM 5873 C C . VAL A 1 781 ? -18.339 -7.251 13.052 1.00 97.31 781 VAL A C 1
ATOM 5875 O O . VAL A 1 781 ? -18.700 -6.281 13.716 1.00 97.31 781 VAL A O 1
ATOM 5878 N N . ASN A 1 782 ? -17.399 -8.093 13.473 1.00 98.38 782 ASN A N 1
ATOM 5879 C CA . ASN A 1 782 ? -16.597 -7.861 14.666 1.00 98.38 782 ASN A CA 1
ATOM 5880 C C . ASN A 1 782 ? -15.370 -6.999 14.300 1.00 98.38 782 ASN A C 1
ATOM 5882 O O . ASN A 1 782 ? -14.604 -7.431 13.430 1.00 98.38 782 ASN A O 1
ATOM 5886 N N . PRO A 1 783 ? -15.166 -5.815 14.916 1.00 98.44 783 PRO A N 1
ATOM 5887 C CA . PRO A 1 783 ? -14.003 -4.986 14.638 1.00 98.44 783 PRO A CA 1
ATOM 5888 C C . PRO A 1 783 ? -12.729 -5.751 14.985 1.00 98.44 783 PRO A C 1
ATOM 5890 O O . PRO A 1 783 ? -12.637 -6.435 16.004 1.00 98.44 783 PRO A O 1
ATOM 5893 N N . SER A 1 784 ? -11.750 -5.653 14.094 1.00 98.56 784 SER A N 1
ATOM 5894 C CA . SER A 1 784 ? -10.488 -6.387 14.216 1.00 98.56 784 SER A CA 1
ATOM 5895 C C . SER A 1 784 ? -9.270 -5.583 13.777 1.00 98.56 784 SER A C 1
ATOM 5897 O O . SER A 1 784 ? -8.160 -6.122 13.780 1.00 98.56 784 SER A O 1
ATOM 5899 N N . GLY A 1 785 ? -9.468 -4.314 13.409 1.00 98.75 785 GLY A N 1
ATOM 5900 C CA . GLY A 1 785 ? -8.379 -3.422 13.068 1.00 98.75 785 GLY A CA 1
ATOM 5901 C C . GLY A 1 785 ? -7.468 -3.172 14.269 1.00 98.75 785 GLY A C 1
ATOM 5902 O O . GLY A 1 785 ? -7.901 -3.208 15.424 1.00 98.75 785 GLY A O 1
ATOM 5903 N N . ARG A 1 786 ? -6.192 -2.917 13.988 1.00 98.94 786 ARG A N 1
ATOM 5904 C CA . ARG A 1 786 ? -5.162 -2.540 14.961 1.00 98.94 786 ARG A CA 1
ATOM 5905 C C . ARG A 1 786 ? -4.466 -1.274 14.489 1.00 98.94 786 ARG A C 1
ATOM 5907 O O . ARG A 1 786 ? -4.178 -1.146 13.305 1.00 98.94 786 ARG A O 1
ATOM 5914 N N . LEU A 1 787 ? -4.168 -0.339 15.379 1.00 98.94 787 LEU A N 1
ATOM 5915 C CA . LEU A 1 787 ? -3.532 0.920 14.999 1.00 98.94 787 LEU A CA 1
ATOM 5916 C C . LEU A 1 787 ? -2.157 0.687 14.338 1.00 98.94 787 LEU A C 1
ATOM 5918 O O . LEU A 1 787 ? -1.308 0.031 14.942 1.00 98.94 787 LEU A O 1
ATOM 5922 N N . PRO A 1 788 ? -1.895 1.231 13.136 1.00 98.75 788 PRO A N 1
ATOM 5923 C CA . PRO A 1 788 ? -0.574 1.222 12.514 1.00 98.75 788 PRO A CA 1
ATOM 5924 C C . PRO A 1 788 ? 0.276 2.430 12.946 1.00 98.75 788 PRO A C 1
ATOM 5926 O O . PRO A 1 788 ? 1.384 2.615 12.445 1.00 98.75 788 PRO A O 1
ATOM 5929 N N . VAL A 1 789 ? -0.252 3.252 13.858 1.00 98.75 789 VAL A N 1
ATOM 5930 C CA . VAL A 1 789 ? 0.363 4.463 14.406 1.00 98.75 789 VAL A CA 1
ATOM 5931 C C . VAL A 1 789 ? 0.096 4.584 15.903 1.00 98.75 789 VAL A C 1
ATOM 5933 O O . VAL A 1 789 ? -0.884 4.049 16.418 1.00 98.75 789 VAL A O 1
ATOM 5936 N N . THR A 1 790 ? 0.964 5.290 16.610 1.00 98.81 790 THR A N 1
ATOM 5937 C CA . THR A 1 790 ? 0.794 5.629 18.020 1.00 98.81 790 THR A CA 1
ATOM 5938 C C . THR A 1 790 ? -0.061 6.883 18.151 1.00 98.81 790 THR A C 1
ATOM 5940 O O . THR A 1 790 ? 0.132 7.860 17.430 1.00 98.81 790 THR A O 1
ATOM 5943 N N . TRP A 1 791 ? -0.994 6.870 19.098 1.00 98.56 791 TRP A N 1
ATOM 5944 C CA . TRP A 1 791 ? -1.887 7.988 19.367 1.00 98.56 791 TRP A CA 1
ATOM 5945 C C . TRP A 1 791 ? -1.362 8.811 20.552 1.00 98.56 791 TRP A C 1
ATOM 5947 O O . TRP A 1 791 ? -1.471 8.351 21.692 1.00 98.56 791 TRP A O 1
ATOM 5957 N N . PRO A 1 792 ? -0.766 9.995 20.334 1.00 97.88 792 PRO A N 1
ATOM 5958 C CA . PRO A 1 792 ? -0.280 10.837 21.422 1.00 97.88 792 PRO A CA 1
ATOM 5959 C C . PRO A 1 792 ? -1.440 11.449 22.224 1.00 97.88 792 PRO A C 1
ATOM 5961 O O . PRO A 1 792 ? -2.562 11.576 21.732 1.00 97.88 792 PRO A O 1
ATOM 5964 N N . THR A 1 793 ? -1.158 11.876 23.454 1.00 95.62 793 THR A N 1
ATOM 5965 C CA . THR A 1 793 ? -2.067 12.707 24.262 1.00 95.62 793 THR A CA 1
ATOM 5966 C C . THR A 1 793 ? -2.127 14.151 23.772 1.00 95.62 793 THR A C 1
ATOM 5968 O O . THR A 1 793 ? -3.125 14.829 24.005 1.00 95.62 793 THR A O 1
ATOM 5971 N N . GLY A 1 794 ? -1.076 14.611 23.092 1.00 93.75 794 GLY A N 1
ATOM 5972 C CA . GLY A 1 794 ? -0.947 15.970 22.584 1.00 93.75 794 GLY A CA 1
ATOM 5973 C C . GLY A 1 794 ? 0.382 16.206 21.864 1.00 93.75 794 GLY A C 1
ATOM 5974 O O . GLY A 1 794 ? 1.251 15.329 21.795 1.00 93.75 794 GLY A O 1
ATOM 5975 N N . LEU A 1 795 ? 0.538 17.412 21.310 1.00 95.12 795 LEU A N 1
ATOM 5976 C CA . LEU A 1 795 ? 1.714 17.812 20.526 1.00 95.12 795 LEU A CA 1
ATOM 5977 C C . LEU A 1 795 ? 3.020 17.752 21.333 1.00 95.12 795 LEU A C 1
ATOM 5979 O O . LEU A 1 795 ? 4.088 17.551 20.758 1.00 95.12 795 LEU A O 1
ATOM 5983 N N . GLU A 1 796 ? 2.959 17.899 22.657 1.00 96.25 796 GLU A N 1
ATOM 5984 C CA . GLU A 1 796 ? 4.111 17.849 23.563 1.00 96.25 796 GLU A CA 1
ATOM 5985 C C . GLU A 1 796 ? 4.820 16.490 23.595 1.00 96.25 796 GLU A C 1
ATOM 5987 O O . GLU A 1 796 ? 5.989 16.423 23.976 1.00 96.25 796 GLU A O 1
ATOM 5992 N N . GLN A 1 797 ? 4.135 15.414 23.194 1.00 97.44 797 GLN A N 1
ATOM 5993 C CA . GLN A 1 797 ? 4.730 14.081 23.096 1.00 97.44 797 GLN A CA 1
ATOM 5994 C C . GLN A 1 797 ? 5.461 13.849 21.769 1.00 97.44 797 GLN A C 1
ATOM 5996 O O . GLN A 1 797 ? 6.220 12.883 21.652 1.00 97.44 797 GLN A O 1
ATOM 6001 N N . LEU A 1 798 ? 5.256 14.710 20.768 1.00 97.19 798 LEU A N 1
ATOM 6002 C CA . LEU A 1 798 ? 5.915 14.585 19.473 1.00 97.19 798 LEU A CA 1
ATOM 6003 C C . LEU A 1 798 ? 7.389 15.007 19.569 1.00 97.19 798 LEU A C 1
ATOM 6005 O O . LEU A 1 798 ? 7.722 15.906 20.344 1.00 97.19 798 LEU A O 1
ATOM 6009 N N . PRO A 1 799 ? 8.285 14.447 18.734 1.00 97.25 799 PRO A N 1
ATOM 6010 C CA . PRO A 1 799 ? 9.672 14.913 18.659 1.00 97.25 799 PRO A CA 1
ATOM 6011 C C . PRO A 1 799 ? 9.787 16.410 18.330 1.00 97.25 799 PRO A C 1
ATOM 6013 O O . PRO A 1 799 ? 10.739 17.070 18.743 1.00 97.25 799 PRO A O 1
ATOM 6016 N N . ARG A 1 800 ? 8.804 16.947 17.595 1.00 95.56 800 ARG A N 1
ATOM 6017 C CA . ARG A 1 800 ? 8.724 18.349 17.165 1.00 95.56 800 ARG A CA 1
ATOM 6018 C C . ARG A 1 800 ? 7.345 18.928 17.503 1.00 95.56 800 ARG A C 1
ATOM 6020 O O . ARG A 1 800 ? 6.483 18.974 16.630 1.00 95.56 800 ARG A O 1
ATOM 6027 N N . PRO A 1 801 ? 7.102 19.402 18.736 1.00 95.19 801 PRO A N 1
ATOM 6028 C CA . PRO A 1 801 ? 5.790 19.936 19.115 1.00 95.19 801 PRO A CA 1
ATOM 6029 C C . PRO A 1 801 ? 5.345 21.129 18.253 1.00 95.19 801 PRO A C 1
ATOM 6031 O O . PRO A 1 801 ? 4.165 21.260 17.934 1.00 95.19 801 PRO A O 1
ATOM 6034 N N . ALA A 1 802 ? 6.291 21.958 17.799 1.00 92.19 802 ALA A N 1
ATOM 6035 C CA . ALA A 1 802 ? 6.042 23.096 16.917 1.00 92.19 802 ALA A CA 1
ATOM 6036 C C . ALA A 1 802 ? 6.803 22.956 15.591 1.00 92.19 802 ALA A C 1
ATOM 6038 O O . ALA A 1 802 ? 7.989 22.624 15.589 1.00 92.19 802 ALA A O 1
ATOM 6039 N N . LEU A 1 803 ? 6.123 23.263 14.483 1.00 91.81 803 LEU A N 1
ATOM 6040 C CA . LEU A 1 803 ? 6.682 23.307 13.132 1.00 91.81 803 LEU A CA 1
ATOM 6041 C C . LEU A 1 803 ? 6.153 24.554 12.404 1.00 91.81 803 LEU A C 1
ATOM 6043 O O . LEU A 1 803 ? 4.953 24.826 12.472 1.00 91.81 803 LEU A O 1
ATOM 6047 N N . PRO A 1 804 ? 7.014 25.347 11.745 1.00 92.31 804 PRO A N 1
ATOM 6048 C CA . PRO A 1 804 ? 6.578 26.507 10.974 1.00 92.31 804 PRO A CA 1
ATOM 6049 C C . PRO A 1 804 ? 6.027 26.086 9.600 1.00 92.31 804 PRO A C 1
ATOM 6051 O O . PRO A 1 804 ? 6.392 25.036 9.076 1.00 92.31 804 PRO A O 1
ATOM 6054 N N . GLY A 1 805 ? 5.189 26.922 8.980 1.00 92.94 805 GLY A N 1
ATOM 6055 C CA . GLY A 1 805 ? 4.697 26.684 7.616 1.00 92.94 805 GLY A CA 1
ATOM 6056 C C . GLY A 1 805 ? 3.514 25.719 7.476 1.00 92.94 805 GLY A C 1
ATOM 6057 O O . GLY A 1 805 ? 3.199 25.342 6.351 1.00 92.94 805 GLY A O 1
ATOM 6058 N N . LEU A 1 806 ? 2.877 25.297 8.572 1.00 94.31 806 LEU A N 1
ATOM 6059 C CA . LEU A 1 806 ? 1.745 24.362 8.531 1.00 94.31 806 LEU A CA 1
ATOM 6060 C C . LEU A 1 806 ? 0.414 25.043 8.163 1.00 94.31 806 LEU A C 1
ATOM 6062 O O . LEU A 1 806 ? 0.149 26.172 8.582 1.00 94.31 806 LEU A O 1
ATOM 6066 N N . GLY A 1 807 ? -0.457 24.321 7.454 1.00 93.44 807 GLY A N 1
ATOM 6067 C CA . GLY A 1 807 ? -1.760 24.805 6.998 1.00 93.44 807 GLY A CA 1
ATOM 6068 C C . GLY A 1 807 ? -1.717 25.632 5.706 1.00 93.44 807 GLY A C 1
ATOM 6069 O O . GLY A 1 807 ? -0.662 25.921 5.148 1.00 93.44 807 GLY A O 1
ATOM 6070 N N . PHE A 1 808 ? -2.900 26.017 5.216 1.00 88.75 808 PHE A N 1
ATOM 6071 C CA . PHE A 1 808 ? -3.058 26.766 3.958 1.00 88.75 808 PHE A CA 1
ATOM 6072 C C . PHE A 1 808 ? -2.613 28.233 4.032 1.00 88.75 808 PHE A C 1
ATOM 6074 O O . PHE A 1 808 ? -2.226 28.800 3.013 1.00 88.75 808 PHE A O 1
ATOM 6081 N N . ASP A 1 809 ? -2.694 28.847 5.213 1.00 89.44 809 ASP A N 1
ATOM 6082 C CA . ASP A 1 809 ? -2.303 30.241 5.460 1.00 89.44 809 ASP A CA 1
ATOM 6083 C C . ASP A 1 809 ? -1.401 30.303 6.703 1.00 89.44 809 ASP A C 1
ATOM 6085 O O . ASP A 1 809 ? -1.840 30.692 7.791 1.00 89.44 809 ASP A O 1
ATOM 6089 N N . PRO A 1 810 ? -0.160 29.794 6.596 1.00 90.75 810 PRO A N 1
ATOM 6090 C CA . PRO A 1 810 ? 0.701 29.643 7.752 1.00 90.75 810 PRO A CA 1
ATOM 6091 C C . PRO A 1 810 ? 1.191 31.009 8.261 1.00 90.75 810 PRO A C 1
ATOM 6093 O O . PRO A 1 810 ? 1.594 31.866 7.471 1.00 90.75 810 PRO A O 1
ATOM 6096 N N . PRO A 1 811 ? 1.283 31.212 9.589 1.00 86.81 811 PRO A N 1
ATOM 6097 C CA . PRO A 1 811 ? 1.743 32.479 10.165 1.00 86.81 811 PRO A CA 1
ATOM 6098 C C . PRO A 1 811 ? 3.242 32.740 9.948 1.00 86.81 811 PRO A C 1
ATOM 6100 O O . PRO A 1 811 ? 3.716 33.861 10.135 1.00 86.81 811 PRO A O 1
ATOM 6103 N N . GLN A 1 812 ? 4.008 31.702 9.610 1.00 90.00 812 GLN A N 1
ATOM 6104 C CA . GLN A 1 812 ? 5.442 31.758 9.345 1.00 90.00 812 GLN A CA 1
ATOM 6105 C C . GLN A 1 812 ? 5.760 30.887 8.129 1.00 90.00 812 GLN A C 1
ATOM 6107 O O . GLN A 1 812 ? 5.129 29.840 7.975 1.00 90.00 812 GLN A O 1
ATOM 6112 N N . PRO A 1 813 ? 6.740 31.266 7.290 1.00 91.06 813 PRO A N 1
ATOM 6113 C CA . PRO A 1 813 ? 7.186 30.402 6.206 1.00 91.06 813 PRO A CA 1
ATOM 6114 C C . PRO A 1 813 ? 7.794 29.108 6.768 1.00 91.06 813 PRO A C 1
ATOM 6116 O O . PRO A 1 813 ? 8.294 29.110 7.897 1.00 91.06 813 PRO A O 1
ATOM 6119 N N . PRO A 1 814 ? 7.788 28.012 5.996 1.00 92.06 814 PRO A N 1
ATOM 6120 C CA . PRO A 1 814 ? 8.444 26.785 6.416 1.00 92.06 814 PRO A CA 1
ATOM 6121 C C . PRO A 1 814 ? 9.951 26.967 6.589 1.00 92.06 814 PRO A C 1
ATOM 6123 O O . PRO A 1 814 ? 10.570 27.818 5.949 1.00 92.06 814 PRO A O 1
ATOM 6126 N N . GLY A 1 815 ? 10.538 26.150 7.460 1.00 90.94 815 GLY A N 1
ATOM 6127 C CA . GLY A 1 815 ? 11.987 26.085 7.620 1.00 90.94 815 GLY A CA 1
ATOM 6128 C C . GLY A 1 815 ? 12.669 25.406 6.430 1.00 90.94 815 GLY A C 1
ATOM 6129 O O . GLY A 1 815 ? 12.065 24.607 5.717 1.00 90.94 815 GLY A O 1
ATOM 6130 N N . ASP A 1 816 ? 13.962 25.685 6.251 1.00 93.94 816 ASP A N 1
ATOM 6131 C CA . ASP A 1 816 ? 14.773 25.078 5.185 1.00 93.94 816 ASP A CA 1
ATOM 6132 C C . ASP A 1 816 ? 15.145 23.612 5.457 1.00 93.94 816 ASP A C 1
ATOM 6134 O O . ASP A 1 816 ? 15.561 22.906 4.536 1.00 93.94 816 ASP A O 1
ATOM 6138 N N . ALA A 1 817 ? 15.027 23.157 6.706 1.00 95.19 817 ALA A N 1
ATOM 6139 C CA . ALA A 1 817 ? 15.354 21.802 7.123 1.00 95.19 817 ALA A CA 1
ATOM 6140 C C . ALA A 1 817 ? 14.440 21.315 8.254 1.00 95.19 817 ALA A C 1
ATOM 6142 O O . ALA A 1 817 ? 13.955 22.105 9.068 1.00 95.19 817 ALA A O 1
ATOM 6143 N N . ILE A 1 818 ? 14.250 20.000 8.305 1.00 95.62 818 ILE A N 1
ATOM 6144 C CA . ILE A 1 818 ? 13.551 19.267 9.352 1.00 95.62 818 ILE A CA 1
ATOM 6145 C C . ILE A 1 818 ? 14.566 18.325 9.997 1.00 95.62 818 ILE A C 1
ATOM 6147 O O . ILE A 1 818 ? 15.139 17.461 9.335 1.00 95.62 818 ILE A O 1
ATOM 6151 N N . ASP A 1 819 ? 14.796 18.511 11.295 1.00 96.19 819 ASP A N 1
ATOM 6152 C CA . ASP A 1 819 ? 15.766 17.727 12.054 1.00 96.19 819 ASP A CA 1
ATOM 6153 C C . ASP A 1 819 ? 15.143 16.404 12.530 1.00 96.19 819 ASP A C 1
ATOM 6155 O O . ASP A 1 819 ? 14.388 16.365 13.511 1.00 96.19 819 ASP A O 1
ATOM 6159 N N . TYR A 1 820 ? 15.460 15.317 11.825 1.00 97.75 820 TYR A N 1
ATOM 6160 C CA . TYR A 1 820 ? 15.117 13.942 12.200 1.00 97.75 820 TYR A CA 1
ATOM 6161 C C . TYR A 1 820 ? 16.209 13.273 13.044 1.00 97.75 820 TYR A C 1
ATOM 6163 O O . TYR A 1 820 ? 16.081 12.102 13.404 1.00 97.75 820 TYR A O 1
ATOM 6171 N N . THR A 1 821 ? 17.281 13.979 13.422 1.00 96.81 821 THR A N 1
ATOM 6172 C CA . THR A 1 821 ? 18.260 13.453 14.389 1.00 96.81 821 THR A CA 1
ATOM 6173 C C . THR A 1 821 ? 17.704 13.413 15.818 1.00 96.81 821 THR A C 1
ATOM 6175 O O . THR A 1 821 ? 18.227 12.671 16.651 1.00 96.81 821 THR A O 1
ATOM 6178 N N . ILE A 1 822 ? 16.611 14.141 16.085 1.00 97.75 822 ILE A N 1
ATOM 6179 C CA . ILE A 1 822 ? 15.916 14.194 17.381 1.00 97.75 822 ILE A CA 1
ATOM 6180 C C . ILE A 1 822 ? 15.416 12.806 17.813 1.00 97.75 822 ILE A C 1
ATOM 6182 O O . ILE A 1 822 ? 15.632 12.391 18.957 1.00 97.75 822 ILE A O 1
ATOM 6186 N N . GLU A 1 823 ? 14.738 12.094 16.913 1.00 97.69 823 GLU A N 1
ATOM 6187 C CA . GLU A 1 823 ? 14.209 10.741 17.107 1.00 97.69 823 GLU A CA 1
ATOM 6188 C C . GLU A 1 823 ? 15.027 9.671 16.374 1.00 97.69 823 GLU A C 1
ATOM 6190 O O . GLU A 1 823 ? 15.057 8.513 16.798 1.00 97.69 823 GLU A O 1
ATOM 6195 N N . GLY A 1 824 ? 15.710 10.030 15.285 1.00 98.00 824 GLY A N 1
ATOM 6196 C CA . GLY A 1 824 ? 16.458 9.095 14.455 1.00 98.00 824 GLY A CA 1
ATOM 6197 C C . GLY A 1 824 ? 15.578 7.955 13.930 1.00 98.00 824 GLY A C 1
ATOM 6198 O O . GLY A 1 824 ? 14.581 8.180 13.244 1.00 98.00 824 GLY A O 1
ATOM 6199 N N . ALA A 1 825 ? 15.966 6.713 14.248 1.00 97.81 825 ALA A N 1
ATOM 6200 C CA . ALA A 1 825 ? 15.228 5.503 13.865 1.00 97.81 825 ALA A CA 1
ATOM 6201 C C . ALA A 1 825 ? 14.002 5.220 14.747 1.00 97.81 825 ALA A C 1
ATOM 6203 O O . ALA A 1 825 ? 13.220 4.306 14.458 1.00 97.81 825 ALA A O 1
ATOM 6204 N N . ASN A 1 826 ? 13.853 5.949 15.854 1.00 98.44 826 ASN A N 1
ATOM 6205 C CA . ASN A 1 826 ? 12.801 5.714 16.826 1.00 98.44 826 ASN A CA 1
ATOM 6206 C C . ASN A 1 826 ? 11.524 6.453 16.415 1.00 98.44 826 ASN A C 1
ATOM 6208 O O . ASN A 1 826 ? 11.076 7.329 17.134 1.00 98.44 826 ASN A O 1
ATOM 6212 N N . VAL A 1 827 ? 10.938 6.120 15.266 1.00 98.50 827 VAL A N 1
ATOM 6213 C CA . VAL A 1 827 ? 9.651 6.692 14.832 1.00 98.50 827 VAL A CA 1
ATOM 6214 C C . VAL A 1 827 ? 8.503 6.079 15.648 1.00 98.50 827 VAL A C 1
ATOM 6216 O O . VAL A 1 827 ? 8.537 4.887 15.972 1.00 98.50 827 VAL A O 1
ATOM 6219 N N . GLY A 1 828 ? 7.499 6.884 16.011 1.00 98.12 828 GLY A N 1
ATOM 6220 C CA . GLY A 1 828 ? 6.260 6.378 16.608 1.00 98.12 828 GLY A CA 1
ATOM 6221 C C . GLY A 1 828 ? 6.448 5.686 17.962 1.00 98.12 828 GLY A C 1
ATOM 6222 O O . GLY A 1 828 ? 7.123 6.209 18.847 1.00 98.12 828 GLY A O 1
ATOM 6223 N N . TYR A 1 829 ? 5.920 4.473 18.140 1.00 98.69 829 TYR A N 1
ATOM 6224 C CA . TYR A 1 829 ? 6.017 3.716 19.400 1.00 98.69 829 TYR A CA 1
ATOM 6225 C C . TYR A 1 829 ? 7.458 3.511 19.887 1.00 98.69 829 TYR A C 1
ATOM 6227 O O . TYR A 1 829 ? 7.694 3.366 21.088 1.00 98.69 829 TYR A O 1
ATOM 6235 N N . ARG A 1 830 ? 8.442 3.520 18.975 1.00 98.56 830 ARG A N 1
ATOM 6236 C CA . ARG A 1 830 ? 9.862 3.436 19.336 1.00 98.56 830 ARG A CA 1
ATOM 6237 C C . ARG A 1 830 ? 10.330 4.705 20.050 1.00 98.56 830 ARG A C 1
ATOM 6239 O O . ARG A 1 830 ? 11.099 4.596 21.003 1.00 98.56 830 ARG A O 1
ATOM 6246 N N . TRP A 1 831 ? 9.852 5.886 19.637 1.00 98.56 831 TRP A N 1
ATOM 6247 C CA . TRP A 1 831 ? 10.077 7.156 20.343 1.00 98.56 831 TRP A CA 1
ATOM 6248 C C . TRP A 1 831 ? 9.484 7.096 21.744 1.00 98.56 831 TRP A C 1
ATOM 6250 O O . TRP A 1 831 ? 10.176 7.376 22.722 1.00 98.56 831 TRP A O 1
ATOM 6260 N N . PHE A 1 832 ? 8.226 6.666 21.839 1.00 98.56 832 PHE A N 1
ATOM 6261 C CA . PHE A 1 832 ? 7.511 6.563 23.109 1.00 98.56 832 PHE A CA 1
ATOM 6262 C C . PHE A 1 832 ? 8.236 5.634 24.082 1.00 98.56 832 PHE A C 1
ATOM 6264 O O . PHE A 1 832 ? 8.511 6.025 25.216 1.00 98.56 832 PHE A O 1
ATOM 6271 N N . ALA A 1 833 ? 8.662 4.458 23.616 1.00 97.56 833 ALA A N 1
ATOM 6272 C CA . ALA A 1 833 ? 9.451 3.530 24.417 1.00 97.56 833 ALA A CA 1
ATOM 6273 C C . ALA A 1 833 ? 10.821 4.107 24.821 1.00 97.56 833 ALA A C 1
ATOM 6275 O O . ALA A 1 833 ? 11.230 3.963 25.970 1.00 97.56 833 ALA A O 1
ATOM 6276 N N . ALA A 1 834 ? 11.529 4.785 23.909 1.00 97.56 834 ALA A N 1
ATOM 6277 C CA . ALA A 1 834 ? 12.830 5.399 24.194 1.00 97.56 834 ALA A CA 1
ATOM 6278 C C . ALA A 1 834 ? 12.746 6.569 25.190 1.00 97.56 834 ALA A C 1
ATOM 6280 O O . ALA A 1 834 ? 13.714 6.849 25.898 1.00 97.56 834 ALA A O 1
ATOM 6281 N N . ARG A 1 835 ? 11.600 7.256 25.246 1.00 97.56 835 ARG A N 1
ATOM 6282 C CA . ARG A 1 835 ? 11.360 8.404 26.131 1.00 97.56 835 ARG A CA 1
ATOM 6283 C C . ARG A 1 835 ? 10.585 8.059 27.403 1.00 97.56 835 ARG A C 1
ATOM 6285 O O . ARG A 1 835 ? 10.521 8.904 28.290 1.00 97.56 835 ARG A O 1
ATOM 6292 N N . GLY A 1 836 ? 10.035 6.849 27.509 1.00 96.38 836 GLY A N 1
ATOM 6293 C CA . GLY A 1 836 ? 9.164 6.459 28.619 1.00 96.38 836 GLY A CA 1
ATOM 6294 C C . GLY A 1 836 ? 7.854 7.251 28.641 1.00 96.38 836 GLY A C 1
ATOM 6295 O O . GLY A 1 836 ? 7.415 7.671 29.708 1.00 96.38 836 GLY A O 1
ATOM 6296 N N . LEU A 1 837 ? 7.280 7.516 27.463 1.00 97.75 837 LEU A N 1
ATOM 6297 C CA . LEU A 1 837 ? 6.014 8.234 27.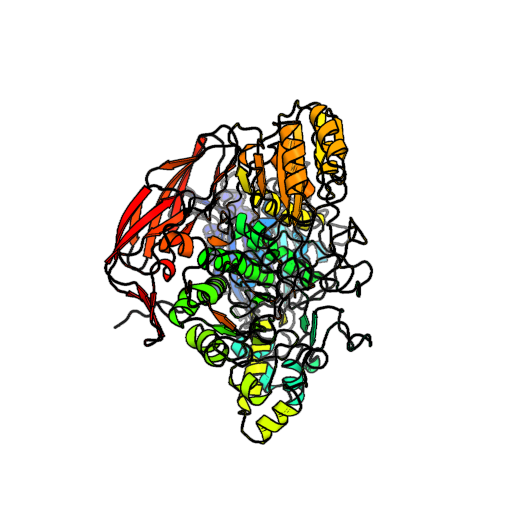308 1.00 97.75 837 LEU A CA 1
ATOM 6298 C C . LEU A 1 837 ? 4.847 7.247 27.219 1.00 97.75 837 LEU A C 1
ATOM 6300 O O . LEU A 1 837 ? 4.952 6.222 26.547 1.00 97.75 837 LEU A O 1
ATOM 6304 N N . GLU A 1 838 ? 3.726 7.604 27.838 1.00 97.62 838 GLU A N 1
ATOM 6305 C CA . GLU A 1 838 ? 2.466 6.862 27.750 1.00 97.62 838 GLU A CA 1
ATOM 6306 C C . GLU A 1 838 ? 1.579 7.478 26.653 1.00 97.62 838 GLU A C 1
ATOM 6308 O O . GLU A 1 838 ? 1.216 8.655 26.763 1.00 97.62 838 GLU A O 1
ATOM 6313 N N . PRO A 1 839 ? 1.245 6.741 25.581 1.00 98.00 839 PRO A N 1
ATOM 6314 C CA . PRO A 1 839 ? 0.325 7.221 24.556 1.00 98.00 839 PRO A CA 1
ATOM 6315 C C . PRO A 1 839 ? -1.134 7.134 25.022 1.00 98.00 839 PRO A C 1
ATOM 6317 O O . PRO A 1 839 ? -1.474 6.336 25.895 1.00 98.00 839 PRO A O 1
ATOM 6320 N N . LEU A 1 840 ? -2.026 7.890 24.375 1.00 97.81 840 LEU A N 1
ATOM 6321 C CA . LEU A 1 840 ? -3.473 7.722 24.541 1.00 97.81 840 LEU A CA 1
ATOM 6322 C C . LEU A 1 840 ? -3.926 6.340 24.047 1.00 97.81 840 LEU A C 1
ATOM 6324 O O . LEU A 1 840 ? -4.704 5.661 24.716 1.00 97.81 840 LEU A O 1
ATOM 6328 N N . TYR A 1 841 ? -3.389 5.910 22.902 1.00 98.62 841 TYR A N 1
ATOM 6329 C CA . TYR A 1 841 ? -3.497 4.544 22.396 1.00 98.62 841 TYR A CA 1
ATOM 6330 C C . TYR A 1 841 ? -2.161 4.103 21.790 1.00 98.62 841 TYR A C 1
ATOM 6332 O O . TYR A 1 841 ? -1.623 4.800 20.927 1.00 98.62 841 TYR A O 1
ATOM 6340 N N . PRO A 1 842 ? -1.597 2.959 22.206 1.00 98.75 842 PRO A N 1
ATOM 6341 C CA . PRO A 1 842 ? -0.330 2.490 21.660 1.00 98.75 842 PRO A CA 1
ATOM 6342 C C . PRO A 1 842 ? -0.490 1.944 20.235 1.00 98.75 842 PRO A C 1
ATOM 6344 O O . PRO A 1 842 ? -1.544 1.423 19.867 1.00 98.75 842 PRO A O 1
ATOM 6347 N N . PHE A 1 843 ? 0.596 1.967 19.460 1.00 98.94 843 PHE A N 1
ATOM 6348 C CA . PHE A 1 843 ? 0.713 1.191 18.223 1.00 98.94 843 PHE A CA 1
ATOM 6349 C C . PHE A 1 843 ? 0.257 -0.263 18.427 1.00 98.94 843 PHE A C 1
ATOM 6351 O O . PHE A 1 843 ? 0.597 -0.902 19.426 1.00 98.94 843 PHE A O 1
ATOM 6358 N N . GLY A 1 844 ? -0.521 -0.787 17.483 1.00 98.81 844 GLY A N 1
ATOM 6359 C CA . GLY A 1 844 ? -1.121 -2.117 17.545 1.00 98.81 844 GLY A CA 1
ATOM 6360 C C . GLY A 1 844 ? -2.391 -2.214 18.397 1.00 98.81 844 GLY A C 1
ATOM 6361 O O . GLY A 1 844 ? -2.992 -3.285 18.444 1.00 98.81 844 GLY A O 1
ATOM 6362 N N . HIS A 1 845 ? -2.839 -1.139 19.060 1.00 98.88 845 HIS A N 1
ATOM 6363 C CA . HIS A 1 845 ? -4.086 -1.136 19.839 1.00 98.88 845 HIS A CA 1
ATOM 6364 C C . HIS A 1 845 ? -5.324 -1.359 18.966 1.00 98.88 845 HIS A C 1
ATOM 6366 O O . HIS A 1 845 ? -5.394 -0.895 17.833 1.00 98.88 845 HIS A O 1
ATOM 6372 N N . GLY A 1 846 ? -6.320 -2.046 19.519 1.00 98.69 846 GLY A N 1
ATOM 6373 C CA . GLY A 1 846 ? -7.620 -2.263 18.892 1.00 98.69 846 GLY A CA 1
ATOM 6374 C C . GLY A 1 846 ? -8.441 -3.266 19.693 1.00 98.69 846 GLY A C 1
ATOM 6375 O O . GLY A 1 846 ? -7.946 -4.323 20.092 1.00 98.69 846 GLY A O 1
ATOM 6376 N N . LEU A 1 847 ? -9.689 -2.922 19.978 1.00 98.69 847 LEU A N 1
ATOM 6377 C CA . LEU A 1 847 ? -10.626 -3.767 20.708 1.00 98.69 847 LEU A CA 1
ATOM 6378 C C . LEU A 1 847 ? -11.434 -4.645 19.739 1.00 98.69 847 LEU A C 1
ATOM 6380 O O . LEU A 1 847 ? -11.446 -4.431 18.530 1.00 98.69 847 LEU A O 1
ATOM 6384 N N . SER A 1 848 ? -12.127 -5.636 20.292 1.00 98.56 848 SER A N 1
ATOM 6385 C CA . SER A 1 848 ? -12.981 -6.577 19.561 1.00 98.56 848 SER A CA 1
ATOM 6386 C C . SER A 1 848 ? -14.251 -6.849 20.374 1.00 98.56 848 SER A C 1
ATOM 6388 O O . SER A 1 848 ? -14.250 -6.729 21.599 1.00 98.56 848 SER A O 1
ATOM 6390 N N . TYR A 1 849 ? -15.339 -7.243 19.709 1.00 98.44 849 TYR A N 1
ATOM 6391 C CA . TYR A 1 849 ? -16.579 -7.699 20.358 1.00 98.44 849 TYR A CA 1
ATOM 6392 C C . TYR A 1 849 ? -16.492 -9.135 20.900 1.00 98.44 849 TYR A C 1
ATOM 6394 O O . TYR A 1 849 ? -17.450 -9.640 21.486 1.00 98.44 849 TYR A O 1
ATOM 6402 N N . THR A 1 850 ? -15.366 -9.809 20.676 1.00 98.31 850 THR A N 1
ATOM 6403 C CA . THR A 1 850 ? -15.009 -11.095 21.285 1.00 98.31 850 THR A CA 1
ATOM 6404 C C . THR A 1 850 ? -13.661 -10.998 21.995 1.00 98.31 850 THR A C 1
ATOM 6406 O O . THR A 1 850 ? -12.890 -10.064 21.761 1.00 98.31 850 THR A O 1
ATOM 6409 N N . THR A 1 851 ? -13.355 -11.973 22.843 1.00 98.31 851 THR A N 1
ATOM 6410 C CA . THR A 1 851 ? -12.089 -12.059 23.576 1.00 98.31 851 THR A CA 1
ATOM 6411 C C . THR A 1 851 ? -11.224 -13.188 23.041 1.00 98.31 851 THR A C 1
ATOM 6413 O O . THR A 1 851 ? -11.730 -14.192 22.542 1.00 98.31 851 THR A O 1
ATOM 6416 N N . PHE A 1 852 ? -9.911 -13.041 23.193 1.00 98.50 852 PHE A N 1
ATOM 6417 C CA . PHE A 1 852 ? -8.943 -14.052 22.792 1.00 98.50 852 PHE A CA 1
ATOM 6418 C C . PHE A 1 852 ? -7.954 -14.336 23.925 1.00 98.50 852 PHE A C 1
ATOM 6420 O O . PHE A 1 852 ? -7.641 -13.449 24.726 1.00 98.50 852 PHE A O 1
ATOM 6427 N N . ALA A 1 853 ? -7.435 -15.558 23.977 1.00 98.31 853 ALA A N 1
ATOM 6428 C CA . ALA A 1 853 ? -6.370 -15.968 24.890 1.00 98.31 853 ALA A CA 1
ATOM 6429 C C . ALA A 1 853 ? -5.162 -16.482 24.102 1.00 98.31 853 ALA A C 1
ATOM 6431 O O . ALA A 1 853 ? -5.326 -17.087 23.037 1.00 98.31 853 ALA A O 1
ATOM 6432 N N . TYR A 1 854 ? -3.967 -16.214 24.628 1.00 98.19 854 TYR A N 1
ATOM 6433 C CA . TYR A 1 854 ? -2.701 -16.702 24.093 1.00 98.19 854 TYR A CA 1
ATOM 6434 C C . TYR A 1 854 ? -2.080 -17.666 25.098 1.00 98.19 854 TYR A C 1
ATOM 6436 O O . TYR A 1 854 ? -1.908 -17.301 26.257 1.00 98.19 854 TYR A O 1
ATOM 6444 N N . ASP A 1 855 ? -1.711 -18.858 24.638 1.00 97.12 855 ASP A N 1
ATOM 6445 C CA . ASP A 1 855 ? -1.108 -19.901 25.474 1.00 97.12 855 ASP A CA 1
ATOM 6446 C C . ASP A 1 855 ? 0.100 -20.541 24.776 1.00 97.12 855 ASP A C 1
ATOM 6448 O O . ASP A 1 855 ? 0.317 -20.363 23.574 1.00 97.12 855 ASP A O 1
ATOM 6452 N N . ASP A 1 856 ? 0.871 -21.336 25.521 1.00 97.00 856 ASP A N 1
ATOM 6453 C CA . ASP A 1 856 ? 1.979 -22.160 25.015 1.00 97.00 856 ASP A CA 1
ATOM 6454 C C . ASP A 1 856 ? 3.090 -21.377 24.285 1.00 97.00 856 ASP A C 1
ATOM 6456 O O . ASP A 1 856 ? 3.771 -21.914 23.397 1.00 97.00 856 ASP A O 1
ATOM 6460 N N . PHE A 1 857 ? 3.311 -20.117 24.685 1.00 98.56 857 PHE A N 1
ATOM 6461 C CA . PHE A 1 857 ? 4.313 -19.253 24.071 1.00 98.56 857 PHE A CA 1
ATOM 6462 C C . PHE A 1 857 ? 5.741 -19.759 24.308 1.00 98.56 857 PHE A C 1
ATOM 6464 O O . PHE A 1 857 ? 6.239 -19.893 25.436 1.00 98.56 857 PHE A O 1
ATOM 6471 N N . ARG A 1 858 ? 6.428 -20.019 23.197 1.00 98.06 858 ARG A N 1
ATOM 6472 C CA . ARG A 1 858 ? 7.801 -20.517 23.128 1.00 98.06 858 ARG A CA 1
ATOM 6473 C C . ARG A 1 858 ? 8.534 -19.853 21.970 1.00 98.06 858 ARG A C 1
ATOM 6475 O O . ARG A 1 858 ? 7.961 -19.617 20.912 1.00 98.06 858 ARG A O 1
ATOM 6482 N N . VAL A 1 859 ? 9.829 -19.622 22.147 1.00 98.31 859 VAL A N 1
ATOM 6483 C CA . VAL A 1 859 ? 10.702 -19.077 21.102 1.00 98.31 859 VAL A CA 1
ATOM 6484 C C . VAL A 1 859 ? 11.868 -20.029 20.897 1.00 98.31 859 VAL A C 1
ATOM 6486 O O . VAL A 1 859 ? 12.427 -20.546 21.866 1.00 98.31 859 VAL A O 1
ATOM 6489 N N . ARG A 1 860 ? 12.210 -20.303 19.638 1.00 94.81 860 ARG A N 1
ATOM 6490 C CA . ARG A 1 860 ? 13.306 -21.197 19.256 1.00 94.81 860 ARG A CA 1
ATOM 6491 C C . ARG A 1 860 ? 14.231 -20.504 18.271 1.00 94.81 860 ARG A C 1
ATOM 6493 O O . ARG A 1 860 ? 13.773 -19.896 17.310 1.00 94.81 860 ARG A O 1
ATOM 6500 N N . VAL A 1 861 ? 15.528 -20.662 18.498 1.00 94.12 861 VAL A N 1
ATOM 6501 C CA . VAL A 1 861 ? 16.572 -20.294 17.540 1.00 94.12 861 VAL A CA 1
ATOM 6502 C C . VAL A 1 861 ? 16.891 -21.548 16.727 1.00 94.12 861 VAL A C 1
ATOM 6504 O O . VAL A 1 861 ? 17.380 -22.536 17.276 1.00 94.12 861 VAL A O 1
ATOM 6507 N N . LEU A 1 862 ? 16.546 -21.540 15.442 1.00 89.56 862 LEU A N 1
ATOM 6508 C CA . LEU A 1 862 ? 16.718 -22.655 14.513 1.00 89.56 862 LEU A CA 1
ATOM 6509 C C . LEU A 1 862 ? 17.760 -22.259 13.464 1.00 89.56 862 LEU A C 1
ATOM 6511 O O . LEU A 1 862 ? 17.442 -21.687 12.423 1.00 89.56 862 LEU A O 1
ATOM 6515 N N . GLY A 1 863 ? 19.030 -22.525 13.775 1.00 87.50 863 GLY A N 1
ATOM 6516 C CA . GLY A 1 863 ? 20.157 -22.083 12.956 1.00 87.50 863 GLY A CA 1
ATOM 6517 C C . GLY A 1 863 ? 20.164 -20.552 12.804 1.00 87.50 863 GLY A C 1
ATOM 6518 O O . GLY A 1 863 ? 20.307 -19.862 13.813 1.00 87.50 863 GLY A O 1
ATOM 6519 N N . PRO A 1 864 ? 20.027 -20.008 11.579 1.00 83.19 864 PRO A N 1
ATOM 6520 C CA . PRO A 1 864 ? 20.003 -18.567 11.336 1.00 83.19 864 PRO A CA 1
ATOM 6521 C C . PRO A 1 864 ? 18.681 -17.872 11.702 1.00 83.19 864 PRO A C 1
ATOM 6523 O O . PRO A 1 864 ? 18.619 -16.643 11.641 1.00 83.19 864 PRO A O 1
ATOM 6526 N N . GLU A 1 865 ? 17.623 -18.619 12.006 1.00 90.62 865 GLU A N 1
ATOM 6527 C CA . GLU A 1 865 ? 16.273 -18.076 12.150 1.00 90.62 865 GLU A CA 1
ATOM 6528 C C . GLU A 1 865 ? 15.791 -18.098 13.597 1.00 90.62 865 GLU A C 1
ATOM 6530 O O . GLU A 1 865 ? 16.142 -18.982 14.379 1.00 90.62 865 GLU A O 1
ATOM 6535 N N . VAL A 1 866 ? 14.924 -17.147 13.939 1.00 95.12 866 VAL A N 1
ATOM 6536 C CA . VAL A 1 866 ? 14.231 -17.110 15.226 1.00 95.12 866 VAL A CA 1
ATOM 6537 C C . VAL A 1 866 ? 12.740 -17.270 14.970 1.00 95.12 866 VAL A C 1
ATOM 6539 O O . VAL A 1 866 ? 12.147 -16.506 14.212 1.00 95.12 866 VAL A O 1
ATOM 6542 N N . TRP A 1 867 ? 12.139 -18.269 15.608 1.00 97.81 867 TRP A N 1
ATOM 6543 C CA . TRP A 1 867 ? 10.731 -18.614 15.453 1.00 97.81 867 TRP A CA 1
ATOM 6544 C C . TRP A 1 867 ? 10.007 -18.526 16.790 1.00 97.81 867 TRP A C 1
ATOM 6546 O O . TRP A 1 867 ? 10.439 -19.117 17.783 1.00 97.81 867 TRP A O 1
ATOM 6556 N N . ALA A 1 868 ? 8.884 -17.820 16.802 1.00 97.94 868 ALA A N 1
ATOM 6557 C CA . ALA A 1 868 ? 7.923 -17.815 17.891 1.00 97.94 868 ALA A CA 1
ATOM 6558 C C . ALA A 1 868 ? 6.790 -18.796 17.583 1.00 97.94 868 ALA A C 1
ATOM 6560 O O . ALA A 1 868 ? 6.287 -18.837 16.462 1.00 97.94 868 ALA A O 1
ATOM 6561 N N . TYR A 1 869 ? 6.374 -19.558 18.589 1.00 97.75 869 TYR A N 1
ATOM 6562 C CA . TYR A 1 869 ? 5.220 -20.443 18.519 1.00 97.75 869 TYR A CA 1
ATOM 6563 C C . TYR A 1 869 ? 4.327 -20.203 19.725 1.00 97.75 869 TYR A C 1
ATOM 6565 O O . TYR A 1 869 ? 4.829 -20.031 20.836 1.00 97.75 869 TYR A O 1
ATOM 6573 N N . PHE A 1 870 ? 3.024 -20.219 19.509 1.00 98.50 870 PHE A N 1
ATOM 6574 C CA . PHE A 1 870 ? 2.003 -20.052 20.538 1.00 98.50 870 PHE A CA 1
ATOM 6575 C C . PHE A 1 870 ? 0.666 -20.525 19.972 1.00 98.50 870 PHE A C 1
ATOM 6577 O O . PHE A 1 870 ? 0.541 -20.771 18.774 1.00 98.50 870 PHE A O 1
ATOM 6584 N N . SER A 1 871 ? -0.342 -20.629 20.822 1.00 97.81 871 SER A N 1
ATOM 6585 C CA . SER A 1 871 ? -1.711 -20.902 20.404 1.00 97.81 871 SER A CA 1
ATOM 6586 C C . SER A 1 871 ? -2.591 -19.683 20.646 1.00 97.81 871 SER A C 1
ATOM 6588 O O . SER A 1 871 ? -2.375 -18.958 21.617 1.00 97.81 871 SER A O 1
ATOM 6590 N N . VAL A 1 872 ? -3.583 -19.479 19.786 1.00 98.50 872 VAL A N 1
ATOM 6591 C CA . VAL A 1 872 ? -4.601 -18.435 19.935 1.00 98.50 872 VAL A CA 1
ATOM 6592 C C . VAL A 1 872 ? -5.958 -19.108 20.020 1.00 98.50 872 VAL A C 1
ATOM 6594 O O . VAL A 1 872 ? -6.289 -19.922 19.156 1.00 98.50 872 VAL A O 1
ATOM 6597 N N . ALA A 1 873 ? -6.736 -18.774 21.045 1.00 98.62 873 ALA A N 1
ATOM 6598 C CA . ALA A 1 873 ? -8.104 -19.251 21.212 1.00 98.62 873 ALA A CA 1
ATOM 6599 C C . ALA A 1 873 ? -9.084 -18.079 21.250 1.00 98.62 873 ALA A C 1
ATOM 6601 O O . ALA A 1 873 ? -8.836 -17.095 21.947 1.00 98.62 873 ALA A O 1
ATOM 6602 N N . ASN A 1 874 ? -10.209 -18.196 20.546 1.00 98.75 874 ASN A N 1
ATOM 6603 C CA . ASN A 1 874 ? -11.339 -17.286 20.715 1.00 98.75 874 ASN A CA 1
ATOM 6604 C C . ASN A 1 874 ? -12.157 -17.740 21.927 1.00 98.75 874 ASN A C 1
ATOM 6606 O O . ASN A 1 874 ? -12.830 -18.769 21.893 1.00 98.75 874 ASN A O 1
ATOM 6610 N N . THR A 1 875 ? -12.072 -16.979 23.012 1.00 98.62 875 THR A N 1
ATOM 6611 C CA . THR A 1 875 ? -12.706 -17.301 24.296 1.00 98.62 875 THR A CA 1
ATOM 6612 C C . THR A 1 875 ? -14.058 -16.622 24.484 1.00 98.62 875 THR A C 1
ATOM 6614 O O . THR A 1 875 ? -14.721 -16.858 25.493 1.00 98.62 875 THR A O 1
ATOM 6617 N N . GLY A 1 876 ? -14.468 -15.773 23.541 1.00 98.00 876 GLY A N 1
ATOM 6618 C CA . GLY A 1 876 ? -15.761 -15.105 23.581 1.00 98.00 876 GLY A CA 1
ATOM 6619 C C . GLY A 1 876 ? -16.841 -15.832 22.779 1.00 98.00 876 GLY A C 1
ATOM 6620 O O . GLY A 1 876 ? -16.690 -16.973 22.345 1.00 98.00 876 GLY A O 1
ATOM 6621 N N . ALA A 1 877 ? -17.973 -15.151 22.597 1.00 96.50 877 ALA A N 1
ATOM 6622 C CA . ALA A 1 877 ? -19.185 -15.719 22.001 1.00 96.50 877 ALA A CA 1
ATOM 6623 C C . ALA A 1 877 ? -19.395 -15.345 20.522 1.00 96.50 877 ALA A C 1
ATOM 6625 O O . ALA A 1 877 ? -20.422 -15.692 19.939 1.00 96.50 877 ALA A O 1
ATOM 6626 N N . ARG A 1 878 ? -18.465 -14.602 19.911 1.00 96.44 878 ARG A N 1
ATOM 6627 C CA . ARG A 1 878 ? -18.585 -14.121 18.527 1.00 96.44 878 ARG A CA 1
ATOM 6628 C C . ARG A 1 878 ? -17.380 -14.549 17.712 1.00 96.44 878 ARG A C 1
ATOM 6630 O O . ARG A 1 878 ? -16.259 -14.523 18.211 1.00 96.44 878 ARG A O 1
ATOM 6637 N N . ARG A 1 879 ? -17.602 -14.886 16.440 1.00 96.81 879 ARG A N 1
ATOM 6638 C CA . ARG A 1 879 ? -16.505 -15.001 15.477 1.00 96.81 879 ARG A CA 1
ATOM 6639 C C . ARG A 1 879 ? -15.759 -13.665 15.419 1.00 96.81 879 ARG A C 1
ATOM 6641 O O . ARG A 1 879 ? -16.368 -12.596 15.522 1.00 96.81 879 ARG A O 1
ATOM 6648 N N . GLY A 1 880 ? -14.444 -13.716 15.282 1.00 96.75 880 GLY A N 1
ATOM 6649 C CA . GLY A 1 880 ? -13.623 -12.517 15.175 1.00 96.75 880 GLY A CA 1
ATOM 6650 C C . GLY A 1 880 ? -12.230 -12.826 14.665 1.00 96.75 880 GLY A C 1
ATOM 6651 O O . GLY A 1 880 ? -11.848 -13.992 14.555 1.00 96.75 880 GLY A O 1
ATOM 6652 N N . ALA A 1 881 ? -11.477 -11.766 14.385 1.00 97.44 881 ALA A N 1
ATOM 6653 C CA . ALA A 1 881 ? -10.059 -11.869 14.094 1.00 97.44 881 ALA A CA 1
ATOM 6654 C C . ALA A 1 881 ? -9.227 -11.240 15.215 1.00 97.44 881 ALA A C 1
ATOM 6656 O O . ALA A 1 881 ? -9.610 -10.211 15.774 1.00 97.44 881 ALA A O 1
ATOM 6657 N N . ASP A 1 882 ? -8.078 -11.841 15.500 1.00 98.12 882 ASP A N 1
ATOM 6658 C CA . ASP A 1 882 ? -7.058 -11.285 16.383 1.00 98.12 882 ASP A CA 1
ATOM 6659 C C . ASP A 1 882 ? -5.741 -11.097 15.625 1.00 98.12 882 ASP A C 1
ATOM 6661 O O . ASP A 1 882 ? -5.512 -11.704 14.573 1.00 98.12 882 ASP A O 1
ATOM 6665 N N . VAL A 1 883 ? -4.871 -10.252 16.174 1.00 98.69 883 VAL A N 1
ATOM 6666 C CA . VAL A 1 883 ? -3.530 -10.004 15.634 1.00 98.69 883 VAL A CA 1
ATOM 6667 C C . VAL A 1 883 ? -2.517 -10.094 16.777 1.00 98.69 883 VAL A C 1
ATOM 6669 O O . VAL A 1 883 ? -2.153 -9.071 17.359 1.00 98.69 883 VAL A O 1
ATOM 6672 N N . PRO A 1 884 ? -2.078 -11.309 17.144 1.00 98.56 884 PRO A N 1
ATOM 6673 C CA . PRO A 1 884 ? -0.914 -11.495 17.998 1.00 98.56 884 PRO A CA 1
ATOM 6674 C C . PRO A 1 884 ? 0.328 -10.826 17.402 1.00 98.56 884 PRO A C 1
ATOM 6676 O O . PRO A 1 884 ? 0.700 -11.087 16.254 1.00 98.56 884 PRO A O 1
ATOM 6679 N N . GLN A 1 885 ? 0.973 -9.977 18.199 1.00 98.81 885 GLN A N 1
ATOM 6680 C CA . GLN A 1 885 ? 2.128 -9.172 17.807 1.00 98.81 885 GLN A CA 1
ATOM 6681 C C . GLN A 1 885 ? 3.352 -9.604 18.613 1.00 98.81 885 GLN A C 1
ATOM 6683 O O . GLN A 1 885 ? 3.269 -9.850 19.818 1.00 98.81 885 GLN A O 1
ATOM 6688 N N . LEU A 1 886 ? 4.494 -9.707 17.938 1.00 98.88 886 LEU A N 1
ATOM 6689 C CA . LEU A 1 886 ? 5.769 -10.074 18.538 1.00 98.88 886 LEU A CA 1
ATOM 6690 C C . LEU A 1 886 ? 6.692 -8.868 18.529 1.00 98.88 886 LEU A C 1
ATOM 6692 O O . LEU A 1 886 ? 7.080 -8.380 17.467 1.00 98.88 886 LEU A O 1
ATOM 6696 N N . TYR A 1 887 ? 7.080 -8.430 19.718 1.00 98.81 887 TYR A N 1
ATOM 6697 C CA . TYR A 1 887 ? 8.026 -7.344 19.910 1.00 98.81 887 TYR A CA 1
ATOM 6698 C C . TYR A 1 887 ? 9.361 -7.892 20.396 1.00 98.81 887 TYR A C 1
ATOM 6700 O O . TYR A 1 887 ? 9.418 -8.722 21.303 1.00 98.81 887 TYR A O 1
ATOM 6708 N N . LEU A 1 888 ? 10.441 -7.423 19.789 1.00 98.19 888 LEU A N 1
ATOM 6709 C CA . LEU A 1 888 ? 11.795 -7.678 20.237 1.00 98.19 888 LEU A CA 1
ATOM 6710 C C . LEU A 1 888 ? 12.211 -6.582 21.218 1.00 98.19 888 LEU A C 1
ATOM 6712 O O . LEU A 1 888 ? 12.260 -5.409 20.854 1.00 98.19 888 LEU A O 1
ATOM 6716 N N . GLU A 1 889 ? 12.540 -6.983 22.436 1.00 97.25 889 GLU A N 1
ATOM 6717 C CA . GLU A 1 889 ? 13.215 -6.167 23.438 1.00 97.25 889 GLU A CA 1
ATOM 6718 C C . GLU A 1 889 ? 14.724 -6.316 23.235 1.00 97.25 889 GLU A C 1
ATOM 6720 O O . GLU A 1 889 ? 15.298 -7.403 23.405 1.00 97.25 889 GLU A O 1
ATOM 6725 N N . LEU A 1 890 ? 15.352 -5.217 22.824 1.00 94.75 890 LEU A N 1
ATOM 6726 C CA . LEU A 1 890 ? 16.783 -5.157 22.553 1.00 94.75 890 LEU A CA 1
ATOM 6727 C C . LEU A 1 890 ? 17.589 -5.157 23.867 1.00 94.75 890 LEU A C 1
ATOM 6729 O O . LEU A 1 890 ? 17.042 -4.845 24.930 1.00 94.75 890 LEU A O 1
ATOM 6733 N N . PRO A 1 891 ? 18.887 -5.522 23.830 1.00 91.62 891 PRO A N 1
ATOM 6734 C CA . PRO A 1 891 ? 19.730 -5.537 25.020 1.00 91.62 891 PRO A CA 1
ATOM 6735 C C . PRO A 1 891 ? 19.681 -4.213 25.796 1.00 91.62 891 PRO A C 1
ATOM 6737 O O . PRO A 1 891 ? 19.603 -3.131 25.214 1.00 91.62 891 PRO A O 1
ATOM 6740 N N . ALA A 1 892 ? 19.750 -4.290 27.127 1.00 88.94 892 ALA A N 1
ATOM 6741 C CA . ALA A 1 892 ? 19.677 -3.112 27.991 1.00 88.94 892 ALA A CA 1
ATOM 6742 C C . ALA A 1 892 ? 20.705 -2.035 27.587 1.00 88.94 892 ALA A C 1
ATOM 6744 O O . ALA A 1 892 ? 21.887 -2.326 27.414 1.00 88.94 892 ALA A O 1
ATOM 6745 N N . GLY A 1 893 ? 20.242 -0.786 27.470 1.00 89.69 893 GLY A N 1
ATOM 6746 C CA . GLY A 1 893 ? 21.049 0.354 27.020 1.00 89.69 893 GLY A CA 1
ATOM 6747 C C . GLY A 1 893 ? 21.068 0.573 25.503 1.00 89.69 893 GLY A C 1
ATOM 6748 O O . GLY A 1 893 ? 21.659 1.552 25.053 1.00 89.69 893 GLY A O 1
ATOM 6749 N N . HIS A 1 894 ? 20.419 -0.288 24.712 1.00 94.62 894 HIS A N 1
ATOM 6750 C CA . HIS A 1 894 ? 20.252 -0.066 23.277 1.00 94.62 894 HIS A CA 1
ATOM 6751 C C . HIS A 1 894 ? 19.392 1.194 23.002 1.00 94.62 894 HIS A C 1
ATOM 6753 O O . HIS A 1 894 ? 18.365 1.373 23.661 1.00 94.62 894 HIS A O 1
ATOM 6759 N N . PRO A 1 895 ? 19.761 2.067 22.037 1.00 93.00 895 PRO A N 1
ATOM 6760 C CA . PRO A 1 895 ? 19.059 3.334 21.774 1.00 93.00 895 PRO A CA 1
ATOM 6761 C C . PRO A 1 895 ? 17.626 3.164 21.249 1.00 93.00 895 PRO A C 1
ATOM 6763 O O . PRO A 1 895 ? 16.807 4.069 21.388 1.00 93.00 895 PRO A O 1
ATOM 6766 N N . THR A 1 896 ? 17.318 2.012 20.658 1.00 96.19 896 THR A N 1
ATOM 6767 C CA . THR A 1 896 ? 15.957 1.585 20.312 1.00 96.19 896 THR A CA 1
ATOM 6768 C C . THR A 1 896 ? 15.568 0.462 21.268 1.00 96.19 896 THR A C 1
ATOM 6770 O O . THR A 1 896 ? 16.079 -0.640 21.102 1.00 96.19 896 THR A O 1
ATOM 6773 N N . PRO A 1 897 ? 14.721 0.685 22.283 1.00 95.12 897 PRO A N 1
ATOM 6774 C CA . PRO A 1 897 ? 14.447 -0.355 23.280 1.00 95.12 897 PRO A CA 1
ATOM 6775 C C . PRO A 1 897 ? 13.617 -1.521 22.735 1.00 95.12 897 PRO A C 1
ATOM 6777 O O . PRO A 1 897 ? 13.753 -2.655 23.193 1.00 95.12 897 PRO A O 1
ATOM 6780 N N . VAL A 1 898 ? 12.749 -1.242 21.759 1.00 97.31 898 VAL A N 1
ATOM 6781 C CA . VAL A 1 898 ? 11.759 -2.190 21.248 1.00 97.31 898 VAL A CA 1
ATOM 6782 C C . VAL A 1 898 ? 11.588 -2.059 19.736 1.00 97.31 898 VAL A C 1
ATOM 6784 O O . VAL A 1 898 ? 11.601 -0.950 19.201 1.00 97.31 898 VAL A O 1
ATOM 6787 N N . ARG A 1 899 ? 11.410 -3.187 19.041 1.00 98.38 899 ARG A N 1
ATOM 6788 C CA . ARG A 1 899 ? 11.062 -3.245 17.610 1.00 98.38 899 ARG A CA 1
ATOM 6789 C C . ARG A 1 899 ? 9.976 -4.298 17.373 1.00 98.38 899 ARG A C 1
ATOM 6791 O O . ARG A 1 899 ? 10.033 -5.374 17.963 1.00 98.38 899 ARG A O 1
ATOM 6798 N N . LEU A 1 900 ? 9.008 -4.027 16.501 1.00 98.81 900 LEU A N 1
ATOM 6799 C CA . LEU A 1 900 ? 8.112 -5.050 15.967 1.00 98.81 900 LEU A CA 1
ATOM 6800 C C . LEU A 1 900 ? 8.962 -6.066 15.197 1.00 98.81 900 LEU A C 1
ATOM 6802 O O . LEU A 1 900 ? 9.770 -5.700 14.345 1.00 98.81 900 LEU A O 1
ATOM 6806 N N . ALA A 1 901 ? 8.796 -7.343 15.522 1.00 98.56 901 ALA A N 1
ATOM 6807 C CA . ALA A 1 901 ? 9.571 -8.433 14.944 1.00 98.56 901 ALA A CA 1
ATOM 6808 C C . ALA A 1 901 ? 8.725 -9.370 14.076 1.00 98.56 901 ALA A C 1
ATOM 6810 O O . ALA A 1 901 ? 9.279 -10.091 13.251 1.00 98.56 901 ALA A O 1
ATOM 6811 N N . GLY A 1 902 ? 7.402 -9.359 14.238 1.00 98.50 902 GLY A N 1
ATOM 6812 C CA . GLY A 1 902 ? 6.469 -10.128 13.421 1.00 98.50 902 GLY A CA 1
ATOM 6813 C C . GLY A 1 902 ? 5.061 -10.117 14.009 1.00 98.50 902 GLY A C 1
ATOM 6814 O O . GLY A 1 902 ? 4.847 -9.663 15.132 1.00 98.50 902 GLY A O 1
ATOM 6815 N N . TRP A 1 903 ? 4.096 -10.622 13.252 1.00 98.75 903 TRP A N 1
ATOM 6816 C CA . TRP A 1 903 ? 2.710 -10.784 13.688 1.00 98.75 903 TRP A CA 1
ATOM 6817 C C . TRP A 1 903 ? 2.034 -11.879 12.864 1.00 98.75 903 TRP A C 1
ATOM 6819 O O . TRP A 1 903 ? 2.581 -12.349 11.866 1.00 98.75 903 TRP A O 1
ATOM 6829 N N . GLN A 1 904 ? 0.826 -12.260 13.267 1.00 96.38 904 GLN A N 1
ATOM 6830 C CA . GLN A 1 904 ? -0.056 -13.084 12.449 1.00 96.38 904 GLN A CA 1
ATOM 6831 C C . GLN A 1 904 ? -1.496 -12.629 12.658 1.00 96.38 904 GLN A C 1
ATOM 6833 O O . GLN A 1 904 ? -1.992 -12.690 13.777 1.00 96.38 904 GLN A O 1
ATOM 6838 N N . ARG A 1 905 ? -2.197 -12.231 11.593 1.00 97.50 905 ARG A N 1
ATOM 6839 C CA . ARG A 1 905 ? -3.659 -12.097 11.648 1.00 97.50 905 ARG A CA 1
ATOM 6840 C C . ARG A 1 905 ? -4.293 -13.483 11.627 1.00 97.50 905 ARG A C 1
ATOM 6842 O O . ARG A 1 905 ? -3.902 -14.327 10.817 1.00 97.50 905 ARG A O 1
ATOM 6849 N N . ILE A 1 906 ? -5.285 -13.715 12.479 1.00 94.75 906 ILE A N 1
ATOM 6850 C CA . ILE A 1 906 ? -6.004 -14.986 12.529 1.00 94.75 906 ILE A CA 1
ATOM 6851 C C . ILE A 1 906 ? -7.495 -14.788 12.789 1.00 94.75 906 ILE A C 1
ATOM 6853 O O . ILE A 1 906 ? -7.872 -14.090 13.721 1.00 94.75 906 ILE A O 1
ATOM 6857 N N . GLU A 1 907 ? -8.336 -15.433 11.982 1.00 95.62 907 GLU A N 1
ATOM 6858 C CA . GLU A 1 907 ? -9.782 -15.532 12.206 1.00 95.62 907 GLU A CA 1
ATOM 6859 C C . GLU A 1 907 ? -10.139 -16.841 12.905 1.00 95.62 907 GLU A C 1
ATOM 6861 O O . GLU A 1 907 ? -9.656 -17.905 12.497 1.00 95.62 907 GLU A O 1
ATOM 6866 N N . LEU A 1 908 ? -10.998 -16.745 13.923 1.00 95.75 908 LEU A N 1
ATOM 6867 C CA . LEU A 1 908 ? -11.431 -17.868 14.750 1.00 95.75 908 LEU A CA 1
ATOM 6868 C C . LEU A 1 908 ? -12.930 -17.789 15.070 1.00 95.75 908 LEU A C 1
ATOM 6870 O O . LEU A 1 908 ? -13.441 -16.738 15.487 1.00 95.75 908 LEU A O 1
ATOM 6874 N N . ASP A 1 909 ? -13.619 -18.919 14.943 1.00 97.88 909 ASP A N 1
ATOM 6875 C CA . ASP A 1 909 ? -14.975 -19.108 15.469 1.00 97.88 909 ASP A CA 1
ATOM 6876 C C . ASP A 1 909 ? -14.979 -19.178 17.013 1.00 97.88 909 ASP A C 1
ATOM 6878 O O . ASP A 1 909 ? -13.936 -19.431 17.622 1.00 97.88 909 ASP A O 1
ATOM 6882 N N . PRO A 1 910 ? -16.123 -18.947 17.691 1.00 98.25 910 PRO A N 1
ATOM 6883 C CA . PRO A 1 910 ? -16.217 -19.077 19.148 1.00 98.25 910 PRO A CA 1
ATOM 6884 C C . PRO A 1 910 ? -15.728 -20.443 19.649 1.00 98.25 910 PRO A C 1
ATOM 6886 O O . PRO A 1 910 ? -16.213 -21.484 19.205 1.00 98.25 910 PRO A O 1
ATOM 6889 N N . GLY A 1 911 ? -14.784 -20.447 20.591 1.00 97.12 911 GLY A N 1
ATOM 6890 C CA . GLY A 1 911 ? -14.178 -21.662 21.144 1.00 97.12 911 GLY A CA 1
ATOM 6891 C C . GLY A 1 911 ? -13.120 -22.325 20.253 1.00 97.12 911 GLY A C 1
ATOM 6892 O O . GLY A 1 911 ? -12.487 -23.286 20.693 1.00 97.12 911 GLY A O 1
ATOM 6893 N N . GLU A 1 912 ? -12.893 -21.836 19.030 1.00 97.56 912 GLU A N 1
ATOM 6894 C CA . GLU A 1 912 ? -11.824 -22.337 18.166 1.00 97.56 912 GLU A CA 1
ATOM 6895 C C . GLU A 1 912 ? -10.449 -21.948 18.729 1.00 97.56 912 GLU A C 1
ATOM 6897 O O . GLU A 1 912 ? -10.247 -20.839 19.232 1.00 97.56 912 GLU A O 1
ATOM 6902 N N . ARG A 1 913 ? -9.486 -22.868 18.604 1.00 97.44 913 ARG A N 1
ATOM 6903 C CA . ARG A 1 913 ? -8.075 -22.676 18.950 1.00 97.44 913 ARG A CA 1
ATOM 6904 C C . ARG A 1 913 ? -7.192 -23.064 17.769 1.00 97.44 913 ARG A C 1
ATOM 6906 O O . ARG A 1 913 ? -7.407 -24.116 17.168 1.00 97.44 913 ARG A O 1
ATOM 6913 N N . ARG A 1 914 ? -6.159 -22.268 17.483 1.00 96.31 914 ARG A N 1
ATOM 6914 C CA . ARG A 1 914 ? -5.171 -22.560 16.434 1.00 96.31 914 ARG A CA 1
ATOM 6915 C C . ARG A 1 914 ? -3.749 -22.336 16.928 1.00 96.31 914 ARG A C 1
ATOM 6917 O O . ARG A 1 914 ? -3.468 -21.350 17.605 1.00 96.31 914 ARG A O 1
ATOM 6924 N N . GLU A 1 915 ? -2.853 -23.242 16.555 1.00 94.06 915 GLU A N 1
ATOM 6925 C CA . GLU A 1 915 ? -1.412 -23.050 16.718 1.00 94.06 915 GLU A CA 1
ATOM 6926 C C . GLU A 1 915 ? -0.896 -22.061 15.669 1.00 94.06 915 GLU A C 1
ATOM 6928 O O . GLU A 1 915 ? -1.267 -22.123 14.495 1.00 94.06 915 GLU A O 1
ATOM 6933 N N . VAL A 1 916 ? -0.008 -21.173 16.093 1.00 94.06 916 VAL A N 1
ATOM 6934 C CA . VAL A 1 916 ? 0.601 -20.130 15.274 1.00 94.06 916 VAL A CA 1
ATOM 6935 C C . VAL A 1 916 ? 2.117 -20.264 15.356 1.00 94.06 916 VAL A C 1
ATOM 6937 O O . VAL A 1 916 ? 2.683 -20.502 16.425 1.00 94.06 916 VAL A O 1
ATOM 6940 N N . ALA A 1 917 ? 2.775 -20.102 14.211 1.00 95.62 917 ALA A N 1
ATOM 6941 C CA . ALA A 1 917 ? 4.221 -20.019 14.099 1.00 95.62 917 ALA A CA 1
ATOM 6942 C C . ALA A 1 917 ? 4.580 -18.759 13.310 1.00 95.62 917 ALA A C 1
ATOM 6944 O O . ALA A 1 917 ? 4.129 -18.594 12.179 1.00 95.62 917 ALA A O 1
ATOM 6945 N N . VAL A 1 918 ? 5.398 -17.888 13.897 1.00 93.88 918 VAL A N 1
ATOM 6946 C CA . VAL A 1 918 ? 5.846 -16.646 13.258 1.00 93.88 918 VAL A CA 1
ATOM 6947 C C . VAL A 1 918 ? 7.363 -16.608 13.258 1.00 93.88 918 VAL A C 1
ATOM 6949 O O . VAL A 1 918 ? 8.006 -16.720 14.306 1.00 93.88 918 VAL A O 1
ATOM 6952 N N . ARG A 1 919 ? 7.941 -16.431 12.072 1.00 96.50 919 ARG A N 1
ATOM 6953 C CA . ARG A 1 919 ? 9.365 -16.150 11.914 1.00 96.50 919 ARG A CA 1
ATOM 6954 C C . ARG A 1 919 ? 9.611 -14.681 12.234 1.00 96.50 919 ARG A C 1
ATOM 6956 O O . ARG A 1 919 ? 8.981 -13.815 11.633 1.00 96.50 919 ARG A O 1
ATOM 6963 N N . LEU A 1 920 ? 10.529 -14.402 13.152 1.00 97.31 920 LEU A N 1
ATOM 6964 C CA . LEU A 1 920 ? 10.928 -13.030 13.441 1.00 97.31 920 LEU A CA 1
ATOM 6965 C C . LEU A 1 920 ? 11.753 -12.479 12.275 1.00 97.31 920 LEU A C 1
ATOM 6967 O O . LEU A 1 920 ? 12.610 -13.173 11.721 1.00 97.31 920 LEU A O 1
ATOM 6971 N N . SER A 1 921 ? 11.509 -11.217 11.932 1.00 95.62 921 SER A N 1
ATOM 6972 C CA . SER A 1 921 ? 12.274 -10.504 10.917 1.00 95.62 921 SER A CA 1
ATOM 6973 C C . SER A 1 921 ? 13.754 -10.411 11.319 1.00 95.62 921 SER A C 1
ATOM 6975 O O . SER A 1 921 ? 14.061 -9.903 12.403 1.00 95.62 921 SER A O 1
ATOM 6977 N N . PRO A 1 922 ? 14.693 -10.845 10.454 1.00 93.62 922 PRO A N 1
ATOM 6978 C CA . PRO A 1 922 ? 16.124 -10.659 10.682 1.00 93.62 922 PRO A CA 1
ATOM 6979 C C . PRO A 1 922 ? 16.518 -9.196 10.908 1.00 93.62 922 PRO A C 1
ATOM 6981 O O . PRO A 1 922 ? 17.390 -8.926 11.728 1.00 93.62 922 PRO A O 1
ATOM 6984 N N . HIS A 1 923 ? 15.864 -8.246 10.235 1.00 94.00 923 HIS A N 1
ATOM 6985 C CA . HIS A 1 923 ? 16.168 -6.818 10.375 1.00 94.00 923 HIS A CA 1
ATOM 6986 C C . HIS A 1 923 ? 15.631 -6.203 11.660 1.00 94.00 923 HIS A C 1
ATOM 6988 O O . HIS A 1 923 ? 16.199 -5.229 12.135 1.00 94.00 923 HIS A O 1
ATOM 6994 N N . ALA A 1 924 ? 14.607 -6.793 12.283 1.00 94.81 924 ALA A N 1
ATOM 6995 C CA . ALA A 1 924 ? 14.225 -6.391 13.636 1.00 94.81 924 ALA A CA 1
ATOM 6996 C C . ALA A 1 924 ? 15.349 -6.704 14.645 1.00 94.81 924 ALA A C 1
ATOM 6998 O O . ALA A 1 924 ? 15.554 -5.956 15.599 1.00 94.81 924 ALA A O 1
ATOM 6999 N N . LEU A 1 925 ? 16.108 -7.780 14.403 1.00 94.62 925 LEU A N 1
ATOM 7000 C CA . LEU A 1 925 ? 17.223 -8.241 15.239 1.00 94.62 925 LEU A CA 1
ATOM 7001 C C . LEU A 1 925 ? 18.545 -7.511 14.950 1.00 94.62 925 LEU A C 1
ATOM 7003 O O . LEU A 1 925 ? 19.488 -7.648 15.726 1.00 94.62 925 LEU A O 1
ATOM 7007 N N . ALA A 1 926 ? 18.646 -6.795 13.829 1.00 95.56 926 ALA A N 1
ATOM 7008 C CA . ALA A 1 926 ? 19.901 -6.252 13.328 1.00 95.56 926 ALA A CA 1
ATOM 7009 C C . ALA A 1 926 ? 19.999 -4.733 13.485 1.00 95.56 926 ALA A C 1
ATOM 7011 O O . ALA A 1 926 ? 19.007 -4.012 13.434 1.00 95.56 926 ALA A O 1
ATOM 7012 N N . ASP A 1 927 ? 21.231 -4.267 13.610 1.00 96.38 927 ASP A N 1
ATOM 7013 C CA . ASP A 1 927 ? 21.621 -2.869 13.532 1.00 96.38 927 ASP A CA 1
ATOM 7014 C C . ASP A 1 927 ? 22.357 -2.611 12.222 1.00 96.38 927 ASP A C 1
ATOM 7016 O O . ASP A 1 927 ? 23.041 -3.497 11.694 1.00 96.38 927 ASP A O 1
ATOM 7020 N N . TYR A 1 928 ? 22.243 -1.393 11.704 1.00 96.69 928 TYR A N 1
ATOM 7021 C CA . TYR A 1 928 ? 23.001 -0.984 10.532 1.00 96.69 928 TYR A CA 1
ATOM 7022 C C . TYR A 1 928 ? 24.309 -0.302 10.939 1.00 96.69 928 TYR A C 1
ATOM 7024 O O . TYR A 1 928 ? 24.314 0.700 11.656 1.00 96.69 928 TYR A O 1
ATOM 7032 N N . ASP A 1 929 ? 25.427 -0.828 10.444 1.00 95.62 929 ASP A N 1
ATOM 7033 C CA . ASP A 1 929 ? 26.744 -0.207 10.559 1.00 95.62 929 ASP A CA 1
ATOM 7034 C C . ASP A 1 929 ? 27.021 0.609 9.282 1.00 95.62 929 ASP A C 1
ATOM 7036 O O . ASP A 1 929 ? 27.240 0.010 8.221 1.00 95.62 929 ASP A O 1
ATOM 7040 N N . PRO A 1 930 ? 26.993 1.956 9.343 1.00 93.50 930 PRO A N 1
ATOM 7041 C CA . PRO A 1 930 ? 27.209 2.797 8.171 1.00 93.50 930 PRO A CA 1
ATOM 7042 C C . PRO A 1 930 ? 28.659 2.779 7.676 1.00 93.50 930 PRO A C 1
ATOM 7044 O O . PRO A 1 930 ? 28.874 2.886 6.468 1.00 93.50 930 PRO A O 1
ATOM 7047 N N . ASP A 1 931 ? 29.640 2.584 8.562 1.00 93.19 931 ASP A N 1
ATOM 7048 C CA . ASP A 1 931 ? 31.059 2.547 8.191 1.00 93.19 931 ASP A CA 1
ATOM 7049 C C . ASP A 1 931 ? 31.379 1.241 7.461 1.00 93.19 931 ASP A C 1
ATOM 7051 O O . ASP A 1 931 ? 32.047 1.222 6.423 1.00 93.19 931 ASP A O 1
ATOM 7055 N N . ALA A 1 932 ? 30.852 0.131 7.980 1.00 92.38 932 ALA A N 1
ATOM 7056 C CA . ALA A 1 932 ? 31.011 -1.176 7.363 1.00 92.38 932 ALA A CA 1
ATOM 7057 C C . ALA A 1 932 ? 29.988 -1.478 6.256 1.00 92.38 932 ALA A C 1
ATOM 7059 O O . ALA A 1 932 ? 30.120 -2.504 5.580 1.00 92.38 932 ALA A O 1
ATOM 7060 N N . ARG A 1 933 ? 28.982 -0.610 6.085 1.00 90.88 933 ARG A N 1
ATOM 7061 C CA . ARG A 1 933 ? 27.887 -0.712 5.107 1.00 90.88 933 ARG A CA 1
ATOM 7062 C C . ARG A 1 933 ? 27.191 -2.071 5.133 1.00 90.88 933 ARG A C 1
ATOM 7064 O O . ARG A 1 933 ? 27.026 -2.721 4.098 1.00 90.88 933 ARG A O 1
ATOM 7071 N N . ARG A 1 934 ? 26.849 -2.546 6.329 1.00 93.00 934 ARG A N 1
ATOM 7072 C CA . ARG A 1 934 ? 26.233 -3.865 6.518 1.00 93.00 934 ARG A CA 1
ATOM 7073 C C . ARG A 1 934 ? 25.328 -3.908 7.731 1.00 93.00 934 ARG A C 1
ATOM 7075 O O . ARG A 1 934 ? 25.543 -3.212 8.717 1.00 93.00 934 ARG A O 1
ATOM 7082 N N . TRP A 1 935 ? 24.368 -4.815 7.666 1.00 95.56 935 TRP A N 1
ATOM 7083 C CA . TRP A 1 935 ? 23.534 -5.176 8.799 1.00 95.56 935 TRP A CA 1
ATOM 7084 C C . TRP A 1 935 ? 24.245 -6.196 9.685 1.00 95.56 935 TRP A C 1
ATOM 7086 O O . TRP A 1 935 ? 24.817 -7.178 9.198 1.00 95.56 935 TRP A O 1
ATOM 7096 N N . HIS A 1 936 ? 24.187 -5.983 10.992 1.00 95.25 936 HIS A N 1
ATOM 7097 C CA . HIS A 1 936 ? 24.772 -6.861 11.990 1.00 95.25 936 HIS A CA 1
ATOM 7098 C C . HIS A 1 936 ? 23.787 -7.080 13.135 1.00 95.25 936 HIS A C 1
ATOM 7100 O O . HIS A 1 936 ? 23.319 -6.123 13.730 1.00 95.25 936 HIS A O 1
ATOM 7106 N N . ILE A 1 937 ? 23.490 -8.335 13.455 1.00 94.94 937 ILE A N 1
ATOM 7107 C CA . ILE A 1 937 ? 22.815 -8.750 14.684 1.00 94.94 937 ILE A CA 1
ATOM 7108 C C . ILE A 1 937 ? 23.884 -8.812 15.779 1.00 94.94 937 ILE A C 1
ATOM 7110 O O . ILE A 1 937 ? 24.758 -9.684 15.692 1.00 94.94 937 ILE A O 1
ATOM 7114 N N . PRO A 1 938 ? 23.848 -7.934 16.797 1.00 93.25 938 PRO A N 1
ATOM 7115 C CA . PRO A 1 938 ? 24.776 -8.010 17.916 1.00 93.25 938 PRO A CA 1
ATOM 7116 C C . PRO A 1 938 ? 24.590 -9.307 18.709 1.00 93.25 938 PRO A C 1
ATOM 7118 O O . PRO A 1 938 ? 23.471 -9.776 18.925 1.00 93.25 938 PRO A O 1
ATOM 7121 N N . GLY A 1 939 ? 25.690 -9.883 19.191 1.00 93.50 939 GLY A N 1
ATOM 7122 C CA . GLY A 1 939 ? 25.613 -11.004 20.123 1.00 93.50 939 GLY A CA 1
ATOM 7123 C C . GLY A 1 939 ? 25.063 -10.551 21.474 1.00 93.50 939 GLY A C 1
ATOM 7124 O O . GLY A 1 939 ? 25.477 -9.510 21.985 1.00 93.50 939 GLY A O 1
ATOM 7125 N N . GLY A 1 940 ? 24.160 -11.327 22.068 1.00 93.88 940 GLY A N 1
ATOM 7126 C CA . GLY A 1 940 ? 23.658 -11.039 23.407 1.00 93.88 940 GLY A CA 1
ATOM 7127 C C . GLY A 1 940 ? 22.274 -11.597 23.699 1.00 93.88 940 GLY A C 1
ATOM 7128 O O . GLY A 1 940 ? 21.716 -12.412 22.957 1.00 93.88 940 GLY A O 1
ATOM 7129 N N . ARG A 1 941 ? 21.718 -11.117 24.812 1.00 95.81 941 ARG A N 1
ATOM 7130 C CA . ARG A 1 941 ? 20.420 -11.532 25.330 1.00 95.81 941 ARG A CA 1
ATOM 7131 C C . ARG A 1 941 ? 19.315 -10.589 24.875 1.00 95.81 941 ARG A C 1
ATOM 7133 O O . ARG A 1 941 ? 19.373 -9.395 25.156 1.00 95.81 941 ARG A O 1
ATOM 7140 N N . TYR A 1 942 ? 18.276 -11.164 24.285 1.00 97.25 942 TYR A N 1
ATOM 7141 C CA . TYR A 1 942 ? 17.095 -10.465 23.788 1.00 97.25 942 TYR A CA 1
ATOM 7142 C C . TYR A 1 942 ? 15.842 -10.957 24.515 1.00 97.25 942 TYR A C 1
ATOM 7144 O O . TYR A 1 942 ? 15.775 -12.119 24.937 1.00 97.25 942 TYR A O 1
ATOM 7152 N N . GLY A 1 943 ? 14.845 -10.087 24.650 1.00 98.00 943 GLY A N 1
ATOM 7153 C CA . GLY A 1 943 ? 13.483 -10.473 25.016 1.00 98.00 943 GLY A CA 1
ATOM 7154 C C . GLY A 1 943 ? 12.609 -10.552 23.768 1.00 98.00 943 GLY A C 1
ATOM 7155 O O . GLY A 1 943 ? 12.700 -9.706 22.890 1.00 98.00 943 GLY A O 1
ATOM 7156 N N . VAL A 1 944 ? 11.762 -11.568 23.669 1.00 98.62 944 VAL A N 1
ATOM 7157 C CA . VAL A 1 944 ? 10.690 -11.630 22.674 1.00 98.62 944 VAL A CA 1
ATOM 7158 C C . VAL A 1 944 ? 9.379 -11.629 23.435 1.00 98.62 944 VAL A C 1
ATOM 7160 O O . VAL A 1 944 ? 9.118 -12.545 24.219 1.00 98.62 944 VAL A O 1
ATOM 7163 N N . ARG A 1 945 ? 8.582 -10.590 23.216 1.00 98.69 945 ARG A N 1
ATOM 7164 C CA . ARG A 1 945 ? 7.310 -10.348 23.884 1.00 98.69 945 ARG A CA 1
ATOM 7165 C C . ARG A 1 945 ? 6.154 -10.658 22.941 1.00 98.69 945 ARG A C 1
ATOM 7167 O O . ARG A 1 945 ? 6.078 -10.076 21.863 1.00 98.69 945 ARG A O 1
ATOM 7174 N N . LEU A 1 946 ? 5.267 -11.557 23.356 1.00 98.81 946 LEU A N 1
ATOM 7175 C CA . LEU A 1 946 ? 3.975 -11.793 22.715 1.00 98.81 946 LEU A CA 1
ATOM 7176 C C . LEU A 1 946 ? 2.936 -10.875 23.360 1.00 98.81 946 LEU A C 1
ATOM 7178 O O . LEU A 1 946 ? 2.686 -10.984 24.561 1.00 98.81 946 LEU A O 1
ATOM 7182 N N . ALA A 1 947 ? 2.351 -9.978 22.572 1.00 98.31 947 ALA A N 1
ATOM 7183 C CA . ALA A 1 947 ? 1.463 -8.929 23.058 1.00 98.31 947 ALA A CA 1
ATOM 7184 C C . ALA A 1 947 ? 0.333 -8.614 22.065 1.00 98.31 947 ALA A C 1
ATOM 7186 O O . ALA A 1 947 ? 0.314 -9.090 20.925 1.00 98.31 947 ALA A O 1
ATOM 7187 N N . ARG A 1 948 ? -0.632 -7.809 22.516 1.00 97.56 948 ARG A N 1
ATOM 7188 C CA . ARG A 1 948 ? -1.742 -7.278 21.705 1.00 97.56 948 ARG A CA 1
ATOM 7189 C C . ARG A 1 948 ? -1.472 -5.895 21.118 1.00 97.56 948 ARG A C 1
ATOM 7191 O O . ARG A 1 948 ? -2.211 -5.474 20.238 1.00 97.56 948 ARG A O 1
ATOM 7198 N N . SER A 1 949 ? -0.488 -5.184 21.660 1.00 98.50 949 SER A N 1
ATOM 7199 C CA . SER A 1 949 ? -0.056 -3.849 21.241 1.00 98.50 949 SER A CA 1
ATOM 7200 C C . SER A 1 949 ? 1.345 -3.563 21.788 1.00 98.50 949 SER A C 1
ATOM 7202 O O . SER A 1 949 ? 1.860 -4.296 22.642 1.00 98.50 949 SER A O 1
ATOM 7204 N N . ALA A 1 950 ? 1.960 -2.465 21.353 1.00 97.88 950 ALA A N 1
ATOM 7205 C CA . ALA A 1 950 ? 3.272 -2.050 21.838 1.00 97.88 950 ALA A CA 1
ATOM 7206 C C . ALA A 1 950 ? 3.266 -1.731 23.343 1.00 97.88 950 ALA A C 1
ATOM 7208 O O . ALA A 1 950 ? 4.276 -1.991 24.000 1.00 97.88 950 ALA A O 1
ATOM 7209 N N . GLY A 1 951 ? 2.137 -1.236 23.870 1.00 93.88 951 GLY A N 1
ATOM 7210 C CA . GLY A 1 951 ? 1.939 -0.879 25.281 1.00 93.88 951 GLY A CA 1
ATOM 7211 C C . GLY A 1 951 ? 1.442 -2.022 26.177 1.00 93.88 951 GLY A C 1
ATOM 7212 O O . GLY A 1 951 ? 1.326 -1.844 27.384 1.00 93.88 951 GLY A O 1
ATOM 7213 N N . ASP A 1 952 ? 1.146 -3.199 25.621 1.00 95.31 952 ASP A N 1
ATOM 7214 C CA . ASP A 1 952 ? 0.732 -4.372 26.398 1.00 95.31 952 ASP A CA 1
ATOM 7215 C C . ASP A 1 952 ? 1.951 -5.088 27.008 1.00 95.31 952 ASP A C 1
ATOM 7217 O O . ASP A 1 952 ? 2.899 -5.442 26.303 1.00 95.31 952 ASP A O 1
ATOM 7221 N N . ALA A 1 953 ? 1.915 -5.337 28.321 1.00 93.25 953 ALA A N 1
ATOM 7222 C CA . ALA A 1 953 ? 2.984 -6.013 29.052 1.00 93.25 953 ALA A CA 1
ATOM 7223 C C . ALA A 1 953 ? 3.303 -7.414 28.497 1.00 93.25 953 ALA A C 1
ATOM 7225 O O . ALA A 1 953 ? 4.473 -7.800 28.493 1.00 93.25 953 ALA A O 1
ATOM 7226 N N . GLY A 1 954 ? 2.296 -8.138 27.989 1.00 95.00 954 GLY A N 1
ATOM 7227 C CA . GLY A 1 954 ? 2.455 -9.423 27.306 1.00 95.00 954 GLY A CA 1
ATOM 7228 C C . GLY A 1 954 ? 3.224 -10.506 28.081 1.00 95.00 954 GLY A C 1
ATOM 7229 O O . GLY A 1 954 ? 3.570 -10.370 29.255 1.00 95.00 954 GLY A O 1
ATOM 7230 N N . GLU A 1 955 ? 3.514 -11.617 27.403 1.00 97.75 955 GLU A N 1
ATOM 7231 C CA . GLU A 1 955 ? 4.417 -12.650 27.919 1.00 97.75 955 GLU A CA 1
ATOM 7232 C C . GLU A 1 955 ? 5.791 -12.539 27.250 1.00 97.75 955 GLU A C 1
ATOM 7234 O O . GLU A 1 955 ? 5.881 -12.458 26.026 1.00 97.75 955 GLU A O 1
ATOM 7239 N N . VAL A 1 956 ? 6.873 -12.579 28.037 1.00 98.31 956 VAL A N 1
ATOM 7240 C CA . VAL A 1 956 ? 8.250 -12.440 27.534 1.00 98.31 956 VAL A CA 1
ATOM 7241 C C . VAL A 1 956 ? 9.016 -13.763 27.612 1.00 98.31 956 VAL A C 1
ATOM 7243 O O . VAL A 1 956 ? 9.031 -14.458 28.634 1.00 98.31 956 VAL A O 1
ATOM 7246 N N . ARG A 1 957 ? 9.725 -14.097 26.531 1.00 98.25 957 ARG A N 1
ATOM 7247 C CA . ARG A 1 957 ? 10.706 -15.188 26.465 1.00 98.25 957 ARG A CA 1
ATOM 7248 C C . ARG A 1 957 ? 12.075 -14.628 26.135 1.00 98.25 957 ARG A C 1
ATOM 7250 O O . ARG A 1 957 ? 12.224 -13.842 25.209 1.00 98.25 957 ARG A O 1
ATOM 7257 N N . ARG A 1 958 ? 13.088 -15.046 26.891 1.00 97.81 958 ARG A N 1
ATOM 7258 C CA . ARG A 1 958 ? 14.470 -14.618 26.658 1.00 97.81 958 ARG A CA 1
ATOM 7259 C C . ARG A 1 958 ? 15.186 -15.601 25.750 1.00 97.81 958 ARG A C 1
ATOM 7261 O O . ARG A 1 958 ? 15.078 -16.810 25.951 1.00 97.81 958 ARG A O 1
ATOM 7268 N N . ILE A 1 959 ? 15.940 -15.066 24.801 1.00 96.56 959 ILE A N 1
ATOM 7269 C CA . ILE A 1 959 ? 16.813 -15.826 23.909 1.00 96.56 959 ILE A CA 1
ATOM 7270 C C . ILE A 1 959 ? 18.221 -15.240 23.948 1.00 96.56 959 ILE A C 1
ATOM 7272 O O . ILE A 1 959 ? 18.404 -14.057 24.229 1.00 96.56 959 ILE A O 1
ATOM 7276 N N . GLU A 1 960 ? 19.207 -16.080 23.668 1.00 95.25 960 GLU A N 1
ATOM 7277 C CA . GLU A 1 960 ? 20.595 -15.672 23.477 1.00 95.25 960 GLU A CA 1
ATOM 7278 C C . GLU A 1 960 ? 20.928 -15.862 21.998 1.00 95.25 960 GLU A C 1
ATOM 7280 O O . GLU A 1 960 ? 20.653 -16.928 21.438 1.00 95.25 960 GLU A O 1
ATOM 7285 N N . LEU A 1 961 ? 21.487 -14.836 21.365 1.00 94.69 961 LEU A N 1
ATOM 7286 C CA . LEU A 1 961 ? 21.858 -14.872 19.955 1.00 94.69 961 LEU A CA 1
ATOM 7287 C C . LEU A 1 961 ? 23.367 -14.672 19.798 1.00 94.69 961 LEU A C 1
ATOM 7289 O O . LEU A 1 961 ? 23.937 -13.798 20.457 1.00 94.69 961 LEU A O 1
ATOM 7293 N N . PRO A 1 962 ? 24.034 -15.452 18.930 1.00 92.88 962 PRO A N 1
ATOM 7294 C CA . PRO A 1 962 ? 25.403 -15.160 18.534 1.00 92.88 962 PRO A CA 1
ATOM 7295 C C . PRO A 1 962 ? 25.445 -13.930 17.610 1.00 92.88 962 PRO A C 1
ATOM 7297 O O . PRO A 1 962 ? 24.469 -13.665 16.902 1.00 92.88 962 PRO A O 1
ATOM 7300 N N . PRO A 1 963 ? 26.575 -13.199 17.565 1.00 93.44 963 PRO A N 1
ATOM 7301 C CA . PRO A 1 963 ? 26.740 -12.106 16.618 1.00 93.44 963 PRO A CA 1
ATOM 7302 C C . PRO A 1 963 ? 26.684 -12.630 15.178 1.00 93.44 963 PRO A C 1
ATOM 7304 O O . PRO A 1 963 ? 27.264 -13.677 14.871 1.00 93.44 963 PRO A O 1
ATOM 7307 N N . ARG A 1 964 ? 26.012 -11.905 14.279 1.00 92.88 964 ARG A N 1
ATOM 7308 C CA . ARG A 1 964 ? 25.847 -12.330 12.881 1.00 92.88 964 ARG A CA 1
ATOM 7309 C C . ARG A 1 964 ? 25.735 -11.156 11.921 1.00 92.88 964 ARG A C 1
ATOM 7311 O O . ARG A 1 964 ? 25.071 -10.178 12.212 1.00 92.88 964 ARG A O 1
ATOM 7318 N N . THR A 1 965 ? 26.322 -11.271 10.737 1.00 92.38 965 THR A N 1
ATOM 7319 C CA . THR A 1 965 ? 26.144 -10.299 9.646 1.00 92.38 965 THR A CA 1
ATOM 7320 C C . THR A 1 965 ? 25.056 -10.768 8.683 1.00 92.38 965 THR A C 1
ATOM 7322 O O . THR A 1 965 ? 24.983 -11.960 8.375 1.00 92.38 965 THR A O 1
ATOM 7325 N N . LEU A 1 966 ? 24.210 -9.844 8.221 1.00 89.06 966 LEU A N 1
ATOM 7326 C CA . LEU A 1 966 ? 23.210 -10.110 7.183 1.00 89.06 966 LEU A CA 1
ATOM 7327 C C . LEU A 1 966 ? 23.715 -9.647 5.813 1.00 89.06 966 LEU A C 1
ATOM 7329 O O . LEU A 1 966 ? 24.561 -8.756 5.713 1.00 89.06 966 LEU A O 1
ATOM 7333 N N . GLU A 1 967 ? 23.178 -10.247 4.753 1.00 79.88 967 GLU A N 1
ATOM 7334 C CA . GLU A 1 967 ? 23.509 -9.856 3.386 1.00 79.88 967 GLU A CA 1
ATOM 7335 C C . GLU A 1 967 ? 22.861 -8.518 3.004 1.00 79.88 967 GLU A C 1
ATOM 7337 O O . GLU A 1 967 ? 21.726 -8.203 3.374 1.00 79.88 967 GLU A O 1
ATOM 7342 N N . MET A 1 968 ? 23.604 -7.713 2.243 1.00 81.19 968 MET A N 1
ATOM 7343 C CA . MET A 1 968 ? 23.121 -6.413 1.776 1.00 81.19 968 MET A CA 1
ATOM 7344 C C . MET A 1 968 ? 22.164 -6.534 0.595 1.00 81.19 968 MET A C 1
ATOM 7346 O O . MET A 1 968 ? 21.181 -5.793 0.560 1.00 81.19 968 MET A O 1
ATOM 7350 N N . ARG A 1 969 ? 22.423 -7.480 -0.313 1.00 83.81 969 ARG A N 1
ATOM 7351 C CA . ARG A 1 969 ? 21.631 -7.691 -1.524 1.00 83.81 969 ARG A CA 1
ATOM 7352 C C . ARG A 1 969 ? 20.321 -8.397 -1.197 1.00 83.81 969 ARG A C 1
ATOM 7354 O O . ARG A 1 969 ? 20.297 -9.342 -0.413 1.00 83.81 969 ARG A O 1
ATOM 7361 N N . ILE A 1 970 ? 19.237 -7.931 -1.804 1.00 83.12 970 ILE A N 1
ATOM 7362 C CA . ILE A 1 970 ? 17.927 -8.568 -1.685 1.00 83.12 970 ILE A CA 1
ATOM 7363 C C . ILE A 1 970 ? 17.912 -9.806 -2.594 1.00 83.12 970 ILE A C 1
ATOM 7365 O O . ILE A 1 970 ? 18.399 -9.764 -3.724 1.00 83.12 970 ILE A O 1
ATOM 7369 N N . GLY A 1 971 ? 17.402 -10.932 -2.090 1.00 62.34 971 GLY A N 1
ATOM 7370 C CA . GLY A 1 971 ? 17.227 -12.161 -2.875 1.00 62.34 971 GLY A CA 1
ATOM 7371 C C . GLY A 1 971 ? 18.495 -12.979 -3.168 1.00 62.34 971 GLY A C 1
ATOM 7372 O O . GLY A 1 971 ? 18.404 -13.976 -3.885 1.00 62.34 971 GLY A O 1
ATOM 7373 N N . SER A 1 972 ? 19.672 -12.629 -2.632 1.00 45.56 972 SER A N 1
ATOM 7374 C CA . SER A 1 972 ? 20.823 -13.541 -2.670 1.00 45.56 972 SER A CA 1
ATOM 7375 C C . SER A 1 972 ? 20.622 -14.699 -1.687 1.00 45.56 972 SER A C 1
ATOM 7377 O O . SER A 1 972 ? 20.215 -14.509 -0.542 1.00 45.56 972 SER A O 1
ATOM 7379 N N . ALA A 1 973 ? 20.871 -15.930 -2.146 1.00 30.05 973 ALA A N 1
ATOM 7380 C CA . ALA A 1 973 ? 20.960 -17.071 -1.243 1.00 30.05 973 ALA A CA 1
ATOM 7381 C C . ALA A 1 973 ? 22.141 -16.842 -0.286 1.00 30.05 973 ALA A C 1
ATOM 7383 O O . ALA A 1 973 ? 23.191 -16.404 -0.765 1.00 30.05 973 ALA A O 1
ATOM 7384 N N . PRO A 1 974 ? 22.011 -17.167 1.017 1.00 29.50 974 PRO A N 1
ATOM 7385 C CA . PRO A 1 974 ? 23.074 -16.938 1.979 1.00 29.50 974 PRO A CA 1
ATOM 7386 C C . PRO A 1 974 ? 24.350 -17.630 1.508 1.00 29.50 974 PRO A C 1
ATOM 7388 O O . PRO A 1 974 ? 24.423 -18.858 1.413 1.00 29.50 974 PRO A O 1
ATOM 7391 N N . THR A 1 975 ? 25.362 -16.826 1.213 1.00 26.30 975 THR A N 1
ATOM 7392 C CA . THR A 1 975 ? 26.714 -17.312 0.993 1.00 26.30 975 THR A CA 1
ATOM 7393 C C . THR A 1 975 ? 27.202 -17.906 2.311 1.00 26.30 975 THR A C 1
ATOM 7395 O O . THR A 1 975 ? 27.334 -17.216 3.322 1.00 26.30 975 THR A O 1
ATOM 7398 N N . ALA A 1 976 ? 27.418 -19.225 2.335 1.00 23.64 976 ALA A N 1
ATOM 7399 C CA . ALA A 1 976 ? 28.164 -19.839 3.422 1.00 23.64 976 ALA A CA 1
ATOM 7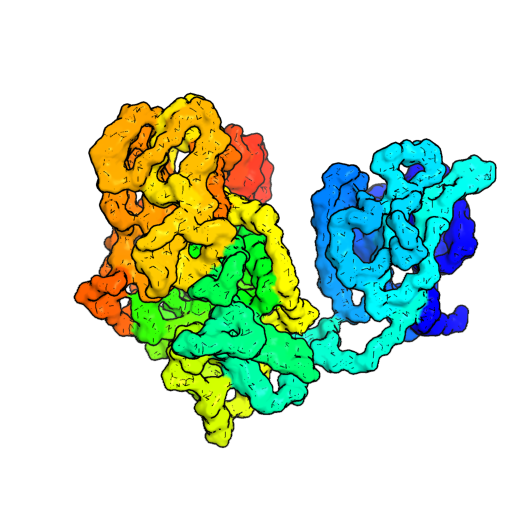400 C C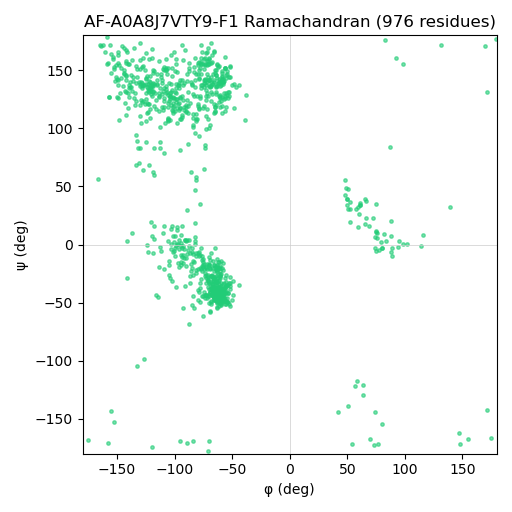 . ALA A 1 976 ? 29.547 -19.178 3.431 1.00 23.64 976 ALA A C 1
ATOM 7402 O O . ALA A 1 976 ? 30.297 -19.297 2.461 1.00 23.64 976 ALA A O 1
ATOM 7403 N N . ALA A 1 977 ? 29.848 -18.415 4.483 1.00 23.72 977 ALA A N 1
ATOM 7404 C CA . ALA A 1 977 ? 31.195 -17.906 4.682 1.00 23.72 977 ALA A CA 1
ATOM 7405 C C . ALA A 1 977 ? 32.168 -19.104 4.775 1.00 23.72 977 ALA A C 1
ATOM 7407 O O . ALA A 1 977 ? 31.770 -20.141 5.317 1.00 23.72 977 ALA A O 1
ATOM 7408 N N . PRO A 1 978 ? 33.386 -18.993 4.216 1.00 29.19 978 PRO A N 1
ATOM 7409 C CA . PRO A 1 978 ? 34.384 -20.061 4.245 1.00 29.19 978 PRO A CA 1
ATOM 7410 C C . PRO A 1 978 ? 34.810 -20.464 5.660 1.00 29.19 978 PRO A C 1
ATOM 7412 O O . PRO A 1 978 ? 34.785 -19.596 6.566 1.00 29.19 978 PRO A O 1
#

Radius of gyration: 31.05 Å; Cα contacts (8 Å, |Δi|>4): 2506; chains: 1; bounding box: 72×91×68 Å

Foldseek 3Di:
DPQFDPQAWAKEKEDEQAEPPDDLVQLLVLLLVQCVVSVGQKYKYAFFKDAPVDHGSQVVSCVSNVWDKDDDWLDDDPPRMTTTIMMTGPFDWDDKDKDQFPPVVQTWMKIWTWGDRRPAIEIEIETAFDADPPCLVSLLRRVVVVVVVCVVVPQVHWYKYWYFSNDAPPDPSCVVVVVFWDWQPPVVDPPGFQQAFAPDPVLDDPVRGGHRTTIITGPQFWDWPDKDWGQRAAPPVRHGSHRGTMIMTIIGTDDDDDPDQQLRRLNDALLRNLLSLLVVDDLVLLLLLQEWAAQQDAPNDHGPVPRPRAGTWGCAPVVSLRHIAHEADDAQAGACPPVPPPPDFAFGFFFLQLLLLLLDLVLLLLSLLRRLLVCLQAQHQEYHYAEAAEQQDQQALRLRRFNYHFLLSRLSSSLSSLNSNLLSLHFYEHDAQYNCNHLACQQFAEAEFDPQLCVLGTVSSVLSSVLSPQTQEYEYTNYHYNNHQRLLALCRQPNQQCPLAPRLAAYEYDQLRDAAQLRSLNSGHLHYYNCVHRYPHPRSHPVNVVCCVVVSHPPVSSSSSSSRNSSSSVVSCCSVSRGHHDDRDVVSSVVSLLVSLLSRKFWQAAPPCLPLPELPFAEEEEEAPVLVFAFWDAFASSDGAHVVGARDADPPPNHVSDDGGGARAHLQVLLCVSNVNHHYYYDHLLDLVVLLVSLLVGPAYEYEFEDYGYRNATAQFQEGPPCVLVSLQSSLVSPQRYEYEYQYSGAHARPCRVSHNTYMYSHRRTNNSSNSVSCRSNVVGKHAGFGSAFHANGLVLRLPSDFFRHDPDTPHRGDNYDHPHSCRNCRGLQSCVLVVHDTSAFGLDGDTPWDKDKADWDWDDDPPWIKIKIKIFTQGQAKHKAKWWKKKQDPPPPSRRIHTFWIDIDTDHHGDMDMDMTIGDPSSQWGADPVVRWTKRDFAKMWIFTASGSPGPGDIDIDTDHIDTDRSYRPDDDDDDD